Protein AF-A0A1W0AAN2-F1 (afdb_monomer)

Nearest PDB structures (foldseek):
  3b95-assembly2_B  TM=9.462E-01  e=5.899E-06  Homo sapiens
  6tlh-assembly2_B  TM=8.723E-01  e=4.153E-05  Mus musculus
  5yaz-assembly1_A  TM=8.405E-01  e=5.453E-05  Mus musculus
  6py8-assembly2_K  TM=8.423E-01  e=1.943E-04  Homo sapiens
  6tmd-assembly1_A  TM=6.376E-01  e=4.153E-05  Homo sapiens

pLDDT: mean 71.29, std 24.13, range [21.38, 96.94]

Secondary structure (DSSP, 8-state):
-HHHHHHHHHHHHHHHHHHHHHHHHHHHHHHTTT-HHHHHHHHHHHHHHHHHHHHHHHHHHTT--GGGS-HHHHHHHHHHTT-HHHHHHHHTT-S------TTT---HHHHHHHHT-HHHHHHHHHTT--TT-B-TT--BHHHHHHHTT-HHHHHHHTT-TT--TT---TTS--HHHHHHHHHHT--SSSHHHHHHHHHHHHHEEEEEEEEEEETT-HHHHHHHHHH-----EEEEEEEEEEESSSS-SEEEEEEEE--TTSPPPSS-SEEEEEETTPPPBSS----SSSPPSSEEEEEEEEESSTT---EEEEEEEE-SSHHHHHHHHHHHHHHHHHHHHHHH-------------------------------------------------------SSPPPPTTTTS------------------------------------------------PPPSSB-TTTSSSB--EEEETTTEEEE-HHHHHHHHHSSS-B-TTT-PBPSEEEE---S---S---------------------------------------THHHHHHHHHHHHHHHHHHHHHHHHHHHHHH-GGGHHHHHHHTT-HHHHHHHHHHS-HHHHHHHHH---TT---HHHHHHHHT-HHHHHHHHS-HHHHHHHTT---TT---HHHHHHHTT-HHHHHHHHHSTT--TT---TTS--HHHHHHHHHHHS-SS--THHHHHHHHHHHHHEEEEEEEEEEE--HHHHHHT-GGG-EEEEEEEEEEE-SSTTEEEEEEEPBPTT--STTS--B-SS-SEEEEEE-STTSEEE--S--TTTPPTTEEEEEEEE--SS---GGGPPPEEEEEEESSHHHHHHHHHIIIIIHHHHHHHTTT-

Radius of gyration: 39.57 Å; Cα contacts (8 Å, |Δi|>4): 1206; chains: 1; bounding box: 124×101×108 Å

Solvent-accessible surface area (backbone atoms only — not comparable to full-atom values): 52305 Å² total; per-residue (Å²): 89,68,73,46,53,58,52,29,51,60,41,46,57,58,27,53,60,34,49,57,50,25,48,56,22,49,42,48,20,62,74,28,56,94,38,64,68,58,15,54,55,24,50,53,48,28,54,56,28,50,56,57,29,54,58,35,49,60,54,30,57,75,52,54,66,55,83,62,43,62,55,42,55,22,30,29,54,20,19,48,68,54,30,50,72,58,26,55,60,27,47,74,75,36,82,62,58,79,36,62,38,94,86,51,40,41,31,19,52,36,31,4,28,53,62,55,20,53,68,33,32,53,53,36,50,77,59,70,40,69,68,73,46,50,27,81,61,37,41,30,28,59,33,39,7,28,47,64,31,20,38,78,43,40,60,53,47,73,71,41,91,82,54,69,75,60,52,54,23,75,84,66,44,28,30,55,55,47,18,53,55,42,36,74,77,59,56,95,67,49,35,26,44,56,36,43,53,52,46,49,66,73,34,54,73,47,74,51,60,34,28,39,60,41,79,84,37,71,66,26,56,51,39,34,76,73,70,73,42,65,45,58,49,75,43,65,27,44,35,41,33,25,56,65,42,97,86,51,61,41,34,40,35,42,30,31,61,79,40,97,85,73,52,76,63,84,62,72,67,33,37,33,43,32,54,52,51,67,70,73,42,79,68,39,85,86,52,91,39,74,65,65,66,57,27,32,30,37,62,29,33,40,25,74,51,94,88,50,93,50,46,80,44,77,48,44,36,23,26,85,42,72,69,53,32,53,53,53,51,54,51,52,53,49,40,31,50,51,37,54,50,58,73,72,56,88,73,84,86,81,84,84,83,80,81,95,75,81,91,82,90,81,92,84,86,88,90,87,86,87,87,86,86,87,90,84,90,83,90,81,91,88,88,89,87,88,83,90,83,82,92,77,79,95,74,87,91,72,77,99,62,81,81,80,56,83,62,74,81,58,72,76,85,78,85,76,77,83,83,89,85,85,84,88,88,77,90,85,80,88,80,89,79,89,82,82,88,84,91,88,86,78,89,88,91,85,84,89,85,91,83,90,84,83,85,84,90,83,88,84,78,93,61,43,4,81,85,72,60,81,38,56,49,34,20,29,35,31,81,80,64,49,67,39,26,17,60,82,53,43,58,55,48,70,68,44,95,72,35,57,34,93,86,79,60,48,68,42,83,50,67,48,73,63,84,72,97,80,84,87,88,92,83,86,84,91,79,84,88,79,88,84,83,89,83,86,84,90,82,86,84,88,85,82,90,90,83,88,80,89,84,85,86,87,84,88,82,92,76,72,77,66,63,59,57,55,54,50,50,52,54,50,51,49,50,49,53,51,52,52,46,55,52,48,53,51,57,50,37,74,75,36,66,55,49,40,54,35,53,25,38,69,70,65,35,52,66,57,40,54,51,48,72,71,73,50,55,73,65,59,50,50,55,23,53,68,43,54,54,100,77,37,44,25,29,65,39,44,18,26,51,72,51,36,49,70,46,51,45,64,59,50,75,37,80,92,41,39,76,61,65,60,71,49,48,33,88,58,41,43,35,48,57,32,36,7,35,76,56,38,19,29,73,42,38,55,54,49,60,70,40,90,81,42,66,74,35,54,58,22,76,77,34,28,28,29,58,34,51,33,51,52,48,62,72,66,51,85,69,92,64,65,65,38,45,54,50,37,46,55,51,50,46,65,72,29,50,79,50,71,49,60,30,25,41,59,36,82,39,74,65,13,64,75,68,72,39,74,63,54,32,41,75,42,75,26,48,33,42,31,26,61,49,72,48,65,53,35,36,36,42,38,30,25,51,80,50,94,85,38,100,45,96,86,66,62,51,81,45,97,57,68,77,44,41,32,39,35,50,72,57,96,84,27,63,46,76,54,89,65,81,52,98,44,83,57,64,71,58,28,34,32,37,40,24,36,76,55,92,56,64,54,67,67,71,98,80,64,72,72,41,80,44,47,34,21,27,78,44,72,68,45,29,53,50,53,48,44,38,67,68,44,53,51,49,49,55,33,55,54,58,72,77,112

Sequence (884 aa):
MEKCIKKTEKLYRKAVNREYYRDKCRYKEEYYERDAIKATKWRRRTIEANEKIRKAYIKLEKAFDPTVFVAEQGIWFAAKYGLDGALRRAIGRTRNVEYVDPKTNQTPFIMACIGGHLECAKILFNAHANVMAVNLAGFTALHCAAQFGQFEIVQWLLTLPTVDPYAKSLSTMTPLEVTRTACAMGDKFGHLVKSIHLLEQKLLVFSGWFYESIQDSIANKYILSTVGLNCHSWKLRSVLVLSTGHDSSTLEFVLYDQRENGQRPSVPDSFLIYEKGDPVSMPGTKRNINNREHTFSFNAIQKTHVTDAGVFQRVECAAPDAAALQKWVAFFEEYFVQASIHSAHPSEAHSFIEPPHRDNLSRRQSSSAASFGPPPSQNRRQSSATASLVSQSSQELFPSVPPPQYNDLFPMPAKHLAVDFEEEPRRFTATAPSFCEAQPIDMQFSTLEVNEITTAASAPSTNECVVCFDGPKAGVCVPCGHNAVCMACADRLMSTEEKHCPVCRADIREIIPIFSTFHIINLQSSTQSYSNFSTTPSTTKPPTLQIYPNPISTILEETSWTSIQEQSQASFRFFVAQMLRTLFEWAVTFVQPDAALWYAVKNNDVDAVNGFLSRNDIEAVRSALEVTDSEGLTPLLMACVRGHVQVVQALLEKDQVHNIVQKQTDHHGNGPVHHACMHGRSEVVQYLVSQLGISPYLLNTSGQSPLDVTRSIYEREYGDVPKQFLDCIDILEQRCTVFEGWVYESTDNIASKTLGVTSLQSWKRRYCVVLRTALRTHFELVLYDFTAESRDDVNWQRSSTPTSITLFQIGADSITFNSKQKFFNSKPFAFTLQCIRKDTSYTSLPTMLHQPIEFAAVTADGYAAWTNFLVTDAVYQVSLAQID

Organism: NCBI:txid74557

Structure (mmCIF, N/CA/C/O backbone):
data_AF-A0A1W0AAN2-F1
#
_entry.id   AF-A0A1W0AAN2-F1
#
loop_
_atom_site.group_PDB
_atom_site.id
_atom_site.type_symbol
_atom_site.label_atom_id
_atom_site.label_alt_id
_atom_site.label_comp_id
_atom_site.label_asym_id
_atom_site.label_entity_id
_atom_site.label_seq_id
_atom_site.pdbx_PDB_ins_code
_atom_site.Cartn_x
_atom_site.Cartn_y
_atom_site.Cartn_z
_atom_site.occupancy
_atom_site.B_iso_or_equiv
_atom_site.auth_seq_id
_atom_site.auth_comp_id
_atom_site.auth_asym_id
_atom_site.auth_atom_id
_atom_site.pdbx_PDB_model_num
ATOM 1 N N . MET A 1 1 ? 5.813 -5.318 -43.015 1.00 81.19 1 MET A N 1
ATOM 2 C CA . MET A 1 1 ? 5.012 -5.036 -41.803 1.00 81.19 1 MET A CA 1
ATOM 3 C C . MET A 1 1 ? 5.760 -5.325 -40.500 1.00 81.19 1 MET A C 1
ATOM 5 O O . MET A 1 1 ? 6.248 -4.384 -39.888 1.00 81.19 1 MET A O 1
ATOM 9 N N . GLU A 1 2 ? 5.924 -6.583 -40.082 1.00 86.12 2 GLU A N 1
ATOM 10 C CA . GLU A 1 2 ? 6.370 -6.952 -38.720 1.00 86.12 2 GLU A CA 1
ATOM 11 C C . GLU A 1 2 ? 7.681 -6.289 -38.233 1.00 86.12 2 GLU A C 1
ATOM 13 O O . GLU A 1 2 ? 7.749 -5.798 -37.106 1.00 86.12 2 GLU A O 1
ATOM 18 N N . LYS A 1 3 ? 8.710 -6.195 -39.093 1.00 87.44 3 LYS A N 1
ATOM 19 C CA . LYS A 1 3 ? 9.977 -5.501 -38.776 1.00 87.44 3 LYS A CA 1
ATOM 20 C C . LYS A 1 3 ? 9.777 -4.014 -38.429 1.00 87.44 3 LYS A C 1
ATOM 22 O O . LYS A 1 3 ? 10.496 -3.496 -37.578 1.00 87.44 3 LYS A O 1
ATOM 27 N N . CYS A 1 4 ? 8.802 -3.341 -39.051 1.00 86.56 4 CYS A N 1
ATOM 28 C CA . CYS A 1 4 ? 8.435 -1.962 -38.716 1.00 86.56 4 CYS A CA 1
ATOM 29 C C . CYS A 1 4 ? 7.775 -1.915 -37.332 1.00 86.56 4 CYS A C 1
ATOM 31 O O . CYS A 1 4 ? 8.275 -1.206 -36.464 1.00 86.56 4 CYS A O 1
ATOM 33 N N . ILE A 1 5 ? 6.760 -2.757 -37.079 1.00 87.62 5 ILE A N 1
ATOM 34 C CA . ILE A 1 5 ? 6.083 -2.849 -35.770 1.00 87.62 5 ILE A CA 1
ATOM 35 C C . ILE A 1 5 ? 7.106 -3.072 -34.647 1.00 87.62 5 ILE A C 1
ATOM 37 O O . ILE A 1 5 ? 7.168 -2.276 -33.715 1.00 87.62 5 ILE A O 1
ATOM 41 N N . LYS A 1 6 ? 7.973 -4.090 -34.756 1.00 90.25 6 LYS A N 1
ATOM 42 C CA . LYS A 1 6 ? 9.005 -4.401 -33.745 1.00 90.25 6 LYS A CA 1
ATOM 43 C C . LYS A 1 6 ? 9.963 -3.225 -33.483 1.00 90.25 6 LYS A C 1
ATOM 45 O O . LYS A 1 6 ? 10.363 -3.004 -32.338 1.00 90.25 6 LYS A O 1
ATOM 50 N N . LYS A 1 7 ? 10.324 -2.451 -34.514 1.00 92.50 7 LYS A N 1
ATO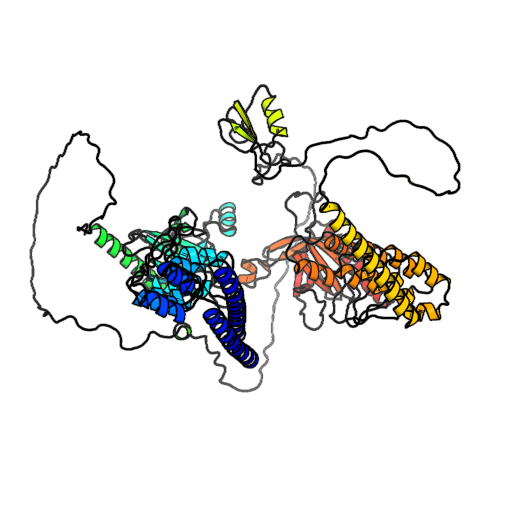M 51 C CA . LYS A 1 7 ? 11.191 -1.263 -34.396 1.00 92.50 7 LYS A CA 1
ATOM 52 C C . LYS A 1 7 ? 10.467 -0.090 -33.724 1.00 92.50 7 LYS A C 1
ATOM 54 O O . LYS A 1 7 ? 11.024 0.504 -32.800 1.00 92.50 7 LYS A O 1
ATOM 59 N N . THR A 1 8 ? 9.247 0.217 -34.161 1.00 92.50 8 THR A N 1
ATOM 60 C CA . THR A 1 8 ? 8.408 1.300 -33.627 1.00 92.50 8 THR A CA 1
ATOM 61 C C . THR A 1 8 ? 8.033 1.026 -32.174 1.00 92.50 8 THR A C 1
ATOM 63 O O . THR A 1 8 ? 8.301 1.853 -31.313 1.00 92.50 8 THR A O 1
ATOM 66 N N . GLU A 1 9 ? 7.565 -0.181 -31.855 1.00 93.19 9 GLU A N 1
ATOM 67 C CA . GLU A 1 9 ? 7.244 -0.633 -30.495 1.00 93.19 9 GLU A CA 1
ATOM 68 C C . GLU A 1 9 ? 8.438 -0.473 -29.527 1.00 93.19 9 GLU A C 1
ATOM 70 O O . GLU A 1 9 ? 8.290 0.055 -28.424 1.00 93.19 9 GLU A O 1
ATOM 75 N N . LYS A 1 10 ? 9.657 -0.842 -29.954 1.00 93.88 10 LYS A N 1
ATOM 76 C CA . LYS A 1 10 ? 10.890 -0.670 -29.159 1.00 93.88 10 LYS A CA 1
ATOM 77 C C . LYS A 1 10 ? 11.233 0.801 -28.891 1.00 93.88 10 LYS A C 1
ATOM 79 O O . LYS A 1 10 ? 11.844 1.105 -27.865 1.00 93.88 10 LYS A O 1
ATOM 84 N N . LEU A 1 11 ? 10.895 1.706 -29.808 1.00 93.69 11 LEU A N 1
ATOM 85 C CA . LEU A 1 11 ? 11.087 3.148 -29.635 1.00 93.69 11 LEU A CA 1
ATOM 86 C C . LEU A 1 11 ? 9.964 3.769 -28.793 1.00 93.69 11 LEU A C 1
ATOM 88 O O . LEU A 1 11 ? 10.262 4.587 -27.927 1.00 93.69 11 LEU A O 1
ATOM 92 N N . TYR A 1 12 ? 8.719 3.325 -28.970 1.00 94.56 12 TYR A N 1
ATOM 93 C CA . TYR A 1 12 ? 7.562 3.781 -28.203 1.00 94.56 12 TYR A CA 1
ATOM 94 C C . TYR A 1 12 ? 7.713 3.449 -26.716 1.00 94.56 12 TYR A C 1
ATOM 96 O O . TYR A 1 12 ? 7.648 4.347 -25.885 1.00 94.56 12 TYR A O 1
ATOM 104 N N . ARG A 1 13 ? 8.101 2.214 -26.364 1.00 93.81 13 ARG A N 1
ATOM 105 C CA . ARG A 1 13 ? 8.421 1.847 -24.966 1.00 93.81 13 ARG A CA 1
ATOM 106 C C . ARG A 1 13 ? 9.511 2.732 -24.344 1.00 93.81 13 ARG A C 1
ATOM 108 O O . ARG A 1 13 ? 9.476 3.016 -23.152 1.00 93.81 13 ARG A O 1
ATOM 115 N N . LYS A 1 14 ? 10.474 3.216 -25.141 1.00 93.19 14 LYS A N 1
ATOM 116 C CA . LYS A 1 14 ? 11.492 4.180 -24.675 1.00 93.19 14 LYS A CA 1
ATOM 117 C C . LYS A 1 14 ? 10.952 5.604 -24.505 1.00 93.19 14 LYS A C 1
ATOM 119 O O . LYS A 1 14 ? 11.560 6.357 -23.748 1.00 93.19 14 LYS A O 1
ATOM 124 N N . ALA A 1 15 ? 9.881 5.979 -25.204 1.00 93.88 15 ALA A N 1
ATOM 125 C CA . ALA A 1 15 ? 9.170 7.239 -25.001 1.00 93.88 15 ALA A CA 1
ATOM 126 C C . ALA A 1 15 ? 8.290 7.164 -23.741 1.00 93.88 15 ALA A C 1
ATOM 128 O O . ALA A 1 15 ? 8.477 7.981 -22.845 1.00 93.88 15 ALA A O 1
ATOM 129 N N . VAL A 1 16 ? 7.486 6.104 -23.594 1.00 91.56 16 VAL A N 1
ATOM 130 C CA . VAL A 1 16 ? 6.645 5.847 -22.407 1.00 91.56 16 VAL A CA 1
ATOM 131 C C . VAL A 1 16 ? 7.470 5.777 -21.117 1.00 91.56 16 VAL A C 1
ATOM 133 O O . VAL A 1 16 ? 7.149 6.429 -20.128 1.00 91.56 16 VAL A O 1
ATOM 136 N N . ASN A 1 17 ? 8.629 5.107 -21.128 1.00 90.81 17 ASN A N 1
ATOM 137 C CA . ASN A 1 17 ? 9.532 5.102 -19.967 1.00 90.81 17 ASN A CA 1
ATOM 138 C C . ASN A 1 17 ? 10.084 6.500 -19.602 1.00 90.81 17 ASN A C 1
ATOM 140 O O . ASN A 1 17 ? 10.549 6.704 -18.480 1.00 90.81 17 ASN A O 1
ATOM 144 N N . ARG A 1 18 ? 10.073 7.467 -20.532 1.00 92.31 18 ARG A N 1
ATOM 145 C CA . ARG A 1 18 ? 10.453 8.867 -20.268 1.00 92.31 18 ARG A CA 1
ATOM 146 C C . ARG A 1 18 ? 9.268 9.692 -19.778 1.00 92.31 18 ARG A C 1
ATOM 148 O O . ARG A 1 18 ? 9.480 10.546 -18.924 1.00 92.31 18 ARG A O 1
ATOM 155 N N . GLU A 1 19 ? 8.058 9.410 -20.252 1.00 89.81 19 GLU A N 1
ATOM 156 C CA . GLU A 1 19 ? 6.805 9.966 -19.718 1.00 89.81 19 GLU A CA 1
ATOM 157 C C . GLU A 1 19 ? 6.626 9.563 -18.251 1.00 89.81 19 GLU A C 1
ATOM 159 O O . GLU A 1 19 ? 6.525 10.434 -17.397 1.00 89.81 19 GLU A O 1
ATOM 164 N N . TYR A 1 20 ? 6.808 8.283 -17.919 1.00 89.12 20 TYR A N 1
ATOM 165 C CA . TYR A 1 20 ? 6.835 7.802 -16.532 1.00 89.12 20 TYR A CA 1
ATOM 166 C C . TYR A 1 20 ? 7.856 8.552 -15.648 1.00 89.12 20 TYR A C 1
ATOM 168 O O . TYR A 1 20 ? 7.608 8.832 -14.474 1.00 89.12 20 TYR A O 1
ATOM 176 N N . TYR A 1 21 ? 9.019 8.921 -16.202 1.00 89.69 21 TYR A N 1
ATOM 177 C CA . TYR A 1 21 ? 10.006 9.740 -15.489 1.00 89.69 21 TYR A CA 1
ATOM 178 C C . TYR A 1 21 ? 9.569 11.210 -15.346 1.00 89.69 21 TYR A C 1
ATOM 180 O O . TYR A 1 21 ? 9.788 11.795 -14.286 1.00 89.69 21 TYR A O 1
ATOM 188 N N . ARG A 1 22 ? 8.934 11.802 -16.370 1.00 92.69 22 ARG A N 1
ATOM 189 C CA . ARG A 1 22 ? 8.309 13.138 -16.302 1.00 92.69 22 ARG A CA 1
ATOM 190 C C . ARG A 1 22 ? 7.237 13.173 -15.216 1.00 92.69 22 ARG A C 1
ATOM 192 O O . ARG A 1 22 ? 7.245 14.100 -14.415 1.00 92.69 22 ARG A O 1
ATOM 199 N N . ASP A 1 23 ? 6.372 12.170 -15.149 1.00 87.56 23 ASP A N 1
ATOM 200 C CA . ASP A 1 23 ? 5.253 12.135 -14.201 1.00 87.56 23 ASP A CA 1
ATOM 201 C C . ASP A 1 23 ? 5.755 11.944 -12.765 1.00 87.56 23 ASP A C 1
ATOM 203 O O . ASP A 1 23 ? 5.347 12.672 -11.863 1.00 87.56 23 ASP A O 1
ATOM 207 N N . LYS A 1 24 ? 6.803 11.130 -12.571 1.00 88.56 24 LYS A N 1
ATOM 208 C CA . LYS A 1 24 ? 7.574 11.095 -11.317 1.00 88.56 24 LYS A CA 1
ATOM 209 C C . LYS A 1 24 ? 8.204 12.450 -10.947 1.00 88.56 24 LYS A C 1
ATOM 211 O O . LYS A 1 24 ? 8.374 12.726 -9.759 1.00 88.56 24 LYS A O 1
ATOM 216 N N . CYS A 1 25 ? 8.593 13.284 -11.916 1.00 89.00 25 CYS A N 1
ATOM 217 C CA . CYS A 1 25 ? 9.075 14.644 -11.649 1.00 89.00 25 CYS A CA 1
ATOM 218 C C . CYS A 1 25 ? 7.932 15.611 -11.306 1.00 89.00 25 CYS A C 1
ATOM 220 O O . CYS A 1 25 ? 8.081 16.323 -10.318 1.00 89.00 25 C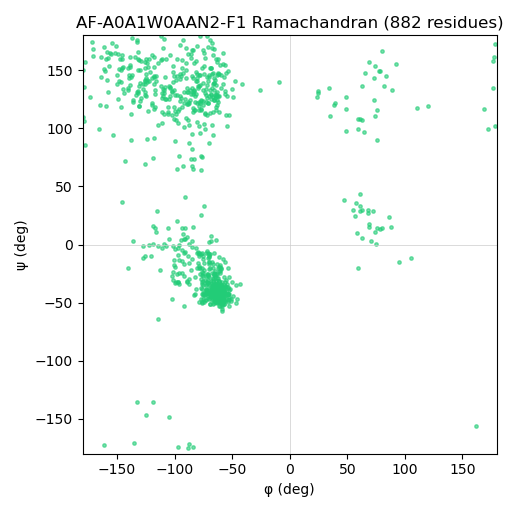YS A O 1
ATOM 222 N N . ARG A 1 26 ? 6.796 15.579 -12.024 1.00 87.38 26 ARG A N 1
ATOM 223 C CA . ARG A 1 26 ? 5.575 16.350 -11.699 1.00 87.38 26 ARG A CA 1
ATOM 224 C C . ARG A 1 26 ? 5.081 16.032 -10.288 1.00 87.38 26 ARG A C 1
ATOM 226 O O . ARG A 1 26 ? 4.953 16.935 -9.474 1.00 87.38 26 ARG A O 1
ATOM 233 N N . TYR A 1 27 ? 4.922 14.749 -9.960 1.00 84.69 27 TYR A N 1
ATOM 234 C CA . TYR A 1 27 ? 4.500 14.309 -8.628 1.00 84.69 27 TYR A CA 1
ATOM 235 C C . TYR A 1 27 ? 5.435 14.821 -7.521 1.00 84.69 27 TYR A C 1
ATOM 237 O O . TYR A 1 27 ? 4.980 15.246 -6.466 1.00 84.69 27 TYR A O 1
ATOM 245 N N . LYS A 1 28 ? 6.756 14.831 -7.754 1.00 84.50 28 LYS A N 1
ATOM 246 C CA . LYS A 1 28 ? 7.714 15.385 -6.784 1.00 84.50 28 LYS A CA 1
ATOM 247 C C . LYS A 1 28 ? 7.732 16.911 -6.735 1.00 84.50 28 LYS A C 1
ATOM 249 O O . LYS A 1 28 ? 8.084 17.458 -5.699 1.00 84.50 28 LYS A O 1
ATOM 254 N N . GLU A 1 29 ? 7.387 17.592 -7.820 1.00 87.56 29 GLU A N 1
ATOM 255 C CA . GLU A 1 29 ? 7.186 19.040 -7.819 1.00 87.56 29 GLU A CA 1
ATOM 256 C C . GLU A 1 29 ? 5.976 19.416 -6.951 1.00 87.56 29 GLU A C 1
ATOM 258 O O . GLU A 1 29 ? 6.130 20.245 -6.060 1.00 87.56 29 GLU A O 1
ATOM 263 N N . GLU A 1 30 ? 4.840 18.733 -7.136 1.00 81.25 30 GLU A N 1
ATOM 264 C CA . GLU A 1 30 ? 3.628 18.882 -6.313 1.00 81.25 30 GLU A CA 1
ATOM 265 C C . GLU A 1 30 ? 3.898 18.501 -4.839 1.00 81.25 30 GLU A C 1
ATOM 267 O O . GLU A 1 30 ? 3.619 19.273 -3.927 1.00 81.25 30 GLU A O 1
ATOM 272 N N . TYR A 1 31 ? 4.541 17.356 -4.575 1.00 81.12 31 TYR A N 1
ATOM 273 C CA . TYR A 1 31 ? 4.850 16.896 -3.211 1.00 81.12 31 TYR A CA 1
ATOM 274 C C . TYR A 1 31 ? 5.756 17.859 -2.419 1.00 81.12 31 TYR A C 1
ATOM 276 O O . TYR A 1 31 ? 5.623 17.988 -1.203 1.00 81.12 31 TYR A O 1
ATOM 284 N N . TYR A 1 32 ? 6.698 18.528 -3.092 1.00 82.00 32 TYR A N 1
ATOM 285 C CA . TYR A 1 32 ? 7.596 19.503 -2.469 1.00 82.00 32 TYR A CA 1
ATOM 286 C C . TYR A 1 32 ? 7.128 20.956 -2.649 1.00 82.00 32 TYR A C 1
ATOM 288 O O . TYR A 1 32 ? 7.945 21.853 -2.482 1.00 82.00 32 TYR A O 1
ATOM 296 N N . GLU A 1 33 ? 5.851 21.222 -2.942 1.00 79.75 33 GLU A N 1
ATOM 297 C CA . GLU A 1 33 ? 5.322 22.583 -3.153 1.00 79.75 33 GLU A CA 1
ATOM 298 C C . GLU A 1 33 ? 5.671 23.559 -2.011 1.00 79.75 33 GLU A C 1
ATOM 300 O O . GLU A 1 33 ? 6.046 24.704 -2.259 1.00 79.75 33 GLU A O 1
ATOM 305 N N . ARG A 1 34 ? 5.656 23.082 -0.756 1.00 82.31 34 ARG A N 1
ATOM 306 C CA . ARG A 1 34 ? 6.039 23.862 0.442 1.00 82.31 34 ARG A CA 1
ATOM 307 C C . ARG A 1 34 ? 7.542 24.179 0.548 1.00 82.31 34 ARG A C 1
ATOM 309 O O . ARG A 1 34 ? 7.935 24.976 1.392 1.00 82.31 34 ARG A O 1
ATOM 316 N N . ASP A 1 35 ? 8.387 23.567 -0.280 1.00 88.44 35 ASP A N 1
ATOM 317 C CA . ASP A 1 35 ? 9.830 23.807 -0.375 1.00 88.44 35 ASP A CA 1
ATOM 318 C C . ASP A 1 35 ? 10.162 24.321 -1.783 1.00 88.44 35 ASP A C 1
ATOM 320 O O . ASP A 1 35 ? 10.437 23.559 -2.714 1.00 88.44 35 ASP A O 1
ATOM 324 N N . ALA A 1 36 ? 10.154 25.647 -1.934 1.00 87.06 36 ALA A N 1
ATOM 325 C CA . ALA A 1 36 ? 10.339 26.316 -3.220 1.00 87.06 36 ALA A CA 1
ATOM 326 C C . ALA A 1 36 ? 11.639 25.914 -3.950 1.00 87.06 36 ALA A C 1
ATOM 328 O O . ALA A 1 36 ? 11.674 25.884 -5.186 1.00 87.06 36 ALA A O 1
ATOM 329 N N . ILE A 1 37 ? 12.703 25.560 -3.217 1.00 91.00 37 ILE A N 1
ATOM 330 C CA . ILE A 1 37 ? 13.989 25.141 -3.791 1.00 91.00 37 ILE A CA 1
ATOM 331 C C . ILE A 1 37 ? 13.860 23.729 -4.379 1.00 91.00 37 ILE A C 1
ATOM 333 O O . ILE A 1 37 ? 14.257 23.490 -5.528 1.00 91.00 37 ILE A O 1
ATOM 337 N N . LYS A 1 38 ? 13.273 22.787 -3.629 1.00 82.69 38 LYS A N 1
ATOM 338 C CA . LYS A 1 38 ? 13.017 21.421 -4.111 1.00 82.69 38 LYS A CA 1
ATOM 339 C C . LYS A 1 38 ? 11.986 21.411 -5.244 1.00 82.69 38 LYS A C 1
ATOM 341 O O . LYS A 1 38 ? 12.251 20.760 -6.257 1.00 82.69 38 LYS A O 1
ATOM 346 N N . ALA A 1 39 ? 10.888 22.161 -5.139 1.00 85.94 39 ALA A N 1
ATOM 347 C CA . ALA A 1 39 ? 9.892 22.305 -6.204 1.00 85.94 39 ALA A CA 1
ATOM 348 C C . ALA A 1 39 ? 10.530 22.825 -7.506 1.00 85.94 39 ALA A C 1
ATOM 350 O O . ALA A 1 39 ? 10.447 22.170 -8.546 1.00 85.94 39 ALA A O 1
ATOM 351 N N . THR A 1 40 ? 11.290 23.926 -7.447 1.00 92.50 40 THR A N 1
ATOM 352 C CA . THR A 1 40 ? 11.977 24.504 -8.623 1.00 92.50 40 THR A CA 1
ATOM 353 C C . THR A 1 40 ? 12.987 23.532 -9.253 1.00 92.50 40 THR A C 1
ATOM 355 O O . THR A 1 40 ? 13.122 23.464 -10.481 1.00 92.50 40 THR A O 1
ATOM 358 N N . LYS A 1 41 ? 13.681 22.725 -8.439 1.00 94.00 41 LYS A N 1
ATOM 359 C CA . LYS A 1 41 ? 14.580 21.660 -8.918 1.00 94.00 41 LYS A CA 1
ATOM 360 C C . LYS A 1 41 ? 13.826 20.562 -9.675 1.00 94.00 41 LYS A C 1
ATOM 362 O O . LYS A 1 41 ? 14.324 20.094 -10.702 1.00 94.00 41 LYS A O 1
ATOM 367 N N . TRP A 1 42 ? 12.654 20.142 -9.197 1.00 89.88 42 TRP A N 1
ATOM 368 C CA . TRP A 1 42 ? 11.832 19.145 -9.890 1.00 89.88 42 TRP A CA 1
ATOM 369 C C . TRP A 1 42 ? 11.169 19.717 -11.147 1.00 89.88 42 TRP A C 1
ATOM 371 O O . TRP A 1 42 ? 11.272 19.071 -12.188 1.00 89.88 42 TRP A O 1
ATOM 381 N N . ARG A 1 43 ? 10.693 20.970 -11.126 1.00 93.00 43 ARG A N 1
ATOM 382 C CA . ARG A 1 43 ? 10.230 21.716 -12.314 1.00 93.00 43 ARG A CA 1
ATOM 383 C C . ARG A 1 43 ? 11.245 21.708 -13.452 1.00 93.00 43 ARG A C 1
ATOM 385 O O . ARG A 1 43 ? 10.920 21.364 -14.589 1.00 93.00 43 ARG A O 1
ATOM 392 N N . ARG A 1 44 ? 12.515 22.010 -13.152 1.00 94.00 44 ARG A N 1
ATOM 393 C CA . ARG A 1 44 ? 13.607 21.955 -14.142 1.00 94.00 44 ARG A CA 1
ATOM 394 C C . ARG A 1 44 ? 13.764 20.554 -14.745 1.00 94.00 44 ARG A C 1
ATOM 396 O O . ARG A 1 44 ? 13.902 20.419 -15.958 1.00 94.00 44 ARG A O 1
ATOM 403 N N . ARG A 1 45 ? 13.681 19.506 -13.916 1.00 93.00 45 ARG A N 1
ATOM 404 C CA . ARG A 1 45 ? 13.744 18.105 -14.368 1.00 93.00 45 ARG A CA 1
ATOM 405 C C . ARG A 1 45 ? 12.534 17.702 -15.213 1.00 93.00 45 ARG A C 1
ATOM 407 O O . ARG A 1 45 ? 12.720 16.957 -16.171 1.00 93.00 45 ARG A O 1
ATOM 414 N N . THR A 1 46 ? 11.341 18.221 -14.921 1.00 92.81 46 THR A N 1
ATOM 415 C CA . THR A 1 46 ? 10.138 18.056 -15.753 1.00 92.81 46 THR A CA 1
ATOM 416 C C . THR A 1 46 ? 10.353 18.659 -17.148 1.00 92.81 46 THR A C 1
ATOM 418 O O . THR A 1 46 ? 10.099 17.991 -18.149 1.00 92.81 46 THR A O 1
ATOM 421 N N . ILE A 1 47 ? 10.919 19.869 -17.240 1.00 94.44 47 ILE A N 1
ATOM 422 C CA . ILE A 1 47 ? 11.254 20.524 -18.522 1.00 94.44 47 ILE A CA 1
ATOM 423 C C . ILE A 1 47 ? 12.295 19.707 -19.311 1.00 94.44 47 ILE A C 1
ATOM 425 O O . ILE A 1 47 ? 12.101 19.423 -20.495 1.00 94.44 47 ILE A O 1
ATOM 429 N N . GLU A 1 48 ? 13.372 19.254 -18.660 1.00 94.06 48 GLU A N 1
ATOM 430 C CA . GLU A 1 48 ? 14.361 18.372 -19.295 1.00 94.06 48 GLU A CA 1
ATOM 431 C C . GLU A 1 48 ? 13.756 17.044 -19.776 1.00 94.06 48 GLU A C 1
ATOM 433 O O . GLU A 1 48 ? 14.154 16.523 -20.823 1.00 94.06 48 GLU A O 1
ATOM 438 N N . ALA A 1 49 ? 12.832 16.464 -19.004 1.00 93.25 49 ALA A N 1
ATOM 439 C CA . ALA A 1 49 ? 12.133 15.238 -19.363 1.00 93.25 49 ALA A CA 1
ATOM 440 C C . ALA A 1 49 ? 11.246 15.458 -20.596 1.00 93.25 49 ALA A C 1
ATOM 442 O O . ALA A 1 49 ? 11.332 14.669 -21.534 1.00 93.25 49 ALA A O 1
ATOM 443 N N . ASN A 1 50 ? 10.499 16.563 -20.659 1.00 93.88 50 ASN A N 1
ATOM 444 C CA . ASN A 1 50 ? 9.679 16.935 -21.816 1.00 93.88 50 ASN A CA 1
ATOM 445 C C . ASN A 1 50 ? 10.509 17.044 -23.105 1.00 93.88 50 ASN A C 1
ATOM 447 O O . ASN A 1 50 ? 10.147 16.461 -24.126 1.00 93.88 50 ASN A O 1
ATOM 451 N N . GLU A 1 51 ? 11.676 17.689 -23.062 1.00 95.31 51 GLU A N 1
ATOM 452 C CA . GLU A 1 51 ? 12.569 17.768 -24.227 1.00 95.31 51 GLU A CA 1
ATOM 453 C C . GLU A 1 51 ? 13.165 16.393 -24.605 1.00 95.31 51 GLU A C 1
ATOM 455 O O . GLU A 1 51 ? 13.306 16.039 -25.783 1.00 95.31 51 GLU A O 1
ATOM 460 N N . LYS A 1 52 ? 13.468 15.554 -23.605 1.00 94.81 52 LYS A N 1
ATOM 461 C CA . LYS A 1 52 ? 13.893 14.155 -23.797 1.00 94.81 52 LYS A CA 1
ATOM 462 C C . LYS A 1 52 ? 12.774 13.275 -24.382 1.00 94.81 52 LYS A C 1
ATOM 464 O O . LYS A 1 52 ? 13.110 12.317 -25.086 1.00 94.81 52 LYS A O 1
ATOM 469 N N . ILE A 1 53 ? 11.502 13.579 -24.117 1.00 93.94 53 ILE A N 1
ATOM 470 C CA . ILE A 1 53 ? 10.310 12.924 -24.685 1.00 93.94 53 ILE A CA 1
ATOM 471 C C . ILE A 1 53 ? 10.093 13.397 -26.127 1.00 93.94 53 ILE A C 1
ATOM 473 O O . ILE A 1 53 ? 10.051 12.564 -27.031 1.00 93.94 53 ILE A O 1
ATOM 477 N N . ARG A 1 54 ? 10.098 14.713 -26.385 1.00 93.69 54 ARG A N 1
ATOM 478 C CA . ARG A 1 54 ? 9.998 15.309 -27.734 1.00 93.69 54 ARG A CA 1
ATOM 479 C C . ARG A 1 54 ? 11.011 14.691 -28.705 1.00 93.69 54 ARG A C 1
ATOM 481 O O . ARG A 1 54 ? 10.652 14.241 -29.793 1.00 93.69 54 ARG A O 1
ATOM 488 N N . LYS A 1 55 ? 12.277 14.564 -28.287 1.00 94.56 55 LYS A N 1
ATOM 489 C CA . LYS A 1 55 ? 13.338 13.900 -29.075 1.00 94.56 55 LYS A CA 1
ATOM 490 C C . LYS A 1 55 ? 13.121 12.397 -29.282 1.00 94.56 55 LYS A C 1
ATOM 492 O O . LYS A 1 55 ? 13.674 11.845 -30.234 1.00 94.56 55 LYS A O 1
ATOM 497 N N . ALA A 1 56 ? 12.372 11.722 -28.409 1.00 94.06 56 ALA A N 1
ATOM 498 C CA . ALA A 1 56 ? 12.003 10.319 -28.583 1.00 94.06 56 ALA A CA 1
ATOM 499 C C . ALA A 1 56 ? 10.879 10.171 -29.621 1.00 94.06 56 ALA A C 1
ATOM 501 O O . ALA A 1 56 ? 11.047 9.393 -30.558 1.00 94.06 56 ALA A O 1
ATOM 502 N N . TYR A 1 57 ? 9.815 10.978 -29.539 1.00 93.56 57 TYR A N 1
ATOM 503 C CA . TYR A 1 57 ? 8.723 10.965 -30.522 1.00 93.56 57 TYR A CA 1
ATOM 504 C C . TYR A 1 57 ? 9.175 11.383 -31.928 1.00 93.56 57 TYR A C 1
ATOM 506 O O . TYR A 1 57 ? 8.821 10.715 -32.891 1.00 93.56 57 TYR A O 1
ATOM 514 N N . ILE A 1 58 ? 10.079 12.361 -32.076 1.00 93.44 58 ILE A N 1
ATOM 515 C CA . ILE A 1 58 ? 10.678 12.685 -33.391 1.00 93.44 58 ILE A CA 1
ATOM 516 C C . ILE A 1 58 ? 11.425 11.479 -33.998 1.00 93.44 58 ILE A C 1
ATOM 518 O O . ILE A 1 58 ? 11.439 11.295 -35.216 1.00 93.44 58 ILE A O 1
ATOM 522 N N . LYS A 1 59 ? 12.061 10.638 -33.171 1.00 93.69 59 LYS A N 1
ATOM 523 C CA . LYS A 1 59 ? 12.716 9.400 -33.635 1.00 93.69 59 LYS A CA 1
ATOM 524 C C . LYS A 1 59 ? 11.712 8.280 -33.920 1.00 93.69 59 LYS A C 1
ATOM 526 O O . LYS A 1 59 ? 11.994 7.450 -34.779 1.00 93.69 59 LYS A O 1
ATOM 531 N N . LEU A 1 60 ? 10.583 8.259 -33.211 1.00 93.81 60 LEU A N 1
ATOM 532 C CA . LEU A 1 60 ? 9.480 7.319 -33.407 1.00 93.81 60 LEU A CA 1
ATOM 533 C C . LEU A 1 60 ? 8.752 7.593 -34.732 1.00 93.81 60 LEU A C 1
ATOM 535 O O . LEU A 1 60 ? 8.678 6.698 -35.567 1.00 93.81 60 LEU A O 1
ATOM 539 N N . GLU A 1 61 ? 8.347 8.844 -34.965 1.00 92.06 61 GLU A N 1
ATOM 540 C CA . GLU A 1 61 ? 7.728 9.345 -36.204 1.00 92.06 61 GLU A CA 1
ATOM 541 C C . GLU A 1 61 ? 8.586 9.011 -37.437 1.00 92.06 61 GLU A C 1
ATOM 543 O O . GLU A 1 61 ? 8.085 8.492 -38.427 1.00 92.06 61 GLU A O 1
ATOM 548 N N . LYS A 1 62 ? 9.912 9.217 -37.363 1.00 90.56 62 LYS A N 1
ATOM 549 C CA . LYS A 1 62 ? 10.856 8.857 -38.443 1.00 90.56 62 LYS A CA 1
ATOM 550 C C . LYS A 1 62 ? 11.067 7.350 -38.639 1.00 90.56 62 LYS A C 1
ATOM 552 O O . LYS A 1 62 ? 11.655 6.948 -39.640 1.00 90.56 62 LYS A O 1
ATOM 557 N N . ALA A 1 63 ? 10.698 6.518 -37.667 1.00 89.81 63 ALA A N 1
ATOM 558 C CA . ALA A 1 63 ? 10.858 5.065 -37.735 1.00 89.81 63 ALA A CA 1
ATOM 559 C C . ALA A 1 63 ? 9.568 4.331 -38.132 1.00 89.81 63 ALA A C 1
ATOM 561 O O . ALA A 1 63 ? 9.652 3.176 -38.559 1.00 89.81 63 ALA A O 1
ATOM 562 N N . PHE A 1 64 ? 8.417 4.988 -37.982 1.00 92.50 64 PHE A N 1
ATOM 563 C CA . PHE A 1 64 ? 7.104 4.481 -38.345 1.00 92.50 64 PHE A CA 1
ATOM 564 C C . PHE A 1 64 ? 6.782 4.812 -39.804 1.00 92.50 64 PHE A C 1
ATOM 566 O O . PHE A 1 64 ? 6.734 5.975 -40.196 1.00 92.50 64 PHE A O 1
ATOM 573 N N . ASP A 1 65 ? 6.535 3.777 -40.603 1.00 86.75 65 ASP A N 1
ATOM 574 C CA . ASP A 1 65 ? 6.114 3.923 -41.993 1.00 86.75 65 ASP A CA 1
ATOM 575 C C . ASP A 1 65 ? 4.653 3.460 -42.149 1.00 86.75 65 ASP A C 1
ATOM 577 O O . ASP A 1 65 ? 4.395 2.252 -42.147 1.00 86.75 65 ASP A O 1
ATOM 581 N N . PRO A 1 66 ? 3.686 4.388 -42.289 1.00 81.00 66 PRO A N 1
ATOM 582 C CA . PRO A 1 66 ? 2.277 4.040 -42.433 1.00 81.00 66 PRO A CA 1
ATOM 583 C C . PRO A 1 66 ? 1.938 3.407 -43.793 1.00 81.00 66 PRO A C 1
ATOM 585 O O . PRO A 1 66 ? 0.837 2.892 -43.941 1.00 81.00 66 PRO A O 1
ATOM 588 N N . THR A 1 67 ? 2.833 3.431 -44.793 1.00 82.44 67 THR A N 1
ATOM 589 C CA . THR A 1 67 ? 2.576 2.810 -46.113 1.00 82.44 67 THR A CA 1
ATOM 590 C C . THR A 1 67 ? 2.656 1.282 -46.089 1.00 82.44 67 THR A C 1
ATOM 592 O O . THR A 1 67 ? 2.170 0.619 -46.998 1.00 82.44 67 THR A O 1
ATOM 595 N N . VAL A 1 68 ? 3.247 0.715 -45.035 1.00 86.50 68 VAL A N 1
ATOM 596 C CA . VAL A 1 68 ? 3.487 -0.728 -44.876 1.00 86.50 68 VAL A CA 1
ATOM 597 C C . VAL A 1 68 ? 2.238 -1.478 -44.367 1.00 86.50 68 VAL A C 1
ATOM 599 O O . VAL A 1 68 ? 2.261 -2.703 -44.224 1.00 86.50 68 VAL A O 1
ATOM 602 N N . PHE A 1 69 ? 1.158 -0.752 -44.080 1.00 83.69 69 PHE A N 1
ATOM 603 C CA . PHE A 1 69 ? -0.105 -1.253 -43.541 1.00 83.69 69 PHE A CA 1
ATOM 604 C C . PHE A 1 69 ? -1.248 -0.979 -44.525 1.00 83.69 69 PHE A C 1
ATOM 606 O O . PHE A 1 69 ? -1.153 -0.075 -45.357 1.00 83.69 69 PHE A O 1
ATOM 613 N N . VAL A 1 70 ? -2.369 -1.694 -44.381 1.00 82.06 70 VAL A N 1
ATOM 614 C CA . VAL A 1 70 ? -3.644 -1.219 -44.945 1.00 82.06 70 VAL A CA 1
ATOM 615 C C . VAL A 1 70 ? -3.928 0.160 -44.336 1.00 82.06 70 VAL A C 1
ATOM 617 O O . VAL A 1 70 ? -3.676 0.363 -43.150 1.00 82.06 70 VAL A O 1
ATOM 620 N N . ALA A 1 71 ? -4.402 1.130 -45.118 1.00 75.25 71 ALA A N 1
ATOM 621 C CA . ALA A 1 71 ? -4.440 2.530 -44.675 1.00 75.25 71 ALA A CA 1
ATOM 622 C C . ALA A 1 71 ? -5.242 2.744 -43.369 1.00 75.25 71 ALA A C 1
ATOM 624 O O . ALA A 1 71 ? -4.788 3.472 -42.487 1.00 75.25 71 ALA A O 1
ATOM 625 N N . GLU A 1 72 ? -6.342 2.008 -43.195 1.00 82.25 72 GLU A N 1
ATOM 626 C CA . GLU A 1 72 ? -7.160 1.971 -41.974 1.00 82.25 72 GLU A CA 1
ATOM 627 C C . GLU A 1 72 ? -6.379 1.428 -40.753 1.00 82.25 72 GLU A C 1
ATOM 629 O O . GLU A 1 72 ? -6.397 2.019 -39.673 1.00 82.25 72 GLU A O 1
ATOM 634 N N . GLN A 1 73 ? -5.574 0.373 -40.935 1.00 88.12 73 GLN A N 1
ATOM 635 C CA . GLN A 1 73 ? -4.635 -0.117 -39.910 1.00 88.12 73 GLN A CA 1
ATOM 636 C C . GLN A 1 73 ? -3.534 0.909 -39.605 1.00 88.12 73 GLN A C 1
ATOM 638 O O . GLN A 1 73 ? -3.083 1.025 -38.465 1.00 88.12 73 GLN A O 1
ATOM 643 N N . GLY A 1 74 ? -3.097 1.672 -40.610 1.00 89.44 74 GLY A N 1
ATOM 644 C CA . GLY A 1 74 ? -2.129 2.757 -40.449 1.00 89.44 74 GLY A CA 1
ATOM 645 C C . GLY A 1 74 ? -2.621 3.845 -39.488 1.00 89.44 74 GLY A C 1
ATOM 646 O O . GLY A 1 74 ? -1.839 4.312 -38.659 1.00 89.44 74 GLY A O 1
ATOM 647 N N . ILE A 1 75 ? -3.915 4.188 -39.546 1.00 92.50 75 ILE A N 1
ATOM 648 C CA . ILE A 1 75 ? -4.588 5.099 -38.602 1.00 92.50 75 ILE A CA 1
ATOM 649 C C . ILE A 1 75 ? -4.542 4.514 -37.182 1.00 92.50 75 ILE A C 1
ATOM 651 O O . ILE A 1 75 ? -4.114 5.199 -36.252 1.00 92.50 75 ILE A O 1
ATOM 655 N N . TRP A 1 76 ? -4.894 3.234 -37.018 1.00 92.94 76 TRP A N 1
ATOM 656 C CA . TRP A 1 76 ? -4.872 2.546 -35.720 1.00 92.94 76 TRP A CA 1
ATOM 657 C C . TRP A 1 76 ? -3.481 2.530 -35.071 1.00 92.94 76 TRP A C 1
ATOM 659 O O . TRP A 1 76 ? -3.327 2.914 -33.909 1.00 92.94 76 TRP A O 1
ATOM 669 N N . PHE A 1 77 ? -2.439 2.159 -35.823 1.00 92.69 77 PHE A N 1
ATOM 670 C CA . PHE A 1 77 ? -1.068 2.168 -35.303 1.00 92.69 77 PHE A CA 1
ATOM 671 C C . PHE A 1 77 ? -0.559 3.586 -35.011 1.00 92.69 77 PHE A C 1
ATOM 673 O O . PHE A 1 77 ? 0.131 3.776 -34.009 1.00 92.69 77 PHE A O 1
ATOM 680 N N . ALA A 1 78 ? -0.902 4.587 -35.831 1.00 93.75 78 ALA A N 1
ATOM 681 C CA . ALA A 1 78 ? -0.532 5.977 -35.562 1.00 93.75 78 ALA A CA 1
ATOM 682 C C . ALA A 1 78 ? -1.172 6.492 -34.260 1.00 93.75 78 ALA A C 1
ATOM 684 O O . ALA A 1 78 ? -0.482 7.102 -33.444 1.00 93.75 78 ALA A O 1
ATOM 685 N N . ALA A 1 79 ? -2.450 6.176 -34.029 1.00 95.06 79 ALA A N 1
ATOM 686 C CA . ALA A 1 79 ? -3.169 6.526 -32.808 1.00 95.06 79 ALA A CA 1
ATOM 687 C C . ALA A 1 79 ? -2.598 5.820 -31.565 1.00 95.06 79 ALA A C 1
ATOM 689 O O . ALA A 1 79 ? -2.311 6.482 -30.569 1.00 95.06 79 ALA A O 1
ATOM 690 N N . LYS A 1 80 ? -2.331 4.505 -31.641 1.00 94.19 80 LYS A N 1
ATOM 691 C CA . LYS A 1 80 ? -1.648 3.738 -30.579 1.00 94.19 80 LYS A CA 1
ATOM 692 C C . LYS A 1 80 ? -0.308 4.366 -30.175 1.00 94.19 80 LYS A C 1
ATOM 694 O O . LYS A 1 80 ? 0.035 4.388 -28.994 1.00 94.19 80 LYS A O 1
ATOM 699 N N . TYR A 1 81 ? 0.475 4.819 -31.153 1.00 94.88 81 TYR A N 1
ATOM 700 C CA . TYR A 1 81 ? 1.831 5.328 -30.935 1.00 94.88 81 TYR A CA 1
ATOM 701 C C . TYR A 1 81 ? 1.914 6.846 -30.708 1.00 94.88 81 TYR A C 1
ATOM 703 O O . TYR A 1 81 ? 3.026 7.357 -30.590 1.00 94.88 81 TYR A O 1
ATOM 711 N N . GLY A 1 82 ? 0.784 7.560 -30.632 1.00 95.00 82 GLY A N 1
ATOM 712 C CA . GLY A 1 82 ? 0.756 9.005 -30.372 1.00 95.00 82 GLY A CA 1
ATOM 713 C C . GLY A 1 82 ? 1.318 9.862 -31.506 1.00 95.00 82 GLY A C 1
ATOM 714 O O . GLY A 1 82 ? 1.862 10.937 -31.265 1.00 95.00 82 GLY A O 1
ATOM 715 N N . LEU A 1 83 ? 1.246 9.369 -32.742 1.00 94.81 83 LEU A N 1
ATOM 716 C CA . LEU A 1 83 ? 1.878 9.977 -33.910 1.00 94.81 83 LEU A CA 1
ATOM 717 C C . LEU A 1 83 ? 0.887 10.864 -34.668 1.00 94.81 83 LEU A C 1
ATOM 719 O O . LEU A 1 83 ? 0.376 10.486 -35.723 1.00 94.81 83 LEU A O 1
ATOM 723 N N . ASP A 1 84 ? 0.619 12.054 -34.132 1.00 93.75 84 ASP A N 1
ATOM 724 C CA . ASP A 1 84 ? -0.360 13.014 -34.661 1.00 93.75 84 ASP A CA 1
ATOM 725 C C . ASP A 1 84 ? -0.078 13.403 -36.130 1.00 93.75 84 ASP A C 1
ATOM 727 O O . ASP A 1 84 ? -0.988 13.449 -36.964 1.00 93.75 84 ASP A O 1
ATOM 731 N N . GLY A 1 85 ? 1.198 13.596 -36.477 1.00 91.44 85 GLY A N 1
ATOM 732 C CA . GLY A 1 85 ? 1.638 13.871 -37.842 1.00 91.44 85 GLY A CA 1
ATOM 733 C C . GLY A 1 85 ? 1.351 12.712 -38.798 1.00 91.44 85 GLY A C 1
ATOM 734 O O . GLY A 1 85 ? 0.807 12.929 -39.886 1.00 91.44 85 GLY A O 1
ATOM 735 N N . ALA A 1 86 ? 1.692 11.478 -38.415 1.00 90.12 86 ALA A N 1
ATOM 736 C CA . ALA A 1 86 ? 1.405 10.287 -39.213 1.00 90.12 86 ALA A CA 1
ATOM 737 C C . ALA A 1 86 ? -0.102 10.018 -39.332 1.00 90.12 86 ALA A C 1
ATOM 739 O O . ALA A 1 86 ? -0.571 9.669 -40.415 1.00 90.12 86 ALA A O 1
ATOM 740 N N . LEU A 1 87 ? -0.853 10.256 -38.256 1.00 92.31 87 LEU A N 1
ATOM 741 C CA . LEU A 1 87 ? -2.302 10.113 -38.182 1.00 92.31 87 LEU A CA 1
ATOM 742 C C . LEU A 1 87 ? -3.011 11.050 -39.169 1.00 92.31 87 LEU A C 1
ATOM 744 O O . LEU A 1 87 ? -3.800 10.583 -39.988 1.00 92.31 87 LEU A O 1
ATOM 748 N N . ARG A 1 88 ? -2.660 12.346 -39.190 1.00 91.88 88 ARG A N 1
ATOM 749 C CA . ARG A 1 88 ? -3.193 13.311 -40.176 1.00 91.88 88 ARG A CA 1
ATOM 750 C C . ARG A 1 88 ? -2.912 12.876 -41.619 1.00 91.88 88 ARG A C 1
ATOM 752 O O . ARG A 1 88 ? -3.794 12.966 -42.470 1.00 91.88 88 ARG A O 1
ATOM 759 N N . ARG A 1 89 ? -1.705 12.363 -41.899 1.00 88.50 89 ARG A N 1
ATOM 760 C CA . ARG A 1 89 ? -1.336 11.847 -43.235 1.00 88.50 89 ARG A CA 1
ATOM 761 C C . ARG A 1 89 ? -2.089 10.566 -43.611 1.00 88.50 89 ARG A C 1
ATOM 763 O O . ARG A 1 89 ? -2.328 10.351 -44.795 1.00 88.50 89 ARG A O 1
ATOM 770 N N . ALA A 1 90 ? -2.444 9.723 -42.641 1.00 87.69 90 ALA A N 1
ATOM 771 C CA . ALA A 1 90 ? -3.210 8.500 -42.870 1.00 87.69 90 ALA A CA 1
ATOM 772 C C . ALA A 1 90 ? -4.700 8.801 -43.124 1.00 87.69 90 ALA A C 1
ATOM 774 O O . ALA A 1 90 ? -5.239 8.352 -44.131 1.00 87.69 90 ALA A O 1
ATOM 775 N N . ILE A 1 91 ? -5.324 9.659 -42.308 1.00 89.75 91 ILE A N 1
ATOM 776 C CA . ILE A 1 91 ? -6.716 10.118 -42.497 1.00 89.75 91 ILE A CA 1
ATOM 777 C C . ILE A 1 91 ? -6.883 10.855 -43.839 1.00 89.75 91 ILE A C 1
ATOM 779 O O . ILE A 1 91 ? -7.878 10.680 -44.536 1.00 89.75 91 ILE A O 1
ATOM 783 N N . GLY A 1 92 ? -5.871 11.615 -44.277 1.00 85.31 92 GLY A N 1
ATOM 784 C CA . GLY A 1 92 ? -5.865 12.232 -45.610 1.00 85.31 92 GLY A CA 1
ATOM 785 C C . GLY A 1 92 ? -5.870 11.237 -46.784 1.00 85.31 92 GLY A C 1
ATOM 786 O O . GLY A 1 92 ? -6.171 11.637 -47.906 1.00 85.31 92 GLY A O 1
ATOM 787 N N . ARG A 1 93 ? -5.547 9.955 -46.551 1.00 82.81 93 ARG A N 1
ATOM 788 C CA . ARG A 1 93 ? -5.590 8.876 -47.558 1.00 82.81 93 ARG A CA 1
ATOM 789 C C . ARG A 1 93 ? -6.878 8.056 -47.487 1.00 82.81 93 ARG A C 1
ATOM 791 O O . ARG A 1 93 ? -7.339 7.590 -48.523 1.00 82.81 93 ARG A O 1
ATOM 798 N N . THR A 1 94 ? -7.458 7.886 -46.299 1.00 76.56 94 THR A N 1
ATOM 799 C CA . THR A 1 94 ? -8.724 7.164 -46.095 1.00 76.56 94 THR A CA 1
ATOM 800 C C . THR A 1 94 ? -9.639 7.905 -45.134 1.00 76.56 94 THR A C 1
ATOM 802 O O . THR A 1 94 ? -9.292 8.112 -43.975 1.00 76.56 94 THR A O 1
ATOM 805 N N . ARG A 1 95 ? -10.855 8.221 -45.599 1.00 74.69 95 ARG A N 1
ATOM 806 C CA . ARG A 1 95 ? -11.911 8.824 -44.768 1.00 74.69 95 ARG A CA 1
ATOM 807 C C . ARG A 1 95 ? -12.501 7.863 -43.728 1.00 74.69 95 ARG A C 1
ATOM 809 O O . ARG A 1 95 ? -13.181 8.327 -42.825 1.00 74.69 95 ARG A O 1
ATOM 816 N N . ASN A 1 96 ? -12.260 6.555 -43.849 1.00 84.00 96 ASN A N 1
ATOM 817 C CA . ASN A 1 96 ? -12.644 5.599 -42.817 1.00 84.00 96 ASN A CA 1
ATOM 818 C C . ASN A 1 96 ? -11.631 5.637 -41.662 1.00 84.00 96 ASN A C 1
ATOM 820 O O . ASN A 1 96 ? -10.447 5.363 -41.864 1.00 84.00 96 ASN A O 1
ATOM 824 N N . VAL A 1 97 ? -12.113 5.978 -40.467 1.00 89.44 97 VAL A N 1
ATOM 825 C CA . VAL A 1 97 ? -11.338 6.030 -39.216 1.00 89.44 97 VAL A CA 1
ATOM 826 C C . VAL A 1 97 ? -11.734 4.931 -38.223 1.00 89.44 97 VAL A C 1
ATOM 828 O O . VAL A 1 97 ? -11.083 4.777 -37.194 1.00 89.44 97 VAL A O 1
ATOM 831 N N . GLU A 1 98 ? -12.737 4.115 -38.552 1.00 90.25 98 GLU A N 1
ATOM 832 C CA . GLU A 1 98 ? -13.339 3.106 -37.671 1.00 90.25 98 GLU A CA 1
ATOM 833 C C . GLU A 1 98 ? -12.670 1.728 -37.802 1.00 90.25 98 GLU A C 1
ATOM 835 O O . GLU A 1 98 ? -13.331 0.691 -37.816 1.00 90.25 98 GLU A O 1
ATOM 840 N N . TYR A 1 99 ? -11.335 1.689 -37.909 1.00 91.25 99 TYR A N 1
ATOM 841 C CA . TYR A 1 99 ? -10.622 0.409 -37.933 1.00 91.25 99 TYR A CA 1
ATOM 842 C C . TYR A 1 99 ? -10.738 -0.310 -36.587 1.00 91.25 99 TYR A C 1
ATOM 844 O O . TYR A 1 99 ? -10.158 0.111 -35.584 1.00 91.25 99 TYR A O 1
ATOM 852 N N . VAL A 1 100 ? -11.421 -1.445 -36.590 1.00 91.75 100 VAL A N 1
ATOM 853 C CA . VAL A 1 100 ? -11.554 -2.325 -35.433 1.00 91.75 100 VAL A CA 1
ATOM 854 C C . VAL A 1 100 ? -10.403 -3.333 -35.407 1.00 91.75 100 VAL A C 1
ATOM 856 O O . VAL A 1 100 ? -10.248 -4.125 -36.337 1.00 91.75 100 VAL A O 1
ATOM 859 N N . ASP A 1 101 ? -9.606 -3.355 -34.332 1.00 89.88 101 ASP A N 1
ATOM 860 C CA . ASP A 1 101 ? -8.646 -4.448 -34.137 1.00 89.88 101 ASP A CA 1
ATOM 861 C C . ASP A 1 101 ? -9.378 -5.776 -33.845 1.00 89.88 101 ASP A C 1
ATOM 863 O O . ASP A 1 101 ? -10.137 -5.850 -32.876 1.00 89.88 101 ASP A O 1
ATOM 867 N N . PRO A 1 102 ? -9.133 -6.856 -34.613 1.00 88.38 102 PRO A N 1
ATOM 868 C CA . PRO A 1 102 ? -9.882 -8.106 -34.484 1.00 88.38 102 PRO A CA 1
ATOM 869 C C . PRO A 1 102 ? -9.567 -8.915 -33.214 1.00 88.38 102 PRO A C 1
ATOM 871 O O . PRO A 1 102 ? -10.204 -9.940 -32.991 1.00 88.38 102 PRO A O 1
ATOM 874 N N . LYS A 1 103 ? -8.584 -8.514 -32.393 1.00 88.75 103 LYS A N 1
ATOM 875 C CA . LYS A 1 103 ? -8.235 -9.204 -31.139 1.00 88.75 103 LYS A CA 1
ATOM 876 C C . LYS A 1 103 ? -8.793 -8.514 -29.904 1.00 88.75 103 LYS A C 1
ATOM 878 O O . LYS A 1 103 ? -9.029 -9.190 -28.909 1.00 88.75 103 LYS A O 1
ATOM 883 N N . THR A 1 104 ? -8.952 -7.191 -29.935 1.00 87.81 104 THR A N 1
ATOM 884 C CA . THR A 1 104 ? -9.407 -6.407 -28.772 1.00 87.81 104 THR A CA 1
ATOM 885 C C . THR A 1 104 ? -10.696 -5.625 -29.012 1.00 87.81 104 THR A C 1
ATOM 887 O O . THR A 1 104 ? -11.263 -5.097 -28.054 1.00 87.81 104 THR A O 1
ATOM 890 N N . ASN A 1 105 ? -11.171 -5.548 -30.260 1.00 92.62 105 ASN A N 1
ATOM 891 C CA . ASN A 1 105 ? -12.268 -4.681 -30.703 1.00 92.62 105 ASN A CA 1
ATOM 892 C C . ASN A 1 105 ? -12.008 -3.184 -30.396 1.00 92.62 105 ASN A C 1
ATOM 894 O O . ASN A 1 105 ? -12.929 -2.395 -30.221 1.00 92.62 105 ASN A O 1
ATOM 898 N N . GLN A 1 106 ? -10.738 -2.775 -30.269 1.00 93.31 106 GLN A N 1
ATOM 899 C CA . GLN A 1 106 ? -10.364 -1.385 -29.984 1.00 93.31 106 GLN A CA 1
ATOM 900 C C . GLN A 1 106 ? -10.260 -0.583 -31.284 1.00 93.31 106 GLN A C 1
ATOM 902 O O . GLN A 1 106 ? -9.478 -0.938 -32.168 1.00 93.31 106 GLN A O 1
ATOM 907 N N . THR A 1 107 ? -11.000 0.524 -31.373 1.00 95.06 107 THR A N 1
ATOM 908 C CA . THR A 1 107 ? -10.884 1.514 -32.457 1.00 95.06 107 THR A CA 1
ATOM 909 C C . THR A 1 107 ? -9.625 2.382 -32.287 1.00 95.06 107 THR A C 1
ATOM 911 O O . THR A 1 107 ? -9.029 2.403 -31.200 1.00 95.06 107 THR A O 1
ATOM 914 N N . PRO A 1 108 ? -9.200 3.162 -33.304 1.00 95.44 108 PRO A N 1
ATOM 915 C CA . PRO A 1 108 ? -8.059 4.067 -33.165 1.00 95.44 108 PRO A CA 1
ATOM 916 C C . PRO A 1 108 ? -8.315 5.133 -32.095 1.00 95.44 108 PRO A C 1
ATOM 918 O O . PRO A 1 108 ? -7.388 5.543 -31.399 1.00 95.44 108 PRO A O 1
ATOM 921 N N . PHE A 1 109 ? -9.577 5.543 -31.923 1.00 96.38 109 PHE A N 1
ATOM 922 C CA . PHE A 1 109 ? -9.985 6.499 -30.898 1.00 96.38 109 PHE A CA 1
ATOM 923 C C . PHE A 1 109 ? -9.759 5.937 -29.488 1.00 96.38 109 PHE A C 1
ATOM 925 O O . PHE A 1 109 ? -9.068 6.564 -28.685 1.00 96.38 109 PHE A O 1
ATOM 932 N N . ILE A 1 110 ? -10.215 4.704 -29.222 1.00 96.00 110 ILE A N 1
ATOM 933 C CA . ILE A 1 110 ? -9.948 4.010 -27.951 1.00 96.00 110 ILE A CA 1
ATOM 934 C C . ILE A 1 110 ? -8.435 3.872 -27.713 1.00 96.00 110 ILE A C 1
ATOM 936 O O . ILE A 1 110 ? -7.973 4.102 -26.598 1.00 96.00 110 ILE A O 1
ATOM 940 N N . MET A 1 111 ? -7.637 3.573 -28.745 1.00 95.31 111 MET A N 1
ATOM 941 C CA . MET A 1 111 ? -6.177 3.474 -28.607 1.00 95.31 111 MET A CA 1
ATOM 942 C C . MET A 1 111 ? -5.489 4.802 -28.268 1.00 95.31 111 MET A C 1
ATOM 944 O O . MET A 1 111 ? -4.569 4.808 -27.447 1.00 95.31 111 MET A O 1
ATOM 948 N N . ALA A 1 112 ? -5.934 5.922 -28.846 1.00 96.81 112 ALA A N 1
ATOM 949 C CA . ALA A 1 112 ? -5.453 7.246 -28.454 1.00 96.81 112 ALA A CA 1
ATOM 950 C C . ALA A 1 112 ? -5.813 7.557 -26.987 1.00 96.81 112 ALA A C 1
ATOM 952 O O . ALA A 1 112 ? -4.972 8.071 -26.246 1.00 96.81 112 ALA A O 1
ATOM 953 N N . CYS A 1 113 ? -7.022 7.179 -26.557 1.00 96.94 113 CYS A N 1
ATOM 954 C CA . CYS A 1 113 ? -7.498 7.337 -25.183 1.00 96.94 113 CYS A CA 1
ATOM 955 C C . CYS A 1 113 ? -6.739 6.474 -24.164 1.00 96.94 113 CYS A C 1
ATOM 957 O O . CYS A 1 113 ? -6.379 6.990 -23.113 1.00 96.94 113 CYS A O 1
ATOM 959 N N . ILE A 1 114 ? -6.422 5.211 -24.474 1.00 94.81 114 ILE A N 1
ATOM 960 C CA . ILE A 1 114 ? -5.574 4.339 -23.633 1.00 94.81 114 ILE A CA 1
ATOM 961 C C . ILE A 1 114 ? -4.156 4.914 -23.502 1.00 94.81 114 ILE A C 1
ATOM 963 O O . ILE A 1 114 ? -3.568 4.897 -22.421 1.00 94.81 114 ILE A O 1
ATOM 967 N N . GLY A 1 115 ? -3.595 5.415 -24.607 1.00 91.06 115 GLY A N 1
ATOM 968 C CA . GLY A 1 115 ? -2.212 5.887 -24.674 1.00 91.06 115 GLY A CA 1
ATOM 969 C C . GLY A 1 115 ? -1.949 7.278 -24.088 1.00 91.06 115 GLY A C 1
ATOM 970 O O . GLY A 1 115 ? -0.785 7.654 -23.991 1.00 91.06 115 GLY A O 1
ATOM 971 N N . GLY A 1 116 ? -2.985 8.042 -23.714 1.00 94.25 116 GLY A N 1
ATOM 972 C CA . GLY A 1 116 ? -2.832 9.429 -23.242 1.00 94.25 116 GLY A CA 1
ATOM 973 C C . GLY A 1 116 ? -2.609 10.451 -24.364 1.00 94.25 116 GLY A C 1
ATOM 974 O O . GLY A 1 116 ? -2.252 11.604 -24.116 1.00 94.25 116 GLY A O 1
ATOM 975 N N . HIS A 1 117 ? -2.840 10.057 -25.619 1.00 95.62 117 HIS A N 1
ATOM 976 C CA . HIS A 1 117 ? -2.516 10.841 -26.812 1.00 95.62 117 HIS A CA 1
ATOM 977 C C . HIS A 1 117 ? -3.619 11.847 -27.163 1.00 95.62 117 HIS A C 1
ATOM 979 O O . HIS A 1 117 ? -4.280 11.720 -28.196 1.00 95.62 117 HIS A O 1
ATOM 985 N N . LEU A 1 118 ? -3.816 12.861 -26.311 1.00 96.38 118 LEU A N 1
ATOM 986 C CA . LEU A 1 118 ? -4.907 13.845 -26.417 1.00 96.38 118 LEU A CA 1
ATOM 987 C C . LEU A 1 118 ? -5.044 14.467 -27.819 1.00 96.38 118 LEU A C 1
ATOM 989 O O . LEU A 1 118 ? -6.149 14.561 -28.349 1.00 96.38 118 LEU A O 1
ATOM 993 N N . GLU A 1 119 ? -3.937 14.853 -28.455 1.00 96.25 119 GLU A N 1
ATOM 994 C CA . GLU A 1 119 ? -3.982 15.439 -29.802 1.00 96.25 119 GLU A CA 1
ATOM 995 C C . GLU A 1 119 ? -4.403 14.423 -30.874 1.00 96.25 119 GLU A C 1
ATOM 997 O O . GLU A 1 119 ? -5.134 14.779 -31.795 1.00 96.25 119 GLU A O 1
ATOM 1002 N N . CYS A 1 120 ? -4.042 13.141 -30.730 1.00 96.44 120 CYS A N 1
ATOM 1003 C CA . CYS A 1 120 ? -4.545 12.084 -31.613 1.00 96.44 120 CYS A CA 1
ATOM 1004 C C . CYS A 1 120 ? -6.051 11.855 -31.418 1.00 96.44 120 CYS A C 1
ATOM 1006 O O . CYS A 1 120 ? -6.773 11.716 -32.406 1.00 96.44 120 CYS A O 1
ATOM 1008 N N . ALA A 1 121 ? -6.538 11.881 -30.172 1.00 96.94 121 ALA A N 1
ATOM 1009 C CA . ALA A 1 121 ? -7.965 11.765 -29.870 1.00 96.94 121 ALA A CA 1
ATOM 1010 C C . ALA A 1 121 ? -8.769 12.931 -30.481 1.00 96.94 121 ALA A C 1
ATOM 1012 O O . ALA A 1 121 ? -9.754 12.693 -31.179 1.00 96.94 121 ALA A O 1
ATOM 1013 N N . LYS A 1 122 ? -8.299 14.180 -30.338 1.00 96.69 122 LYS A N 1
ATOM 1014 C CA . LYS A 1 122 ? -8.900 15.361 -30.990 1.00 96.69 122 LYS A CA 1
ATOM 1015 C C . LYS A 1 122 ? -8.911 15.259 -32.519 1.00 96.69 122 LYS A C 1
ATOM 1017 O O . LYS A 1 122 ? -9.899 15.624 -33.149 1.00 96.69 122 LYS A O 1
ATOM 1022 N N . ILE A 1 123 ? -7.827 14.773 -33.131 1.00 96.00 123 ILE A N 1
ATOM 1023 C CA . ILE A 1 123 ? -7.744 14.582 -34.591 1.00 96.00 123 ILE A CA 1
ATOM 1024 C C . ILE A 1 123 ? -8.783 13.566 -35.073 1.00 96.00 123 ILE A C 1
ATOM 1026 O O . ILE A 1 123 ? -9.449 13.819 -36.074 1.00 96.00 123 ILE A O 1
ATOM 1030 N N . LEU A 1 124 ? -8.936 12.447 -34.363 1.00 95.00 124 LEU A N 1
ATOM 1031 C CA . LEU A 1 124 ? -9.914 11.409 -34.692 1.00 95.00 124 LEU A CA 1
ATOM 1032 C C . LEU A 1 124 ? -11.356 11.888 -34.476 1.00 95.00 124 LEU A C 1
ATOM 1034 O O . LEU A 1 124 ? -12.197 11.672 -35.343 1.00 95.00 124 LEU A O 1
ATOM 1038 N N . PHE A 1 125 ? -11.630 12.617 -33.392 1.00 94.50 125 PHE A N 1
ATOM 1039 C CA . PHE A 1 125 ? -12.930 13.256 -33.157 1.00 94.50 125 PHE A CA 1
ATOM 1040 C C . PHE A 1 125 ? -13.318 14.220 -34.288 1.00 94.50 125 PHE A C 1
ATOM 1042 O O . PHE A 1 125 ? -14.413 14.132 -34.837 1.00 94.50 125 PHE A O 1
ATOM 1049 N N . ASN A 1 126 ? -12.385 15.078 -34.714 1.00 93.56 126 ASN A N 1
ATOM 1050 C CA . ASN A 1 126 ? -12.585 15.990 -35.846 1.00 93.56 126 ASN A CA 1
ATOM 1051 C C . ASN A 1 126 ? -12.702 15.267 -37.204 1.00 93.56 126 ASN A C 1
ATOM 1053 O O . ASN A 1 126 ? -13.140 15.872 -38.178 1.00 93.56 126 ASN A O 1
ATOM 1057 N N . ALA A 1 127 ? -12.314 13.991 -37.278 1.00 92.75 127 ALA A N 1
ATOM 1058 C CA . ALA A 1 127 ? -12.545 13.107 -38.419 1.00 92.75 127 ALA A CA 1
ATOM 1059 C C . ALA A 1 127 ? -13.835 12.267 -38.272 1.00 92.75 127 ALA A C 1
ATOM 1061 O O 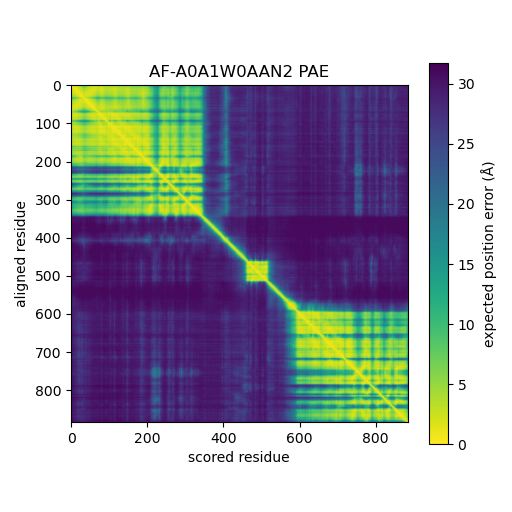. ALA A 1 127 ? -14.022 11.309 -39.016 1.00 92.75 127 ALA A O 1
ATOM 1062 N N . HIS A 1 128 ? -14.715 12.636 -37.332 1.00 92.06 128 HIS A N 1
ATOM 1063 C CA . HIS A 1 128 ? -15.981 11.970 -37.007 1.00 92.06 128 HIS A CA 1
ATOM 1064 C C . HIS A 1 128 ? -15.843 10.516 -36.519 1.00 92.06 128 HIS A C 1
ATOM 1066 O O . HIS A 1 128 ? -16.732 9.700 -36.759 1.00 92.06 128 HIS A O 1
ATOM 1072 N N . ALA A 1 129 ? -14.756 10.192 -35.810 1.00 93.50 129 ALA A N 1
ATOM 1073 C CA . ALA A 1 129 ? -14.608 8.884 -35.176 1.00 93.50 129 ALA A CA 1
ATOM 1074 C C . ALA A 1 129 ? -15.678 8.633 -34.096 1.00 93.50 129 ALA A C 1
ATOM 1076 O O . ALA A 1 129 ? -16.066 9.550 -33.363 1.00 93.50 129 ALA A O 1
ATOM 1077 N N . ASN A 1 130 ? -16.118 7.382 -33.951 1.00 91.75 130 ASN A N 1
ATOM 1078 C CA . ASN A 1 130 ? -17.138 7.003 -32.979 1.00 91.75 130 ASN A CA 1
ATOM 1079 C C . ASN A 1 130 ? -16.575 6.995 -31.547 1.00 91.75 130 ASN A C 1
ATOM 1081 O O . ASN A 1 130 ? -15.960 6.032 -31.085 1.00 91.75 130 ASN A O 1
ATOM 1085 N N . VAL A 1 131 ? -16.842 8.079 -30.818 1.00 92.19 131 VAL A N 1
ATOM 1086 C CA . VAL A 1 131 ? -16.444 8.275 -29.413 1.00 92.19 131 VAL A CA 1
ATOM 1087 C C . VAL A 1 131 ? -17.057 7.219 -28.481 1.00 92.19 131 VAL A C 1
ATOM 1089 O O . VAL A 1 131 ? -16.428 6.831 -27.495 1.00 92.19 131 VAL A O 1
ATOM 1092 N N . MET A 1 132 ? -18.265 6.743 -28.804 1.00 92.69 132 MET A N 1
ATOM 1093 C CA . MET A 1 132 ? -19.033 5.754 -28.036 1.00 92.69 132 MET A CA 1
ATOM 1094 C C . MET A 1 132 ? -18.796 4.308 -28.497 1.00 92.69 132 MET A C 1
ATOM 1096 O O . MET A 1 132 ? -19.477 3.397 -28.031 1.00 92.69 132 MET A O 1
ATOM 1100 N N . ALA A 1 133 ? -17.818 4.065 -29.376 1.00 92.56 133 ALA A N 1
ATOM 1101 C CA . ALA A 1 133 ? -17.384 2.710 -29.691 1.00 92.56 133 ALA A CA 1
ATOM 1102 C C . ALA A 1 133 ? -16.924 1.970 -28.421 1.00 92.56 133 ALA A C 1
ATOM 1104 O O . ALA A 1 133 ? -16.305 2.560 -27.529 1.00 92.56 133 ALA A O 1
ATOM 1105 N N . VAL A 1 134 ? -17.198 0.665 -28.366 1.00 94.12 134 VAL A N 1
ATOM 1106 C CA . VAL A 1 134 ? -16.860 -0.209 -27.237 1.00 94.12 134 VAL A CA 1
ATOM 1107 C C . VAL A 1 134 ? -15.935 -1.344 -27.659 1.00 94.12 134 VAL A C 1
ATOM 1109 O O . VAL A 1 134 ? -16.069 -1.900 -28.746 1.00 94.12 134 VAL A O 1
ATOM 1112 N N . ASN A 1 135 ? -15.003 -1.706 -26.778 1.00 92.56 135 ASN A N 1
ATOM 1113 C CA . ASN A 1 135 ? -14.113 -2.852 -26.976 1.00 92.56 135 ASN A CA 1
ATOM 1114 C C . ASN A 1 135 ? -14.767 -4.188 -26.541 1.00 92.56 135 ASN A C 1
ATOM 1116 O O . ASN A 1 135 ? -15.940 -4.217 -26.170 1.00 92.56 135 ASN A O 1
ATOM 1120 N N . LEU A 1 136 ? -14.024 -5.306 -26.556 1.00 91.38 136 LEU A N 1
ATOM 1121 C CA . LEU A 1 136 ? -14.558 -6.633 -26.181 1.00 91.38 136 LEU A CA 1
ATOM 1122 C C . LEU A 1 136 ? -15.086 -6.743 -24.734 1.00 91.38 136 LEU A C 1
ATOM 1124 O O . LEU A 1 136 ? -15.836 -7.668 -24.448 1.00 91.38 136 LEU A O 1
ATOM 1128 N N . ALA A 1 137 ? -14.723 -5.828 -23.830 1.00 88.62 137 ALA A N 1
ATOM 1129 C CA . ALA A 1 137 ? -15.245 -5.759 -22.460 1.00 88.62 137 ALA A CA 1
ATOM 1130 C C . ALA A 1 137 ? -16.448 -4.797 -22.318 1.00 88.62 137 ALA A C 1
ATOM 1132 O O . ALA A 1 137 ? -16.920 -4.539 -21.210 1.00 88.62 137 ALA A O 1
ATOM 1133 N N . GLY A 1 138 ? -16.930 -4.213 -23.421 1.00 92.75 138 GLY A N 1
ATOM 1134 C CA . GLY A 1 138 ? -17.941 -3.152 -23.403 1.00 92.75 138 GLY A CA 1
ATOM 1135 C C . GLY A 1 138 ? -17.402 -1.790 -22.955 1.00 92.75 138 GLY A C 1
ATOM 1136 O O . GLY A 1 138 ? -18.183 -0.888 -22.675 1.00 92.75 138 GLY A O 1
ATOM 1137 N N . PHE A 1 139 ? -16.081 -1.612 -22.844 1.00 95.00 139 PHE A N 1
ATOM 1138 C CA . PHE A 1 139 ? -15.511 -0.349 -22.371 1.00 95.00 139 PHE A CA 1
ATOM 1139 C C . PHE A 1 139 ? -15.517 0.691 -23.492 1.00 95.00 139 PHE A C 1
ATOM 1141 O O . PHE A 1 139 ? -14.898 0.481 -24.540 1.00 95.00 139 PHE A O 1
ATOM 1148 N N . THR A 1 140 ? -16.167 1.828 -23.233 1.00 95.75 140 THR A N 1
ATOM 1149 C CA . THR A 1 140 ? -16.066 3.041 -24.059 1.00 95.75 140 THR A CA 1
ATOM 1150 C C . THR A 1 140 ? -14.692 3.705 -23.910 1.00 95.75 140 THR A C 1
ATOM 1152 O O . THR A 1 140 ? -13.916 3.401 -22.997 1.00 95.75 140 THR A O 1
ATOM 1155 N N . ALA A 1 141 ? -14.398 4.690 -24.760 1.00 95.81 141 ALA A N 1
ATOM 1156 C CA . ALA A 1 141 ? -13.182 5.495 -24.652 1.00 95.81 141 ALA A CA 1
ATOM 1157 C C . ALA A 1 141 ? -12.994 6.165 -23.272 1.00 95.81 141 ALA A C 1
ATOM 1159 O O . ALA A 1 141 ? -11.859 6.268 -22.802 1.00 95.81 141 ALA A O 1
ATOM 1160 N N . LEU A 1 142 ? -14.087 6.562 -22.602 1.00 96.88 142 LEU A N 1
ATOM 1161 C CA . LEU A 1 142 ? -14.046 7.151 -21.258 1.00 96.88 142 LEU A CA 1
ATOM 1162 C C . LEU A 1 142 ? -13.647 6.120 -20.190 1.00 96.88 142 LEU A C 1
ATOM 1164 O O . LEU A 1 142 ? -12.786 6.424 -19.368 1.00 96.88 142 LEU A O 1
ATOM 1168 N N . HIS A 1 143 ? -14.186 4.893 -20.243 1.00 95.81 143 HIS A N 1
ATOM 1169 C CA . HIS A 1 143 ? -13.753 3.797 -19.362 1.00 95.81 143 HIS A CA 1
ATOM 1170 C C . HIS A 1 143 ? -12.250 3.548 -19.492 1.00 95.81 143 HIS A C 1
ATOM 1172 O O . HIS A 1 143 ? -11.540 3.483 -18.493 1.00 95.81 143 HIS A O 1
ATOM 1178 N N . CYS A 1 144 ? -11.753 3.438 -20.728 1.00 95.44 144 CYS A N 1
ATOM 1179 C CA . CYS A 1 144 ? -10.340 3.195 -20.983 1.00 95.44 144 CYS A CA 1
ATOM 1180 C C . CYS A 1 144 ? -9.451 4.357 -20.514 1.00 95.44 144 CYS A C 1
ATOM 1182 O O . CYS A 1 144 ? -8.477 4.120 -19.803 1.00 95.44 144 CYS A O 1
ATOM 1184 N N . ALA A 1 145 ? -9.779 5.605 -20.866 1.00 95.88 145 ALA A N 1
ATOM 1185 C CA . ALA A 1 145 ? -9.001 6.766 -20.430 1.00 95.88 145 ALA A CA 1
ATOM 1186 C C . ALA A 1 145 ? -8.918 6.850 -18.897 1.00 95.88 145 ALA A C 1
ATOM 1188 O O . ALA A 1 145 ? -7.844 7.095 -18.346 1.00 95.88 145 ALA A O 1
ATOM 1189 N N . ALA A 1 146 ? -10.031 6.592 -18.208 1.00 94.50 146 ALA A N 1
ATOM 1190 C CA . ALA A 1 146 ? -10.097 6.681 -16.760 1.00 94.50 146 ALA A CA 1
ATOM 1191 C C . ALA A 1 146 ? -9.392 5.495 -16.067 1.00 94.50 146 ALA A C 1
ATOM 1193 O O . ALA A 1 146 ? -8.578 5.722 -15.174 1.00 94.50 146 ALA A O 1
ATOM 1194 N N . GLN A 1 147 ? -9.559 4.256 -16.557 1.00 93.25 147 GLN A N 1
ATOM 1195 C CA . GLN A 1 147 ? -8.841 3.067 -16.062 1.00 93.25 147 GLN A CA 1
ATOM 1196 C C . GLN A 1 147 ? -7.313 3.214 -16.129 1.00 93.25 147 GLN A C 1
ATOM 1198 O O . GLN A 1 147 ? -6.610 2.776 -15.221 1.00 93.25 147 GLN A O 1
ATOM 1203 N N . PHE A 1 148 ? -6.790 3.816 -17.202 1.00 91.31 148 PHE A N 1
ATOM 1204 C CA . PHE A 1 148 ? -5.349 4.015 -17.397 1.00 91.31 148 PHE A CA 1
ATOM 1205 C C . PHE A 1 148 ? -4.821 5.340 -16.810 1.00 91.31 148 PHE A C 1
ATOM 1207 O O . PHE A 1 148 ? -3.648 5.660 -17.001 1.00 91.31 148 PHE A O 1
ATOM 1214 N N . GLY A 1 149 ? -5.644 6.110 -16.083 1.00 91.00 149 GLY A N 1
ATOM 1215 C CA . GLY A 1 149 ? -5.222 7.355 -15.427 1.00 91.00 149 GLY A CA 1
ATOM 1216 C C . GLY A 1 149 ? -4.866 8.487 -16.398 1.00 91.00 149 GLY A C 1
ATOM 1217 O O . GLY A 1 149 ? -4.024 9.333 -16.093 1.00 91.00 149 GLY A O 1
ATOM 1218 N N . GLN A 1 150 ? -5.486 8.512 -17.578 1.00 93.62 150 GLN A N 1
ATOM 1219 C CA . GLN A 1 150 ? -5.231 9.502 -18.625 1.00 93.62 150 GLN A CA 1
ATOM 1220 C C . GLN A 1 150 ? -6.050 10.774 -18.367 1.00 93.62 150 GLN A C 1
ATOM 1222 O O . GLN A 1 150 ? -6.963 11.120 -19.120 1.00 93.62 150 GLN A O 1
ATOM 1227 N N . PHE A 1 151 ? -5.723 11.450 -17.263 1.00 92.31 151 PHE A N 1
ATOM 1228 C CA . PHE A 1 151 ? -6.432 12.605 -16.704 1.00 92.31 151 PHE A CA 1
ATOM 1229 C C . PHE A 1 151 ? -6.787 13.671 -17.750 1.00 92.31 151 PHE A C 1
ATOM 1231 O O . PHE A 1 151 ? -7.949 14.056 -17.859 1.00 92.31 151 PHE A O 1
ATOM 1238 N N . GLU A 1 152 ? -5.821 14.110 -18.561 1.00 93.75 152 GLU A N 1
ATOM 1239 C CA . GLU A 1 152 ? -6.036 15.147 -19.575 1.00 93.75 152 GLU A CA 1
ATOM 1240 C C . GLU A 1 152 ? -7.035 14.709 -20.677 1.00 93.75 152 GLU A C 1
ATOM 1242 O O . GLU A 1 152 ? -7.711 15.551 -21.272 1.00 93.75 152 GLU A O 1
ATOM 1247 N N . ILE A 1 153 ? -7.184 13.399 -20.927 1.00 96.56 153 ILE A N 1
ATOM 1248 C CA . ILE A 1 153 ? -8.200 12.846 -21.840 1.00 96.56 153 ILE A CA 1
ATOM 1249 C C . ILE A 1 153 ? -9.553 12.707 -21.146 1.00 96.56 153 ILE A C 1
ATOM 1251 O O . ILE A 1 153 ? -10.558 13.067 -21.751 1.00 96.56 153 ILE A O 1
ATOM 1255 N N . VAL A 1 154 ? -9.601 12.239 -19.893 1.00 96.69 154 VAL A N 1
ATOM 1256 C CA . VAL A 1 154 ? -10.845 12.193 -19.101 1.00 96.69 154 VAL A CA 1
ATOM 1257 C C . VAL A 1 154 ? -11.452 13.593 -19.005 1.00 96.69 154 VAL A C 1
ATOM 1259 O O . VAL A 1 154 ? -12.621 13.778 -19.335 1.00 96.69 154 VAL A O 1
ATOM 1262 N N . GLN A 1 155 ? -10.640 14.596 -18.658 1.00 95.44 155 GLN A N 1
ATOM 1263 C CA . GLN A 1 155 ? -11.061 15.993 -18.588 1.00 95.44 155 GLN A CA 1
ATOM 1264 C C . GLN A 1 155 ? -11.664 16.477 -19.911 1.00 95.44 155 GLN A C 1
ATOM 1266 O O . GLN A 1 155 ? -12.730 17.086 -19.905 1.00 95.44 155 GLN A O 1
ATOM 1271 N N . TRP A 1 156 ? -11.015 16.190 -21.044 1.00 96.81 156 TRP A N 1
ATOM 1272 C CA . TRP A 1 156 ? -11.511 16.595 -22.359 1.00 96.81 156 TRP A CA 1
ATOM 1273 C C . TRP A 1 156 ? -12.783 15.839 -22.776 1.00 96.81 156 TRP A C 1
ATOM 1275 O O . TRP A 1 156 ? -13.742 16.478 -23.206 1.00 96.81 156 TRP A O 1
ATOM 1285 N N . LEU A 1 157 ? -12.842 14.514 -22.596 1.00 96.31 157 LEU A N 1
ATOM 1286 C CA . LEU A 1 157 ? -14.025 13.707 -22.921 1.00 96.31 157 LEU A CA 1
ATOM 1287 C C . LEU A 1 157 ? -15.269 14.189 -22.159 1.00 96.31 157 LEU A C 1
ATOM 1289 O O . LEU A 1 157 ? -16.334 14.293 -22.754 1.00 96.31 157 LEU A O 1
ATOM 1293 N N . LEU A 1 158 ? -15.132 14.570 -20.884 1.00 94.50 158 LEU A N 1
ATOM 1294 C CA . LEU A 1 158 ? -16.241 15.080 -20.065 1.00 94.50 158 LEU A CA 1
ATOM 1295 C C . LEU A 1 158 ? -16.740 16.487 -20.461 1.00 94.50 158 LEU A C 1
ATOM 1297 O O . LEU A 1 158 ? -17.769 16.934 -19.938 1.00 94.50 158 LEU A O 1
ATOM 1301 N N . THR A 1 159 ? -16.058 17.179 -21.384 1.00 94.38 159 THR A N 1
ATOM 1302 C CA . THR A 1 159 ? -16.571 18.408 -22.027 1.00 94.38 159 THR A CA 1
ATOM 1303 C C . THR A 1 159 ? -17.412 18.132 -23.275 1.00 94.38 159 THR A C 1
ATOM 1305 O O . THR A 1 159 ? -18.144 19.016 -23.714 1.00 94.38 159 THR A O 1
ATOM 1308 N N . LEU A 1 160 ? -17.338 16.925 -23.847 1.00 93.25 160 LEU A N 1
ATOM 1309 C CA . LEU A 1 160 ? -18.088 16.568 -25.048 1.00 93.25 160 LEU A CA 1
ATOM 1310 C C . LEU A 1 160 ? -19.526 16.165 -24.672 1.00 93.25 160 LEU A C 1
ATOM 1312 O O . LEU A 1 160 ? -19.699 15.258 -23.858 1.00 93.25 160 LEU A O 1
ATOM 1316 N N . PRO A 1 161 ? -20.569 16.751 -25.288 1.00 87.75 161 PRO A N 1
ATOM 1317 C CA . PRO A 1 161 ? -21.961 16.395 -24.992 1.00 87.75 161 PRO A CA 1
ATOM 1318 C C . PRO A 1 161 ? -22.344 14.994 -25.497 1.00 87.75 161 PRO A C 1
ATOM 1320 O O . PRO A 1 161 ? -23.362 14.452 -25.090 1.00 87.75 161 PRO A O 1
ATOM 1323 N N . THR A 1 162 ? -21.536 14.400 -26.381 1.00 89.62 162 THR A N 1
ATOM 1324 C CA . THR A 1 162 ? -21.733 13.046 -26.926 1.00 89.62 162 THR A CA 1
ATOM 1325 C C . THR A 1 162 ? -21.162 11.939 -26.039 1.00 89.62 162 THR A C 1
ATOM 1327 O O . THR A 1 162 ? -21.220 10.775 -26.425 1.00 89.62 162 THR A O 1
ATOM 1330 N N . VAL A 1 163 ? -20.519 12.279 -24.916 1.00 92.94 163 VAL A N 1
ATOM 1331 C CA . VAL A 1 163 ? -19.919 11.307 -23.996 1.00 92.94 163 VAL A CA 1
ATOM 1332 C C . VAL A 1 163 ? -20.862 11.069 -22.830 1.00 92.94 163 VAL A C 1
ATOM 1334 O O . VAL A 1 163 ? -21.037 11.946 -21.988 1.00 92.94 163 VAL A O 1
ATOM 1337 N N . ASP A 1 164 ? -21.414 9.861 -22.762 1.00 90.81 164 ASP A N 1
ATOM 1338 C CA . ASP A 1 164 ? -22.186 9.396 -21.613 1.00 90.81 164 ASP A CA 1
ATOM 1339 C C . ASP A 1 164 ? -21.240 8.999 -20.452 1.00 90.81 164 ASP A C 1
ATOM 1341 O O . ASP A 1 164 ? -20.444 8.060 -20.605 1.00 90.81 164 ASP A O 1
ATOM 1345 N N . PRO A 1 165 ? -21.281 9.690 -19.293 1.00 92.31 165 PRO A N 1
ATOM 1346 C CA . PRO A 1 165 ? -20.499 9.324 -18.115 1.00 92.31 165 PRO A CA 1
ATOM 1347 C C . PRO A 1 165 ? -21.113 8.158 -17.318 1.00 92.31 165 PRO A C 1
ATOM 1349 O O . PRO A 1 165 ? -20.444 7.634 -16.429 1.00 92.31 165 PRO A O 1
ATOM 1352 N N . TYR A 1 166 ? -22.346 7.744 -17.629 1.00 91.94 166 TYR A N 1
ATOM 1353 C CA . TYR A 1 166 ? -23.081 6.643 -16.997 1.00 91.94 166 TYR A CA 1
ATOM 1354 C C . TYR A 1 166 ? -23.036 5.336 -17.800 1.00 91.94 166 TYR A C 1
ATOM 1356 O O . TYR A 1 166 ? -23.558 4.320 -17.333 1.00 91.94 166 TYR A O 1
ATOM 1364 N N . ALA A 1 167 ? -22.418 5.349 -18.987 1.00 91.81 167 ALA A N 1
ATOM 1365 C CA . ALA A 1 167 ? -22.311 4.190 -19.865 1.00 91.81 167 ALA A CA 1
ATOM 1366 C C . ALA A 1 167 ? -21.794 2.968 -19.091 1.00 91.81 167 ALA A C 1
ATOM 1368 O O . ALA A 1 167 ? -20.812 3.072 -18.359 1.00 91.81 167 ALA A O 1
ATOM 1369 N N . LYS A 1 168 ? -22.429 1.805 -19.267 1.00 90.81 168 LYS A N 1
ATOM 1370 C CA . LYS A 1 168 ? -22.067 0.574 -18.550 1.00 90.81 168 LYS A CA 1
ATOM 1371 C C . LYS A 1 168 ? -21.307 -0.398 -19.445 1.00 90.81 168 LYS A C 1
ATOM 1373 O O . LYS A 1 168 ? -21.702 -0.668 -20.575 1.00 90.81 168 LYS A O 1
ATOM 1378 N N . SER A 1 169 ? -20.228 -0.947 -18.903 1.00 90.94 169 SER A N 1
ATOM 1379 C CA . SER A 1 169 ? -19.480 -2.075 -19.469 1.00 90.94 169 SER A CA 1
ATOM 1380 C C . SER A 1 169 ? -20.279 -3.388 -19.463 1.00 90.94 169 SER A C 1
ATOM 1382 O O . SER A 1 169 ? -21.340 -3.481 -18.844 1.00 90.94 169 SER A O 1
ATOM 1384 N N . LEU A 1 170 ? -19.741 -4.452 -20.080 1.00 90.06 170 LEU A N 1
ATOM 1385 C CA . LEU A 1 170 ? -20.338 -5.797 -19.993 1.00 90.06 170 LEU A CA 1
ATOM 1386 C C . LEU A 1 170 ? -20.347 -6.352 -18.558 1.00 90.06 170 LEU A C 1
ATOM 1388 O O . LEU A 1 170 ? -21.206 -7.161 -18.224 1.00 90.06 170 LEU A O 1
ATOM 1392 N N . SER A 1 171 ? -19.437 -5.892 -17.691 1.00 85.19 171 SER A N 1
ATOM 1393 C CA . SER A 1 171 ? -19.459 -6.174 -16.249 1.00 85.19 171 SER A CA 1
ATOM 1394 C C . SER A 1 171 ? -20.366 -5.215 -15.462 1.00 85.19 171 SER A C 1
ATOM 1396 O O . SER A 1 171 ? -20.270 -5.138 -14.242 1.00 85.19 171 SER A O 1
ATOM 1398 N N . THR A 1 172 ? -21.243 -4.468 -16.141 1.00 88.81 172 THR A N 1
ATOM 1399 C CA . THR A 1 172 ? -22.197 -3.476 -15.602 1.00 88.81 172 THR A CA 1
ATOM 1400 C C . THR A 1 172 ? -21.593 -2.262 -14.885 1.00 88.81 172 THR A C 1
ATOM 1402 O O . THR A 1 172 ? -22.339 -1.428 -14.378 1.00 88.81 172 THR A O 1
ATOM 1405 N N . MET A 1 173 ? -20.264 -2.118 -14.900 1.00 89.38 173 MET A N 1
ATOM 1406 C CA . MET A 1 173 ? -19.545 -1.013 -14.256 1.00 89.38 173 MET A CA 1
ATOM 1407 C C . MET A 1 173 ? -19.499 0.226 -15.150 1.00 89.38 173 MET A C 1
ATOM 1409 O O . MET A 1 173 ? -19.313 0.089 -16.361 1.00 89.38 173 MET A O 1
ATOM 1413 N N . THR A 1 174 ? -19.591 1.399 -14.534 1.00 92.38 174 THR A N 1
ATOM 1414 C CA . THR A 1 174 ? -19.406 2.742 -15.107 1.00 92.38 174 THR A CA 1
ATOM 1415 C C . THR A 1 174 ? -17.921 3.156 -15.149 1.00 92.38 174 THR A C 1
ATOM 1417 O O . THR A 1 174 ? -17.079 2.548 -14.474 1.00 92.38 174 THR A O 1
ATOM 1420 N N . PRO A 1 175 ? -17.546 4.239 -15.864 1.00 94.06 175 PRO A N 1
ATOM 1421 C CA . PRO A 1 175 ? -16.175 4.751 -15.871 1.00 94.06 175 PRO A CA 1
ATOM 1422 C C . PRO A 1 175 ? -15.652 5.132 -14.479 1.00 94.06 175 PRO A C 1
ATOM 1424 O O . PRO A 1 175 ? -14.484 4.885 -14.175 1.00 94.06 175 PRO A O 1
ATOM 1427 N N . LEU A 1 176 ? -16.501 5.698 -13.613 1.00 92.62 176 LEU A N 1
ATOM 1428 C CA . LEU A 1 176 ? -16.131 6.063 -12.241 1.00 92.62 176 LEU A CA 1
ATOM 1429 C C . LEU A 1 176 ? -15.809 4.822 -11.398 1.00 92.62 176 LEU A C 1
ATOM 1431 O O . LEU A 1 176 ? -14.775 4.775 -10.733 1.00 92.62 176 LEU A O 1
ATOM 1435 N N . GLU A 1 177 ? -16.639 3.787 -11.486 1.00 89.44 177 GLU A N 1
ATOM 1436 C CA . GLU A 1 177 ? -16.455 2.513 -10.784 1.00 89.44 177 GLU A CA 1
ATOM 1437 C C . GLU A 1 177 ? -15.191 1.767 -11.238 1.00 89.44 177 GLU A C 1
ATOM 1439 O O . GLU A 1 177 ? -14.408 1.299 -10.403 1.00 89.44 177 GLU A O 1
ATOM 1444 N N . VAL A 1 178 ? -14.929 1.720 -12.550 1.00 91.19 178 VAL A N 1
ATOM 1445 C CA . VAL A 1 178 ? -13.685 1.152 -13.101 1.00 91.19 178 VAL A CA 1
ATOM 1446 C C . VAL A 1 178 ? -12.458 1.933 -12.614 1.00 91.19 178 VAL A C 1
ATOM 1448 O O . VAL A 1 178 ? -11.445 1.326 -12.265 1.00 91.19 178 VAL A O 1
ATOM 1451 N N . THR A 1 179 ? -12.546 3.263 -12.513 1.00 91.88 179 THR A N 1
ATOM 1452 C CA . THR A 1 179 ? -11.439 4.104 -12.018 1.00 91.88 179 THR A CA 1
ATOM 1453 C C . THR A 1 179 ? -11.194 3.910 -10.523 1.00 91.88 179 THR A C 1
ATOM 1455 O O . THR A 1 179 ? -10.043 3.786 -10.109 1.00 91.88 179 THR A O 1
ATOM 1458 N N . ARG A 1 180 ? -12.256 3.824 -9.707 1.00 89.06 180 ARG A N 1
ATOM 1459 C CA . ARG A 1 180 ? -12.165 3.498 -8.270 1.00 89.06 180 ARG A CA 1
ATOM 1460 C C . ARG A 1 180 ? -11.501 2.134 -8.058 1.00 89.06 180 ARG A C 1
ATOM 1462 O O . ARG A 1 180 ? -10.579 2.026 -7.254 1.00 89.06 180 ARG A O 1
ATOM 1469 N N . THR A 1 181 ? -11.892 1.131 -8.844 1.00 88.12 181 THR A N 1
ATOM 1470 C CA . THR A 1 181 ? -11.304 -0.220 -8.808 1.00 88.12 181 THR A CA 1
ATOM 1471 C C . THR A 1 181 ? -9.824 -0.212 -9.205 1.00 88.12 181 THR A C 1
ATOM 1473 O O . THR A 1 181 ? -8.996 -0.797 -8.510 1.00 88.12 181 THR A O 1
ATOM 1476 N N . ALA A 1 182 ? -9.455 0.509 -10.270 1.00 87.31 182 ALA A N 1
ATOM 1477 C CA . ALA A 1 182 ? -8.056 0.676 -10.668 1.00 87.31 182 ALA A CA 1
ATOM 1478 C C . ALA A 1 182 ? -7.230 1.422 -9.600 1.00 87.31 182 ALA A C 1
ATOM 1480 O O . ALA A 1 182 ? -6.091 1.051 -9.326 1.00 87.31 182 ALA A O 1
ATOM 1481 N N . CYS A 1 183 ? -7.803 2.444 -8.955 1.00 86.31 183 CYS A N 1
ATOM 1482 C CA . CYS A 1 183 ? -7.143 3.202 -7.892 1.00 86.31 183 CYS A CA 1
ATOM 1483 C C . CYS A 1 183 ? -6.892 2.351 -6.637 1.00 86.31 183 CYS A C 1
ATOM 1485 O O . CYS A 1 183 ? -5.821 2.459 -6.039 1.00 86.31 183 CYS A O 1
ATOM 1487 N N . ALA A 1 184 ? -7.818 1.449 -6.291 1.00 81.56 184 ALA A N 1
ATOM 1488 C CA . ALA A 1 184 ? -7.644 0.483 -5.205 1.00 81.56 184 ALA A CA 1
ATOM 1489 C C . ALA A 1 184 ? -6.491 -0.512 -5.459 1.00 81.56 184 ALA A C 1
ATOM 1491 O O . ALA A 1 184 ? -5.840 -0.945 -4.513 1.00 81.56 184 ALA A O 1
ATOM 1492 N N . MET A 1 185 ? -6.176 -0.819 -6.726 1.00 78.38 185 MET A N 1
ATOM 1493 C CA . MET A 1 185 ? -4.986 -1.603 -7.109 1.00 78.38 185 MET A CA 1
ATOM 1494 C C . MET A 1 185 ? -3.672 -0.792 -7.056 1.00 78.38 185 MET A C 1
ATOM 1496 O O . MET A 1 185 ? -2.589 -1.366 -7.182 1.00 78.38 185 MET A O 1
ATOM 1500 N N . GLY A 1 186 ? -3.751 0.527 -6.846 1.00 77.25 186 GLY A N 1
ATOM 1501 C CA . GLY A 1 186 ? -2.625 1.411 -6.542 1.00 77.25 186 GLY A CA 1
ATOM 1502 C C . GLY A 1 186 ? -2.405 2.537 -7.558 1.00 77.25 186 GLY A C 1
ATOM 1503 O O . GLY A 1 186 ? -2.043 2.302 -8.711 1.00 77.25 186 GLY A O 1
ATOM 1504 N N . ASP A 1 187 ? -2.505 3.787 -7.099 1.00 80.19 187 ASP A N 1
ATOM 1505 C CA . ASP A 1 187 ? -2.159 4.981 -7.880 1.00 80.19 187 ASP A CA 1
ATOM 1506 C C . ASP A 1 187 ? -0.771 5.525 -7.497 1.00 80.19 187 ASP A C 1
ATOM 1508 O O . ASP A 1 187 ? -0.574 6.100 -6.428 1.00 80.19 187 ASP A O 1
ATOM 1512 N N . LYS A 1 188 ? 0.212 5.357 -8.389 1.00 73.75 188 LYS A N 1
ATOM 1513 C CA . LYS A 1 188 ? 1.615 5.734 -8.133 1.00 73.75 188 LYS A CA 1
ATOM 1514 C C . LYS A 1 188 ? 1.888 7.240 -8.177 1.00 73.75 188 LYS A C 1
ATOM 1516 O O . LYS A 1 188 ? 2.916 7.660 -7.647 1.00 73.75 188 LYS A O 1
ATOM 1521 N N . PHE A 1 189 ? 1.039 8.025 -8.846 1.00 78.94 189 PHE A N 1
ATOM 1522 C CA . PHE A 1 189 ? 1.295 9.447 -9.133 1.00 78.94 189 PHE A CA 1
ATOM 1523 C C . PHE A 1 189 ? 0.079 10.366 -8.894 1.00 78.94 189 PHE A C 1
ATOM 1525 O O . PHE A 1 189 ? 0.161 11.563 -9.162 1.00 78.94 189 PHE A O 1
ATOM 1532 N N . GLY A 1 190 ? -1.048 9.839 -8.407 1.00 79.50 190 GLY A N 1
ATOM 1533 C CA . GLY A 1 190 ? -2.283 10.595 -8.166 1.00 79.50 190 GLY A CA 1
ATOM 1534 C C . GLY A 1 190 ? -3.137 10.833 -9.420 1.00 79.50 190 GLY A C 1
ATOM 1535 O O . GLY A 1 190 ? -4.017 11.691 -9.406 1.00 79.50 190 GLY A O 1
ATOM 1536 N N . HIS A 1 191 ? -2.875 10.125 -10.521 1.00 83.69 191 HIS A N 1
ATOM 1537 C CA . HIS A 1 191 ? -3.567 10.318 -11.802 1.00 83.69 191 HIS A CA 1
ATOM 1538 C C . HIS A 1 191 ? -4.980 9.708 -11.820 1.00 83.69 191 HIS A C 1
ATOM 1540 O O . HIS A 1 191 ? -5.914 10.303 -12.367 1.00 83.69 191 HIS A O 1
ATOM 1546 N N . LEU A 1 192 ? -5.151 8.538 -11.200 1.00 88.94 192 LEU A N 1
ATOM 1547 C CA . LEU A 1 192 ? -6.452 7.889 -11.026 1.00 88.94 192 LEU A CA 1
ATOM 1548 C C . LEU A 1 192 ? -7.282 8.681 -10.017 1.00 88.94 192 LEU A C 1
ATOM 1550 O O . LEU A 1 192 ? -8.438 8.980 -10.293 1.00 88.94 192 LEU A O 1
ATOM 1554 N N . VAL A 1 193 ? -6.672 9.135 -8.916 1.00 87.56 193 VAL A N 1
ATOM 1555 C CA . VAL A 1 193 ? -7.327 10.002 -7.922 1.00 87.56 193 VAL A CA 1
ATOM 1556 C C . VAL A 1 193 ? -7.826 11.302 -8.560 1.00 87.56 193 VAL A C 1
ATOM 1558 O O . VAL A 1 193 ? -8.987 11.663 -8.368 1.00 87.56 193 VAL A O 1
ATOM 1561 N N . LYS A 1 194 ? -7.005 11.987 -9.369 1.00 87.75 194 LYS A N 1
ATOM 1562 C CA . LYS A 1 194 ? -7.428 13.191 -10.113 1.00 87.75 194 LYS A CA 1
ATOM 1563 C C . LYS A 1 194 ? -8.577 12.896 -11.095 1.00 87.75 194 LYS A C 1
ATOM 1565 O O . LYS A 1 194 ? -9.472 13.723 -11.249 1.00 87.75 194 LYS A O 1
ATOM 1570 N N . SER A 1 195 ? -8.595 11.711 -11.710 1.00 91.56 195 SER A N 1
ATOM 1571 C CA . SER A 1 195 ? -9.670 11.277 -12.621 1.00 91.56 195 SER A CA 1
ATOM 1572 C C . SER A 1 195 ? -10.976 10.939 -11.883 1.00 91.56 195 SER A C 1
ATOM 1574 O O . SER A 1 195 ? -12.046 11.321 -12.351 1.00 91.56 195 SER A O 1
ATOM 1576 N N . ILE A 1 196 ? -10.897 10.306 -10.704 1.00 90.81 196 ILE A N 1
ATOM 1577 C CA . ILE A 1 196 ? -12.038 10.072 -9.799 1.00 90.81 196 ILE A CA 1
ATOM 1578 C C . ILE A 1 196 ? -12.680 11.406 -9.420 1.00 90.81 196 ILE A C 1
ATOM 1580 O O . ILE A 1 196 ? -13.880 11.565 -9.602 1.00 90.81 196 ILE A O 1
ATOM 1584 N N . HIS A 1 197 ? -11.889 12.390 -8.981 1.00 88.00 197 HIS A N 1
ATOM 1585 C CA . HIS A 1 197 ? -12.410 13.700 -8.579 1.00 88.00 197 HIS A CA 1
ATOM 1586 C C . HIS A 1 197 ? -13.148 14.426 -9.716 1.00 88.00 197 HIS A C 1
ATOM 1588 O O . HIS A 1 197 ? -14.201 15.007 -9.469 1.00 88.00 197 HIS A O 1
ATOM 1594 N N . LEU A 1 198 ? -12.649 14.365 -10.959 1.00 91.25 198 LEU A N 1
ATOM 1595 C CA . LEU A 1 198 ? -13.349 14.939 -12.118 1.00 91.25 198 LEU A CA 1
ATOM 1596 C C . LEU A 1 198 ? -14.672 14.229 -12.428 1.00 91.25 198 LEU A C 1
ATOM 1598 O O . LEU A 1 198 ? -15.665 14.888 -12.730 1.00 91.25 198 LEU A O 1
ATOM 1602 N N . LEU A 1 199 ? -14.684 12.895 -12.376 1.00 92.56 199 LEU A N 1
ATOM 1603 C CA . LEU A 1 199 ? -15.892 12.106 -12.615 1.00 92.56 199 LEU A CA 1
ATOM 1604 C C . LEU A 1 199 ? -16.929 12.363 -11.515 1.00 92.56 199 LEU A C 1
ATOM 1606 O O . LEU A 1 199 ? -18.078 12.651 -11.822 1.00 92.56 199 LEU A O 1
ATOM 1610 N N . GLU A 1 200 ? -16.519 12.374 -10.249 1.00 91.25 200 GLU A N 1
ATOM 1611 C CA . GLU A 1 200 ? -17.387 12.727 -9.123 1.00 91.25 200 GLU A CA 1
ATOM 1612 C C . GLU A 1 200 ? -17.933 14.147 -9.248 1.00 91.25 200 GLU A C 1
ATOM 1614 O O . GLU A 1 200 ? -19.133 14.332 -9.107 1.00 91.25 200 GLU A O 1
ATOM 1619 N N . GLN A 1 201 ? -17.102 15.136 -9.595 1.00 90.06 201 GLN A N 1
ATOM 1620 C CA . GLN A 1 201 ? -17.553 16.511 -9.834 1.00 90.06 201 GLN A CA 1
ATOM 1621 C C . GLN A 1 201 ? -18.576 16.597 -10.979 1.00 90.06 201 GLN A C 1
ATOM 1623 O O . GLN A 1 201 ? -19.506 17.396 -10.905 1.0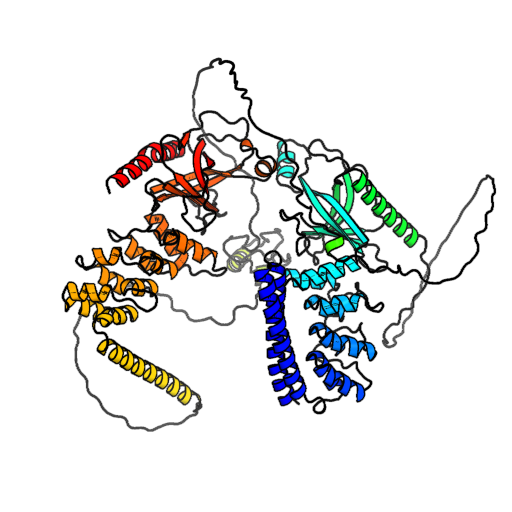0 90.06 201 GLN A O 1
ATOM 1628 N N . LYS A 1 202 ? -18.426 15.782 -12.032 1.00 91.56 202 LYS A N 1
ATOM 1629 C CA . LYS A 1 202 ? -19.375 15.722 -13.155 1.00 91.56 202 LYS A CA 1
ATOM 1630 C C . LYS A 1 202 ? -20.701 15.057 -12.771 1.00 91.56 202 LYS A C 1
ATOM 1632 O O . LYS A 1 202 ? -21.729 15.423 -13.333 1.00 91.56 202 LYS A O 1
ATOM 1637 N N . LEU A 1 203 ? -20.672 14.087 -11.855 1.00 92.31 203 LEU A N 1
ATOM 1638 C CA . LEU A 1 203 ? -21.848 13.342 -11.390 1.00 92.31 203 LEU A CA 1
ATOM 1639 C C . LEU A 1 203 ? -22.492 13.926 -10.120 1.00 92.31 203 LEU A C 1
ATOM 1641 O O . LEU A 1 203 ? -23.522 13.411 -9.680 1.00 92.31 203 LEU A O 1
ATOM 1645 N N . LEU A 1 204 ? -21.891 14.960 -9.523 1.00 93.25 204 LEU A N 1
ATOM 1646 C CA . LEU A 1 204 ? -22.292 15.525 -8.238 1.00 93.25 204 LEU A CA 1
ATOM 1647 C C . LEU A 1 204 ? -23.674 16.179 -8.305 1.00 93.25 204 LEU A C 1
ATOM 1649 O O . LEU A 1 204 ? -23.900 17.112 -9.071 1.00 93.25 204 LEU A O 1
ATOM 1653 N N . VAL A 1 205 ? -24.561 15.718 -7.429 1.00 93.00 205 VAL A N 1
ATOM 1654 C CA . VAL A 1 205 ? -25.904 16.264 -7.215 1.00 93.00 205 VAL A CA 1
ATOM 1655 C C . VAL A 1 205 ? -25.939 17.120 -5.950 1.00 93.00 205 VAL A C 1
ATOM 1657 O O . VAL A 1 205 ? -26.445 18.237 -5.961 1.00 93.00 205 VAL A O 1
ATOM 1660 N N . PHE A 1 206 ? -25.378 16.609 -4.853 1.00 93.06 206 PHE A N 1
ATOM 1661 C CA . PHE A 1 206 ? -25.364 17.286 -3.557 1.00 93.06 206 PHE A CA 1
ATOM 1662 C C . PHE A 1 206 ? -24.097 16.922 -2.780 1.00 93.06 206 PHE A C 1
ATOM 1664 O O . PHE A 1 206 ? -23.560 15.829 -2.933 1.00 93.06 206 PHE A O 1
ATOM 1671 N N . SER A 1 207 ? -23.618 17.815 -1.916 1.00 92.00 207 SER A N 1
ATOM 1672 C CA . SER A 1 207 ? -22.483 17.540 -1.029 1.00 92.00 207 SER A CA 1
ATOM 1673 C C . SER A 1 207 ? -22.736 18.102 0.360 1.00 92.00 207 SER A C 1
ATOM 1675 O O . SER A 1 207 ? -23.157 19.253 0.493 1.00 92.00 207 SER A O 1
ATOM 1677 N N . GLY A 1 208 ? -22.408 17.334 1.393 1.00 88.88 208 GLY A N 1
ATOM 1678 C CA . GLY A 1 208 ? -22.603 17.755 2.773 1.00 88.88 208 GLY A CA 1
ATOM 1679 C C . GLY A 1 208 ? -21.780 16.952 3.770 1.00 88.88 208 GLY A C 1
ATOM 1680 O O . GLY A 1 208 ? -20.939 16.129 3.414 1.00 88.88 208 GLY A O 1
ATOM 1681 N N . TRP A 1 209 ? -22.052 17.207 5.044 1.00 90.06 209 TRP A N 1
ATOM 1682 C CA . TRP A 1 209 ? -21.490 16.467 6.168 1.00 90.06 209 TRP A CA 1
ATOM 1683 C C . TRP A 1 209 ? -22.630 15.923 7.025 1.00 90.06 209 TRP A C 1
ATOM 1685 O O . TRP A 1 209 ? -23.631 16.615 7.238 1.00 90.06 209 TRP A O 1
ATOM 1695 N N . PHE A 1 210 ? -22.470 14.705 7.534 1.00 90.44 210 PHE A N 1
ATOM 1696 C CA . PHE A 1 210 ? -23.292 14.174 8.619 1.00 90.44 210 PHE A CA 1
ATOM 1697 C C . PHE A 1 210 ? -22.480 13.224 9.501 1.00 90.44 210 PHE A C 1
ATOM 1699 O O . PHE A 1 210 ? -21.456 12.677 9.093 1.00 90.44 210 PHE A O 1
ATOM 1706 N N . TYR A 1 211 ? -22.959 13.007 10.718 1.00 88.19 211 TYR A N 1
ATOM 1707 C CA . TYR A 1 211 ? -22.525 11.916 11.573 1.00 88.19 211 TYR A CA 1
ATOM 1708 C C . TYR A 1 211 ? -23.304 10.654 11.213 1.00 88.19 211 TYR A C 1
ATOM 1710 O O . TYR A 1 211 ? -24.521 10.628 11.363 1.00 88.19 211 TYR A O 1
ATOM 1718 N N . GLU A 1 212 ? -22.614 9.619 10.749 1.00 88.81 212 GLU A N 1
ATOM 1719 C CA . GLU A 1 212 ? -23.167 8.284 10.526 1.00 88.81 212 GLU A CA 1
ATOM 1720 C C . GLU A 1 212 ? -23.252 7.528 11.859 1.00 88.81 212 GLU A C 1
ATOM 1722 O O . GLU A 1 212 ? -22.315 7.567 12.666 1.00 88.81 212 GLU A O 1
ATOM 1727 N N . SER A 1 213 ? -24.368 6.836 12.091 1.00 83.94 213 SER A N 1
ATOM 1728 C CA . SER A 1 213 ? -24.496 5.850 13.163 1.00 83.94 213 SER A CA 1
ATOM 1729 C C . SER A 1 213 ? -23.695 4.585 12.846 1.00 83.94 213 SER A C 1
ATOM 1731 O O . SER A 1 213 ? -23.922 3.931 11.830 1.00 83.94 213 SER A O 1
ATOM 1733 N N . ILE A 1 214 ? -22.816 4.179 13.763 1.00 78.56 214 ILE A N 1
ATOM 1734 C CA . ILE A 1 214 ? -22.244 2.832 13.776 1.00 78.56 214 ILE A CA 1
ATOM 1735 C C . ILE A 1 214 ? -23.132 1.966 14.675 1.00 78.56 214 ILE A C 1
ATOM 1737 O O . ILE A 1 214 ? -23.013 2.020 15.903 1.00 78.56 214 ILE A O 1
ATOM 1741 N N . GLN A 1 215 ? -24.006 1.160 14.068 1.00 61.28 215 GLN A N 1
ATOM 1742 C CA . GLN A 1 215 ? -24.951 0.291 14.785 1.00 61.28 215 GLN A CA 1
ATOM 1743 C C . GLN A 1 215 ? -24.242 -0.877 15.498 1.00 61.28 215 GLN A C 1
ATOM 1745 O O . GLN A 1 215 ? -24.544 -1.172 16.654 1.00 61.28 215 GLN A O 1
ATOM 1750 N N . ASP A 1 216 ? -23.229 -1.467 14.860 1.00 60.47 216 ASP A N 1
ATOM 1751 C CA . ASP A 1 216 ? -22.539 -2.688 15.305 1.00 60.47 216 ASP A CA 1
ATOM 1752 C C . ASP A 1 216 ? -21.305 -2.464 16.206 1.00 60.47 216 ASP A C 1
ATOM 1754 O O . ASP A 1 216 ? -20.501 -3.380 16.408 1.00 60.47 216 ASP A O 1
ATOM 1758 N N . SER A 1 217 ? -21.121 -1.257 16.754 1.00 61.41 217 SER A N 1
ATOM 1759 C CA . SER A 1 217 ? -19.917 -0.942 17.533 1.00 61.41 217 SER A CA 1
ATOM 1760 C C . SER A 1 217 ? -19.782 -1.835 18.778 1.00 61.41 217 SER A C 1
ATOM 1762 O O . SER A 1 217 ? -20.769 -2.208 19.418 1.00 61.41 217 SER A O 1
ATOM 1764 N N . ILE A 1 218 ? -18.539 -2.154 19.159 1.00 57.50 218 ILE A N 1
ATOM 1765 C CA . ILE A 1 218 ? -18.242 -2.969 20.352 1.00 57.50 218 ILE A CA 1
ATOM 1766 C C . ILE A 1 218 ? -18.850 -2.324 21.610 1.00 57.50 218 ILE A C 1
ATOM 1768 O O . ILE A 1 218 ? -19.384 -3.027 22.464 1.00 57.50 218 ILE A O 1
ATOM 1772 N N . ALA A 1 219 ? -18.840 -0.988 21.688 1.00 54.78 219 ALA A N 1
ATOM 1773 C CA . ALA A 1 219 ? -19.475 -0.243 22.770 1.00 54.78 219 ALA A CA 1
ATOM 1774 C C . ALA A 1 219 ? -20.998 -0.446 22.792 1.00 54.78 219 ALA A C 1
ATOM 1776 O O . ALA A 1 219 ? -21.547 -0.700 23.861 1.00 54.78 219 ALA A O 1
ATOM 1777 N N . ASN A 1 220 ? -21.669 -0.411 21.634 1.00 58.56 220 ASN A N 1
ATOM 1778 C CA . ASN A 1 220 ? -23.106 -0.678 21.551 1.00 58.56 220 ASN A CA 1
ATOM 1779 C C . ASN A 1 220 ? -23.422 -2.102 22.024 1.00 58.56 220 ASN A C 1
ATOM 1781 O O . ASN A 1 220 ? -24.281 -2.275 22.883 1.00 58.56 220 ASN A O 1
ATOM 1785 N N . LYS A 1 221 ? -22.697 -3.111 21.518 1.00 59.44 221 LYS A N 1
ATOM 1786 C CA . LYS A 1 221 ? -22.908 -4.523 21.887 1.00 59.44 221 LYS A CA 1
ATOM 1787 C C . LYS A 1 221 ? -22.701 -4.755 23.382 1.00 59.44 221 LYS A C 1
ATOM 1789 O O . LYS A 1 221 ? -23.548 -5.377 24.014 1.00 59.44 221 LYS A O 1
ATOM 1794 N N . TYR A 1 222 ? -21.635 -4.192 23.949 1.00 57.47 222 TYR A N 1
ATOM 1795 C CA . TYR A 1 222 ? -21.311 -4.318 25.369 1.00 57.47 222 TYR A CA 1
ATOM 1796 C C . TYR A 1 222 ? -22.309 -3.587 26.282 1.00 57.47 222 TYR A C 1
ATOM 1798 O O . TYR A 1 222 ? -22.734 -4.130 27.301 1.00 57.47 222 TYR A O 1
ATOM 1806 N N . ILE A 1 223 ? -22.718 -2.362 25.935 1.00 58.06 223 ILE A N 1
ATOM 1807 C CA . ILE A 1 223 ? -23.654 -1.568 26.751 1.00 58.06 223 ILE A CA 1
ATOM 1808 C C . ILE A 1 223 ? -25.080 -2.130 26.650 1.00 58.06 223 ILE A C 1
ATOM 1810 O O . ILE A 1 223 ? -25.790 -2.163 27.656 1.00 58.06 223 ILE A O 1
ATOM 1814 N N . LEU A 1 224 ? -25.478 -2.659 25.488 1.00 55.62 224 LEU A N 1
ATOM 1815 C CA . LEU A 1 224 ? -26.742 -3.382 25.338 1.00 55.62 224 LEU A CA 1
ATOM 1816 C C . LEU A 1 224 ? -26.770 -4.664 26.171 1.00 55.62 224 LEU A C 1
ATOM 1818 O O . LEU A 1 224 ? -27.726 -4.862 26.917 1.00 55.62 224 LEU A O 1
ATOM 1822 N N . SER A 1 225 ? -25.728 -5.498 26.102 1.00 52.69 225 SER A N 1
ATOM 1823 C CA . SER A 1 225 ? -25.684 -6.761 26.852 1.00 52.69 225 SER A CA 1
ATOM 1824 C C . SER A 1 225 ? -25.534 -6.575 28.365 1.00 52.69 225 SER A C 1
ATOM 1826 O O . SER A 1 225 ? -25.976 -7.433 29.120 1.00 52.69 225 SER A O 1
ATOM 1828 N N . THR A 1 226 ? -24.914 -5.477 28.814 1.00 48.44 226 THR A N 1
ATOM 1829 C CA . THR A 1 226 ? -24.601 -5.249 30.240 1.00 48.44 226 THR A CA 1
ATOM 1830 C C . THR A 1 226 ? -25.617 -4.348 30.948 1.00 48.44 226 THR A C 1
ATOM 1832 O O . THR A 1 226 ? -25.848 -4.512 32.141 1.00 48.44 226 THR A O 1
ATOM 1835 N N . VAL A 1 227 ? -26.217 -3.380 30.242 1.00 52.69 227 VAL A N 1
ATOM 1836 C CA . VAL A 1 227 ? -27.059 -2.322 30.843 1.00 52.69 227 VAL A CA 1
ATOM 1837 C C . VAL A 1 227 ? -28.454 -2.243 30.203 1.00 52.69 227 VAL A C 1
ATOM 1839 O O . VAL A 1 227 ? -29.321 -1.535 30.705 1.00 52.69 227 VAL A O 1
ATOM 1842 N N . GLY A 1 228 ? -28.706 -2.949 29.093 1.00 51.66 228 GLY A N 1
ATOM 1843 C CA . GLY A 1 228 ? -29.999 -2.912 28.393 1.00 51.66 228 GLY A CA 1
ATOM 1844 C C . GLY A 1 228 ? -30.304 -1.576 27.702 1.00 51.66 228 GLY A C 1
ATOM 1845 O O . GLY A 1 228 ? -31.458 -1.292 27.381 1.00 51.66 228 GLY A O 1
ATOM 1846 N N . LEU A 1 229 ? -29.291 -0.730 27.478 1.00 51.66 229 LEU A N 1
ATOM 1847 C CA . LEU A 1 229 ? -29.455 0.610 26.913 1.00 51.66 229 LEU A CA 1
ATOM 1848 C C . LEU A 1 229 ? -28.918 0.683 25.482 1.00 51.66 229 LEU A C 1
ATOM 1850 O O . LEU A 1 229 ? -27.745 0.421 25.230 1.00 51.66 229 LEU A O 1
ATOM 1854 N N . ASN A 1 230 ? -29.764 1.128 24.550 1.00 55.09 230 ASN A N 1
ATOM 1855 C CA . ASN A 1 230 ? -29.331 1.507 23.207 1.00 55.09 230 ASN A CA 1
ATOM 1856 C C . ASN A 1 230 ? -28.461 2.773 23.283 1.00 55.09 230 ASN A C 1
ATOM 1858 O O . ASN A 1 230 ? -28.988 3.881 23.412 1.00 55.09 230 ASN A O 1
ATOM 1862 N N . CYS A 1 231 ? -27.145 2.615 23.163 1.00 60.56 231 CYS A N 1
ATOM 1863 C CA . CYS A 1 231 ? -26.221 3.693 22.818 1.00 60.56 231 CYS A CA 1
ATOM 1864 C C . CYS A 1 231 ? -25.777 3.551 21.355 1.00 60.56 231 CYS A C 1
ATOM 1866 O O . CYS A 1 231 ? -25.947 2.492 20.747 1.00 60.56 231 CYS A O 1
ATOM 1868 N N . HIS A 1 232 ? -25.228 4.625 20.790 1.00 65.81 232 HIS A N 1
ATOM 1869 C CA . HIS A 1 232 ? -24.634 4.638 19.455 1.00 65.81 232 HIS A CA 1
ATOM 1870 C C . HIS A 1 232 ? -23.254 5.295 19.478 1.00 65.81 232 HIS A C 1
ATOM 1872 O O . HIS A 1 232 ? -22.974 6.190 20.283 1.00 65.81 232 HIS A O 1
ATOM 1878 N N . SER A 1 233 ? -22.396 4.846 18.563 1.00 74.00 233 SER A N 1
ATOM 1879 C CA . SER A 1 233 ? -21.121 5.486 18.238 1.00 74.00 233 SER A CA 1
ATOM 1880 C C . SER A 1 233 ? -21.300 6.262 16.934 1.00 74.00 233 SER A C 1
ATOM 1882 O O . SER A 1 233 ? -21.846 5.722 15.976 1.00 74.00 233 SER A O 1
ATOM 1884 N N . TRP A 1 234 ? -20.869 7.523 16.898 1.00 80.19 234 TRP A N 1
ATOM 1885 C CA . TRP A 1 234 ? -21.092 8.428 15.766 1.00 80.19 234 TRP A CA 1
ATOM 1886 C C . TRP A 1 234 ? -19.786 8.718 15.032 1.00 80.19 234 TRP A C 1
ATOM 1888 O O . TRP A 1 234 ? -18.797 9.075 15.673 1.00 80.19 234 TRP A O 1
ATOM 1898 N N . LYS A 1 235 ? -19.794 8.641 13.699 1.00 85.31 235 LYS A N 1
ATOM 1899 C CA . LYS A 1 235 ? -18.622 8.903 12.852 1.00 85.31 235 LYS A CA 1
ATOM 1900 C C . LYS A 1 235 ? -18.900 10.064 11.902 1.00 85.31 235 LYS A C 1
ATOM 1902 O O . LYS A 1 235 ? -19.860 10.002 11.144 1.00 85.31 235 LYS A O 1
ATOM 1907 N N . LEU A 1 236 ? -18.102 11.132 11.949 1.00 86.94 236 LEU A N 1
ATOM 1908 C CA . LEU A 1 236 ? -18.274 12.262 11.028 1.00 86.94 236 LEU A CA 1
ATOM 1909 C C . LEU A 1 236 ? -17.812 11.857 9.625 1.00 86.94 236 LEU A C 1
ATOM 1911 O O . LEU A 1 236 ? -16.661 11.458 9.447 1.00 86.94 236 LEU A O 1
ATOM 1915 N N . ARG A 1 237 ? -18.705 11.974 8.642 1.00 87.38 237 ARG A N 1
ATOM 1916 C CA . ARG A 1 237 ? -18.444 11.661 7.237 1.00 87.38 237 ARG A CA 1
ATOM 1917 C C . ARG A 1 237 ? -18.602 12.910 6.376 1.00 87.38 237 ARG A C 1
ATOM 1919 O O . ARG A 1 237 ? -19.563 13.666 6.543 1.00 87.38 237 ARG A O 1
ATOM 1926 N N . SER A 1 238 ? -17.692 13.086 5.424 1.00 88.94 238 SER A N 1
ATOM 1927 C CA . SER A 1 238 ? -17.933 13.920 4.245 1.00 88.94 238 SER A CA 1
ATOM 1928 C C . SER A 1 238 ? -18.675 13.076 3.215 1.00 88.94 238 SER A C 1
ATOM 1930 O O . SER A 1 238 ? -18.308 11.921 2.991 1.00 88.94 238 SER A O 1
ATOM 1932 N N . VAL A 1 239 ? -19.736 13.622 2.627 1.00 90.94 239 VAL A N 1
ATOM 1933 C CA . VAL A 1 239 ? -20.667 12.863 1.788 1.00 90.94 239 VAL A CA 1
ATOM 1934 C C . VAL A 1 239 ? -20.888 13.592 0.473 1.00 90.94 239 VAL A C 1
ATOM 1936 O O . VAL A 1 239 ? -21.322 14.746 0.465 1.00 90.94 239 VAL A O 1
ATOM 1939 N N . LEU A 1 240 ? -20.615 12.903 -0.634 1.00 92.69 240 LEU A N 1
ATOM 1940 C CA . LEU A 1 240 ? -21.071 13.307 -1.963 1.00 92.69 240 LEU A CA 1
ATOM 1941 C C . LEU A 1 240 ? -22.269 12.449 -2.354 1.00 92.69 240 LEU A C 1
ATOM 1943 O O . LEU A 1 240 ? -22.203 11.231 -2.243 1.00 92.69 240 LEU A O 1
ATOM 1947 N N . VAL A 1 241 ? -23.332 13.068 -2.844 1.00 94.25 241 VAL A N 1
ATOM 1948 C CA . VAL A 1 241 ? -24.446 12.383 -3.495 1.00 94.25 241 VAL A CA 1
ATOM 1949 C C . VAL A 1 241 ? -24.256 12.530 -4.996 1.00 94.25 241 VAL A C 1
ATOM 1951 O O . VAL A 1 241 ? -24.224 13.648 -5.513 1.00 94.25 241 VAL A O 1
ATOM 1954 N N . LEU A 1 242 ? -24.108 11.407 -5.685 1.00 94.19 242 LEU A N 1
ATOM 1955 C CA . LEU A 1 242 ? -23.900 11.326 -7.122 1.00 94.19 242 LEU A CA 1
ATOM 1956 C C . LEU A 1 242 ? -25.156 10.784 -7.806 1.00 94.19 242 LEU A C 1
ATOM 1958 O O . LEU A 1 242 ? -25.833 9.891 -7.284 1.00 94.19 242 LEU A O 1
ATOM 1962 N N . SER A 1 243 ? -25.448 11.286 -9.005 1.00 91.75 243 SER A N 1
ATOM 1963 C CA . SER A 1 243 ? -26.446 10.641 -9.858 1.00 91.75 243 SER A CA 1
ATOM 1964 C C . SER A 1 243 ? -25.911 9.309 -10.389 1.00 91.75 243 SER A C 1
ATOM 1966 O O . SER A 1 243 ? -24.728 9.193 -10.708 1.00 91.75 243 SER A O 1
ATOM 1968 N N . THR A 1 244 ? -26.788 8.313 -10.527 1.00 87.81 244 THR A N 1
ATOM 1969 C CA . THR A 1 244 ? -26.444 6.977 -11.059 1.00 87.81 244 THR A CA 1
ATOM 1970 C C . THR A 1 244 ? -26.855 6.772 -12.526 1.00 87.81 244 THR A C 1
ATOM 1972 O O . THR A 1 244 ? -26.596 5.717 -13.102 1.00 87.81 244 THR A O 1
ATOM 1975 N N . GLY A 1 245 ? -27.488 7.775 -13.141 1.00 86.81 245 GLY A N 1
ATOM 1976 C CA . GLY A 1 245 ? -27.936 7.787 -14.537 1.00 86.81 245 GLY A CA 1
ATOM 1977 C C . GLY A 1 245 ? -28.657 9.096 -14.868 1.00 86.81 245 GLY A C 1
ATOM 1978 O O . GLY A 1 245 ? -28.937 9.876 -13.959 1.00 86.81 245 GLY A O 1
ATOM 1979 N N . HIS A 1 246 ? -28.991 9.331 -16.139 1.00 78.31 246 HIS A N 1
ATOM 1980 C CA . HIS A 1 246 ? -29.751 10.523 -16.546 1.00 78.31 246 HIS A CA 1
ATOM 1981 C C . HIS A 1 246 ? -31.118 10.603 -15.838 1.00 78.31 246 HIS A C 1
ATOM 1983 O O . HIS A 1 246 ? -31.353 11.548 -15.090 1.00 78.31 246 HIS A O 1
ATOM 1989 N N . ASP A 1 247 ? -31.934 9.550 -15.952 1.00 77.25 247 ASP A N 1
ATOM 1990 C CA . ASP A 1 247 ? -33.279 9.468 -15.352 1.00 77.25 247 ASP A CA 1
ATOM 1991 C C . ASP A 1 247 ? -33.375 8.371 -14.274 1.00 77.25 247 ASP A C 1
ATOM 1993 O O . ASP A 1 247 ? -34.417 7.754 -14.060 1.00 77.25 247 ASP A O 1
ATOM 1997 N N . SER A 1 248 ? -32.258 8.063 -13.603 1.00 84.94 248 SER A N 1
ATOM 1998 C CA . SER A 1 248 ? -32.220 6.965 -12.628 1.00 84.94 248 SER A CA 1
ATOM 1999 C C . SER A 1 248 ? -33.101 7.245 -11.408 1.00 84.94 248 SER A C 1
ATOM 2001 O O . SER A 1 248 ? -33.065 8.349 -10.852 1.00 84.94 248 SER A O 1
ATOM 2003 N N . SER A 1 249 ? -33.824 6.227 -10.932 1.00 87.69 249 SER A N 1
ATOM 2004 C CA . SER A 1 249 ? -34.556 6.267 -9.661 1.00 87.69 249 SER A CA 1
ATOM 2005 C C . SER A 1 249 ? -33.640 6.211 -8.434 1.00 87.69 249 SER A C 1
ATOM 2007 O O . SER A 1 249 ? -34.123 6.419 -7.330 1.00 87.69 249 SER A O 1
ATOM 2009 N N . THR A 1 250 ? -32.330 5.979 -8.586 1.00 91.12 250 THR A N 1
ATOM 2010 C CA . THR A 1 250 ? -31.394 5.847 -7.455 1.00 91.12 250 THR A CA 1
ATOM 2011 C C . THR A 1 250 ? -30.290 6.907 -7.433 1.00 91.12 250 THR A C 1
ATOM 2013 O O . THR A 1 250 ? -29.848 7.403 -8.473 1.00 91.12 250 THR A O 1
ATOM 2016 N N . LEU A 1 251 ? -29.786 7.214 -6.238 1.00 92.94 251 LEU A N 1
ATOM 2017 C CA . LEU A 1 251 ? -28.632 8.085 -5.988 1.00 92.94 251 LEU A CA 1
ATOM 2018 C C . LEU A 1 251 ? -27.547 7.322 -5.213 1.00 92.94 251 LEU A C 1
ATOM 2020 O O . LEU A 1 251 ? -27.864 6.555 -4.304 1.00 92.94 251 LEU A O 1
ATOM 2024 N N . GLU A 1 252 ? -26.274 7.544 -5.550 1.00 93.56 252 GLU A N 1
ATOM 2025 C CA . GLU A 1 252 ? -25.128 6.978 -4.823 1.00 93.56 252 GLU A CA 1
ATOM 2026 C C . GLU A 1 252 ? -24.599 8.009 -3.820 1.00 93.56 252 GLU A C 1
ATOM 2028 O O . GLU A 1 252 ? -24.068 9.049 -4.202 1.00 93.56 252 GLU A O 1
ATOM 2033 N N . PHE A 1 253 ? -24.706 7.716 -2.529 1.00 94.12 253 PHE A N 1
ATOM 2034 C CA . PHE A 1 253 ? -24.035 8.460 -1.470 1.00 94.12 253 PHE A CA 1
ATOM 2035 C C . PHE A 1 253 ? -22.652 7.845 -1.267 1.00 94.12 253 PHE A C 1
ATOM 2037 O O . PHE A 1 253 ? -22.528 6.663 -0.951 1.00 94.12 253 PHE A O 1
ATOM 2044 N N . VAL A 1 254 ? -21.615 8.657 -1.413 1.00 91.81 254 VAL A N 1
ATOM 2045 C CA . VAL A 1 254 ? -20.209 8.269 -1.327 1.00 91.81 254 VAL A CA 1
ATOM 2046 C C . VAL A 1 254 ? -19.625 8.890 -0.066 1.00 91.81 254 VAL A C 1
ATOM 2048 O O . VAL A 1 254 ? -19.553 10.118 0.042 1.00 91.81 254 VAL A O 1
ATOM 2051 N N . LEU A 1 255 ? -19.235 8.054 0.898 1.00 90.00 255 LEU A N 1
ATOM 2052 C CA . LEU A 1 255 ? -18.838 8.491 2.234 1.00 90.00 255 LEU A CA 1
ATOM 2053 C C . LEU A 1 255 ? -17.318 8.437 2.406 1.00 90.00 255 LEU A C 1
ATOM 2055 O O . LEU A 1 255 ? -16.670 7.452 2.047 1.00 90.00 255 LEU A O 1
ATOM 2059 N N . TYR A 1 256 ? -16.774 9.497 2.999 1.00 86.00 256 TYR A N 1
ATOM 2060 C CA . TYR A 1 256 ? -15.352 9.668 3.287 1.00 86.00 256 TYR A CA 1
ATOM 2061 C C . TYR A 1 256 ? -15.126 10.024 4.750 1.00 86.00 256 TYR A C 1
ATOM 2063 O O . TYR A 1 256 ? -15.805 10.892 5.305 1.00 86.00 256 TYR A O 1
ATOM 2071 N N . ASP A 1 257 ? -14.105 9.419 5.338 1.00 79.88 257 ASP A N 1
ATOM 2072 C CA . ASP A 1 257 ? -13.580 9.785 6.643 1.00 79.88 257 ASP A CA 1
ATOM 2073 C C . ASP A 1 257 ? -12.820 11.110 6.628 1.00 79.88 257 ASP A C 1
ATOM 2075 O O . ASP A 1 257 ? -12.052 11.432 5.714 1.00 79.88 257 ASP A O 1
ATOM 2079 N N . GLN A 1 258 ? -12.969 11.851 7.724 1.00 68.94 258 GLN A N 1
ATOM 2080 C CA . GLN A 1 258 ? -12.092 12.964 8.045 1.00 68.94 258 GLN A CA 1
ATOM 2081 C C . GLN A 1 258 ? -10.725 12.433 8.504 1.00 68.94 258 GLN A C 1
ATOM 2083 O O . GLN A 1 258 ? -10.603 11.856 9.583 1.00 68.94 258 GLN A O 1
ATOM 2088 N N . ARG A 1 259 ? -9.679 12.663 7.705 1.00 59.41 259 ARG A N 1
ATOM 2089 C CA . ARG A 1 259 ? -8.285 12.433 8.119 1.00 59.41 259 ARG A CA 1
ATOM 2090 C C . ARG A 1 259 ? -7.766 13.615 8.939 1.00 59.41 259 ARG A C 1
ATOM 2092 O O . ARG A 1 259 ? -8.130 14.760 8.677 1.00 59.41 259 ARG A O 1
ATOM 2099 N N . GLU A 1 260 ? -6.860 13.351 9.882 1.00 45.09 260 GLU A N 1
ATOM 2100 C CA . GLU A 1 260 ? -6.276 14.355 10.796 1.00 45.09 260 GLU A CA 1
ATOM 2101 C C . GLU A 1 260 ? -5.593 15.530 10.072 1.00 45.09 260 GLU A C 1
ATOM 2103 O O . GLU A 1 260 ? -5.552 16.648 10.576 1.00 45.09 260 GLU A O 1
ATOM 2108 N N . ASN A 1 261 ? -5.088 15.297 8.858 1.00 47.06 261 ASN A N 1
ATOM 2109 C CA . ASN A 1 261 ? -4.448 16.309 8.018 1.00 47.06 261 ASN A CA 1
ATOM 2110 C C . ASN A 1 261 ? -5.434 17.145 7.171 1.00 47.06 261 ASN A C 1
ATOM 2112 O O . ASN A 1 261 ? -4.992 17.951 6.351 1.00 47.06 261 ASN A O 1
ATOM 2116 N N . GLY A 1 262 ? -6.746 16.925 7.312 1.00 50.72 262 GLY A N 1
ATOM 2117 C CA . GLY A 1 262 ? -7.800 17.592 6.542 1.00 50.72 262 GLY A CA 1
ATOM 2118 C C . GLY A 1 262 ? -7.883 17.190 5.063 1.00 50.72 262 GLY A C 1
ATOM 2119 O O . GLY A 1 262 ? -8.701 17.746 4.335 1.00 50.72 262 GLY A O 1
ATOM 2120 N N . GLN A 1 263 ? -7.063 16.244 4.593 1.00 53.16 263 GLN A N 1
ATOM 2121 C CA . GLN A 1 263 ? -7.086 15.792 3.201 1.00 53.16 263 GLN A CA 1
ATOM 2122 C C . GLN A 1 263 ? -8.077 14.641 3.016 1.00 53.16 263 GLN A C 1
ATOM 2124 O O . GLN A 1 263 ? -8.047 13.648 3.745 1.00 53.16 263 GLN A O 1
ATOM 2129 N N . ARG A 1 264 ? -8.925 14.757 1.990 1.00 64.00 264 ARG A N 1
ATOM 2130 C CA . ARG A 1 264 ? -9.872 13.711 1.592 1.00 64.00 264 ARG A CA 1
ATOM 2131 C C . ARG A 1 264 ? -9.122 12.411 1.230 1.00 64.00 264 ARG A C 1
ATOM 2133 O O . ARG A 1 264 ? -8.120 12.482 0.513 1.00 64.00 264 ARG A O 1
ATOM 2140 N N . PRO A 1 265 ? -9.579 11.233 1.696 1.00 67.31 265 PRO A N 1
ATOM 2141 C CA . PRO A 1 265 ? -9.059 9.942 1.249 1.00 67.31 265 PRO A CA 1
ATOM 2142 C C . PRO A 1 265 ? -9.085 9.783 -0.281 1.00 67.31 265 PRO A C 1
ATOM 2144 O O . PRO A 1 265 ? -9.972 10.296 -0.959 1.00 67.31 265 PRO A O 1
ATOM 2147 N N . SER A 1 266 ? -8.130 9.027 -0.828 1.00 63.88 266 SER A N 1
ATOM 2148 C CA . SER A 1 266 ? -8.025 8.741 -2.269 1.00 63.88 266 SER A CA 1
ATOM 2149 C C . SER A 1 266 ? -9.131 7.825 -2.811 1.00 63.88 266 SER A C 1
ATOM 2151 O O . SER A 1 266 ? -9.370 7.810 -4.016 1.00 63.88 266 SER A O 1
ATOM 2153 N N . VAL A 1 267 ? -9.785 7.063 -1.932 1.00 69.19 267 VAL A N 1
ATOM 2154 C CA . VAL A 1 267 ? -10.857 6.099 -2.222 1.00 69.19 267 VAL A CA 1
ATOM 2155 C C . VAL A 1 267 ? -11.937 6.260 -1.134 1.00 69.19 267 VAL A C 1
ATOM 2157 O O . VAL A 1 267 ? -11.559 6.548 0.004 1.00 69.19 267 VAL A O 1
ATOM 2160 N N . PRO A 1 268 ? -13.241 6.123 -1.451 1.00 81.62 268 PRO A N 1
ATOM 2161 C CA . PRO A 1 268 ? -14.321 6.114 -0.457 1.00 81.62 268 PRO A CA 1
ATOM 2162 C C . PRO A 1 268 ? -14.168 5.018 0.601 1.00 81.62 268 PRO A C 1
ATOM 2164 O O . PRO A 1 268 ? -13.602 3.962 0.322 1.00 81.62 268 PRO A O 1
ATOM 2167 N N . ASP A 1 269 ? -14.758 5.237 1.774 1.00 82.44 269 ASP A N 1
ATOM 2168 C CA . ASP A 1 269 ? -14.820 4.250 2.857 1.00 82.44 269 ASP A CA 1
ATOM 2169 C C . ASP A 1 269 ? -16.056 3.340 2.766 1.00 82.44 269 ASP A C 1
ATOM 2171 O O . ASP A 1 269 ? -16.022 2.193 3.204 1.00 82.44 269 ASP A O 1
ATOM 2175 N N . SER A 1 270 ? -17.170 3.864 2.248 1.00 86.94 270 SER A N 1
ATOM 2176 C CA . SER A 1 270 ? -18.427 3.128 2.068 1.00 86.94 270 SER A CA 1
ATOM 2177 C C . SER A 1 270 ? -19.362 3.861 1.106 1.00 86.94 270 SER A C 1
ATOM 2179 O O . SER A 1 270 ? -19.233 5.071 0.897 1.00 86.94 270 SER A O 1
ATOM 2181 N N . PHE A 1 271 ? -20.344 3.136 0.572 1.00 90.12 271 PHE A N 1
ATOM 2182 C CA . PHE A 1 271 ? -21.371 3.658 -0.328 1.00 90.12 271 PHE A CA 1
ATOM 2183 C C . PHE A 1 271 ? -22.766 3.345 0.225 1.00 90.12 271 PHE A C 1
ATOM 2185 O O . PHE A 1 271 ? -22.964 2.291 0.834 1.00 90.12 271 PHE A O 1
ATOM 2192 N N . LEU A 1 272 ? -23.742 4.222 -0.007 1.00 92.38 272 LEU A N 1
ATOM 2193 C CA . LEU A 1 272 ? -25.163 3.944 0.226 1.00 92.38 272 LEU A CA 1
ATOM 2194 C C . LEU A 1 272 ? -25.935 4.230 -1.065 1.00 92.38 272 LEU A C 1
ATOM 2196 O O . LEU A 1 272 ? -25.808 5.318 -1.622 1.00 92.38 272 LEU A O 1
ATOM 2200 N N . ILE A 1 273 ? -26.749 3.288 -1.532 1.00 92.06 273 ILE A N 1
ATOM 2201 C CA . ILE A 1 273 ? -27.676 3.521 -2.645 1.00 92.06 273 ILE A CA 1
ATOM 2202 C C . ILE A 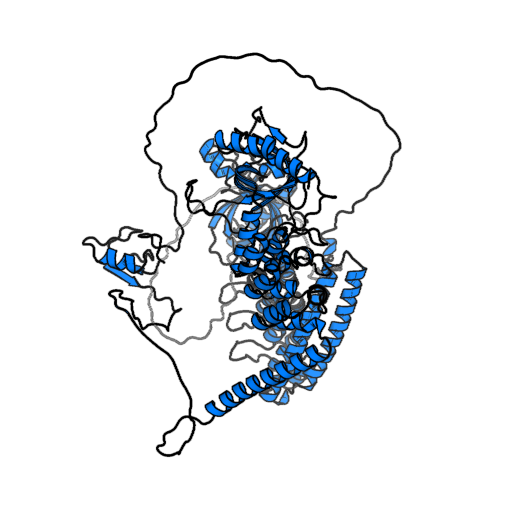1 273 ? -29.046 3.870 -2.066 1.00 92.06 273 ILE A C 1
ATOM 2204 O O . ILE A 1 273 ? -29.644 3.053 -1.365 1.00 92.06 273 ILE A O 1
ATOM 2208 N N . TYR A 1 274 ? -29.513 5.085 -2.342 1.00 92.88 274 TYR A N 1
ATOM 2209 C CA . TYR A 1 274 ? -30.808 5.620 -1.914 1.00 92.88 274 TYR A CA 1
ATOM 2210 C C . TYR A 1 274 ? -31.785 5.634 -3.094 1.00 92.88 274 TYR A C 1
ATOM 2212 O O . TYR A 1 274 ? -31.406 6.033 -4.198 1.00 92.88 274 TYR A O 1
ATOM 2220 N N . GLU A 1 275 ? -33.031 5.224 -2.867 1.00 90.94 275 GLU A N 1
ATOM 2221 C CA . GLU A 1 275 ? -34.102 5.277 -3.865 1.00 90.94 275 GLU A CA 1
ATOM 2222 C C . GLU A 1 275 ? -34.866 6.607 -3.754 1.00 90.94 275 GLU A C 1
ATOM 2224 O O . GLU A 1 275 ? -35.339 6.996 -2.687 1.00 90.94 275 GLU A O 1
ATOM 2229 N N . LYS A 1 276 ? -34.966 7.353 -4.857 1.00 89.25 276 LYS A N 1
ATOM 2230 C CA . LYS A 1 276 ? -35.666 8.641 -4.904 1.00 89.25 276 LYS A CA 1
ATOM 2231 C C . LYS A 1 276 ? -37.143 8.416 -4.574 1.00 89.25 276 LYS A C 1
ATOM 2233 O O . LYS A 1 276 ? -37.826 7.678 -5.278 1.00 89.25 276 LYS A O 1
ATOM 2238 N N . GLY A 1 277 ? -37.635 9.092 -3.539 1.00 82.56 277 GLY A N 1
ATOM 2239 C CA . GLY A 1 277 ? -38.997 8.906 -3.031 1.00 82.56 277 GLY A CA 1
ATOM 2240 C C . GLY A 1 277 ? -39.070 8.115 -1.724 1.00 82.56 277 GLY A C 1
ATOM 2241 O O . GLY A 1 277 ? -40.112 8.161 -1.072 1.00 82.56 277 GLY A O 1
ATOM 2242 N N . ASP A 1 278 ? -37.986 7.469 -1.275 1.00 85.25 278 ASP A N 1
ATOM 2243 C CA . ASP A 1 278 ? -37.973 6.859 0.058 1.00 85.25 278 ASP A CA 1
ATOM 2244 C C . ASP A 1 278 ? -38.035 7.957 1.143 1.00 85.25 278 ASP A C 1
ATOM 2246 O O . ASP A 1 278 ? -37.216 8.888 1.126 1.00 85.25 278 ASP A O 1
ATOM 2250 N N . PRO A 1 279 ? -38.982 7.897 2.098 1.00 79.75 279 PRO A N 1
ATOM 2251 C CA . PRO A 1 279 ? -39.228 8.994 3.027 1.00 79.75 279 PRO A CA 1
ATOM 2252 C C . PRO A 1 279 ? -38.163 9.100 4.126 1.00 79.75 279 PRO A C 1
ATOM 2254 O O . PRO A 1 279 ? -37.859 8.135 4.835 1.00 79.75 279 PRO A O 1
ATOM 2257 N N . VAL A 1 280 ? -37.673 10.320 4.360 1.00 86.81 280 VAL A N 1
ATOM 2258 C CA . VAL A 1 280 ? -36.866 10.641 5.545 1.00 86.81 280 VAL A CA 1
ATOM 2259 C C . VAL A 1 280 ? -37.767 10.744 6.769 1.00 86.81 280 VAL A C 1
ATOM 2261 O O . VAL A 1 280 ? -38.846 11.327 6.718 1.00 86.81 280 VAL A O 1
ATOM 2264 N N . SER A 1 281 ? -37.318 10.209 7.902 1.00 84.00 281 SER A N 1
ATOM 2265 C CA . SER A 1 281 ? -38.029 10.326 9.179 1.00 84.00 281 SER A CA 1
ATOM 2266 C C . SER A 1 281 ? -37.311 11.258 10.153 1.00 84.00 281 SER A C 1
ATOM 2268 O O . SER A 1 281 ? -36.103 11.124 10.378 1.00 84.00 281 SER A O 1
ATOM 2270 N N . MET A 1 282 ? -38.093 12.158 10.755 1.00 79.19 282 MET A N 1
ATOM 2271 C CA . MET A 1 282 ? -37.661 13.234 11.647 1.00 79.19 282 MET A CA 1
ATOM 2272 C C . MET A 1 282 ? -38.499 13.261 12.940 1.00 79.19 282 MET A C 1
ATOM 2274 O O . MET A 1 282 ? -39.726 13.217 12.847 1.00 79.19 282 MET A O 1
ATOM 2278 N N . PRO A 1 283 ? -37.889 13.427 14.131 1.00 66.12 283 PRO A N 1
ATOM 2279 C CA . PRO A 1 283 ? -36.476 13.178 14.422 1.00 66.12 283 PRO A CA 1
ATOM 2280 C C . PRO A 1 283 ? -36.149 11.677 14.327 1.00 66.12 283 PRO A C 1
ATOM 2282 O O . PRO A 1 283 ? -37.045 10.833 14.279 1.00 66.12 283 PRO A O 1
ATOM 2285 N N . GLY A 1 284 ? -34.860 11.336 14.355 1.00 60.41 284 GLY A N 1
ATOM 2286 C CA . GLY A 1 284 ? -34.425 9.954 14.564 1.00 60.41 284 GLY A CA 1
ATOM 2287 C C . GLY A 1 284 ? -34.934 9.360 15.887 1.00 60.41 284 GLY A C 1
ATOM 2288 O O . GLY A 1 284 ? -35.384 10.067 16.795 1.00 60.41 284 GLY A O 1
ATOM 2289 N N . THR A 1 285 ? -34.851 8.036 16.004 1.00 58.09 285 THR A N 1
ATOM 2290 C CA . THR A 1 285 ? -35.289 7.253 17.167 1.00 58.09 285 THR A CA 1
ATOM 2291 C C . THR A 1 285 ? -34.673 7.801 18.463 1.00 58.09 285 THR A C 1
ATOM 2293 O O . THR A 1 285 ? -33.465 7.693 18.672 1.00 58.09 285 THR A O 1
ATOM 2296 N N . LYS A 1 286 ? -35.484 8.401 19.352 1.00 56.97 286 LYS A N 1
ATOM 2297 C CA . LYS A 1 286 ? -34.996 8.931 20.640 1.00 56.97 286 LYS A CA 1
ATOM 2298 C C . LYS A 1 286 ? -34.411 7.794 21.485 1.00 56.97 286 LYS A C 1
ATOM 2300 O O . LYS A 1 286 ? -35.076 6.785 21.706 1.00 56.97 286 LYS A O 1
ATOM 2305 N N . ARG A 1 287 ? -33.178 7.972 21.972 1.00 62.38 287 ARG A N 1
ATOM 2306 C CA . ARG A 1 287 ? -32.431 6.984 22.771 1.00 62.38 287 ARG A CA 1
ATOM 2307 C C . ARG A 1 287 ? -31.960 7.542 24.109 1.00 62.38 287 ARG A C 1
ATOM 2309 O O . ARG A 1 287 ? -31.825 8.750 24.275 1.00 62.38 287 ARG A O 1
ATOM 2316 N N . ASN A 1 288 ? -31.663 6.622 25.025 1.00 55.09 288 ASN A N 1
ATOM 2317 C CA . ASN A 1 288 ? -31.329 6.913 26.419 1.00 55.09 288 ASN A CA 1
ATOM 2318 C C . ASN A 1 288 ? -29.895 7.449 26.611 1.00 55.09 288 ASN A C 1
ATOM 2320 O O . ASN A 1 288 ? -29.648 8.152 27.583 1.00 55.09 288 ASN A O 1
ATOM 2324 N N . ILE A 1 289 ? -28.949 7.118 25.717 1.00 56.78 289 ILE A N 1
ATOM 2325 C CA . ILE A 1 289 ? -27.529 7.513 25.810 1.00 56.78 289 ILE A CA 1
ATOM 2326 C C . ILE A 1 289 ? -26.996 7.907 24.423 1.00 56.78 289 ILE A C 1
ATOM 2328 O O . ILE A 1 289 ? -27.337 7.273 23.424 1.00 56.78 289 ILE A O 1
ATOM 2332 N N . ASN A 1 290 ? -26.121 8.921 24.366 1.00 63.59 290 ASN A N 1
ATOM 2333 C CA . ASN A 1 290 ? -25.432 9.395 23.153 1.00 63.59 290 ASN A CA 1
ATOM 2334 C C . ASN A 1 290 ? -26.358 9.774 21.982 1.00 63.59 290 ASN A C 1
ATOM 2336 O O . ASN A 1 290 ? -25.962 9.675 20.819 1.00 63.59 290 ASN A O 1
ATOM 2340 N N . ASN A 1 291 ? -27.582 10.233 22.250 1.00 70.38 291 ASN A N 1
ATOM 2341 C CA . ASN A 1 291 ? -28.402 10.804 21.188 1.00 70.38 291 ASN A CA 1
ATOM 2342 C C . ASN A 1 291 ? -27.800 12.146 20.733 1.00 70.38 291 ASN A C 1
ATOM 2344 O O . ASN A 1 291 ? -27.459 12.978 21.573 1.00 70.38 291 ASN A O 1
ATOM 2348 N N . ARG A 1 292 ? -27.671 12.360 19.420 1.00 72.19 292 ARG A N 1
ATOM 2349 C CA . ARG A 1 292 ? -27.296 13.665 18.862 1.00 72.19 292 ARG A CA 1
ATOM 2350 C C . ARG A 1 292 ? -28.547 14.492 18.579 1.00 72.19 292 ARG A C 1
ATOM 2352 O O . ARG A 1 292 ? -29.611 13.957 18.258 1.00 72.19 292 ARG A O 1
ATOM 2359 N N . GLU A 1 293 ? -28.401 15.806 18.675 1.00 78.62 293 GLU A N 1
ATOM 2360 C CA . GLU A 1 293 ? -29.372 16.734 18.100 1.00 78.62 293 GLU A CA 1
ATOM 2361 C C . GLU A 1 293 ? -29.346 16.628 16.566 1.00 78.62 293 GLU A C 1
ATOM 2363 O O . GLU A 1 293 ? -28.421 16.058 15.985 1.00 78.62 293 GLU A O 1
ATOM 2368 N N . HIS A 1 294 ? -30.385 17.139 15.904 1.00 87.50 294 HIS A N 1
ATOM 2369 C CA . HIS A 1 294 ? -30.489 17.140 14.438 1.00 87.50 294 HIS A CA 1
ATOM 2370 C C . HIS A 1 294 ? -30.401 15.744 13.781 1.00 87.50 294 HIS A C 1
ATOM 2372 O O . HIS A 1 294 ? -29.843 15.586 12.693 1.00 87.50 294 HIS A O 1
ATOM 2378 N N . THR A 1 295 ? -30.955 14.722 14.442 1.00 87.56 295 THR A N 1
ATOM 2379 C CA . THR A 1 295 ? -31.002 13.341 13.943 1.00 87.56 295 THR A CA 1
ATOM 2380 C C . THR A 1 295 ? -32.095 13.120 12.901 1.00 87.56 295 THR A C 1
ATOM 2382 O O . THR A 1 295 ? -33.242 13.531 13.088 1.00 87.56 295 THR A O 1
ATOM 2385 N N . PHE A 1 296 ? -31.739 12.402 11.838 1.00 89.19 296 PHE A N 1
ATOM 2386 C CA . PHE A 1 296 ? -32.603 12.003 10.728 1.00 89.19 296 PHE A CA 1
ATOM 2387 C C . PHE A 1 296 ? -32.307 10.557 10.311 1.00 89.19 296 PHE A C 1
ATOM 2389 O O . PHE A 1 296 ? -31.267 9.998 10.659 1.00 89.19 296 PHE A O 1
ATOM 2396 N N . SER A 1 297 ? -33.228 9.912 9.595 1.00 90.00 297 SER A N 1
ATOM 2397 C CA . SER A 1 297 ? -33.019 8.536 9.120 1.00 90.00 297 SER A CA 1
ATOM 2398 C C . SER A 1 297 ? -33.757 8.252 7.819 1.00 90.00 297 SER A C 1
ATOM 2400 O O . SER A 1 297 ? -34.851 8.773 7.607 1.00 90.00 297 SER A O 1
ATOM 2402 N N . PHE A 1 298 ? -33.156 7.422 6.970 1.00 91.19 298 PHE A N 1
ATOM 2403 C CA . PHE A 1 298 ? -33.670 7.015 5.660 1.00 91.19 298 PHE A CA 1
ATOM 2404 C C . PHE A 1 298 ? -33.261 5.564 5.368 1.00 91.19 298 PHE A C 1
ATOM 2406 O O . PHE A 1 298 ? -32.387 5.014 6.042 1.00 91.19 298 PHE A O 1
ATOM 2413 N N . ASN A 1 299 ? -33.906 4.920 4.399 1.00 90.94 299 ASN A N 1
ATOM 2414 C CA . ASN A 1 299 ? -33.532 3.572 3.976 1.00 90.94 299 ASN A CA 1
ATOM 2415 C C . ASN A 1 299 ? -32.491 3.653 2.851 1.00 90.94 299 ASN A C 1
ATOM 2417 O O . ASN A 1 299 ? -32.558 4.548 2.009 1.00 90.94 299 ASN A O 1
ATOM 2421 N N . ALA A 1 300 ? -31.523 2.739 2.839 1.00 92.00 300 ALA A N 1
ATOM 2422 C CA . ALA A 1 300 ? -30.552 2.628 1.754 1.00 92.00 300 ALA A CA 1
ATOM 2423 C C . ALA A 1 300 ? -29.920 1.231 1.695 1.00 92.00 300 ALA A C 1
ATOM 2425 O O . ALA A 1 300 ? -29.887 0.498 2.685 1.00 92.00 300 ALA A O 1
ATOM 2426 N N . ILE A 1 301 ? -29.347 0.885 0.543 1.00 90.19 301 ILE A N 1
ATOM 2427 C CA . ILE A 1 301 ? -28.497 -0.299 0.385 1.00 90.19 301 ILE A CA 1
ATOM 2428 C C . ILE A 1 301 ? -27.048 0.109 0.667 1.00 90.19 301 ILE A C 1
ATOM 2430 O O . ILE A 1 301 ? -26.442 0.819 -0.136 1.00 90.19 301 ILE A O 1
ATOM 2434 N N . GLN A 1 302 ? -26.477 -0.332 1.789 1.00 87.88 302 GLN A N 1
ATOM 2435 C CA . GLN A 1 302 ? -25.069 -0.091 2.115 1.00 87.88 302 GLN A CA 1
ATOM 2436 C C . GLN A 1 302 ? -24.157 -1.073 1.374 1.00 87.88 302 GLN A C 1
ATOM 2438 O O . GLN A 1 302 ? -24.410 -2.277 1.365 1.00 87.88 302 GLN A O 1
ATOM 2443 N N . LYS A 1 303 ? -23.068 -0.564 0.790 1.00 84.69 303 LYS A N 1
ATOM 2444 C CA . LYS A 1 303 ? -21.993 -1.355 0.178 1.00 84.69 303 LYS A CA 1
ATOM 2445 C C . LYS A 1 303 ? -20.634 -0.969 0.761 1.00 84.69 303 LYS A C 1
ATOM 2447 O O . LYS A 1 303 ? -20.338 0.216 0.926 1.00 84.69 303 LYS A O 1
ATOM 2452 N N . THR A 1 304 ? -19.797 -1.969 1.019 1.00 76.00 304 THR A N 1
ATOM 2453 C CA . THR A 1 304 ? -18.393 -1.803 1.429 1.00 76.00 304 THR A CA 1
ATOM 2454 C C . THR A 1 304 ? -17.478 -1.583 0.226 1.00 76.00 304 THR A C 1
ATOM 2456 O O . THR A 1 304 ? -16.661 -0.666 0.219 1.00 76.00 304 THR A O 1
ATOM 2459 N N . HIS A 1 305 ? -17.675 -2.355 -0.840 1.00 71.88 305 HIS A N 1
ATOM 2460 C CA . HIS A 1 305 ? -17.001 -2.215 -2.121 1.00 71.88 305 HIS A CA 1
ATOM 2461 C C . HIS A 1 305 ? -18.015 -2.067 -3.259 1.00 71.88 305 HIS A C 1
ATOM 2463 O O . HIS A 1 305 ? -19.160 -2.508 -3.181 1.00 71.88 305 HIS A O 1
ATOM 2469 N N . VAL A 1 306 ? -17.567 -1.455 -4.356 1.00 68.19 306 VAL A N 1
ATOM 2470 C CA . VAL A 1 306 ? -18.379 -1.150 -5.549 1.00 68.19 306 VAL A CA 1
ATOM 2471 C C . VAL A 1 306 ? -19.105 -2.389 -6.098 1.00 68.19 306 VAL A C 1
ATOM 2473 O O . VAL A 1 306 ? -20.270 -2.319 -6.491 1.00 68.19 306 VAL A O 1
ATOM 2476 N N . THR A 1 307 ? -18.427 -3.537 -6.080 1.00 66.88 307 THR A N 1
ATOM 2477 C CA . THR A 1 307 ? -18.908 -4.821 -6.606 1.00 66.88 307 THR A CA 1
ATOM 2478 C C . THR A 1 307 ? -19.863 -5.575 -5.682 1.00 66.88 307 THR A C 1
ATOM 2480 O O . THR A 1 307 ? -20.388 -6.611 -6.086 1.00 66.88 307 THR A O 1
ATOM 2483 N N . ASP A 1 308 ? -20.091 -5.105 -4.455 1.00 75.38 308 ASP A N 1
ATOM 2484 C CA . ASP A 1 308 ? -20.880 -5.853 -3.478 1.00 75.38 308 ASP A CA 1
ATOM 2485 C C . ASP A 1 308 ? -22.379 -5.805 -3.809 1.00 75.38 308 ASP A C 1
ATOM 2487 O O . ASP A 1 308 ? -22.904 -4.793 -4.289 1.00 75.38 308 ASP A O 1
ATOM 2491 N N . ALA A 1 309 ? -23.092 -6.893 -3.494 1.00 71.12 309 ALA A N 1
ATOM 2492 C CA . ALA A 1 309 ? -24.554 -6.951 -3.591 1.00 71.12 309 ALA A CA 1
ATOM 2493 C C . ALA A 1 309 ? -25.238 -5.932 -2.654 1.00 71.12 309 ALA A C 1
ATOM 2495 O O . ALA A 1 309 ? -26.297 -5.401 -2.980 1.00 71.12 309 ALA A O 1
ATOM 2496 N N . GLY A 1 310 ? -24.574 -5.607 -1.540 1.00 79.69 310 GLY A N 1
ATOM 2497 C CA . GLY A 1 310 ? -25.016 -4.640 -0.541 1.00 79.69 310 GLY A CA 1
ATOM 2498 C C . GLY A 1 310 ? -26.056 -5.184 0.440 1.00 79.69 310 GLY A C 1
ATOM 2499 O O . GLY A 1 310 ? -26.640 -6.247 0.239 1.00 79.69 310 GLY A O 1
ATOM 2500 N N . VAL A 1 311 ? -26.271 -4.444 1.527 1.00 84.25 311 VAL A N 1
ATOM 2501 C CA . VAL A 1 311 ? -27.232 -4.769 2.589 1.00 84.25 311 VAL A CA 1
ATOM 2502 C C . VAL A 1 311 ? -28.261 -3.649 2.682 1.00 84.25 311 VAL A C 1
ATOM 2504 O O . VAL A 1 311 ? -27.904 -2.500 2.938 1.00 84.25 311 VAL A O 1
ATOM 2507 N N . PHE A 1 312 ? -29.539 -3.971 2.475 1.00 87.44 312 PHE A N 1
ATOM 2508 C CA . PHE A 1 312 ? -30.628 -3.022 2.702 1.00 87.44 312 PHE A CA 1
ATOM 2509 C C . PHE A 1 312 ? -30.802 -2.782 4.203 1.00 87.44 312 PHE A C 1
ATOM 2511 O O . PHE A 1 312 ? -31.048 -3.722 4.960 1.00 87.44 312 PHE A O 1
ATOM 2518 N N . GLN A 1 313 ? -30.685 -1.528 4.632 1.00 86.44 313 GLN A N 1
ATOM 2519 C CA . GLN A 1 313 ? -30.815 -1.151 6.033 1.00 86.44 313 GLN A CA 1
ATOM 2520 C C . GLN A 1 313 ? -31.371 0.263 6.201 1.00 86.44 313 GLN A C 1
ATOM 2522 O O . GLN A 1 313 ? -31.334 1.101 5.298 1.00 86.44 313 GLN A O 1
ATOM 2527 N N . ARG A 1 314 ? -31.835 0.551 7.416 1.00 86.44 314 ARG A N 1
ATOM 2528 C CA . ARG A 1 314 ? -32.157 1.910 7.833 1.00 86.44 314 ARG A CA 1
ATOM 2529 C C . ARG A 1 314 ? -30.888 2.607 8.311 1.00 86.44 314 ARG A C 1
ATOM 2531 O O . ARG A 1 314 ? -30.317 2.224 9.332 1.00 86.44 314 ARG A O 1
ATOM 2538 N N . VAL A 1 315 ? -30.468 3.634 7.585 1.00 87.81 315 VAL A N 1
ATOM 2539 C CA . VAL A 1 315 ? -29.323 4.471 7.936 1.00 87.81 315 VAL A CA 1
ATOM 2540 C C . VAL A 1 315 ? -29.800 5.574 8.874 1.00 87.81 315 VAL A C 1
ATOM 2542 O O . VAL A 1 315 ? -30.785 6.265 8.604 1.00 87.81 315 VAL A O 1
ATOM 2545 N N . GLU A 1 316 ? -29.104 5.735 9.994 1.00 88.12 316 GLU A N 1
ATOM 2546 C CA . GLU A 1 316 ? -29.345 6.818 10.942 1.00 88.12 316 GLU A CA 1
ATOM 2547 C C . GLU A 1 316 ? -28.191 7.817 10.898 1.00 88.12 316 GLU A C 1
ATOM 2549 O O . GLU A 1 316 ? -27.016 7.447 10.990 1.00 88.12 316 GLU A O 1
ATOM 2554 N N . CYS A 1 317 ? -28.543 9.093 10.783 1.00 89.75 317 CYS A N 1
ATOM 2555 C CA . CYS A 1 317 ? -27.612 10.195 10.621 1.00 89.75 317 CYS A CA 1
ATOM 2556 C C . CYS A 1 317 ? -27.922 11.319 11.616 1.00 89.75 317 CYS A C 1
ATOM 2558 O O . CYS A 1 317 ? -29.047 11.456 12.095 1.00 89.75 317 CYS A O 1
ATOM 2560 N N . ALA A 1 318 ? -26.939 12.173 11.890 1.00 89.25 318 ALA A N 1
ATOM 2561 C CA . ALA A 1 318 ? -27.161 13.465 12.532 1.00 89.25 318 ALA A CA 1
ATOM 2562 C C . ALA A 1 318 ? -26.430 14.568 11.767 1.00 89.25 318 ALA A C 1
ATOM 2564 O O . ALA A 1 318 ? -25.249 14.424 11.445 1.00 89.25 318 ALA A O 1
ATOM 2565 N N . ALA A 1 319 ? -27.106 15.676 11.475 1.00 89.25 319 ALA A N 1
ATOM 2566 C CA . ALA A 1 319 ? -26.438 16.839 10.902 1.00 89.25 319 ALA A CA 1
ATOM 2567 C C . ALA A 1 319 ? -25.508 17.494 11.949 1.00 89.25 319 ALA A C 1
ATOM 2569 O O . ALA A 1 319 ? -25.775 17.390 13.148 1.00 89.25 319 ALA A O 1
ATOM 2570 N N . PRO A 1 320 ? -24.414 18.164 11.537 1.00 87.75 320 PRO A N 1
ATOM 2571 C CA . PRO A 1 320 ? -23.523 18.848 12.476 1.00 87.75 320 PRO A CA 1
ATOM 2572 C C . PRO A 1 320 ? -24.178 20.050 13.173 1.00 87.75 320 PRO A C 1
ATOM 2574 O O . PRO A 1 320 ? -23.817 20.353 14.306 1.00 87.75 320 PRO A O 1
ATOM 2577 N N . ASP A 1 321 ? -25.143 20.698 12.519 1.00 89.38 321 ASP A N 1
ATOM 2578 C CA . ASP A 1 321 ? -25.899 21.841 13.028 1.00 89.38 321 ASP A CA 1
ATOM 2579 C C . ASP A 1 321 ? -27.289 21.928 12.357 1.00 89.38 321 ASP A C 1
ATOM 2581 O O . ASP A 1 321 ? -27.605 21.182 11.419 1.00 89.38 321 ASP A O 1
ATOM 2585 N N . ALA A 1 322 ? -28.128 22.852 12.832 1.00 87.88 322 ALA A N 1
ATOM 2586 C CA . ALA A 1 322 ? -29.486 23.063 12.328 1.00 87.88 322 ALA A CA 1
ATOM 2587 C C . ALA A 1 322 ? -29.550 23.525 10.856 1.00 87.88 322 ALA A C 1
ATOM 2589 O O . ALA A 1 322 ? -30.497 23.180 10.148 1.00 87.88 322 ALA A O 1
ATOM 2590 N N . ALA A 1 323 ? -28.559 24.279 10.370 1.00 90.56 323 ALA A N 1
ATOM 2591 C CA . ALA A 1 323 ? -28.532 24.769 8.992 1.00 90.56 323 ALA A CA 1
ATOM 2592 C C . ALA A 1 323 ? -28.122 23.656 8.013 1.00 90.56 323 ALA A C 1
ATOM 2594 O O . ALA A 1 323 ? -28.675 23.541 6.919 1.00 90.56 323 ALA A O 1
ATOM 2595 N N . ALA A 1 324 ? -27.191 22.790 8.416 1.00 88.06 324 ALA A N 1
ATOM 2596 C CA . ALA A 1 324 ? -26.856 21.567 7.703 1.00 88.06 324 ALA A CA 1
ATOM 2597 C C . ALA A 1 324 ? -28.040 20.588 7.678 1.00 88.06 324 ALA A C 1
ATOM 2599 O O . ALA A 1 324 ? -28.291 19.978 6.639 1.00 88.06 324 ALA A O 1
ATOM 2600 N N . LEU A 1 325 ? -28.812 20.484 8.769 1.00 90.06 325 LEU A N 1
ATOM 2601 C CA . LEU A 1 325 ? -30.049 19.697 8.782 1.00 90.06 325 LEU A CA 1
ATOM 2602 C C . LEU A 1 325 ? -31.051 20.217 7.751 1.00 90.06 325 LEU A C 1
ATOM 2604 O O . LEU A 1 325 ? -31.575 19.433 6.967 1.00 90.06 325 LEU A O 1
ATOM 2608 N N . GLN A 1 326 ? -31.285 21.531 7.722 1.00 90.88 326 GLN A N 1
ATOM 2609 C CA . GLN A 1 326 ? -32.208 22.149 6.772 1.00 90.88 326 GLN A CA 1
ATOM 2610 C C . GLN A 1 326 ? -31.797 21.885 5.314 1.00 90.88 326 GLN A C 1
ATOM 2612 O O . GLN A 1 326 ? -32.657 21.601 4.485 1.00 90.88 326 GLN A O 1
ATOM 2617 N N . LYS A 1 327 ? -30.491 21.906 5.006 1.00 92.44 327 LYS A N 1
ATOM 2618 C CA . LYS A 1 327 ? -29.967 21.542 3.676 1.00 92.44 327 LYS A CA 1
ATOM 2619 C C . LYS A 1 327 ? -30.239 20.080 3.318 1.00 92.44 327 LYS A C 1
ATOM 2621 O O . LYS A 1 327 ? -30.659 19.814 2.198 1.00 92.44 327 LYS A O 1
ATOM 2626 N N . TRP A 1 328 ? -30.018 19.149 4.250 1.00 92.75 328 TRP A N 1
ATOM 2627 C CA . TRP A 1 328 ? -30.325 17.731 4.033 1.00 92.75 328 TRP A CA 1
ATOM 2628 C C . TRP A 1 328 ? -31.827 17.500 3.832 1.00 92.75 328 TRP A C 1
ATOM 2630 O O . TRP A 1 328 ? -32.203 16.816 2.886 1.00 92.75 328 TRP A O 1
ATOM 2640 N N . VAL A 1 329 ? -32.684 18.102 4.664 1.00 90.12 329 VAL A N 1
ATOM 2641 C CA . VAL A 1 329 ? -34.150 18.004 4.530 1.00 90.12 329 VAL A CA 1
ATOM 2642 C C . VAL A 1 329 ? -34.612 18.536 3.172 1.00 90.12 329 VAL A C 1
ATOM 2644 O O . VAL A 1 329 ? -35.285 17.807 2.452 1.00 90.12 329 VAL A O 1
ATOM 2647 N N . ALA A 1 330 ? -34.177 19.737 2.775 1.00 91.00 330 ALA A N 1
ATOM 2648 C CA . ALA A 1 330 ? -34.535 20.324 1.482 1.00 91.00 330 ALA A CA 1
ATOM 2649 C C . ALA A 1 330 ? -34.088 19.455 0.291 1.00 91.00 330 ALA A C 1
ATOM 2651 O O . ALA A 1 330 ? -34.850 19.275 -0.655 1.00 91.00 330 ALA A O 1
ATOM 2652 N N . PHE A 1 331 ? -32.886 18.866 0.358 1.00 92.94 331 PHE A N 1
ATOM 2653 C CA . PHE A 1 331 ? -32.413 17.901 -0.638 1.00 92.94 331 PHE A CA 1
ATOM 2654 C C . PHE A 1 331 ? -33.353 16.685 -0.737 1.00 92.94 331 PHE A C 1
ATOM 2656 O O . PHE A 1 331 ? -33.793 16.331 -1.829 1.00 92.94 331 PHE A O 1
ATOM 2663 N N . PHE A 1 332 ? -33.707 16.050 0.383 1.00 91.50 332 PHE A N 1
ATOM 2664 C CA . PHE A 1 332 ? -34.573 14.869 0.345 1.00 91.50 332 PHE A CA 1
ATOM 2665 C C . PHE A 1 332 ? -36.009 15.201 -0.095 1.00 91.50 332 PHE A C 1
ATOM 2667 O O . PHE A 1 332 ? -36.603 14.425 -0.841 1.00 91.50 332 PHE A O 1
ATOM 2674 N N . GLU A 1 333 ? -36.551 16.357 0.301 1.00 89.19 333 GLU A N 1
ATOM 2675 C CA . GLU A 1 333 ? -37.851 16.852 -0.174 1.00 89.19 333 GLU A CA 1
ATOM 2676 C C . GLU A 1 333 ? -37.854 17.074 -1.695 1.00 89.19 333 GLU A C 1
ATOM 2678 O O . GLU A 1 333 ? -38.793 16.652 -2.373 1.00 89.19 333 GLU A O 1
ATOM 2683 N N . GLU A 1 334 ? -36.788 17.658 -2.254 1.00 89.38 334 GLU A N 1
ATOM 2684 C CA . GLU A 1 334 ? -36.640 17.845 -3.700 1.00 89.38 334 GLU A CA 1
ATOM 2685 C C . GLU A 1 334 ? -36.685 16.501 -4.446 1.00 89.38 334 GLU A C 1
ATOM 2687 O O . GLU A 1 334 ? -37.491 16.328 -5.363 1.00 89.38 334 GLU A O 1
ATOM 2692 N N . TYR A 1 335 ? -35.879 15.518 -4.030 1.00 87.62 335 TYR A N 1
ATOM 2693 C CA . TYR A 1 335 ? -35.827 14.212 -4.700 1.00 87.62 335 TYR A CA 1
ATOM 2694 C C . TYR A 1 335 ? -37.082 13.355 -4.476 1.00 87.62 335 TYR A C 1
ATOM 2696 O O . TYR A 1 335 ? -37.444 12.569 -5.355 1.00 87.62 335 TYR A O 1
ATOM 2704 N N . PHE A 1 336 ? -37.803 13.559 -3.370 1.00 86.06 336 PHE A N 1
ATOM 2705 C CA . PHE A 1 336 ? -39.130 12.982 -3.147 1.00 86.06 336 PHE A CA 1
ATOM 2706 C C . PHE A 1 336 ? -40.177 13.557 -4.120 1.00 86.06 336 PHE A C 1
ATOM 2708 O O . PHE A 1 336 ? -40.954 12.814 -4.730 1.00 86.06 336 PHE A O 1
ATOM 2715 N N . VAL A 1 337 ? -40.169 14.878 -4.333 1.00 84.75 337 VAL A N 1
ATOM 2716 C CA . VAL A 1 337 ? -41.045 15.539 -5.315 1.00 84.75 337 VAL A CA 1
ATOM 2717 C C . VAL A 1 337 ? -40.676 15.137 -6.746 1.00 84.75 337 VAL A C 1
ATO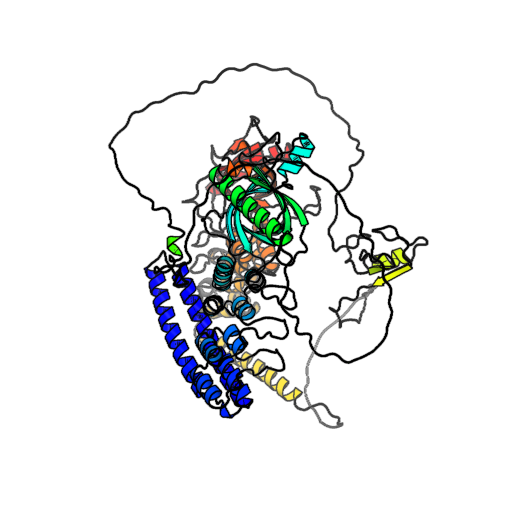M 2719 O O . VAL A 1 337 ? -41.570 14.816 -7.527 1.00 84.75 337 VAL A O 1
ATOM 2722 N N . GLN A 1 338 ? -39.386 15.063 -7.095 1.00 82.19 338 GLN A N 1
ATOM 2723 C CA . GLN A 1 338 ? -38.955 14.601 -8.420 1.00 82.19 338 GLN A CA 1
ATOM 2724 C C . GLN A 1 338 ? -39.451 13.174 -8.721 1.00 82.19 338 GLN A C 1
ATOM 2726 O O . GLN A 1 338 ? -39.972 12.939 -9.811 1.00 82.19 338 GLN A O 1
ATOM 2731 N N . ALA A 1 339 ? -39.362 12.237 -7.769 1.00 83.00 339 ALA A N 1
ATOM 2732 C CA . ALA A 1 339 ? -39.905 10.881 -7.926 1.00 83.00 339 ALA A CA 1
ATOM 2733 C C . ALA A 1 339 ? -41.438 10.870 -8.098 1.00 83.00 339 ALA A C 1
ATOM 2735 O O . ALA A 1 339 ? -41.984 10.133 -8.926 1.00 83.00 339 ALA A O 1
ATOM 2736 N N . SER A 1 340 ? -42.136 11.745 -7.369 1.00 78.50 340 SER A N 1
ATOM 2737 C CA . SER A 1 340 ? -43.590 11.927 -7.483 1.00 78.50 340 SER A CA 1
ATOM 2738 C C . SER A 1 340 ? -44.009 12.476 -8.858 1.00 78.50 340 SER A C 1
ATOM 2740 O O . SER A 1 340 ? -45.050 12.098 -9.386 1.00 78.50 340 SER A O 1
ATOM 2742 N N . ILE A 1 341 ? -43.189 13.330 -9.480 1.00 75.31 341 ILE A N 1
ATOM 2743 C CA . ILE A 1 341 ? -43.437 13.859 -10.833 1.00 75.31 341 ILE A CA 1
ATOM 2744 C C . ILE A 1 341 ? -43.185 12.785 -11.904 1.00 75.31 341 ILE A C 1
ATOM 2746 O O . ILE A 1 341 ? -44.009 12.622 -12.803 1.00 75.31 341 ILE A O 1
ATOM 2750 N N . HIS A 1 342 ? -42.100 12.010 -11.790 1.00 64.50 342 HIS A N 1
ATOM 2751 C CA . HIS A 1 342 ? -41.791 10.927 -12.739 1.00 64.50 342 HIS A CA 1
ATOM 2752 C C . HIS A 1 342 ? -42.848 9.811 -12.722 1.00 64.50 342 HIS A C 1
ATOM 2754 O O . HIS A 1 342 ? -43.177 9.256 -13.767 1.00 64.50 342 HIS A O 1
ATOM 2760 N N . SER A 1 343 ? -43.433 9.514 -11.558 1.00 60.62 343 SER A N 1
ATOM 2761 C CA . SER A 1 343 ? -44.547 8.559 -11.444 1.00 60.62 343 SER A CA 1
ATOM 2762 C C . SER A 1 343 ? -45.898 9.119 -11.921 1.00 60.62 343 SER A C 1
ATOM 2764 O O . SER A 1 343 ? -46.780 8.341 -12.283 1.00 60.62 343 SER A O 1
ATOM 2766 N N . ALA A 1 344 ? -46.062 10.447 -11.984 1.00 51.81 344 ALA A N 1
ATOM 2767 C CA . ALA A 1 344 ? -47.276 11.106 -12.474 1.00 51.81 344 ALA A CA 1
ATOM 2768 C C . ALA A 1 344 ? -47.316 11.307 -14.005 1.00 51.81 344 ALA A C 1
ATOM 2770 O O . ALA A 1 344 ? -48.406 11.438 -14.566 1.00 51.81 344 ALA A O 1
ATOM 2771 N N . HIS A 1 345 ? -46.163 11.306 -14.687 1.00 44.44 345 HIS A N 1
ATOM 2772 C CA . HIS A 1 345 ? -46.055 11.466 -16.145 1.00 44.44 345 HIS A CA 1
ATOM 2773 C C . HIS A 1 345 ? -45.411 10.251 -16.848 1.00 44.44 345 HIS A C 1
ATOM 2775 O O . HIS A 1 345 ? -44.282 10.339 -17.332 1.00 44.44 345 HIS A O 1
ATOM 2781 N N . PRO A 1 346 ? -46.129 9.122 -16.997 1.00 46.31 346 PRO A N 1
ATOM 2782 C CA . PRO A 1 346 ? -45.719 8.045 -17.893 1.00 46.31 346 PRO A CA 1
ATOM 2783 C C . PRO A 1 346 ? -46.028 8.424 -19.356 1.00 46.31 346 PRO A C 1
ATOM 2785 O O . PRO A 1 346 ? -47.004 7.946 -19.933 1.00 46.31 346 PRO A O 1
ATOM 2788 N N . SER A 1 347 ? -45.220 9.302 -19.962 1.00 37.09 347 SER A N 1
ATOM 2789 C CA . SER A 1 347 ? -45.402 9.750 -21.352 1.00 37.09 347 SER A CA 1
ATOM 2790 C C . SER A 1 347 ? -44.271 9.310 -22.288 1.00 37.09 347 SER A C 1
ATOM 2792 O O . SER A 1 347 ? -43.204 9.910 -22.321 1.00 37.09 347 SER A O 1
ATOM 2794 N N . GLU A 1 348 ? -44.585 8.275 -23.065 1.00 35.94 348 GLU A N 1
ATOM 2795 C CA . GLU A 1 348 ? -44.378 8.175 -24.519 1.00 35.94 348 GLU A CA 1
ATOM 2796 C C . GLU A 1 348 ? -43.005 8.529 -25.146 1.00 35.94 348 GLU A C 1
ATOM 2798 O O . GLU A 1 348 ? -42.615 9.682 -25.280 1.00 35.94 348 GLU A O 1
ATOM 2803 N N . ALA A 1 349 ? -42.420 7.483 -25.748 1.00 30.31 349 ALA A N 1
ATOM 2804 C CA . ALA A 1 349 ? -41.488 7.481 -26.882 1.00 30.31 349 ALA A CA 1
ATOM 2805 C C . ALA A 1 349 ? -40.023 7.930 -26.674 1.00 30.31 349 ALA A C 1
ATOM 2807 O O . ALA A 1 349 ? -39.688 9.104 -26.734 1.00 30.31 349 ALA A O 1
ATOM 2808 N N . HIS A 1 350 ? -39.118 6.947 -26.761 1.00 30.72 350 HIS A N 1
ATOM 2809 C CA . HIS A 1 350 ? -38.206 6.888 -27.911 1.00 30.72 350 HIS A CA 1
ATOM 2810 C C . HIS A 1 350 ? -38.020 5.437 -28.392 1.00 30.72 350 HIS A C 1
ATOM 2812 O O . HIS A 1 350 ? -38.103 4.482 -27.624 1.00 30.72 350 HIS A O 1
ATOM 2818 N N . SER A 1 351 ? -37.859 5.276 -29.705 1.00 26.28 351 SER A N 1
ATOM 2819 C CA . SER A 1 351 ? -37.931 4.001 -30.427 1.00 26.28 351 SER A CA 1
ATOM 2820 C C . SER A 1 351 ? -36.724 3.086 -30.203 1.00 26.28 351 SER A C 1
ATOM 2822 O O . SER A 1 351 ? -35.593 3.479 -30.493 1.00 26.28 351 SER A O 1
ATOM 2824 N N . PHE A 1 352 ? -36.979 1.828 -29.834 1.00 28.34 352 PHE A N 1
ATOM 2825 C CA . PHE A 1 352 ? -35.999 0.749 -29.967 1.00 28.34 352 PHE A CA 1
ATOM 2826 C C . PHE A 1 352 ? -35.648 0.516 -31.445 1.00 28.34 352 PHE A C 1
ATOM 2828 O O . PHE A 1 352 ? -36.534 0.343 -32.281 1.00 28.34 352 PHE A O 1
ATOM 2835 N N . ILE A 1 353 ? -34.350 0.450 -31.748 1.00 31.61 353 ILE A N 1
ATOM 2836 C CA . ILE A 1 353 ? -33.836 -0.223 -32.945 1.00 31.61 353 ILE A CA 1
ATOM 2837 C C . ILE A 1 353 ? -33.401 -1.618 -32.492 1.00 31.61 353 ILE A C 1
ATOM 2839 O O . ILE A 1 353 ? -32.369 -1.759 -31.836 1.00 31.61 353 ILE A O 1
ATOM 2843 N N . GLU A 1 354 ? -34.188 -2.643 -32.813 1.00 27.22 354 GLU A N 1
ATOM 2844 C CA . GLU A 1 354 ? -33.779 -4.035 -32.603 1.00 27.22 354 GLU A CA 1
ATOM 2845 C C . GLU A 1 354 ? -32.814 -4.508 -33.710 1.00 27.22 354 GLU A C 1
ATOM 2847 O O . GLU A 1 354 ? -32.950 -4.105 -34.871 1.00 27.22 354 GLU A O 1
ATOM 2852 N N . PRO A 1 355 ? -31.837 -5.378 -33.388 1.00 29.06 355 PRO A N 1
ATOM 2853 C CA . PRO A 1 355 ? -30.999 -6.035 -34.385 1.00 29.06 355 PRO A CA 1
ATOM 2854 C C . PRO A 1 355 ? -31.778 -7.148 -35.119 1.00 29.06 355 PRO A C 1
ATOM 2856 O O . PRO A 1 355 ? -32.700 -7.741 -34.559 1.00 29.06 355 PRO A O 1
ATOM 2859 N N . PRO A 1 356 ? -31.411 -7.491 -36.366 1.00 28.88 356 PRO A N 1
ATOM 2860 C CA . PRO A 1 356 ? -32.219 -8.382 -37.191 1.00 28.88 356 PRO A CA 1
ATOM 2861 C C . PRO A 1 356 ? -32.034 -9.855 -36.807 1.00 28.88 356 PRO A C 1
ATOM 2863 O O . PRO A 1 356 ? -30.974 -10.429 -37.057 1.00 28.88 356 PRO A O 1
ATOM 2866 N N . HIS A 1 357 ? -33.091 -10.513 -36.319 1.00 29.02 357 HIS A N 1
ATOM 2867 C CA . HIS A 1 357 ? -33.136 -11.975 -36.261 1.00 29.02 357 HIS A CA 1
ATOM 2868 C C . HIS A 1 357 ? -34.429 -12.578 -36.832 1.00 29.02 357 HIS A C 1
ATOM 2870 O O . HIS A 1 357 ? -35.532 -12.327 -36.366 1.00 29.02 357 HIS A O 1
ATOM 2876 N N . ARG A 1 358 ? -34.190 -13.390 -37.870 1.00 29.50 358 ARG A N 1
ATOM 2877 C CA . ARG A 1 358 ? -35.030 -14.353 -38.603 1.00 29.50 358 ARG A CA 1
ATOM 2878 C C . ARG A 1 358 ? -36.410 -14.711 -38.041 1.00 29.50 358 ARG A C 1
ATOM 2880 O O . ARG A 1 358 ? -36.557 -15.080 -36.881 1.00 29.50 358 ARG A O 1
ATOM 2887 N N . ASP A 1 359 ? -37.341 -14.821 -38.986 1.00 27.05 359 ASP A N 1
ATOM 2888 C CA . ASP A 1 359 ? -38.651 -15.455 -38.860 1.00 27.05 359 ASP A CA 1
ATOM 2889 C C . ASP A 1 359 ? -38.643 -16.776 -38.074 1.00 27.05 359 ASP A C 1
ATOM 2891 O O . ASP A 1 359 ? -37.846 -17.677 -38.350 1.00 27.05 359 ASP A O 1
ATOM 2895 N N . ASN A 1 360 ? -39.652 -16.953 -37.216 1.00 28.05 360 ASN A N 1
ATOM 2896 C CA . ASN A 1 360 ? -40.522 -18.127 -37.308 1.00 28.05 360 ASN A CA 1
ATOM 2897 C C . ASN A 1 360 ? -41.881 -17.906 -36.620 1.00 28.05 360 ASN A C 1
ATOM 2899 O O . ASN A 1 360 ? -41.996 -17.273 -35.574 1.00 28.05 360 ASN A O 1
ATOM 2903 N N . LEU A 1 361 ? -42.929 -18.445 -37.241 1.00 26.64 361 LEU A N 1
ATOM 2904 C CA . LEU A 1 361 ? -44.331 -18.297 -36.838 1.00 26.64 361 LEU A CA 1
ATOM 2905 C C . LEU A 1 361 ? -44.705 -19.249 -35.685 1.00 26.64 361 LEU A C 1
ATOM 2907 O O . LEU A 1 361 ? -44.378 -20.429 -35.775 1.00 26.64 361 LEU A O 1
ATOM 2911 N N . SER A 1 362 ? -45.514 -18.808 -34.701 1.00 27.92 362 SER A N 1
ATOM 2912 C CA . SER A 1 362 ? -46.805 -19.468 -34.337 1.00 27.92 362 SER A CA 1
ATOM 2913 C C . SER A 1 362 ? -47.526 -18.956 -33.057 1.00 27.92 362 SER A C 1
ATOM 2915 O O . SER A 1 362 ? -47.303 -19.406 -31.944 1.00 27.92 362 SER A O 1
ATOM 2917 N N . ARG A 1 363 ? -48.535 -18.096 -33.263 1.00 25.70 363 ARG A N 1
ATOM 2918 C CA . ARG A 1 363 ? -49.948 -18.238 -32.814 1.00 25.70 363 ARG A CA 1
ATOM 2919 C C . ARG A 1 363 ? -50.299 -18.919 -31.456 1.00 25.70 363 ARG A C 1
ATOM 2921 O O . ARG A 1 363 ? -50.404 -20.142 -31.415 1.00 25.70 363 ARG A O 1
ATOM 2928 N N . ARG A 1 364 ? -50.792 -18.125 -30.480 1.00 26.73 364 ARG A N 1
ATOM 2929 C CA . ARG A 1 364 ? -52.082 -18.235 -29.705 1.00 26.73 364 ARG A CA 1
ATOM 2930 C C . ARG A 1 364 ? -52.043 -17.239 -28.518 1.00 26.73 364 ARG A C 1
ATOM 2932 O O . ARG A 1 364 ? -51.072 -17.257 -27.785 1.00 26.73 364 ARG A O 1
ATOM 2939 N N . GLN A 1 365 ? -52.899 -16.212 -28.402 1.00 26.70 365 GLN A N 1
ATOM 2940 C CA . GLN A 1 365 ? -54.355 -16.126 -28.115 1.00 26.70 365 GLN A CA 1
ATOM 2941 C C . GLN A 1 365 ? -54.769 -16.164 -26.623 1.00 26.70 365 GLN A C 1
ATOM 2943 O O . GLN A 1 365 ? -54.227 -16.929 -25.838 1.00 26.70 365 GLN A O 1
ATOM 2948 N N . SER A 1 366 ? -55.831 -15.393 -26.326 1.00 27.70 366 SER A N 1
ATOM 2949 C CA . SER A 1 366 ? -56.571 -15.173 -25.058 1.00 27.70 366 SER A CA 1
ATOM 2950 C C . SER A 1 366 ? -55.863 -14.333 -23.972 1.00 27.70 366 SER A C 1
ATOM 2952 O O . SER A 1 366 ? -54.736 -14.653 -23.631 1.00 27.70 366 SER A O 1
ATOM 2954 N N . SER A 1 367 ? -56.352 -13.218 -23.394 1.00 27.73 367 SER A N 1
ATOM 2955 C CA . SER A 1 367 ? -57.636 -12.467 -23.305 1.00 27.73 367 SER A CA 1
ATOM 2956 C C . SER A 1 367 ? -58.292 -12.509 -21.916 1.00 27.73 367 SER A C 1
ATOM 2958 O O . SER A 1 367 ? -58.790 -13.562 -21.535 1.00 27.73 367 SER A O 1
ATOM 2960 N N . SER A 1 368 ? -58.447 -11.348 -21.266 1.00 28.58 368 SER A N 1
ATOM 2961 C CA . SER A 1 368 ? -59.737 -10.853 -20.729 1.00 28.58 368 SER A CA 1
ATOM 2962 C C . SER A 1 368 ? -59.552 -9.537 -19.961 1.00 28.58 368 SER A C 1
ATOM 2964 O O . SER A 1 368 ? -58.658 -9.437 -19.128 1.00 28.58 368 SER A O 1
ATOM 2966 N N . ALA A 1 369 ? -60.427 -8.561 -20.200 1.00 27.86 369 ALA A N 1
ATOM 2967 C CA . ALA A 1 369 ? -60.518 -7.313 -19.439 1.00 27.86 369 ALA A CA 1
ATOM 2968 C C . ALA A 1 369 ? -61.770 -7.310 -18.545 1.00 27.86 369 ALA A C 1
ATOM 2970 O O . ALA A 1 369 ? -62.736 -7.999 -18.868 1.00 27.86 369 ALA A O 1
ATOM 2971 N N . ALA A 1 370 ? -61.796 -6.471 -17.503 1.00 28.97 370 ALA A N 1
ATOM 2972 C CA . ALA A 1 370 ? -63.038 -5.927 -16.942 1.00 28.97 370 ALA A CA 1
ATOM 2973 C C . ALA A 1 370 ? -62.779 -4.644 -16.125 1.00 28.97 370 ALA A C 1
ATOM 2975 O O . ALA A 1 370 ? -62.071 -4.656 -15.123 1.00 28.97 370 ALA A O 1
ATOM 2976 N N . SER A 1 371 ? -63.389 -3.542 -16.555 1.00 28.72 371 SER A N 1
ATOM 2977 C CA . SER A 1 371 ? -63.538 -2.281 -15.816 1.00 28.72 371 SER A CA 1
ATOM 2978 C C . SER A 1 371 ? -64.827 -2.273 -14.990 1.00 28.72 371 SER A C 1
ATOM 2980 O O . SER A 1 371 ? -65.793 -2.862 -15.460 1.00 28.72 371 SER A O 1
ATOM 2982 N N . PHE A 1 372 ? -64.926 -1.476 -13.919 1.00 29.73 372 PHE A N 1
ATOM 2983 C CA . PHE A 1 372 ? -66.159 -0.735 -13.578 1.00 29.73 372 PHE A CA 1
ATOM 2984 C C . PHE A 1 372 ? -65.850 0.493 -12.698 1.00 29.73 372 PHE A C 1
ATOM 2986 O O . PHE A 1 372 ? -64.816 0.536 -12.037 1.00 29.73 372 PHE A O 1
ATOM 2993 N N . GLY A 1 373 ? -66.714 1.514 -12.761 1.00 25.86 373 GLY A N 1
ATOM 2994 C CA . GLY A 1 373 ? -66.450 2.877 -12.277 1.00 25.86 373 GLY A CA 1
ATOM 2995 C C . GLY A 1 373 ? -67.466 3.459 -11.257 1.00 25.86 373 GLY A C 1
ATOM 2996 O O . GLY A 1 373 ? -67.958 2.704 -10.426 1.00 25.86 373 GLY A O 1
ATOM 2997 N N . PRO A 1 374 ? -67.732 4.792 -11.273 1.00 51.59 374 PRO A N 1
ATOM 2998 C CA . PRO A 1 374 ? -67.980 5.656 -10.085 1.00 51.59 374 PRO A CA 1
ATOM 2999 C C . PRO A 1 374 ? -69.493 6.029 -9.924 1.00 51.59 374 PRO A C 1
ATOM 3001 O O . PRO A 1 374 ? -70.285 5.208 -10.389 1.00 51.59 374 PRO A O 1
ATOM 3004 N N . PRO A 1 375 ? -69.995 7.198 -9.392 1.00 49.69 375 PRO A N 1
ATOM 3005 C CA . PRO A 1 375 ? -69.456 8.422 -8.711 1.00 49.69 375 PRO A CA 1
ATOM 3006 C C . PRO A 1 375 ? -70.289 8.761 -7.410 1.00 49.69 375 PRO A C 1
ATOM 3008 O O . PRO A 1 375 ? -70.595 7.787 -6.725 1.00 49.69 375 PRO A O 1
ATOM 3011 N N . PRO A 1 376 ? -70.752 9.993 -7.002 1.00 45.56 376 PRO A N 1
ATOM 3012 C CA . PRO A 1 376 ? -70.395 11.412 -7.294 1.00 45.56 376 PRO A CA 1
ATOM 3013 C C . PRO A 1 376 ? -70.402 12.466 -6.117 1.00 45.56 376 PRO A C 1
ATOM 3015 O O . PRO A 1 376 ? -71.285 12.477 -5.270 1.00 45.56 376 PRO A O 1
ATOM 3018 N N . SER A 1 377 ? -69.566 13.520 -6.236 1.00 28.59 377 SER A N 1
ATOM 3019 C CA . SER A 1 377 ? -69.855 14.971 -5.973 1.00 28.59 377 SER A CA 1
ATOM 3020 C C . SER A 1 377 ? -70.261 15.558 -4.588 1.00 28.59 377 SER A C 1
ATOM 3022 O O . SER A 1 377 ? -71.252 15.138 -4.005 1.00 28.59 377 SER A O 1
ATOM 3024 N N . GLN A 1 378 ? -69.670 16.714 -4.195 1.00 30.25 378 GLN A N 1
ATOM 3025 C CA . GLN A 1 378 ? -70.251 18.075 -4.419 1.00 30.25 378 GLN A CA 1
ATOM 3026 C C . GLN A 1 378 ? -69.395 19.292 -3.922 1.00 30.25 378 GLN A C 1
ATOM 3028 O O . GLN A 1 378 ? -68.954 19.315 -2.783 1.00 30.25 378 GLN A O 1
ATOM 3033 N N . ASN A 1 379 ? -69.294 20.336 -4.777 1.00 27.06 379 ASN A N 1
ATOM 3034 C CA . ASN A 1 379 ? -69.294 21.816 -4.543 1.00 27.06 379 ASN A CA 1
ATOM 3035 C C . ASN A 1 379 ? -68.388 22.489 -3.466 1.00 27.06 379 ASN A C 1
ATOM 3037 O O . ASN A 1 379 ? -68.527 22.210 -2.284 1.00 27.06 379 ASN A O 1
ATOM 3041 N N . ARG A 1 380 ? -67.553 23.513 -3.783 1.00 25.12 380 ARG A N 1
ATOM 3042 C CA . ARG A 1 380 ? -67.896 24.965 -3.994 1.00 25.12 380 ARG A CA 1
ATOM 3043 C C . ARG A 1 380 ? -66.636 25.747 -4.499 1.00 25.12 380 ARG A C 1
ATOM 3045 O O . ARG A 1 380 ? -65.563 25.505 -3.968 1.00 25.12 380 ARG A O 1
ATOM 3052 N N . ARG A 1 381 ? -66.633 26.520 -5.611 1.00 26.52 381 ARG A N 1
ATOM 3053 C CA . ARG A 1 381 ? -66.763 28.018 -5.749 1.00 26.52 381 ARG A CA 1
ATOM 3054 C C . ARG A 1 381 ? -66.136 28.848 -4.600 1.00 26.52 381 ARG A C 1
ATOM 3056 O O . ARG A 1 381 ? -66.453 28.535 -3.463 1.00 26.52 381 ARG A O 1
ATOM 3063 N N . GLN A 1 382 ? -65.368 29.946 -4.748 1.00 25.78 382 GLN A N 1
ATOM 3064 C CA . GLN A 1 382 ? -64.858 30.870 -5.812 1.00 25.78 382 GLN A CA 1
ATOM 3065 C C . GLN A 1 382 ? -63.494 31.444 -5.283 1.00 25.78 382 GLN A C 1
ATOM 3067 O O . GLN A 1 382 ? -63.238 31.274 -4.097 1.00 25.78 382 GLN A O 1
ATOM 3072 N N . SER A 1 383 ? -62.563 32.084 -6.012 1.00 26.94 383 SER A N 1
ATOM 3073 C CA . SER A 1 383 ? -62.668 33.346 -6.780 1.00 26.94 383 SER A CA 1
ATOM 3074 C C . SER A 1 383 ? -61.416 33.630 -7.657 1.00 26.94 383 SER A C 1
ATOM 3076 O O . SER A 1 383 ? -60.431 32.902 -7.628 1.00 26.94 383 SER A O 1
ATOM 3078 N N . SER A 1 384 ? -61.483 34.684 -8.478 1.00 26.52 384 SER A N 1
ATOM 3079 C CA . SER A 1 384 ? -60.549 35.062 -9.557 1.00 26.52 384 SER A CA 1
ATOM 3080 C C . SER A 1 384 ? -59.439 36.058 -9.180 1.00 26.52 384 SER A C 1
ATOM 3082 O O . SER A 1 384 ? -59.730 37.002 -8.449 1.00 26.52 384 SER A O 1
ATOM 3084 N N . ALA A 1 385 ? -58.287 36.002 -9.868 1.00 26.84 385 ALA A N 1
ATOM 3085 C CA . ALA A 1 385 ? -57.638 37.183 -10.474 1.00 26.84 385 ALA A CA 1
ATOM 3086 C C . ALA A 1 385 ? -56.571 36.789 -11.522 1.00 26.84 385 ALA A C 1
ATOM 3088 O O . ALA A 1 385 ? -55.872 35.793 -11.371 1.00 26.84 385 ALA A O 1
ATOM 3089 N N . THR A 1 386 ? -56.455 37.584 -12.587 1.00 26.30 386 THR A N 1
ATOM 3090 C CA . THR A 1 386 ? -55.533 37.409 -13.725 1.00 26.30 386 THR A CA 1
ATOM 3091 C C . THR A 1 386 ? -54.260 38.246 -13.593 1.00 26.30 386 THR A C 1
ATOM 3093 O O . THR A 1 386 ? -54.358 39.421 -13.243 1.00 26.30 386 THR A O 1
ATOM 3096 N N . ALA A 1 387 ? -53.117 37.733 -14.055 1.00 25.92 387 ALA A N 1
ATOM 3097 C CA . ALA A 1 387 ? -52.030 38.563 -14.585 1.00 25.92 387 ALA A CA 1
ATOM 3098 C C . ALA A 1 387 ? -51.252 37.799 -15.670 1.00 25.92 387 ALA A C 1
ATOM 3100 O O . ALA A 1 387 ? -50.785 36.686 -15.444 1.00 25.92 387 ALA A O 1
ATOM 3101 N N . SER A 1 388 ? -51.144 38.397 -16.855 1.00 27.19 388 SER A N 1
ATOM 3102 C CA . SER A 1 388 ? -50.424 37.835 -18.003 1.00 27.19 388 SER A CA 1
ATOM 3103 C C . SER A 1 388 ? -48.917 38.013 -17.839 1.00 27.19 388 SER A C 1
ATOM 3105 O O . SER A 1 388 ? -48.490 39.077 -17.394 1.00 27.19 388 SER A O 1
ATOM 3107 N N . LEU A 1 389 ? -48.111 37.065 -18.324 1.00 26.00 389 LEU A N 1
ATOM 3108 C CA . LEU A 1 389 ? -46.720 37.342 -18.687 1.00 26.00 389 LEU A CA 1
ATOM 3109 C C . LEU A 1 389 ? -46.405 36.827 -20.092 1.00 26.00 389 LEU A C 1
ATOM 3111 O O . LEU A 1 389 ? -46.891 35.788 -20.534 1.00 26.00 389 LEU A O 1
ATOM 3115 N N . VAL A 1 390 ? -45.659 37.661 -20.809 1.00 26.17 390 VAL A N 1
ATOM 3116 C CA . VAL A 1 390 ? -45.465 37.632 -22.259 1.00 26.17 390 VAL A CA 1
ATOM 3117 C C . VAL A 1 390 ? -44.348 36.664 -22.642 1.00 26.17 390 VAL A C 1
ATOM 3119 O O . VAL A 1 390 ? -43.331 36.572 -21.959 1.00 26.17 390 VAL A O 1
ATOM 3122 N N . SER A 1 391 ? -44.506 35.994 -23.781 1.00 32.84 391 SER A N 1
ATOM 3123 C CA . SER A 1 391 ? -43.437 35.242 -24.435 1.00 32.84 391 SER A CA 1
ATOM 3124 C C . SER A 1 391 ? -42.295 36.165 -24.876 1.00 32.84 391 SER A C 1
ATOM 3126 O O . SER A 1 391 ? -42.505 37.025 -25.735 1.00 32.84 391 SER A O 1
ATOM 3128 N N . GLN A 1 392 ? -41.079 35.940 -24.380 1.00 26.84 392 GLN A N 1
ATOM 3129 C CA . GLN A 1 392 ? -39.857 36.417 -25.033 1.00 26.84 392 GLN A CA 1
ATOM 3130 C C . GLN A 1 392 ? -38.831 35.294 -25.192 1.00 26.84 392 GLN A C 1
ATOM 3132 O O . GLN A 1 392 ? -38.939 34.228 -24.589 1.00 26.84 392 GLN A O 1
ATOM 3137 N N . SER A 1 393 ? -37.933 35.511 -26.147 1.00 23.69 393 SER A N 1
ATOM 3138 C CA . SER A 1 393 ? -37.248 34.481 -26.921 1.00 23.69 393 SER A CA 1
ATOM 3139 C C . SER A 1 393 ? -36.021 33.875 -26.254 1.00 23.69 393 SER A C 1
ATOM 3141 O O . SER A 1 393 ? -35.310 34.519 -25.490 1.00 23.69 393 SER A O 1
ATOM 3143 N N . SER A 1 394 ? -35.715 32.656 -26.685 1.00 37.34 394 SER A N 1
ATOM 3144 C CA . SER A 1 394 ? -34.467 31.946 -26.441 1.00 37.34 394 SER A CA 1
ATOM 3145 C C . SER A 1 394 ? -33.249 32.756 -26.906 1.00 37.34 394 SER A C 1
ATOM 3147 O O . SER A 1 394 ? -33.028 32.893 -28.108 1.00 37.34 394 SER A O 1
ATOM 3149 N N . GLN A 1 395 ? -32.421 33.225 -25.971 1.00 27.84 395 GLN A N 1
ATOM 3150 C CA . GLN A 1 395 ? -31.012 33.538 -26.220 1.00 27.84 395 GLN A CA 1
ATOM 3151 C C . GLN A 1 395 ? -30.203 33.512 -24.910 1.00 27.84 395 GLN A C 1
ATOM 3153 O O . GLN A 1 395 ? -30.606 34.094 -23.913 1.00 27.84 395 GLN A O 1
ATOM 3158 N N . GLU A 1 396 ? -29.074 32.800 -24.961 1.00 33.00 396 GLU A N 1
ATOM 3159 C CA . GLU A 1 396 ? -27.881 32.910 -24.101 1.00 33.00 396 GLU A CA 1
ATOM 3160 C C . GLU A 1 396 ? -28.055 32.941 -22.565 1.00 33.00 396 GLU A C 1
ATOM 3162 O O . GLU A 1 396 ? -28.179 33.987 -21.936 1.00 33.00 396 GLU A O 1
ATOM 3167 N N . LEU A 1 397 ? -27.876 31.768 -21.939 1.00 26.38 397 LEU A N 1
ATOM 3168 C CA . LEU A 1 397 ? -27.531 31.630 -20.516 1.00 26.38 397 LEU A CA 1
ATOM 3169 C C . LEU A 1 397 ? -26.270 30.767 -20.337 1.00 26.38 397 LEU A C 1
ATOM 3171 O O . LEU A 1 397 ? -26.314 29.660 -19.806 1.00 26.38 397 LEU A O 1
ATOM 3175 N N . PHE A 1 398 ? -25.125 31.306 -20.760 1.00 27.36 398 PHE A N 1
ATOM 3176 C CA . PHE A 1 398 ? -23.823 30.931 -20.201 1.00 27.36 398 PHE A CA 1
ATOM 3177 C C . PHE A 1 398 ? -23.286 32.125 -19.399 1.00 27.36 398 PHE A C 1
ATOM 3179 O O . PHE A 1 398 ? -23.207 33.222 -19.954 1.00 27.36 398 PHE A O 1
ATOM 3186 N N . PRO A 1 399 ? -22.910 31.964 -18.117 1.00 29.12 399 PRO A N 1
ATOM 3187 C CA . PRO A 1 399 ? -22.294 33.049 -17.362 1.00 29.12 399 PRO A CA 1
ATOM 3188 C C . PRO A 1 399 ? -20.924 33.399 -17.957 1.00 29.12 399 PRO A C 1
ATOM 3190 O O . PRO A 1 399 ? -20.092 32.528 -18.202 1.00 29.12 399 PRO A O 1
ATOM 3193 N N . SER A 1 400 ? -20.664 34.692 -18.149 1.00 28.08 400 SER A N 1
ATOM 3194 C CA . SER A 1 400 ? -19.448 35.230 -18.781 1.00 28.08 400 SER A CA 1
ATOM 3195 C C . SER A 1 400 ? -18.206 35.226 -17.873 1.00 28.08 400 SER A C 1
ATOM 3197 O O . SER A 1 400 ? -17.310 36.054 -18.038 1.00 28.08 400 SER A O 1
ATOM 3199 N N . VAL A 1 401 ? -18.162 34.338 -16.878 1.00 30.39 401 VAL A N 1
ATOM 3200 C CA . VAL A 1 401 ? -17.093 34.234 -15.877 1.00 30.39 401 VAL A CA 1
ATOM 3201 C C . VAL A 1 401 ? -16.635 32.774 -15.837 1.00 30.39 401 VAL A C 1
ATOM 3203 O O . VAL A 1 401 ? -17.483 31.892 -15.685 1.00 30.39 401 VAL A O 1
ATOM 3206 N N . PRO A 1 402 ? -15.329 32.477 -15.993 1.00 28.47 402 PRO A N 1
ATOM 3207 C CA . PRO A 1 402 ? -14.841 31.107 -15.885 1.00 28.47 402 PRO A CA 1
ATOM 3208 C C . PRO A 1 402 ? -15.102 30.556 -14.472 1.00 28.47 402 PRO A C 1
ATOM 3210 O O . PRO A 1 402 ? -15.054 31.322 -13.506 1.00 28.47 402 PRO A O 1
ATOM 3213 N N . PRO A 1 403 ? -15.358 29.244 -14.322 1.00 29.86 403 PRO A N 1
ATOM 3214 C CA . PRO A 1 403 ? -15.549 28.650 -13.005 1.00 29.86 403 PRO A CA 1
ATOM 3215 C C . PRO A 1 403 ? -14.291 28.839 -12.134 1.00 29.86 403 PRO A C 1
ATOM 3217 O O . PRO A 1 403 ? -13.177 28.817 -12.672 1.00 29.86 403 PRO A O 1
ATOM 3220 N N . PRO A 1 404 ? -14.453 29.015 -10.807 1.00 27.97 404 PRO A N 1
ATOM 3221 C CA . PRO A 1 404 ? -13.337 29.193 -9.878 1.00 27.97 404 PRO A CA 1
ATOM 3222 C C . PRO A 1 404 ? -12.336 28.036 -9.965 1.00 27.97 404 PRO A C 1
ATOM 3224 O O . PRO A 1 404 ? -12.711 26.890 -10.236 1.00 27.97 404 PRO A O 1
ATOM 3227 N N . GLN A 1 405 ? -11.052 28.323 -9.737 1.00 31.53 405 GLN A N 1
ATOM 3228 C CA . GLN A 1 405 ? -10.030 27.282 -9.749 1.00 31.53 405 GLN A CA 1
ATOM 3229 C C . GLN A 1 405 ? -10.137 26.415 -8.490 1.00 31.53 405 GLN A C 1
ATOM 3231 O O . GLN A 1 405 ? -10.706 26.806 -7.474 1.00 31.53 405 GLN A O 1
ATOM 3236 N N . TYR A 1 406 ? -9.550 25.218 -8.547 1.00 32.12 406 TYR A N 1
ATOM 3237 C CA . TYR A 1 406 ? -9.608 24.208 -7.482 1.00 32.12 406 TYR A CA 1
ATOM 3238 C C . TYR A 1 406 ? -9.242 24.741 -6.078 1.00 32.12 406 TYR A C 1
ATOM 3240 O O . TYR A 1 406 ? -9.815 24.299 -5.085 1.00 32.12 406 TYR A O 1
ATOM 3248 N N . ASN A 1 407 ? -8.337 25.722 -5.998 1.00 32.12 407 ASN A N 1
ATOM 3249 C CA . ASN A 1 407 ? -7.906 26.337 -4.738 1.00 32.12 407 ASN A CA 1
ATOM 3250 C C . ASN A 1 407 ? -8.928 27.331 -4.150 1.00 32.12 407 ASN A C 1
ATOM 3252 O O . ASN A 1 407 ? -8.931 27.549 -2.941 1.00 32.12 407 ASN A O 1
ATOM 3256 N N . ASP A 1 408 ? -9.807 27.911 -4.971 1.00 36.44 408 ASP A N 1
ATOM 3257 C CA . ASP A 1 408 ? -10.768 28.940 -4.547 1.00 36.44 408 ASP A CA 1
ATOM 3258 C C . ASP A 1 408 ? -11.985 28.333 -3.823 1.00 36.44 408 ASP A C 1
ATOM 3260 O O . ASP A 1 408 ? -12.670 29.012 -3.060 1.00 36.44 408 ASP A O 1
ATOM 3264 N N . LEU A 1 409 ? -12.242 27.035 -4.030 1.00 33.66 409 LEU A N 1
ATOM 3265 C CA . LEU A 1 409 ? -13.289 26.274 -3.336 1.00 33.66 409 LEU A CA 1
ATOM 3266 C C . LEU A 1 409 ? -12.868 25.822 -1.924 1.00 33.66 409 LEU A C 1
ATOM 3268 O O . LEU A 1 409 ? -13.726 25.456 -1.123 1.00 33.66 409 LEU A O 1
ATOM 3272 N N . PHE A 1 410 ? -11.566 25.852 -1.610 1.00 35.25 410 PHE A N 1
ATOM 3273 C CA . PHE A 1 410 ? -11.002 25.389 -0.337 1.00 35.25 410 PHE A CA 1
ATOM 3274 C C . PHE A 1 410 ? -9.830 26.278 0.133 1.00 35.25 410 PHE A C 1
ATOM 3276 O O . PHE A 1 410 ? -8.674 25.841 0.112 1.00 35.25 410 PHE A O 1
ATOM 3283 N N . PRO A 1 411 ? -10.088 27.518 0.591 1.00 26.50 411 PRO A N 1
ATOM 3284 C CA . PRO A 1 411 ? -9.043 28.351 1.174 1.00 26.50 411 PRO A CA 1
ATOM 3285 C C . PRO A 1 411 ? -8.490 27.706 2.454 1.00 26.50 411 PRO A C 1
ATOM 3287 O O . PRO A 1 411 ? -9.239 27.379 3.377 1.00 26.50 411 PRO A O 1
ATOM 3290 N N . MET A 1 412 ? -7.165 27.547 2.542 1.00 26.11 412 MET A N 1
ATOM 3291 C CA . MET A 1 412 ? -6.531 27.163 3.807 1.00 26.11 412 MET A CA 1
ATOM 3292 C C . MET A 1 412 ? -6.718 28.273 4.852 1.00 26.11 412 MET A C 1
ATOM 3294 O O . MET A 1 412 ? -6.591 29.451 4.507 1.00 26.11 412 MET A O 1
ATOM 3298 N N . PRO A 1 413 ? -6.959 27.938 6.134 1.00 27.80 413 PRO A N 1
ATOM 3299 C CA . PRO A 1 413 ? -7.072 28.942 7.181 1.00 27.80 413 PRO A CA 1
ATOM 3300 C C . PRO A 1 413 ? -5.738 29.675 7.353 1.00 27.80 413 PRO A C 1
ATOM 3302 O O . PRO A 1 413 ? -4.729 29.091 7.759 1.00 27.80 413 PRO A O 1
ATOM 3305 N N . ALA A 1 414 ? -5.738 30.974 7.056 1.00 26.86 414 ALA A N 1
ATOM 3306 C CA . ALA A 1 414 ? -4.608 31.844 7.327 1.00 26.86 414 ALA A CA 1
ATOM 3307 C C . ALA A 1 414 ? -4.383 31.932 8.844 1.00 26.86 414 ALA A C 1
ATOM 3309 O O . ALA A 1 414 ? -5.238 32.421 9.583 1.00 26.86 414 ALA A O 1
ATOM 3310 N N . LYS A 1 415 ? -3.211 31.489 9.316 1.00 30.47 415 LYS A N 1
ATOM 3311 C CA . LYS A 1 415 ? -2.751 31.783 10.678 1.00 30.47 415 LYS A CA 1
ATOM 3312 C C . LYS A 1 415 ? -2.387 33.266 10.776 1.00 30.47 415 LYS A C 1
ATOM 3314 O O . LYS A 1 415 ? -1.226 33.626 10.602 1.00 30.47 415 LYS A O 1
ATOM 3319 N N . HIS A 1 416 ? -3.368 34.109 11.080 1.00 26.30 416 HIS A N 1
ATOM 3320 C CA . HIS A 1 416 ? -3.098 35.455 11.572 1.00 26.30 416 HIS A CA 1
ATOM 3321 C C . HIS A 1 416 ? -2.729 35.393 13.058 1.00 26.30 416 HIS A C 1
ATOM 3323 O O . HIS A 1 416 ? -3.578 35.220 13.927 1.00 26.30 416 HIS A O 1
ATOM 3329 N N . LEU A 1 417 ? -1.424 35.495 13.312 1.00 27.14 417 LEU A N 1
ATOM 3330 C CA . LEU A 1 417 ? -0.860 36.013 14.559 1.00 27.14 417 LEU A CA 1
ATOM 3331 C C . LEU A 1 417 ? -0.784 37.553 14.484 1.00 27.14 417 LEU A C 1
ATOM 3333 O O . LEU A 1 417 ? -0.876 38.108 13.387 1.00 27.14 417 LEU A O 1
ATOM 3337 N N . ALA A 1 418 ? -0.534 38.184 15.640 1.00 24.58 418 ALA A N 1
ATOM 3338 C CA . ALA A 1 418 ? -0.671 39.617 15.966 1.00 24.58 418 ALA A CA 1
ATOM 3339 C C . ALA A 1 418 ? -2.124 40.020 16.315 1.00 24.58 418 ALA A C 1
ATOM 3341 O O . ALA A 1 418 ? -3.068 39.567 15.674 1.00 24.58 418 ALA A O 1
ATOM 3342 N N . VAL A 1 419 ? -2.377 40.830 17.350 1.00 26.22 419 VAL A N 1
ATOM 3343 C CA . VAL A 1 419 ? -1.530 41.912 17.904 1.00 26.22 419 VAL A CA 1
ATOM 3344 C C . VAL A 1 419 ? -1.255 41.770 19.415 1.00 26.22 419 VAL A C 1
ATOM 3346 O O . VAL A 1 419 ? -1.982 41.093 20.138 1.00 26.22 419 VAL A O 1
ATOM 3349 N N . ASP A 1 420 ? -0.163 42.404 19.833 1.00 24.47 420 ASP A N 1
ATOM 3350 C CA . ASP A 1 420 ? 0.478 42.456 21.151 1.00 24.47 420 ASP A CA 1
ATOM 3351 C C . ASP A 1 420 ? -0.349 43.117 22.274 1.00 24.47 420 ASP A C 1
ATOM 3353 O O . ASP A 1 420 ? -1.206 43.957 22.005 1.00 24.47 420 ASP A O 1
ATOM 3357 N N . PHE A 1 421 ? -0.004 42.810 23.534 1.00 25.30 421 PHE A N 1
ATOM 3358 C CA . PHE A 1 421 ? -0.008 43.754 24.668 1.00 25.30 421 PHE A CA 1
ATOM 3359 C C . PHE A 1 421 ? 0.979 43.295 25.768 1.00 25.30 421 PHE A C 1
ATOM 3361 O O . PHE A 1 421 ? 1.482 42.172 25.731 1.00 25.30 421 PHE A O 1
ATOM 3368 N N . GLU A 1 422 ? 1.314 44.205 26.685 1.00 25.11 422 GLU A N 1
ATOM 3369 C CA . GLU A 1 422 ? 2.634 44.312 27.332 1.00 25.11 422 GLU A CA 1
ATOM 3370 C C . GLU A 1 422 ? 2.824 43.581 28.687 1.00 25.11 422 GLU A C 1
ATOM 3372 O O . GLU A 1 422 ? 1.882 43.285 29.415 1.00 25.11 422 GLU A O 1
ATOM 3377 N N . GLU A 1 423 ? 4.107 43.332 28.978 1.00 25.62 423 GLU A N 1
ATOM 3378 C CA . GLU A 1 423 ? 4.848 43.200 30.253 1.00 25.62 423 GLU A CA 1
ATOM 3379 C C . GLU A 1 423 ? 4.187 42.810 31.608 1.00 25.62 423 GLU A C 1
ATOM 3381 O O . GLU A 1 423 ? 3.393 43.534 32.202 1.00 25.62 423 GLU A O 1
ATOM 3386 N N . GLU A 1 424 ? 4.802 41.769 32.201 1.00 23.97 424 GLU A N 1
ATOM 3387 C CA . GLU A 1 424 ? 5.175 41.619 33.629 1.00 23.97 424 GLU A CA 1
ATOM 3388 C C . GLU A 1 424 ? 4.087 41.340 34.717 1.00 23.97 424 GLU A C 1
ATOM 3390 O O . GLU A 1 424 ? 2.888 41.561 34.540 1.00 23.97 424 GLU A O 1
ATOM 3395 N N . PRO A 1 425 ? 4.466 40.687 35.846 1.00 35.69 425 PRO A N 1
ATOM 3396 C CA . PRO A 1 425 ? 3.663 39.581 36.366 1.00 35.69 425 PRO A CA 1
ATOM 3397 C C . PRO A 1 425 ? 2.959 39.857 37.699 1.00 35.69 425 PRO A C 1
ATOM 3399 O O . PRO A 1 425 ? 3.425 40.617 38.552 1.00 35.69 425 PRO A O 1
ATOM 3402 N N . ARG A 1 426 ? 1.898 39.084 37.975 1.00 23.78 426 ARG A N 1
ATOM 3403 C CA . ARG A 1 426 ? 1.388 38.900 39.343 1.00 23.78 426 ARG A CA 1
ATOM 3404 C C . ARG A 1 426 ? 1.158 37.435 39.688 1.00 23.78 426 ARG A C 1
ATOM 3406 O O . ARG A 1 426 ? 0.330 36.750 39.098 1.00 23.78 426 ARG A O 1
ATOM 3413 N N . ARG A 1 427 ? 1.886 37.001 40.720 1.00 23.73 427 ARG A N 1
ATOM 3414 C CA . ARG A 1 427 ? 1.621 35.796 41.514 1.00 23.73 427 ARG A CA 1
ATOM 3415 C C . ARG A 1 427 ? 0.143 35.741 41.909 1.00 23.73 427 ARG A C 1
ATOM 3417 O O . ARG A 1 427 ? -0.351 36.738 42.424 1.00 23.73 427 ARG A O 1
ATOM 3424 N N . PHE A 1 428 ? -0.460 34.556 41.877 1.00 24.16 428 PHE A N 1
ATOM 3425 C CA . PHE A 1 428 ? -1.220 34.080 43.034 1.00 24.16 428 PHE A CA 1
ATOM 3426 C C . PHE A 1 428 ? -0.995 32.581 43.245 1.00 24.16 428 PHE A C 1
ATOM 3428 O O . PHE A 1 428 ? -0.942 31.790 42.308 1.00 24.16 428 PHE A O 1
ATOM 3435 N N . THR A 1 429 ? -0.761 32.243 44.505 1.00 23.14 429 THR A N 1
ATOM 3436 C CA . THR A 1 429 ? -0.510 30.906 45.044 1.00 23.14 429 THR A CA 1
ATOM 3437 C C . THR A 1 429 ? -1.811 30.258 45.525 1.00 23.14 429 THR A C 1
ATOM 3439 O O . THR A 1 429 ? -2.824 30.943 45.644 1.00 23.14 429 T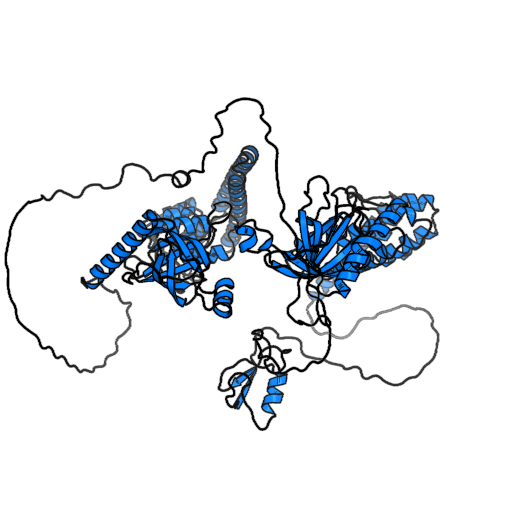HR A O 1
ATOM 3442 N N . ALA A 1 430 ? -1.699 28.995 45.964 1.00 23.02 430 ALA A N 1
ATOM 3443 C CA . ALA A 1 430 ? -2.612 28.336 46.912 1.00 23.02 430 ALA A CA 1
ATOM 3444 C C . ALA A 1 430 ? -3.961 27.851 46.312 1.00 23.02 430 ALA A C 1
ATOM 3446 O O . ALA A 1 430 ? -4.463 28.420 45.353 1.00 23.02 430 ALA A O 1
ATOM 3447 N N . THR A 1 431 ? -4.602 26.779 46.794 1.00 23.83 431 THR A N 1
ATOM 3448 C CA . THR A 1 431 ? -4.211 25.735 47.768 1.00 23.83 431 THR A CA 1
ATOM 3449 C C . THR A 1 431 ? -5.128 24.523 47.580 1.00 23.83 431 THR A C 1
ATOM 3451 O O . THR A 1 431 ? -6.305 24.691 47.272 1.00 23.83 431 THR A O 1
ATOM 3454 N N . ALA A 1 432 ? -4.645 23.315 47.879 1.00 27.47 432 ALA A N 1
ATOM 3455 C CA . ALA A 1 432 ? -5.533 22.218 48.273 1.00 27.47 432 ALA A CA 1
ATOM 3456 C C . ALA A 1 432 ? -5.912 22.358 49.761 1.00 27.47 432 ALA A C 1
ATOM 3458 O O . ALA A 1 432 ? -5.098 22.827 50.561 1.00 27.47 432 ALA A O 1
ATOM 3459 N N . PRO A 1 433 ? -7.130 21.948 50.135 1.00 27.38 433 PRO A N 1
ATOM 3460 C CA . PRO A 1 433 ? -7.287 20.940 51.192 1.00 27.38 433 PRO A CA 1
ATOM 3461 C C . PRO A 1 433 ? -8.281 19.847 50.734 1.00 27.38 433 PRO A C 1
ATOM 3463 O O . PRO A 1 433 ? -9.289 20.143 50.106 1.00 27.38 433 PRO A O 1
ATOM 3466 N N . SER A 1 434 ? -8.000 18.546 50.855 1.00 25.77 434 SER A N 1
ATOM 3467 C CA . SER A 1 434 ? -7.798 17.769 52.092 1.00 25.77 434 SER A CA 1
ATOM 3468 C C . SER A 1 434 ? -9.018 17.793 53.018 1.00 25.77 434 SER A C 1
ATOM 3470 O O . SER A 1 434 ? -9.254 18.801 53.677 1.00 25.77 434 SER A O 1
ATOM 3472 N N . PHE A 1 435 ? -9.744 16.669 53.115 1.00 23.66 435 PHE A N 1
ATOM 3473 C CA . PHE A 1 435 ? -10.557 16.357 54.294 1.00 23.66 435 PHE A CA 1
ATOM 3474 C C . PHE A 1 435 ? -10.650 14.841 54.579 1.00 23.66 435 PHE A C 1
ATOM 3476 O O . PHE A 1 435 ? -10.723 14.019 53.670 1.00 23.66 435 PHE A O 1
ATOM 3483 N N . CYS A 1 436 ? -10.599 14.553 55.879 1.00 24.53 436 CYS A N 1
ATOM 3484 C CA . CYS A 1 436 ? -10.519 13.325 56.683 1.00 24.53 436 CYS A CA 1
ATOM 3485 C C . CYS A 1 436 ? -11.032 11.952 56.180 1.00 24.53 436 CYS A C 1
ATOM 3487 O O . CYS A 1 436 ? -12.173 11.786 55.764 1.00 24.53 436 CYS A O 1
ATOM 3489 N N . GLU A 1 437 ? -10.169 10.944 56.373 1.00 23.59 437 GLU A N 1
ATOM 3490 C CA . GLU A 1 437 ? -10.292 9.846 57.366 1.00 23.59 437 GLU A CA 1
ATOM 3491 C C . GLU A 1 437 ? -11.681 9.427 57.903 1.00 23.59 437 GLU A C 1
ATOM 3493 O O . GLU A 1 437 ? -12.371 10.241 58.509 1.00 23.59 437 GLU A O 1
ATOM 3498 N N . ALA A 1 438 ? -11.973 8.111 57.870 1.00 24.53 438 ALA A N 1
ATOM 3499 C CA . ALA A 1 438 ? -12.232 7.284 59.071 1.00 24.53 438 ALA A CA 1
ATOM 3500 C C . ALA A 1 438 ? -12.520 5.790 58.745 1.00 24.53 438 ALA A C 1
ATOM 3502 O O . ALA A 1 438 ? -13.615 5.443 58.323 1.00 24.53 438 ALA A O 1
ATOM 3503 N N . GLN A 1 439 ? -11.524 4.941 59.043 1.00 26.92 439 GLN A N 1
ATOM 3504 C CA . GLN A 1 439 ? -11.588 3.748 59.922 1.00 26.92 439 GLN A CA 1
ATOM 3505 C C . GLN A 1 439 ? -12.392 2.465 59.541 1.00 26.92 439 GLN A C 1
ATOM 3507 O O . GLN A 1 439 ? -13.252 2.495 58.666 1.00 26.92 439 GLN A O 1
ATOM 3512 N N . PRO A 1 440 ? -12.028 1.291 60.125 1.00 27.08 440 PRO A N 1
ATOM 3513 C CA . PRO A 1 440 ? -12.188 -0.013 59.465 1.00 27.08 440 PRO A CA 1
ATOM 3514 C C . PRO A 1 440 ? -13.265 -0.932 60.074 1.00 27.08 440 PRO A C 1
ATOM 3516 O O . PRO A 1 440 ? -13.724 -0.727 61.196 1.00 27.08 440 PRO A O 1
ATOM 3519 N N . ILE A 1 441 ? -13.575 -2.022 59.361 1.00 25.92 441 ILE A N 1
ATOM 3520 C CA . ILE A 1 441 ? -14.196 -3.236 59.916 1.00 25.92 441 ILE A CA 1
ATOM 3521 C C . ILE A 1 441 ? -13.313 -4.434 59.543 1.00 25.92 441 ILE A C 1
ATOM 3523 O O . ILE A 1 441 ? -12.740 -4.476 58.454 1.00 25.92 441 ILE A O 1
ATOM 3527 N N . ASP A 1 442 ? -13.169 -5.356 60.489 1.00 21.83 442 ASP A N 1
ATOM 3528 C CA . ASP A 1 442 ? -12.147 -6.402 60.541 1.00 21.83 442 ASP A CA 1
ATOM 3529 C C . ASP A 1 442 ? -12.753 -7.808 60.332 1.00 21.83 442 ASP A C 1
ATOM 3531 O O . ASP A 1 442 ? -13.935 -8.005 60.612 1.00 21.83 442 ASP A O 1
ATOM 3535 N N . MET A 1 443 ? -11.912 -8.781 59.946 1.00 23.31 443 MET A N 1
ATOM 3536 C CA . MET A 1 443 ? -12.168 -10.242 59.937 1.00 23.31 443 MET A CA 1
ATOM 3537 C C . MET A 1 443 ? -13.265 -10.790 58.973 1.00 23.31 443 MET A C 1
ATOM 3539 O O . MET A 1 443 ? -14.256 -10.136 58.689 1.00 23.31 443 MET A O 1
ATOM 3543 N N . GLN A 1 444 ? -13.183 -12.009 58.405 1.00 24.25 444 GLN A N 1
ATOM 3544 C CA . GLN A 1 444 ? -12.270 -13.156 58.597 1.00 24.25 444 GLN A CA 1
ATOM 3545 C C . GLN A 1 444 ? -12.227 -14.068 57.333 1.00 24.25 444 GLN A C 1
ATOM 3547 O O . GLN A 1 444 ? -13.097 -13.980 56.472 1.00 24.25 444 GLN A O 1
ATOM 3552 N N . PHE A 1 445 ? -11.229 -14.961 57.230 1.00 21.91 445 PHE A N 1
ATOM 3553 C CA . PHE A 1 445 ? -10.999 -15.889 56.098 1.00 21.91 445 PHE A CA 1
ATOM 3554 C C . PHE A 1 445 ? -11.651 -17.283 56.265 1.00 21.91 445 PHE A C 1
ATOM 3556 O O . PHE A 1 445 ? -11.651 -17.833 57.364 1.00 21.91 445 PHE A O 1
ATOM 3563 N N . SER A 1 446 ? -12.081 -17.902 55.155 1.00 24.34 446 SER A N 1
ATOM 3564 C CA . SER A 1 446 ? -12.008 -19.358 54.830 1.00 24.34 446 SER A CA 1
ATOM 3565 C C . SER A 1 446 ? -12.621 -19.579 53.425 1.00 24.34 446 SER A C 1
ATOM 3567 O O . SER A 1 446 ? -13.751 -19.169 53.199 1.00 24.34 446 SER A O 1
ATOM 3569 N N . THR A 1 447 ? -11.895 -19.912 52.346 1.00 21.55 447 THR A N 1
ATOM 3570 C CA . THR A 1 447 ? -11.153 -21.140 51.944 1.00 21.55 447 THR A CA 1
ATOM 3571 C C . THR A 1 447 ? -12.017 -22.317 51.459 1.00 21.55 447 THR A C 1
ATOM 3573 O O . THR A 1 447 ? -12.662 -22.960 52.279 1.00 21.55 447 THR A O 1
ATOM 3576 N N . LEU A 1 448 ? -11.833 -22.662 50.167 1.00 22.23 448 LEU A N 1
ATOM 3577 C CA . LEU A 1 448 ? -12.229 -23.902 49.455 1.00 22.23 448 LEU A CA 1
ATOM 3578 C C . LEU A 1 448 ? -13.752 -24.039 49.172 1.00 22.23 448 LEU A C 1
ATOM 3580 O O . LEU A 1 448 ? -14.570 -23.581 49.956 1.00 22.23 448 LEU A O 1
ATOM 3584 N N . GLU A 1 449 ? -14.222 -24.595 48.046 1.00 22.80 449 GLU A N 1
ATOM 3585 C CA . GLU A 1 449 ? -13.556 -25.390 46.994 1.00 22.80 449 GLU A CA 1
ATOM 3586 C C . GLU A 1 449 ? -14.245 -25.223 45.609 1.00 22.80 449 GLU A C 1
ATOM 3588 O O . GLU A 1 449 ? -15.305 -24.605 45.505 1.00 22.80 449 GLU A O 1
ATOM 3593 N N . VAL A 1 450 ? -13.629 -25.733 44.534 1.00 25.36 450 VAL A N 1
ATOM 3594 C CA . VAL A 1 450 ? -14.054 -25.568 43.122 1.00 25.36 450 VAL A CA 1
ATOM 3595 C C . VAL A 1 450 ? -14.931 -26.735 42.639 1.00 25.36 450 VAL A C 1
ATOM 3597 O O . VAL A 1 450 ? -14.682 -27.866 43.038 1.00 25.36 450 VAL A O 1
ATOM 3600 N N . ASN A 1 451 ? -15.915 -26.453 41.767 1.00 24.48 451 ASN A N 1
ATOM 3601 C CA . ASN A 1 451 ? -16.375 -27.262 40.609 1.00 24.48 451 ASN A CA 1
ATOM 3602 C C . ASN A 1 451 ? -17.559 -26.517 39.945 1.00 24.48 451 ASN A C 1
ATOM 3604 O O . ASN A 1 451 ? -18.614 -26.354 40.549 1.00 24.48 451 ASN A O 1
ATOM 3608 N N . GLU A 1 452 ? -17.384 -25.821 38.820 1.00 23.81 452 GLU A N 1
ATOM 3609 C CA . GLU A 1 452 ? -17.350 -26.357 37.443 1.00 23.81 452 GLU A CA 1
ATOM 3610 C C . GLU A 1 452 ? -18.626 -27.094 36.991 1.00 23.81 452 GLU A C 1
ATOM 3612 O O . GLU A 1 452 ? -18.767 -28.292 37.209 1.00 23.81 452 GLU A O 1
ATOM 3617 N N . ILE A 1 453 ? -19.488 -26.392 36.234 1.00 24.34 453 ILE A N 1
ATOM 3618 C CA . ILE A 1 453 ? -20.036 -26.912 34.967 1.00 24.34 453 ILE A CA 1
ATOM 3619 C C . ILE A 1 453 ? -19.935 -25.814 33.894 1.00 24.34 453 ILE A C 1
ATOM 3621 O O . ILE A 1 453 ? -20.347 -24.669 34.073 1.00 24.34 453 ILE A O 1
ATOM 3625 N N . THR A 1 454 ? -19.360 -26.224 32.772 1.00 26.66 454 THR A N 1
ATOM 3626 C CA . THR A 1 454 ? -19.026 -25.529 31.526 1.00 26.66 454 THR A CA 1
ATOM 3627 C C . THR A 1 454 ? -20.119 -24.675 30.864 1.00 26.66 454 THR A C 1
ATOM 3629 O O . THR A 1 454 ? -21.205 -25.149 30.538 1.00 26.66 454 THR A O 1
ATOM 3632 N N . THR A 1 455 ? -19.765 -23.413 30.603 1.00 28.59 455 THR A N 1
ATOM 3633 C CA . THR A 1 455 ? -19.504 -22.817 29.268 1.00 28.59 455 THR A CA 1
ATOM 3634 C C . THR A 1 455 ? -20.129 -23.421 27.992 1.00 28.59 455 THR A C 1
ATOM 3636 O O . THR A 1 455 ? -19.955 -24.589 27.658 1.00 28.59 455 THR A O 1
ATOM 3639 N N . ALA A 1 456 ? -20.715 -22.532 27.176 1.00 24.30 456 ALA A N 1
ATOM 3640 C CA . ALA A 1 456 ? -21.012 -22.735 25.752 1.00 24.30 456 ALA A CA 1
ATOM 3641 C C . ALA A 1 456 ? -19.964 -22.031 24.854 1.00 24.30 456 ALA A C 1
ATOM 3643 O O . ALA A 1 456 ? -19.343 -21.051 25.267 1.00 24.30 456 ALA A O 1
ATOM 3644 N N . ALA A 1 457 ? -19.760 -22.541 23.634 1.00 30.20 457 ALA A N 1
ATOM 3645 C CA . ALA A 1 457 ? -18.628 -22.208 22.757 1.00 30.20 457 ALA A CA 1
ATOM 3646 C C . ALA A 1 457 ? -18.850 -21.014 21.793 1.00 30.20 457 ALA A C 1
ATOM 3648 O O . ALA A 1 457 ? -19.974 -20.566 21.574 1.00 30.20 457 ALA A O 1
ATOM 3649 N N . SER A 1 458 ? -17.764 -20.547 21.156 1.00 28.77 458 SER A N 1
ATOM 3650 C CA . SER A 1 458 ? -17.778 -19.600 20.019 1.00 28.77 458 SER A CA 1
ATOM 3651 C C . SER A 1 458 ? -16.829 -20.057 18.888 1.00 28.77 458 SER A C 1
ATOM 3653 O O . SER A 1 458 ? -16.024 -20.958 19.101 1.00 28.77 458 SER A O 1
ATOM 3655 N N . ALA A 1 459 ? -17.015 -19.524 17.672 1.00 27.17 459 ALA A N 1
ATOM 3656 C CA . ALA A 1 459 ? -16.843 -20.243 16.394 1.00 27.17 459 ALA A CA 1
ATOM 3657 C C . ALA A 1 459 ? -15.417 -20.304 15.762 1.00 27.17 459 ALA A C 1
ATOM 3659 O O . ALA A 1 459 ? -14.590 -19.443 16.060 1.00 27.17 459 ALA A O 1
ATOM 3660 N N . PRO A 1 460 ? -15.154 -21.271 14.842 1.00 33.25 460 PRO A N 1
ATOM 3661 C CA . PRO A 1 460 ? -13.845 -21.506 14.207 1.00 33.25 460 PRO A CA 1
ATOM 3662 C C . PRO A 1 460 ? -13.633 -20.836 12.826 1.00 33.25 460 PRO A C 1
ATOM 3664 O O . PRO A 1 460 ? -14.558 -20.314 12.198 1.00 33.25 460 PRO A O 1
ATOM 3667 N N . SER A 1 461 ? -12.389 -20.914 12.346 1.00 39.75 461 SER A N 1
ATOM 3668 C CA . SER A 1 461 ? -11.862 -20.480 11.040 1.00 39.75 461 SER A CA 1
ATOM 3669 C C . SER A 1 461 ? -12.471 -21.220 9.832 1.00 39.75 461 SER A C 1
ATOM 3671 O O . SER A 1 461 ? -13.012 -22.324 9.912 1.00 39.75 461 SER A O 1
ATOM 3673 N N . THR A 1 462 ? -12.419 -20.592 8.651 1.00 55.84 462 THR A N 1
ATOM 3674 C CA . THR A 1 462 ? -13.276 -20.978 7.515 1.00 55.84 462 THR A CA 1
ATOM 3675 C C . THR A 1 462 ? -12.707 -22.027 6.554 1.00 55.84 462 THR A C 1
ATOM 3677 O O . THR A 1 462 ? -13.478 -22.495 5.711 1.00 55.84 462 THR A O 1
ATOM 3680 N N . ASN A 1 463 ? -11.444 -22.462 6.668 1.00 60.47 463 ASN A N 1
ATOM 3681 C CA . ASN A 1 463 ? -10.795 -23.323 5.655 1.00 60.47 463 ASN A CA 1
ATOM 3682 C C . ASN A 1 463 ? -10.319 -24.715 6.141 1.00 60.47 463 ASN A C 1
ATOM 3684 O O . ASN A 1 463 ? -9.816 -25.511 5.347 1.00 60.47 463 ASN A O 1
ATOM 3688 N N . GLU A 1 464 ? -10.534 -25.034 7.417 1.00 76.38 464 GLU A N 1
ATOM 3689 C CA . GLU A 1 464 ? -10.119 -26.290 8.063 1.00 76.38 464 GLU A CA 1
ATOM 3690 C C . GLU A 1 464 ? -11.229 -27.353 8.081 1.00 76.38 464 GLU A C 1
ATOM 3692 O O . GLU A 1 464 ? -12.420 -27.054 8.178 1.00 76.38 464 GLU A O 1
ATOM 3697 N N . CYS A 1 465 ? -10.851 -28.624 7.991 1.00 73.69 465 CYS A N 1
ATOM 3698 C CA . CYS A 1 465 ? -11.747 -29.772 8.060 1.00 73.69 465 CYS A CA 1
ATOM 3699 C C . CYS A 1 465 ? -12.464 -29.810 9.415 1.00 73.69 465 CYS A C 1
ATOM 3701 O O . CYS A 1 465 ? -11.838 -30.114 10.423 1.00 73.69 465 CYS A O 1
ATOM 3703 N N . VAL A 1 466 ? -13.787 -29.626 9.451 1.00 76.62 466 VAL A N 1
ATOM 3704 C CA . VAL A 1 466 ? -14.562 -29.552 10.714 1.00 76.62 466 VAL A CA 1
ATOM 3705 C C . VAL A 1 466 ? -14.647 -30.872 11.501 1.00 76.62 466 VAL A C 1
ATOM 3707 O O . VAL A 1 466 ? -15.327 -30.938 12.518 1.00 76.62 466 VAL A O 1
ATOM 3710 N N . VAL A 1 467 ? -13.981 -31.934 11.035 1.00 71.25 467 VAL A N 1
ATOM 3711 C CA . VAL A 1 467 ? -13.878 -33.232 11.727 1.00 71.25 467 VAL A CA 1
ATOM 3712 C C . VAL A 1 467 ? -12.552 -33.387 12.476 1.00 71.25 467 VAL A C 1
ATOM 3714 O O . VAL A 1 467 ? -12.522 -34.051 13.505 1.00 71.25 467 VAL A O 1
ATOM 3717 N N . CYS A 1 468 ? -11.455 -32.813 11.969 1.00 71.12 468 CYS A N 1
ATOM 3718 C CA . CYS A 1 468 ? -10.123 -32.967 12.575 1.00 71.12 468 CYS A CA 1
ATOM 3719 C C . CYS A 1 468 ? -9.396 -31.651 12.846 1.00 71.12 468 CYS A C 1
ATOM 3721 O O . CYS A 1 468 ? -8.371 -31.684 13.503 1.00 71.12 468 CYS A O 1
ATOM 3723 N N . PHE A 1 469 ? -9.889 -30.531 12.315 1.00 64.31 469 PHE A N 1
ATOM 3724 C CA . PHE A 1 469 ? -9.312 -29.182 12.344 1.00 64.31 469 PHE A CA 1
ATOM 3725 C C . PHE A 1 469 ? -7.907 -29.038 11.705 1.00 64.31 469 PHE A C 1
ATOM 3727 O O . PHE A 1 469 ? -7.593 -27.981 11.183 1.00 64.31 469 PHE A O 1
ATOM 3734 N N . ASP A 1 470 ? -7.137 -30.119 11.547 1.00 63.97 470 ASP A N 1
ATOM 3735 C CA . ASP A 1 470 ? -5.783 -30.082 10.961 1.00 63.97 470 ASP A CA 1
ATOM 3736 C C . ASP A 1 470 ? -5.721 -30.075 9.416 1.00 63.97 470 ASP A C 1
ATOM 3738 O O . ASP A 1 470 ? -4.739 -29.644 8.815 1.00 63.97 470 ASP A O 1
ATOM 3742 N N . GLY A 1 471 ? -6.719 -30.652 8.735 1.00 66.44 471 GLY A N 1
ATOM 3743 C CA . GLY A 1 471 ? -6.661 -30.922 7.290 1.00 66.44 471 GLY A CA 1
ATOM 3744 C C . GLY A 1 471 ? -7.437 -29.901 6.452 1.00 66.44 471 GLY A C 1
ATOM 3745 O O . GLY A 1 471 ? -8.483 -29.444 6.902 1.00 66.44 471 GLY A O 1
ATOM 3746 N N . PRO A 1 472 ? -7.037 -29.582 5.208 1.00 78.25 472 PRO A N 1
ATOM 3747 C CA . PRO A 1 472 ? -7.788 -28.650 4.364 1.00 78.25 472 PRO A CA 1
ATOM 3748 C C . PRO A 1 472 ? -9.152 -29.219 3.937 1.00 78.25 472 PRO A C 1
ATOM 3750 O O . PRO A 1 472 ? -9.287 -30.423 3.693 1.00 78.25 472 PRO A O 1
ATOM 3753 N N . LYS A 1 473 ? -10.159 -28.348 3.787 1.00 83.44 473 LYS A N 1
ATOM 3754 C CA . LYS A 1 473 ? -11.482 -28.694 3.229 1.00 83.44 473 LYS A CA 1
ATOM 3755 C C . LYS A 1 473 ? -11.366 -29.075 1.743 1.00 83.44 473 LYS A C 1
ATOM 3757 O O . LYS A 1 473 ? -11.363 -28.209 0.867 1.00 83.44 473 LYS A O 1
ATOM 3762 N N . ALA A 1 474 ? -11.245 -30.375 1.480 1.00 79.75 474 ALA A N 1
ATOM 3763 C CA . ALA A 1 474 ? -10.928 -30.951 0.171 1.00 79.75 474 ALA A CA 1
ATOM 3764 C C . ALA A 1 474 ? -11.990 -31.937 -0.356 1.00 79.75 474 ALA A C 1
ATOM 3766 O O . ALA A 1 474 ? -11.820 -32.473 -1.448 1.00 79.75 474 ALA A O 1
ATOM 3767 N N . GLY A 1 475 ? -13.066 -32.187 0.396 1.00 79.94 475 GLY A N 1
ATOM 3768 C CA . GLY A 1 475 ? -14.149 -33.105 0.043 1.00 79.94 475 GLY A CA 1
ATOM 3769 C C . GLY A 1 475 ? -15.537 -32.484 0.237 1.00 79.94 475 GLY A C 1
ATOM 3770 O O . GLY A 1 475 ? -15.850 -31.941 1.302 1.00 79.94 475 GLY A O 1
ATOM 3771 N N . VAL A 1 476 ? -16.382 -32.600 -0.792 1.00 87.81 476 VAL A N 1
ATOM 3772 C CA . VAL A 1 476 ? -17.777 -32.127 -0.809 1.00 87.81 476 VAL A CA 1
ATOM 3773 C C . VAL A 1 476 ? -18.728 -33.261 -0.445 1.00 87.81 476 VAL A C 1
ATOM 3775 O O . VAL A 1 476 ? -18.768 -34.279 -1.130 1.00 87.81 476 VAL A O 1
ATOM 3778 N N . CYS A 1 477 ? -19.540 -33.065 0.592 1.00 82.38 477 CYS A N 1
ATOM 3779 C CA . CYS A 1 477 ? -20.576 -34.017 1.001 1.00 82.38 477 CYS A CA 1
ATOM 3780 C C . CYS A 1 477 ? -21.792 -33.965 0.053 1.00 82.38 477 CYS A C 1
ATOM 3782 O O . CYS A 1 477 ? -22.459 -32.933 -0.036 1.00 82.38 477 CYS A O 1
ATOM 3784 N N . VAL A 1 478 ? -22.137 -35.070 -0.614 1.00 79.31 478 VAL A N 1
ATOM 3785 C CA . VAL A 1 478 ? -23.281 -35.161 -1.546 1.00 79.31 478 VAL A CA 1
ATOM 3786 C C . VAL A 1 478 ? -24.483 -35.824 -0.852 1.00 79.31 478 VAL A C 1
ATOM 3788 O O . VAL A 1 478 ? -24.299 -36.876 -0.239 1.00 79.31 478 VAL A O 1
ATOM 3791 N N . PRO A 1 479 ? -25.711 -35.267 -0.949 1.00 65.38 479 PRO A N 1
ATOM 3792 C CA . PRO A 1 479 ? -26.143 -34.197 -1.860 1.00 65.38 479 PRO A CA 1
ATOM 3793 C C . PRO A 1 479 ? -26.032 -32.768 -1.304 1.00 65.38 479 PRO A C 1
ATOM 3795 O O . PRO A 1 479 ? -26.261 -31.821 -2.048 1.00 65.38 479 PRO A O 1
ATOM 3798 N N . CYS A 1 480 ? -25.703 -32.584 -0.022 1.00 77.38 480 CYS A N 1
ATOM 3799 C CA . CYS A 1 480 ? -25.833 -31.282 0.650 1.00 77.38 480 CYS A CA 1
ATOM 3800 C C . CYS A 1 480 ? -24.843 -30.183 0.203 1.00 77.38 480 CYS A C 1
ATOM 3802 O O . CYS A 1 480 ? -24.994 -29.038 0.618 1.00 77.38 480 CYS A O 1
ATOM 3804 N N . GLY A 1 481 ? -23.820 -30.507 -0.593 1.00 70.69 481 GLY A N 1
ATOM 3805 C CA . GLY A 1 481 ? -22.893 -29.541 -1.196 1.00 70.69 481 GLY A CA 1
ATOM 3806 C C . GLY A 1 481 ? -21.849 -28.940 -0.247 1.00 70.69 481 GLY A C 1
ATOM 3807 O O . GLY A 1 481 ? -21.027 -28.134 -0.680 1.00 70.69 481 GLY A O 1
ATOM 3808 N N . HIS A 1 482 ? -21.830 -29.324 1.032 1.00 77.31 482 HIS A N 1
ATOM 3809 C CA . HIS A 1 482 ? -20.892 -28.761 2.002 1.00 77.31 482 HIS A CA 1
ATOM 3810 C C . HIS A 1 482 ? -19.460 -29.260 1.758 1.00 77.31 482 HIS A C 1
ATOM 3812 O O . HIS A 1 482 ? -19.152 -30.430 2.003 1.00 77.31 482 HIS A O 1
ATOM 3818 N N . ASN A 1 483 ? -18.574 -28.353 1.330 1.00 82.25 483 ASN A N 1
ATOM 3819 C CA . ASN A 1 483 ? -17.128 -28.543 1.432 1.00 82.25 483 ASN A CA 1
ATOM 3820 C C . ASN A 1 483 ? -16.713 -28.356 2.896 1.00 82.25 483 ASN A C 1
ATOM 3822 O O . ASN A 1 483 ? -16.703 -27.235 3.410 1.00 82.25 483 ASN A O 1
ATOM 3826 N N . ALA A 1 484 ? -16.440 -29.461 3.581 1.00 77.88 484 ALA A N 1
ATOM 3827 C CA . ALA A 1 484 ? -16.346 -29.479 5.040 1.00 77.88 484 ALA A CA 1
ATOM 3828 C C . ALA A 1 484 ? -15.219 -30.362 5.583 1.00 77.88 484 ALA A C 1
ATOM 3830 O O . ALA A 1 484 ? -14.815 -30.185 6.730 1.00 77.88 484 ALA A O 1
ATOM 3831 N N . VAL A 1 485 ? -14.717 -31.311 4.791 1.00 79.81 485 VAL A N 1
ATOM 3832 C CA . VAL A 1 485 ? -13.839 -32.380 5.279 1.00 79.81 485 VAL A CA 1
ATOM 3833 C C . VAL A 1 485 ? -12.587 -32.519 4.422 1.00 79.81 485 VAL A C 1
ATOM 3835 O O . VAL A 1 485 ? -12.611 -32.240 3.225 1.00 79.81 485 VAL A O 1
ATOM 3838 N N . CYS A 1 486 ? -11.484 -32.958 5.023 1.00 87.50 486 CYS A N 1
ATOM 3839 C CA . CYS A 1 486 ? -10.318 -33.440 4.287 1.00 87.50 486 CYS A CA 1
ATOM 3840 C C . CYS A 1 486 ? -10.547 -34.897 3.854 1.00 87.50 486 CYS A C 1
ATOM 3842 O O . CYS A 1 486 ? -11.340 -35.612 4.472 1.00 87.50 486 CYS A O 1
ATOM 3844 N N . MET A 1 487 ? -9.836 -35.373 2.827 1.00 85.19 487 MET A N 1
ATOM 3845 C CA . MET A 1 487 ? -10.063 -36.729 2.300 1.00 85.19 487 MET A CA 1
ATOM 3846 C C . MET A 1 487 ? -9.779 -37.838 3.329 1.00 85.19 487 MET A C 1
ATOM 3848 O O . MET A 1 487 ? -10.553 -38.782 3.430 1.00 85.19 487 MET A O 1
ATOM 3852 N N . ALA A 1 488 ? -8.786 -37.663 4.210 1.00 80.56 488 ALA A N 1
ATOM 3853 C CA . ALA A 1 488 ? -8.519 -38.607 5.303 1.00 80.56 488 ALA A CA 1
ATOM 3854 C C . ALA A 1 488 ? -9.655 -38.694 6.351 1.00 80.56 488 ALA A C 1
ATOM 3856 O O . ALA A 1 488 ? -9.774 -39.681 7.079 1.00 80.56 488 ALA A O 1
ATOM 3857 N N . CYS A 1 489 ? -10.496 -37.663 6.469 1.00 80.44 489 CYS A N 1
ATOM 3858 C CA . CYS A 1 489 ? -11.714 -37.703 7.285 1.00 80.44 489 CYS A CA 1
ATOM 3859 C C . CYS A 1 489 ? -12.938 -38.145 6.476 1.00 80.44 489 CYS A C 1
ATOM 3861 O O . CYS A 1 489 ? -13.836 -38.758 7.047 1.00 80.44 489 CYS A O 1
ATOM 3863 N N . ALA A 1 490 ? -12.949 -37.909 5.161 1.00 86.62 490 ALA A N 1
ATOM 3864 C CA . ALA A 1 490 ? -13.963 -38.432 4.254 1.00 86.62 490 ALA A CA 1
ATOM 3865 C C . ALA A 1 490 ? -13.973 -39.970 4.239 1.00 86.62 490 ALA A C 1
ATOM 3867 O O . ALA A 1 490 ? -15.031 -40.563 4.424 1.00 86.62 490 ALA A O 1
ATOM 3868 N N . ASP A 1 491 ? -12.808 -40.615 4.125 1.00 79.25 491 ASP A N 1
ATOM 3869 C CA . ASP A 1 491 ? -12.705 -42.083 4.123 1.00 79.25 491 ASP A CA 1
ATOM 3870 C C . ASP A 1 491 ? -13.237 -42.695 5.431 1.00 79.25 491 ASP A C 1
ATOM 3872 O O . ASP A 1 491 ? -13.954 -43.697 5.417 1.00 79.25 491 ASP A O 1
ATOM 3876 N N . ARG A 1 492 ? -12.966 -42.040 6.570 1.00 80.06 492 ARG A N 1
ATOM 3877 C CA . ARG A 1 492 ? -13.479 -42.450 7.888 1.00 80.06 492 ARG A CA 1
ATOM 3878 C C . ARG A 1 492 ? -14.997 -42.266 8.002 1.00 80.06 492 ARG A C 1
ATOM 3880 O O . ARG A 1 492 ? -15.668 -43.202 8.427 1.00 80.06 492 ARG A O 1
ATOM 3887 N N . LEU A 1 493 ? -15.546 -41.138 7.542 1.00 81.06 493 LEU A N 1
ATOM 3888 C CA . LEU A 1 493 ? -16.998 -40.889 7.472 1.00 81.06 493 LEU A CA 1
ATOM 3889 C C . LEU A 1 493 ? -17.739 -41.818 6.498 1.00 81.06 493 LEU A C 1
ATOM 3891 O O . LEU A 1 493 ? -18.920 -42.090 6.683 1.00 81.06 493 LEU A O 1
ATOM 3895 N N . MET A 1 494 ? -17.071 -42.301 5.451 1.00 79.88 494 MET A N 1
ATOM 3896 C CA . MET A 1 494 ? -17.661 -43.239 4.492 1.00 79.88 494 MET A CA 1
ATOM 3897 C C . MET A 1 494 ? -17.573 -44.702 4.946 1.00 79.88 494 MET A C 1
ATOM 3899 O O . MET A 1 494 ? -18.252 -45.548 4.356 1.00 79.88 494 MET A O 1
ATOM 3903 N N . SER A 1 495 ? -16.776 -44.996 5.980 1.00 76.19 495 SER A N 1
ATOM 3904 C CA . SER A 1 495 ? -16.603 -46.334 6.567 1.00 76.19 495 SER A CA 1
ATOM 3905 C C . SER A 1 495 ? -17.526 -46.639 7.756 1.00 76.19 495 SER A C 1
ATOM 3907 O O . SER A 1 495 ? -17.660 -47.803 8.123 1.00 76.19 495 SER A O 1
ATOM 3909 N N . THR A 1 496 ? -18.183 -45.632 8.341 1.00 77.12 496 THR A N 1
ATOM 3910 C CA . THR A 1 496 ? -19.191 -45.824 9.395 1.00 77.12 496 THR A CA 1
ATOM 3911 C C . THR A 1 496 ? -20.525 -46.310 8.821 1.00 77.12 496 THR A C 1
ATOM 3913 O O . THR A 1 496 ? -20.861 -46.025 7.670 1.00 77.12 496 THR A O 1
ATOM 3916 N N . GLU A 1 497 ? -21.299 -47.052 9.622 1.00 70.44 497 GLU A N 1
ATOM 3917 C CA . GLU A 1 497 ? -22.627 -47.549 9.219 1.00 70.44 497 GLU A CA 1
ATOM 3918 C C . GLU A 1 497 ? -23.627 -46.398 9.012 1.00 70.44 497 GLU A C 1
ATOM 3920 O O . GLU A 1 497 ? -24.398 -46.408 8.054 1.00 70.44 497 GLU A O 1
ATOM 3925 N N . GLU A 1 498 ? -23.540 -45.358 9.846 1.00 70.56 498 GLU A N 1
ATOM 3926 C CA . GLU A 1 498 ? -24.258 -44.093 9.685 1.00 70.56 498 GLU A CA 1
ATOM 3927 C C . GLU A 1 498 ? -23.351 -43.037 9.034 1.00 70.56 498 GLU A C 1
ATOM 3929 O O . GLU A 1 498 ? -22.230 -42.798 9.494 1.00 70.56 498 GLU A O 1
ATOM 3934 N N . LYS A 1 499 ? -23.828 -42.383 7.967 1.00 81.81 499 LYS A N 1
ATOM 3935 C CA . LYS A 1 499 ? -23.032 -41.458 7.139 1.00 81.81 499 LYS A CA 1
ATOM 3936 C C . LYS A 1 499 ? -23.718 -40.099 7.074 1.00 81.81 499 LYS A C 1
ATOM 3938 O O . LYS A 1 499 ? -24.526 -39.860 6.188 1.00 81.81 499 LYS A O 1
ATOM 3943 N N . HIS A 1 500 ? -23.393 -39.200 7.998 1.00 83.25 500 HIS A N 1
ATOM 3944 C CA . HIS A 1 500 ? -24.044 -37.889 8.112 1.00 83.25 500 HIS A CA 1
ATOM 3945 C C . HIS A 1 500 ? -23.061 -36.729 7.901 1.00 83.25 500 HIS A C 1
ATOM 3947 O O . HIS A 1 500 ? -21.907 -36.779 8.326 1.00 83.25 500 HIS A O 1
ATOM 3953 N N . CYS A 1 501 ? -23.524 -35.641 7.278 1.00 78.94 501 CYS A N 1
ATOM 3954 C CA . CYS A 1 501 ? -22.723 -34.436 7.067 1.00 78.94 501 CYS A CA 1
ATOM 3955 C C . CYS A 1 501 ? -22.364 -33.758 8.403 1.00 78.94 501 CYS A C 1
ATOM 3957 O O . CYS A 1 501 ? -23.276 -33.374 9.136 1.00 78.94 501 CYS A O 1
ATOM 3959 N N . PRO A 1 502 ? -21.078 -33.490 8.705 1.00 73.50 502 PRO A N 1
ATOM 3960 C CA . PRO A 1 502 ? -20.692 -32.865 9.974 1.00 73.50 502 PRO A CA 1
ATOM 3961 C C . PRO A 1 502 ? -21.187 -31.415 10.128 1.00 73.50 502 PRO A C 1
ATOM 3963 O O . PRO A 1 502 ? -21.219 -30.904 11.241 1.00 73.50 502 PRO A O 1
ATOM 3966 N N . VAL A 1 503 ? -21.598 -30.755 9.035 1.00 76.31 503 VAL A N 1
ATOM 3967 C CA . VAL A 1 503 ? -22.127 -29.377 9.056 1.00 76.31 503 VAL A CA 1
ATOM 3968 C C . VAL A 1 503 ? -23.649 -29.344 9.207 1.00 76.31 503 VAL A C 1
ATOM 3970 O O . VAL A 1 503 ? -24.163 -28.663 10.087 1.00 76.31 503 VAL A O 1
ATOM 3973 N N . CYS A 1 504 ? -24.381 -30.071 8.355 1.00 75.12 504 CYS A N 1
ATOM 3974 C CA . CYS A 1 504 ? -25.849 -29.982 8.277 1.00 75.12 504 CYS A CA 1
ATOM 3975 C C . CYS A 1 504 ? -26.598 -31.255 8.700 1.00 75.12 504 CYS A C 1
ATOM 3977 O O . CYS A 1 504 ? -27.824 -31.271 8.672 1.00 75.12 504 CYS A O 1
ATOM 3979 N N . ARG A 1 505 ? -25.877 -32.321 9.073 1.00 81.88 505 ARG A N 1
ATOM 3980 C CA . ARG A 1 505 ? -26.397 -33.642 9.482 1.00 81.88 505 ARG A CA 1
ATOM 3981 C C . ARG A 1 505 ? -27.273 -34.381 8.460 1.00 81.88 505 ARG A C 1
ATOM 3983 O O . ARG A 1 505 ? -27.832 -35.411 8.801 1.00 81.88 505 ARG A O 1
ATOM 3990 N N . ALA A 1 506 ? -27.354 -33.914 7.214 1.00 74.12 506 ALA A N 1
ATOM 3991 C CA . ALA A 1 506 ? -27.992 -34.660 6.130 1.00 74.12 506 ALA A CA 1
ATOM 3992 C C . ALA A 1 506 ? -27.202 -35.934 5.775 1.00 74.12 506 ALA A C 1
ATOM 3994 O O . ALA A 1 506 ? -25.968 -35.924 5.843 1.00 74.12 506 ALA A O 1
ATOM 3995 N N . ASP A 1 507 ? -27.907 -36.983 5.345 1.00 83.69 507 ASP A N 1
ATOM 3996 C CA . ASP A 1 507 ? -27.309 -38.235 4.869 1.00 83.69 507 ASP A CA 1
ATOM 3997 C C . ASP A 1 507 ? -26.330 -37.987 3.713 1.00 83.69 507 ASP A C 1
ATOM 3999 O O . ASP A 1 507 ? -26.652 -37.328 2.719 1.00 83.69 507 ASP A O 1
ATOM 4003 N N . ILE A 1 508 ? -25.126 -38.540 3.835 1.00 86.06 508 ILE A N 1
ATOM 4004 C CA . ILE A 1 508 ? -24.098 -38.525 2.803 1.00 86.06 508 ILE A CA 1
ATOM 4005 C C . ILE A 1 508 ? -24.211 -39.808 1.982 1.00 86.06 508 ILE A C 1
ATOM 4007 O O . ILE A 1 508 ? -23.960 -40.907 2.479 1.00 86.06 508 ILE A O 1
ATOM 4011 N N . ARG A 1 509 ? -24.484 -39.664 0.682 1.00 86.75 509 ARG A N 1
ATOM 4012 C CA . ARG A 1 509 ? -24.351 -40.773 -0.274 1.00 86.75 509 ARG A CA 1
ATOM 4013 C C . ARG A 1 509 ? -22.888 -41.044 -0.620 1.00 86.75 509 ARG A C 1
ATOM 4015 O O . ARG A 1 509 ? -22.478 -42.195 -0.727 1.00 86.75 509 ARG A O 1
ATOM 4022 N N . GLU A 1 510 ? -22.126 -39.977 -0.836 1.00 81.50 510 GLU A N 1
ATOM 4023 C CA . GLU A 1 510 ? -20.719 -39.997 -1.240 1.00 81.50 510 GLU A CA 1
ATOM 4024 C C . GLU A 1 510 ? -20.042 -38.657 -0.913 1.00 81.50 510 GLU A C 1
ATOM 4026 O O . GLU A 1 510 ? -20.710 -37.629 -0.760 1.00 81.50 510 GLU A O 1
ATOM 4031 N N . ILE A 1 511 ? -18.710 -38.657 -0.823 1.00 85.38 511 ILE A N 1
ATOM 4032 C CA . ILE A 1 511 ? -17.904 -37.445 -0.642 1.00 85.38 511 ILE A CA 1
ATOM 4033 C C . ILE A 1 511 ? -16.990 -37.308 -1.857 1.00 85.38 511 ILE A C 1
ATOM 4035 O O . ILE A 1 511 ? -16.149 -38.171 -2.101 1.00 85.38 511 ILE A O 1
ATOM 4039 N N . ILE A 1 512 ? -17.165 -36.236 -2.630 1.00 79.50 512 ILE A N 1
ATOM 4040 C CA . ILE A 1 512 ? -16.425 -36.021 -3.879 1.00 79.50 512 ILE A CA 1
ATOM 4041 C C . ILE A 1 512 ? -15.185 -35.154 -3.599 1.00 79.50 512 ILE A C 1
ATOM 4043 O O . ILE A 1 512 ? -15.343 -34.059 -3.048 1.00 79.50 512 ILE A O 1
ATOM 4047 N N . PRO A 1 513 ? -13.966 -35.589 -3.979 1.00 78.69 513 PRO A N 1
ATOM 4048 C CA . PRO A 1 513 ? -12.758 -34.779 -3.847 1.00 78.69 513 PRO A CA 1
ATOM 4049 C C . PRO A 1 513 ? -12.785 -33.544 -4.759 1.00 78.69 513 PRO A C 1
ATOM 4051 O O . PRO A 1 513 ? -13.135 -33.622 -5.938 1.00 78.69 513 PRO A O 1
ATOM 4054 N N . ILE A 1 514 ? -12.348 -32.405 -4.226 1.00 70.06 514 ILE A N 1
ATOM 4055 C CA . ILE A 1 514 ? -12.177 -31.155 -4.970 1.00 70.06 514 ILE A CA 1
ATOM 4056 C C . ILE A 1 514 ? -10.777 -31.133 -5.583 1.00 70.06 514 ILE A C 1
ATOM 4058 O O . ILE A 1 514 ? -9.788 -30.840 -4.910 1.00 70.06 514 ILE A O 1
ATOM 4062 N N . PHE A 1 515 ? -10.684 -31.392 -6.885 1.00 47.47 515 PHE A N 1
ATOM 4063 C CA . PHE A 1 515 ? -9.432 -31.232 -7.621 1.00 47.47 515 PHE A CA 1
ATOM 4064 C C . PHE A 1 515 ? -9.171 -29.753 -7.939 1.00 47.47 515 PHE A C 1
ATOM 4066 O O . PHE A 1 515 ? -9.649 -29.225 -8.942 1.00 47.47 515 PHE A O 1
ATOM 4073 N N . SER A 1 516 ? -8.376 -29.086 -7.099 1.00 41.09 516 SER A N 1
ATOM 4074 C CA . SER A 1 516 ? -7.765 -27.800 -7.452 1.00 41.09 516 SER A CA 1
ATOM 4075 C C . SER A 1 516 ? -6.581 -28.034 -8.395 1.00 41.09 516 SER A C 1
ATOM 4077 O O . SER A 1 516 ? -5.663 -28.795 -8.079 1.00 41.09 516 SER A O 1
ATOM 4079 N N . THR A 1 517 ? -6.585 -27.392 -9.564 1.00 31.42 517 THR A N 1
ATOM 4080 C CA . THR A 1 517 ? -5.574 -27.570 -10.621 1.00 31.42 517 THR A CA 1
ATOM 4081 C C . THR A 1 517 ? -4.269 -26.837 -10.308 1.00 31.42 517 THR A C 1
ATOM 4083 O O . THR A 1 517 ? -3.885 -25.908 -11.016 1.00 31.42 517 THR A O 1
ATOM 4086 N N . PHE A 1 518 ? -3.587 -27.250 -9.239 1.00 30.34 518 PHE A N 1
ATOM 4087 C CA . PHE A 1 518 ? -2.298 -26.688 -8.836 1.00 30.34 518 PHE A CA 1
ATOM 4088 C C . PHE A 1 518 ? -1.338 -27.713 -8.205 1.00 30.34 518 PHE A C 1
ATOM 4090 O O . PHE A 1 518 ? -0.583 -27.331 -7.326 1.00 30.34 518 PHE A O 1
ATOM 4097 N N . HIS A 1 519 ? -1.304 -28.976 -8.664 1.00 25.36 519 HIS A N 1
ATOM 4098 C CA . HIS A 1 519 ? -0.114 -29.859 -8.576 1.00 25.36 519 HIS A CA 1
ATOM 4099 C C . HIS A 1 519 ? -0.231 -31.113 -9.479 1.00 25.36 519 HIS A C 1
ATOM 4101 O O . HIS A 1 519 ? -0.831 -32.120 -9.118 1.00 25.36 519 HIS A O 1
ATOM 4107 N N . ILE A 1 520 ? 0.405 -31.051 -10.651 1.00 24.98 520 ILE A N 1
ATOM 4108 C CA . ILE A 1 520 ? 0.910 -32.179 -11.457 1.00 24.98 520 ILE A CA 1
ATOM 4109 C C . ILE A 1 520 ? 2.281 -31.643 -11.917 1.00 24.98 520 ILE A C 1
ATOM 4111 O O . ILE A 1 520 ? 2.308 -30.606 -12.571 1.00 24.98 520 ILE A O 1
ATOM 4115 N N . ILE A 1 521 ? 3.455 -32.144 -11.517 1.00 26.19 521 ILE A N 1
ATOM 4116 C CA . ILE A 1 521 ? 3.919 -33.525 -11.304 1.00 26.19 521 ILE A CA 1
ATOM 4117 C C . ILE A 1 521 ? 4.809 -33.588 -10.042 1.00 26.19 521 ILE A C 1
ATOM 4119 O O . ILE A 1 521 ? 5.726 -32.778 -9.940 1.00 26.19 521 ILE A O 1
ATOM 4123 N N . ASN A 1 522 ? 4.597 -34.562 -9.140 1.00 25.36 522 ASN A N 1
ATOM 4124 C CA . ASN A 1 522 ? 5.668 -35.344 -8.476 1.00 25.36 522 ASN A CA 1
ATOM 4125 C C . ASN A 1 522 ? 5.104 -36.435 -7.536 1.00 25.36 522 ASN A C 1
ATOM 4127 O O . ASN A 1 522 ? 4.962 -36.266 -6.329 1.00 25.36 522 ASN A O 1
ATOM 4131 N N . LEU A 1 523 ? 4.820 -37.585 -8.143 1.00 23.98 523 LEU A N 1
ATOM 4132 C CA . LEU A 1 523 ? 4.575 -38.915 -7.571 1.00 23.98 523 LEU A CA 1
ATOM 4133 C C . LEU A 1 523 ? 5.219 -39.866 -8.600 1.00 23.98 523 LEU A C 1
ATOM 4135 O O . LEU A 1 523 ? 4.967 -39.673 -9.786 1.00 23.98 523 LEU A O 1
ATOM 4139 N N . GLN A 1 524 ? 6.068 -40.854 -8.310 1.00 26.25 524 GLN A N 1
ATOM 4140 C CA . GLN A 1 524 ? 6.645 -41.456 -7.089 1.00 26.25 524 GLN A CA 1
ATOM 4141 C C . GLN A 1 524 ? 8.181 -41.599 -7.332 1.00 26.25 524 GLN A C 1
ATOM 4143 O O . GLN A 1 524 ? 8.640 -41.259 -8.416 1.00 26.25 524 GLN A O 1
ATOM 4148 N N . SER A 1 525 ? 9.081 -41.995 -6.425 1.00 25.83 525 SER A N 1
ATOM 4149 C CA . SER A 1 525 ? 9.118 -43.181 -5.546 1.00 25.83 525 SER A CA 1
ATOM 4150 C C . SER A 1 525 ? 10.169 -42.967 -4.440 1.00 25.83 525 SER A C 1
ATOM 4152 O O . SER A 1 525 ? 11.312 -42.646 -4.742 1.00 25.83 525 SER A O 1
ATOM 4154 N N . SER A 1 526 ? 9.837 -42.977 -3.147 1.00 24.09 526 SER A N 1
ATOM 4155 C CA . SER A 1 526 ? 9.531 -44.152 -2.309 1.00 24.09 526 SER A CA 1
ATOM 4156 C C . SER A 1 526 ? 10.701 -45.129 -2.088 1.00 24.09 526 SER A C 1
ATOM 4158 O O . SER A 1 526 ? 10.860 -46.083 -2.842 1.00 24.09 526 SER A O 1
ATOM 4160 N N . THR A 1 527 ? 11.394 -44.983 -0.956 1.00 24.58 527 THR A N 1
ATOM 4161 C CA . THR A 1 527 ? 11.864 -46.117 -0.133 1.00 24.58 527 THR A CA 1
ATOM 4162 C C . THR A 1 527 ? 11.834 -45.708 1.336 1.00 24.58 527 THR A C 1
ATOM 4164 O O . THR A 1 527 ? 12.525 -44.770 1.729 1.00 24.58 527 THR A O 1
ATOM 4167 N N . GLN A 1 528 ? 11.033 -46.405 2.144 1.00 26.19 528 GLN A N 1
ATOM 4168 C CA . GLN A 1 528 ? 11.077 -46.295 3.604 1.00 26.19 528 GLN A CA 1
ATOM 4169 C C . GLN A 1 528 ? 12.364 -46.926 4.143 1.00 26.19 528 GLN A C 1
ATOM 4171 O O . GLN A 1 528 ? 12.830 -47.944 3.632 1.00 26.19 528 GLN A O 1
ATOM 4176 N N . SER A 1 529 ? 12.899 -46.357 5.218 1.00 21.38 529 SER A N 1
ATOM 4177 C CA . SER A 1 529 ? 13.926 -46.986 6.039 1.00 21.38 529 SER A CA 1
ATOM 4178 C C . SER A 1 529 ? 13.304 -48.039 6.963 1.00 21.38 529 SER A C 1
ATOM 4180 O O . SER A 1 529 ? 12.476 -47.721 7.812 1.00 21.38 529 SER A O 1
ATOM 4182 N N . TYR A 1 530 ? 13.767 -49.284 6.851 1.00 24.30 530 TYR A N 1
ATOM 4183 C CA . TYR A 1 530 ? 13.680 -50.266 7.932 1.00 24.30 530 TYR A CA 1
ATOM 4184 C C . TYR A 1 530 ? 15.070 -50.442 8.539 1.00 24.30 530 TYR A C 1
ATOM 4186 O O . TYR A 1 530 ? 16.010 -50.856 7.863 1.00 24.30 530 TYR A O 1
ATOM 4194 N N . SER A 1 531 ? 15.203 -50.128 9.822 1.00 24.27 531 SER A N 1
ATOM 4195 C CA . SER A 1 531 ? 16.375 -50.466 10.625 1.00 24.27 531 SER A CA 1
ATOM 4196 C C . SER A 1 531 ? 16.243 -51.883 11.186 1.00 24.27 531 SER A C 1
ATOM 4198 O O . SER A 1 531 ? 15.196 -52.188 11.757 1.00 24.27 531 SER A O 1
ATOM 4200 N N . ASN A 1 532 ? 17.298 -52.708 11.109 1.00 24.20 532 ASN A N 1
ATOM 4201 C CA . ASN A 1 532 ? 17.927 -53.339 12.287 1.00 24.20 532 ASN A CA 1
ATOM 4202 C C . ASN A 1 532 ? 19.069 -54.324 11.935 1.00 24.20 532 ASN A C 1
ATOM 4204 O O . ASN A 1 532 ? 19.107 -54.897 10.853 1.00 24.20 532 ASN A O 1
ATOM 4208 N N . PHE A 1 533 ? 19.939 -54.543 12.933 1.00 24.77 533 PHE A N 1
ATOM 4209 C CA . PHE A 1 533 ? 20.976 -55.586 13.083 1.00 24.77 533 PHE A CA 1
ATOM 4210 C C . PHE A 1 533 ? 22.307 -55.504 12.297 1.00 24.77 533 PHE A C 1
ATOM 4212 O O . PHE A 1 533 ? 22.507 -56.102 11.249 1.00 24.77 533 PHE A O 1
ATOM 4219 N N . SER A 1 534 ? 23.275 -54.845 12.952 1.00 22.31 534 SER A N 1
ATOM 4220 C CA . SER A 1 534 ? 24.595 -55.385 13.358 1.00 22.31 534 SER A CA 1
ATOM 4221 C C . SER A 1 534 ? 25.383 -56.336 12.431 1.00 22.31 534 SER A C 1
ATOM 4223 O O . SER A 1 534 ? 25.041 -57.509 12.298 1.00 22.31 534 SER A O 1
ATOM 4225 N N . THR A 1 535 ? 26.611 -55.954 12.061 1.00 24.66 535 THR A N 1
ATOM 4226 C CA . THR A 1 535 ? 27.857 -56.328 12.787 1.00 24.66 535 THR A CA 1
ATOM 4227 C C . THR A 1 535 ? 29.098 -55.681 12.141 1.00 24.66 535 THR A C 1
ATOM 4229 O O . THR A 1 535 ? 29.069 -55.255 10.991 1.00 24.66 535 THR A O 1
ATOM 4232 N N . THR A 1 536 ? 30.175 -55.539 12.917 1.00 21.91 536 THR A N 1
ATOM 4233 C CA . THR A 1 536 ? 31.511 -55.034 12.520 1.00 21.91 536 THR A CA 1
ATOM 4234 C C . THR A 1 536 ? 32.458 -56.227 12.219 1.00 21.91 536 THR A C 1
ATOM 4236 O O . THR A 1 536 ? 31.972 -57.358 12.305 1.00 21.91 536 THR A O 1
ATOM 4239 N N . PRO A 1 537 ? 33.786 -56.090 11.943 1.00 34.41 537 PRO A N 1
ATOM 4240 C CA . PRO A 1 537 ? 34.643 -54.906 11.716 1.00 34.41 537 PRO A CA 1
ATOM 4241 C C . PRO A 1 537 ? 35.621 -55.031 10.502 1.00 34.41 537 PRO A C 1
ATOM 4243 O O . PRO A 1 537 ? 35.646 -56.040 9.806 1.00 34.41 537 PRO A O 1
ATOM 4246 N N . SER A 1 538 ? 36.551 -54.060 10.382 1.00 23.19 538 SER A N 1
ATOM 4247 C CA . SER A 1 538 ? 37.910 -54.190 9.779 1.00 23.19 538 SER A CA 1
ATOM 4248 C C . SER A 1 538 ? 38.016 -54.179 8.230 1.00 23.19 538 SER A C 1
ATOM 4250 O O . SER A 1 538 ? 37.092 -54.607 7.554 1.00 23.19 538 SER A O 1
ATOM 4252 N N . THR A 1 539 ? 39.082 -53.699 7.562 1.00 23.97 539 THR A N 1
ATOM 4253 C CA . THR A 1 539 ? 40.258 -52.867 7.937 1.00 23.97 539 THR A CA 1
ATOM 4254 C C . THR A 1 539 ? 40.901 -52.257 6.664 1.00 23.97 539 THR A C 1
ATOM 4256 O O . THR A 1 539 ? 40.576 -52.671 5.559 1.00 23.97 539 THR A O 1
ATOM 4259 N N . THR A 1 540 ? 41.843 -51.315 6.843 1.00 25.25 540 THR A N 1
ATOM 4260 C CA . THR A 1 540 ? 42.985 -50.985 5.939 1.00 25.25 540 THR A CA 1
ATOM 4261 C C . THR A 1 540 ? 42.762 -50.502 4.480 1.00 25.25 540 THR A C 1
ATOM 4263 O O . THR A 1 540 ? 42.546 -51.263 3.546 1.00 25.25 540 THR A O 1
ATOM 4266 N N . LYS A 1 541 ? 43.029 -49.197 4.270 1.00 23.59 541 LYS A N 1
ATOM 4267 C CA . LYS A 1 541 ? 43.683 -48.602 3.066 1.00 23.59 541 LYS A CA 1
ATOM 4268 C C . LYS A 1 541 ? 45.182 -49.010 3.003 1.00 23.59 541 LYS A C 1
ATOM 4270 O O . LYS A 1 541 ? 45.655 -49.505 4.029 1.00 23.59 541 LYS A O 1
ATOM 4275 N N . PRO A 1 542 ? 45.996 -48.665 1.964 1.00 40.44 542 PRO A N 1
ATOM 4276 C CA . PRO A 1 542 ? 45.752 -48.089 0.615 1.00 40.44 542 PRO A CA 1
ATOM 4277 C C . PRO A 1 542 ? 46.254 -49.122 -0.464 1.00 40.44 542 PRO A C 1
ATOM 4279 O O . PRO A 1 542 ? 45.986 -50.293 -0.209 1.00 40.44 542 PRO A O 1
ATOM 4282 N N . PRO A 1 543 ? 46.992 -48.857 -1.588 1.00 34.66 543 PRO A N 1
ATOM 4283 C CA . PRO A 1 543 ? 47.286 -47.635 -2.372 1.00 34.66 543 PRO A CA 1
ATOM 4284 C C . PRO A 1 543 ? 47.243 -47.744 -3.936 1.00 34.66 543 PRO A C 1
ATOM 4286 O O . PRO A 1 543 ? 47.108 -48.808 -4.524 1.00 34.66 543 PRO A O 1
ATOM 4289 N N . THR A 1 544 ? 47.476 -46.590 -4.586 1.00 23.38 544 THR A N 1
ATOM 4290 C CA . THR A 1 544 ? 48.147 -46.351 -5.901 1.00 23.38 544 THR A CA 1
ATOM 4291 C C . THR A 1 544 ? 47.604 -46.888 -7.245 1.00 23.38 544 THR A C 1
ATOM 4293 O O . THR A 1 544 ? 47.853 -48.019 -7.635 1.00 23.38 544 THR A O 1
ATOM 4296 N N . LEU A 1 545 ? 47.058 -45.943 -8.031 1.00 27.66 545 LEU A N 1
ATOM 4297 C CA . LEU A 1 545 ? 47.553 -45.480 -9.352 1.00 27.66 545 LEU A CA 1
ATOM 4298 C C . LEU A 1 545 ? 48.147 -46.492 -10.361 1.00 27.66 545 LEU A C 1
ATOM 4300 O O . LEU A 1 545 ? 49.279 -46.931 -10.185 1.00 27.66 545 LEU A O 1
ATOM 4304 N N . GLN A 1 546 ? 47.521 -46.587 -11.546 1.00 22.55 546 GLN A N 1
ATOM 4305 C CA . GLN A 1 546 ? 48.199 -46.361 -12.841 1.00 22.55 546 GLN A CA 1
ATOM 4306 C C . GLN A 1 546 ? 47.205 -46.013 -13.976 1.00 22.55 546 GLN A C 1
ATOM 4308 O O . GLN A 1 546 ? 45.994 -46.097 -13.791 1.00 22.55 546 GLN A O 1
ATOM 4313 N N . ILE A 1 547 ? 47.725 -45.509 -15.104 1.00 25.92 547 ILE A N 1
ATOM 4314 C CA . ILE A 1 547 ? 47.003 -44.782 -16.175 1.00 25.92 547 ILE A CA 1
ATOM 4315 C C . ILE A 1 547 ? 47.137 -45.536 -17.521 1.00 25.92 547 ILE A C 1
ATOM 4317 O O . ILE A 1 547 ? 48.078 -46.309 -17.675 1.00 25.92 547 ILE A O 1
ATOM 4321 N N . TYR A 1 548 ? 46.268 -45.197 -18.494 1.00 23.08 548 TYR A N 1
ATOM 4322 C CA . TYR A 1 548 ? 46.288 -45.504 -19.949 1.00 23.08 548 TYR A CA 1
ATOM 4323 C C . TYR A 1 548 ? 45.546 -46.783 -20.410 1.00 23.08 548 TYR A C 1
ATOM 4325 O O . TYR A 1 548 ? 45.490 -47.754 -19.663 1.00 23.08 548 TYR A O 1
ATOM 4333 N N . PRO A 1 549 ? 45.093 -46.857 -21.686 1.00 30.31 549 PRO A N 1
ATOM 4334 C CA . PRO A 1 549 ? 44.447 -45.809 -22.499 1.00 30.31 549 PRO A CA 1
ATOM 4335 C C . PRO A 1 549 ? 43.162 -46.298 -23.232 1.00 30.31 549 PRO A C 1
ATOM 4337 O O . PRO A 1 549 ? 42.829 -47.479 -23.223 1.00 30.31 549 PRO A O 1
ATOM 4340 N N . ASN A 1 550 ? 42.468 -45.388 -23.932 1.00 33.25 550 ASN A N 1
ATOM 4341 C CA . ASN A 1 550 ? 41.373 -45.711 -24.873 1.00 33.25 550 ASN A CA 1
ATOM 4342 C C . ASN A 1 550 ? 41.805 -46.688 -25.988 1.00 33.25 550 ASN A C 1
ATOM 4344 O O . ASN A 1 550 ? 42.951 -46.641 -26.442 1.00 33.25 550 ASN A O 1
ATOM 4348 N N . PRO A 1 551 ? 40.842 -47.438 -26.556 1.00 32.12 551 PRO A N 1
ATOM 4349 C CA . PRO A 1 551 ? 40.485 -47.153 -27.951 1.00 32.12 551 PRO A CA 1
ATOM 4350 C C . PRO A 1 551 ? 38.969 -47.032 -28.216 1.00 32.12 551 PRO A C 1
ATOM 4352 O O . PRO A 1 551 ? 38.128 -47.495 -27.453 1.00 32.12 551 PRO A O 1
ATOM 4355 N N . ILE A 1 552 ? 38.642 -46.369 -29.329 1.00 26.98 552 ILE A N 1
ATOM 4356 C CA . ILE A 1 552 ? 37.285 -46.069 -29.823 1.00 26.98 552 ILE A CA 1
ATOM 4357 C C . ILE A 1 552 ? 36.727 -47.236 -30.669 1.00 26.98 552 ILE A C 1
ATOM 4359 O O . ILE A 1 552 ? 37.495 -48.044 -31.184 1.00 26.98 552 ILE A O 1
ATOM 4363 N N . SER A 1 553 ? 35.402 -47.217 -30.891 1.00 24.56 553 SER A N 1
ATOM 4364 C CA . SER A 1 553 ? 34.533 -48.136 -31.663 1.00 24.56 553 SER A CA 1
ATOM 4365 C C . SER A 1 553 ? 33.991 -49.311 -30.830 1.00 24.56 553 SER A C 1
ATOM 4367 O O . SER A 1 553 ? 34.728 -49.925 -30.072 1.00 24.56 553 SER A O 1
ATOM 4369 N N . THR A 1 554 ? 32.698 -49.655 -30.862 1.00 26.05 554 THR A N 1
ATOM 4370 C CA . THR A 1 554 ? 31.622 -49.357 -31.842 1.00 26.05 554 THR A CA 1
ATOM 4371 C C . THR A 1 554 ? 30.280 -49.313 -31.076 1.00 26.05 554 THR A C 1
ATOM 4373 O O . THR A 1 554 ? 30.109 -50.100 -30.154 1.00 26.05 554 THR A O 1
ATOM 4376 N N . ILE A 1 555 ? 29.344 -48.384 -31.315 1.00 27.16 555 ILE A N 1
ATOM 4377 C CA . ILE A 1 555 ? 28.152 -48.532 -32.187 1.00 27.16 555 ILE A CA 1
ATOM 4378 C C . ILE A 1 555 ? 27.363 -47.202 -32.160 1.00 27.16 555 ILE A C 1
ATOM 4380 O O . ILE A 1 555 ? 27.414 -46.464 -31.178 1.00 27.16 555 ILE A O 1
ATOM 4384 N N . LEU A 1 556 ? 26.668 -46.898 -33.257 1.00 26.75 556 LEU A N 1
ATOM 4385 C CA . LEU A 1 556 ? 25.811 -45.722 -33.451 1.00 26.75 556 LEU A CA 1
ATOM 4386 C C . LEU A 1 556 ? 24.428 -45.926 -32.808 1.00 26.75 556 LEU A C 1
ATOM 4388 O O . LEU A 1 556 ? 23.878 -47.010 -32.951 1.00 26.75 556 LEU A O 1
ATOM 4392 N N . GLU A 1 557 ? 23.834 -44.880 -32.222 1.00 27.80 557 GLU A N 1
ATOM 4393 C CA . GLU A 1 557 ? 22.595 -44.276 -32.756 1.00 27.80 557 GLU A CA 1
ATOM 4394 C C . GLU A 1 557 ? 22.220 -42.952 -32.056 1.00 27.80 557 GLU A C 1
ATOM 4396 O O . GLU A 1 557 ? 22.768 -42.563 -31.027 1.00 27.80 557 GLU A O 1
ATOM 4401 N N . GLU A 1 558 ? 21.362 -42.195 -32.730 1.00 34.25 558 GLU A N 1
ATOM 4402 C CA . GLU A 1 558 ? 21.203 -40.742 -32.690 1.00 34.25 558 GLU A CA 1
ATOM 4403 C C . GLU A 1 558 ? 20.707 -40.128 -31.361 1.00 34.25 558 GLU A C 1
ATOM 4405 O O . GLU A 1 558 ? 19.581 -40.356 -30.932 1.00 34.25 558 GLU A O 1
ATOM 4410 N N . THR A 1 559 ? 21.471 -39.178 -30.805 1.00 29.34 559 THR A N 1
ATOM 4411 C CA . THR A 1 559 ? 20.908 -37.992 -30.122 1.00 29.34 559 THR A CA 1
ATOM 4412 C C . THR A 1 559 ? 21.704 -36.728 -30.481 1.00 29.34 559 THR A C 1
ATOM 4414 O O . THR A 1 559 ? 22.851 -36.784 -30.924 1.00 29.34 559 THR A O 1
ATOM 4417 N N . SER A 1 560 ? 21.053 -35.565 -30.396 1.00 31.08 560 SER A N 1
ATOM 4418 C CA . SER A 1 560 ? 21.429 -34.338 -31.114 1.00 31.08 560 SER A CA 1
ATOM 4419 C C . SER A 1 560 ? 22.743 -33.667 -30.677 1.00 31.08 560 SER A C 1
ATOM 4421 O O . SER A 1 560 ? 22.905 -33.273 -29.520 1.00 31.08 560 SER A O 1
ATOM 4423 N N . TRP A 1 561 ? 23.601 -33.370 -31.662 1.00 33.09 561 TRP A N 1
ATOM 4424 C CA . TRP A 1 561 ? 24.894 -32.672 -31.534 1.00 33.09 561 TRP A CA 1
ATOM 4425 C C . TRP A 1 561 ? 24.864 -31.281 -30.867 1.00 33.09 561 TRP A C 1
ATOM 4427 O O . TRP A 1 561 ? 25.911 -30.769 -30.474 1.00 33.09 561 TRP A O 1
ATOM 4437 N N . THR A 1 562 ? 23.696 -30.656 -30.713 1.00 36.56 562 THR A N 1
ATOM 4438 C CA . THR A 1 562 ? 23.549 -29.324 -30.102 1.00 36.56 562 THR A CA 1
ATOM 4439 C C . THR A 1 562 ? 23.797 -29.315 -28.590 1.00 36.56 562 THR A C 1
ATOM 4441 O O . THR A 1 562 ? 24.349 -28.343 -28.078 1.00 36.56 562 THR A O 1
ATOM 4444 N N . SER A 1 563 ? 23.463 -30.393 -27.870 1.00 39.88 563 SER A N 1
ATOM 4445 C CA . SER A 1 563 ? 23.529 -30.405 -26.397 1.00 39.88 563 SER A CA 1
ATOM 4446 C C . SER A 1 563 ? 24.961 -30.466 -25.846 1.00 39.88 563 SER A C 1
ATOM 4448 O O . SER A 1 563 ? 25.244 -29.925 -24.779 1.00 39.88 563 SER A O 1
ATOM 4450 N N . ILE A 1 564 ? 25.886 -31.101 -26.574 1.00 39.09 564 ILE A N 1
ATOM 4451 C CA . ILE A 1 564 ? 27.278 -31.296 -26.129 1.00 39.09 564 ILE A CA 1
ATOM 4452 C C . ILE A 1 564 ? 28.081 -29.988 -26.250 1.00 39.09 564 ILE A C 1
ATOM 4454 O O . ILE A 1 564 ? 28.968 -29.711 -25.438 1.00 39.09 564 ILE A O 1
ATOM 4458 N N . GLN A 1 565 ? 27.752 -29.142 -27.232 1.00 40.31 565 GLN A N 1
ATOM 4459 C CA . GLN A 1 565 ? 28.491 -27.909 -27.501 1.00 40.31 565 GLN A CA 1
ATOM 4460 C C . GLN A 1 565 ? 28.179 -26.793 -26.484 1.00 40.31 565 GLN A C 1
ATOM 4462 O O . GLN A 1 565 ? 29.084 -26.045 -26.107 1.00 40.31 565 GLN A O 1
ATOM 4467 N N . GLU A 1 566 ? 26.943 -26.710 -25.977 1.00 42.38 566 GLU A N 1
ATOM 4468 C CA . GLU A 1 566 ? 26.583 -25.764 -24.908 1.00 42.38 566 GLU A CA 1
ATOM 4469 C C . GLU A 1 566 ? 27.173 -26.175 -23.551 1.00 42.38 566 GLU A C 1
ATOM 4471 O O . GLU A 1 566 ? 27.736 -25.337 -22.841 1.00 42.38 566 GLU A O 1
ATOM 4476 N N . GLN A 1 567 ? 27.134 -27.471 -23.220 1.00 38.78 567 GLN A N 1
ATOM 4477 C CA . GLN A 1 567 ? 27.681 -27.992 -21.965 1.00 38.78 567 GLN A CA 1
ATOM 4478 C C . GLN A 1 567 ? 29.213 -27.821 -21.909 1.00 38.78 567 GLN A C 1
ATOM 4480 O O . GLN A 1 567 ? 29.748 -27.338 -20.911 1.00 38.78 567 GLN A O 1
ATOM 4485 N N . SER A 1 568 ? 29.906 -28.077 -23.027 1.00 43.03 568 SER A N 1
ATOM 4486 C CA . SER A 1 568 ? 31.341 -27.802 -23.198 1.00 43.03 568 SER A CA 1
ATOM 4487 C C . SER A 1 568 ? 31.702 -26.325 -22.967 1.00 43.03 568 SER A C 1
ATOM 4489 O O . SER A 1 568 ? 32.644 -26.027 -22.227 1.00 43.03 568 SER A O 1
ATOM 4491 N N . GLN A 1 569 ? 30.946 -25.380 -23.544 1.00 44.0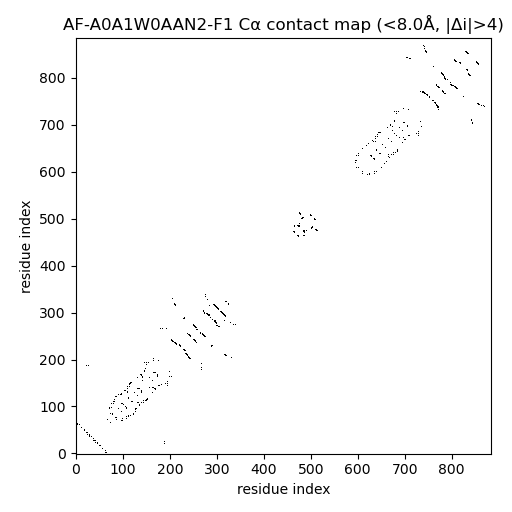0 569 GLN A N 1
ATOM 4492 C CA . GLN A 1 569 ? 31.226 -23.950 -23.368 1.00 44.00 569 GLN A CA 1
ATOM 4493 C C . GLN A 1 569 ? 30.933 -23.447 -21.951 1.00 44.00 569 GLN A C 1
ATOM 4495 O O . GLN A 1 569 ? 31.651 -22.568 -21.471 1.00 44.00 569 GLN A O 1
ATOM 4500 N N . ALA A 1 570 ? 29.920 -23.988 -21.268 1.00 45.78 570 ALA A N 1
ATOM 4501 C CA . ALA A 1 570 ? 29.644 -23.658 -19.873 1.00 45.78 570 ALA A CA 1
ATOM 4502 C C . ALA A 1 570 ? 30.796 -24.108 -18.957 1.00 45.78 570 ALA A C 1
ATOM 4504 O O . ALA A 1 570 ? 31.332 -23.292 -18.204 1.00 45.78 570 ALA A O 1
ATOM 4505 N N . SER A 1 571 ? 31.248 -25.361 -19.090 1.00 46.09 571 SER A N 1
ATOM 4506 C CA . SER A 1 571 ? 32.388 -25.896 -18.335 1.00 46.09 571 SER A CA 1
ATOM 4507 C C . SER A 1 571 ? 33.694 -25.157 -18.636 1.00 46.09 571 SER A C 1
ATOM 4509 O O . SER A 1 571 ? 34.440 -24.840 -17.712 1.00 46.09 571 SER A O 1
ATOM 4511 N N . PHE A 1 572 ? 33.960 -24.807 -19.900 1.00 45.78 572 PHE A N 1
ATOM 4512 C CA . PHE A 1 572 ? 35.159 -24.046 -20.265 1.00 45.78 572 PHE A CA 1
ATOM 4513 C C . PHE A 1 572 ? 35.120 -22.605 -19.736 1.00 45.78 572 PHE A C 1
ATOM 4515 O O . PHE A 1 572 ? 36.121 -22.120 -19.215 1.00 45.78 572 PHE A O 1
ATOM 4522 N N . ARG A 1 573 ? 33.967 -21.920 -19.788 1.00 51.91 573 ARG A N 1
ATOM 4523 C CA . ARG A 1 573 ? 33.810 -20.584 -19.183 1.00 51.91 573 ARG A CA 1
ATOM 4524 C C . ARG A 1 573 ? 33.961 -20.619 -17.666 1.00 51.91 573 ARG A C 1
ATOM 4526 O O . ARG A 1 573 ? 34.587 -19.717 -17.120 1.00 51.91 573 ARG A O 1
ATOM 4533 N N . PHE A 1 574 ? 33.433 -21.647 -17.002 1.00 52.41 574 PHE A N 1
ATOM 4534 C CA . PHE A 1 574 ? 33.617 -21.857 -15.567 1.00 52.41 574 PHE A CA 1
ATOM 4535 C C . PHE A 1 574 ? 35.099 -22.068 -15.225 1.00 52.41 574 PHE A C 1
ATOM 4537 O O . PHE A 1 574 ? 35.639 -21.349 -14.388 1.00 52.41 574 PHE A O 1
ATOM 4544 N N . PHE A 1 575 ? 35.784 -22.966 -15.939 1.00 50.47 575 PHE A N 1
ATOM 4545 C CA . PHE A 1 575 ? 37.208 -23.246 -15.742 1.00 50.47 575 PHE A CA 1
ATOM 4546 C C . PHE A 1 575 ? 38.094 -22.020 -16.011 1.00 50.47 575 PHE A C 1
ATOM 4548 O O . PHE A 1 575 ? 38.964 -21.700 -15.207 1.00 50.47 575 PHE A O 1
ATOM 4555 N N . VAL A 1 576 ? 37.843 -21.273 -17.092 1.00 52.81 576 VAL A N 1
ATOM 4556 C CA . VAL A 1 576 ? 38.575 -20.033 -17.403 1.00 52.81 576 VAL A CA 1
ATOM 4557 C C . VAL A 1 576 ? 38.291 -18.941 -16.368 1.00 52.81 576 VAL A C 1
ATOM 4559 O O . VAL A 1 576 ? 39.220 -18.250 -15.963 1.00 52.81 576 VAL A O 1
ATOM 4562 N N . ALA A 1 577 ? 37.052 -18.796 -15.886 1.00 51.09 577 ALA A N 1
ATOM 4563 C CA . ALA A 1 577 ? 36.733 -17.855 -14.812 1.00 51.09 577 ALA A CA 1
ATOM 4564 C C . ALA A 1 577 ? 37.419 -18.234 -13.488 1.00 51.09 577 ALA A C 1
ATOM 4566 O O . ALA A 1 577 ? 37.929 -17.357 -12.795 1.00 51.09 577 ALA A O 1
ATOM 4567 N N . GLN A 1 578 ? 37.483 -19.527 -13.160 1.00 56.78 578 GLN A N 1
ATOM 4568 C CA . GLN A 1 578 ? 38.170 -20.037 -11.973 1.00 56.78 578 GLN A CA 1
ATOM 4569 C C . GLN A 1 578 ? 39.691 -19.840 -12.080 1.00 56.78 578 GLN A C 1
ATOM 4571 O O . GLN A 1 578 ? 40.300 -19.319 -11.152 1.00 56.78 578 GLN A O 1
ATOM 4576 N N . MET A 1 579 ? 40.286 -20.140 -13.240 1.00 58.50 579 MET A N 1
ATOM 4577 C CA . MET A 1 579 ? 41.708 -19.917 -13.522 1.00 58.50 579 MET A CA 1
ATOM 4578 C C . MET A 1 579 ? 42.078 -18.426 -13.459 1.00 58.50 579 MET A C 1
ATOM 4580 O O . MET A 1 579 ? 43.052 -18.061 -12.802 1.00 58.50 579 MET A O 1
ATOM 4584 N N . LEU A 1 580 ? 41.289 -17.550 -14.094 1.00 54.34 580 LEU A N 1
ATOM 4585 C CA . LEU A 1 580 ? 41.489 -16.097 -14.045 1.00 54.34 580 LEU A CA 1
ATOM 4586 C C . LEU A 1 580 ? 41.298 -15.540 -12.631 1.00 54.34 580 LEU A C 1
ATOM 4588 O O . LEU A 1 580 ? 42.031 -14.634 -12.244 1.00 54.34 580 LEU A O 1
ATOM 4592 N N . ARG A 1 581 ? 40.371 -16.100 -11.842 1.00 55.00 581 ARG A N 1
ATOM 4593 C CA . ARG A 1 581 ? 40.212 -15.761 -10.425 1.00 55.00 581 ARG A CA 1
ATOM 4594 C C . ARG A 1 581 ? 41.452 -16.143 -9.621 1.00 55.00 581 ARG A C 1
ATOM 4596 O O . ARG A 1 581 ? 41.981 -15.274 -8.943 1.00 55.00 581 ARG A O 1
ATOM 4603 N N . THR A 1 582 ? 41.973 -17.364 -9.762 1.00 56.66 582 THR A N 1
ATOM 4604 C CA . THR A 1 582 ? 43.211 -17.770 -9.071 1.00 56.66 582 THR A CA 1
ATOM 4605 C C . THR A 1 582 ? 44.427 -16.944 -9.501 1.00 56.66 582 THR A C 1
ATOM 4607 O O . THR A 1 582 ? 45.258 -16.605 -8.667 1.00 56.66 582 THR A O 1
ATOM 4610 N N . LEU A 1 583 ? 44.512 -16.545 -10.777 1.00 54.78 583 LEU A N 1
ATOM 4611 C CA . LEU A 1 583 ? 45.561 -15.650 -11.285 1.00 54.78 583 LEU A CA 1
ATOM 4612 C C . LEU A 1 583 ? 45.438 -14.226 -10.725 1.00 54.78 583 LEU A C 1
ATOM 4614 O O . LEU A 1 583 ? 46.449 -13.607 -10.406 1.00 54.78 583 LEU A O 1
ATOM 4618 N N . PHE A 1 584 ? 44.214 -13.713 -10.586 1.00 57.25 584 PHE A N 1
ATOM 4619 C CA . PHE A 1 584 ? 43.946 -12.400 -10.000 1.00 57.25 584 PHE A CA 1
ATOM 4620 C C . PHE A 1 584 ? 44.195 -12.387 -8.484 1.00 57.25 584 PHE A C 1
ATOM 4622 O O . PHE A 1 584 ? 44.847 -11.479 -7.981 1.00 57.25 584 PHE A O 1
ATOM 4629 N N . GLU A 1 585 ? 43.742 -13.412 -7.761 1.00 52.50 585 GLU A N 1
ATOM 4630 C CA . GLU A 1 585 ? 43.980 -13.576 -6.320 1.00 52.50 585 GLU A CA 1
ATOM 4631 C C . GLU A 1 585 ? 45.483 -13.738 -6.018 1.00 52.50 585 GLU A C 1
ATOM 4633 O O . GLU A 1 585 ? 45.996 -13.091 -5.103 1.00 52.50 585 GLU A O 1
ATOM 4638 N N . TRP A 1 586 ? 46.226 -14.487 -6.843 1.00 58.44 586 TRP A N 1
ATOM 4639 C CA . TRP A 1 586 ? 47.693 -14.561 -6.776 1.00 58.44 586 TRP A CA 1
ATOM 4640 C C . TRP A 1 586 ? 48.371 -13.212 -7.077 1.00 58.44 586 TRP A C 1
ATOM 4642 O O . TRP A 1 586 ? 49.254 -12.781 -6.339 1.00 58.44 586 TRP A O 1
ATOM 4652 N N . ALA A 1 587 ? 47.936 -12.500 -8.122 1.00 51.03 587 ALA A N 1
ATOM 4653 C CA . ALA A 1 587 ? 48.511 -11.203 -8.480 1.00 51.03 587 ALA A CA 1
ATOM 4654 C C . ALA A 1 587 ? 48.265 -10.121 -7.411 1.00 51.03 587 ALA A C 1
ATOM 4656 O O . ALA A 1 587 ? 49.138 -9.292 -7.171 1.00 51.03 587 ALA A O 1
ATOM 4657 N N . VAL A 1 588 ? 47.102 -10.125 -6.751 1.00 50.94 588 VAL A N 1
ATOM 4658 C CA . VAL A 1 588 ? 46.777 -9.153 -5.695 1.00 50.94 588 VAL A CA 1
ATOM 4659 C C . VAL A 1 588 ? 47.510 -9.471 -4.387 1.00 50.94 588 VAL A C 1
ATOM 4661 O O . VAL A 1 588 ? 48.065 -8.561 -3.773 1.00 50.94 588 VAL A O 1
ATOM 4664 N N . THR A 1 589 ? 47.597 -10.744 -3.991 1.00 55.69 589 THR A N 1
ATOM 4665 C CA . THR A 1 589 ? 48.360 -11.154 -2.792 1.00 55.69 589 THR A CA 1
ATOM 4666 C C . THR A 1 589 ? 49.869 -10.926 -2.930 1.00 55.69 589 THR A C 1
ATOM 4668 O O . THR A 1 589 ? 50.533 -10.657 -1.933 1.00 55.69 589 THR A O 1
ATOM 4671 N N . PHE A 1 590 ? 50.410 -10.930 -4.153 1.00 54.19 590 PHE A N 1
ATOM 4672 C CA . PHE A 1 590 ? 51.799 -10.536 -4.423 1.00 54.19 590 PHE A CA 1
ATOM 4673 C C . PHE A 1 590 ? 52.053 -9.020 -4.266 1.00 54.19 590 PHE A C 1
ATOM 4675 O O . PHE A 1 590 ? 53.180 -8.609 -4.001 1.00 54.19 590 PHE A O 1
ATOM 4682 N N . VAL A 1 591 ? 51.022 -8.180 -4.427 1.00 51.44 591 VAL A N 1
ATOM 4683 C CA . VAL A 1 591 ? 51.126 -6.707 -4.346 1.00 51.44 591 VAL A CA 1
ATOM 4684 C C . VAL A 1 591 ? 50.821 -6.175 -2.938 1.00 51.44 591 VAL A C 1
ATOM 4686 O O . VAL A 1 591 ? 51.310 -5.106 -2.576 1.00 51.44 591 VAL A O 1
ATOM 4689 N N . GLN A 1 592 ? 50.049 -6.909 -2.132 1.00 60.84 592 GLN A N 1
ATOM 4690 C CA . GLN A 1 592 ? 49.740 -6.577 -0.736 1.00 60.84 592 GLN A CA 1
ATOM 4691 C C . GLN A 1 592 ? 49.812 -7.840 0.145 1.00 60.84 592 GLN A C 1
ATOM 4693 O O . GLN A 1 592 ? 48.792 -8.514 0.313 1.00 60.84 592 GLN A O 1
ATOM 4698 N N . PRO A 1 593 ? 50.985 -8.180 0.720 1.00 61.47 593 PRO A N 1
ATOM 4699 C CA . PRO A 1 593 ? 51.133 -9.383 1.545 1.00 61.47 593 PRO A CA 1
ATOM 4700 C C . PRO A 1 593 ? 50.237 -9.358 2.794 1.00 61.47 593 PRO A C 1
ATOM 4702 O O . PRO A 1 593 ? 49.649 -10.382 3.139 1.00 61.47 593 PRO A O 1
ATOM 4705 N N . ASP A 1 594 ? 50.037 -8.188 3.408 1.00 65.56 594 ASP A N 1
ATOM 4706 C CA . ASP A 1 594 ? 49.183 -8.023 4.596 1.00 65.56 594 ASP A CA 1
ATOM 4707 C C . ASP A 1 594 ? 47.696 -8.305 4.299 1.00 65.56 594 ASP A C 1
ATOM 4709 O O . ASP A 1 594 ? 46.943 -8.732 5.172 1.00 65.56 594 ASP A O 1
ATOM 4713 N N . ALA A 1 595 ? 47.267 -8.148 3.040 1.00 76.56 595 ALA A N 1
ATOM 4714 C CA . ALA A 1 595 ? 45.904 -8.453 2.612 1.00 76.56 595 ALA A CA 1
ATOM 4715 C C . ALA A 1 595 ? 45.651 -9.960 2.396 1.00 76.56 595 ALA A C 1
ATOM 4717 O O . ALA A 1 595 ? 44.504 -10.359 2.182 1.00 76.56 595 ALA A O 1
ATOM 4718 N N . ALA A 1 596 ? 46.677 -10.820 2.455 1.00 82.88 596 ALA A N 1
ATOM 4719 C CA . ALA A 1 596 ? 46.530 -12.257 2.204 1.00 82.88 596 ALA A CA 1
ATOM 4720 C C . ALA A 1 596 ? 45.521 -12.928 3.154 1.00 82.88 596 ALA A C 1
ATOM 4722 O O . ALA A 1 596 ? 44.685 -13.716 2.702 1.00 82.88 596 ALA A O 1
ATOM 4723 N N . LEU A 1 597 ? 45.533 -12.554 4.440 1.00 87.06 597 LEU A N 1
ATOM 4724 C CA . LEU A 1 597 ? 44.549 -13.015 5.422 1.00 87.06 597 LEU A CA 1
ATOM 4725 C C . LEU A 1 597 ? 43.125 -12.587 5.033 1.00 87.06 597 LEU A C 1
ATOM 4727 O O . LEU A 1 597 ? 42.206 -13.402 5.057 1.00 87.06 597 LEU A O 1
ATOM 4731 N N . TRP A 1 598 ? 42.946 -11.334 4.609 1.00 87.75 598 TRP A N 1
ATOM 4732 C CA . TRP A 1 598 ? 41.648 -10.789 4.205 1.00 87.75 598 TRP A CA 1
ATOM 4733 C C . TRP A 1 598 ? 41.039 -11.557 3.015 1.00 87.75 598 TRP A C 1
ATOM 4735 O O . TRP A 1 598 ? 39.848 -11.882 3.022 1.00 87.75 598 TRP A O 1
ATOM 4745 N N . TYR A 1 599 ? 41.854 -11.927 2.019 1.00 85.44 599 TYR A N 1
ATOM 4746 C CA . TYR A 1 599 ? 41.401 -12.740 0.881 1.00 85.44 599 TYR A CA 1
ATOM 4747 C C . TYR A 1 599 ? 41.080 -14.191 1.261 1.00 85.44 599 TYR A C 1
ATOM 4749 O O . TYR A 1 599 ? 40.051 -14.706 0.813 1.00 85.44 599 TYR A O 1
ATOM 4757 N N . ALA A 1 600 ? 41.896 -14.830 2.107 1.00 90.19 600 ALA A N 1
ATOM 4758 C CA . ALA A 1 600 ? 41.616 -16.172 2.627 1.00 90.19 600 ALA A CA 1
ATOM 4759 C C . ALA A 1 600 ? 40.273 -16.205 3.376 1.00 90.19 600 ALA A C 1
ATOM 4761 O O . ALA A 1 600 ? 39.404 -17.029 3.078 1.00 90.19 600 ALA A O 1
ATOM 4762 N N . VAL A 1 601 ? 40.052 -15.225 4.260 1.00 90.31 601 VAL A N 1
ATOM 4763 C CA . VAL A 1 601 ? 38.793 -15.048 4.990 1.00 90.31 601 VAL A CA 1
ATOM 4764 C C . VAL A 1 601 ? 37.615 -14.852 4.033 1.00 90.31 601 VAL A C 1
ATOM 4766 O O . VAL A 1 601 ? 36.636 -15.590 4.113 1.00 90.31 601 VAL A O 1
ATOM 4769 N N . LYS A 1 602 ? 37.700 -13.926 3.071 1.00 89.06 602 LYS A N 1
ATOM 4770 C CA . LYS A 1 602 ? 36.635 -13.680 2.078 1.00 89.06 602 LYS A CA 1
ATOM 4771 C C . LYS A 1 602 ? 36.231 -14.939 1.297 1.00 89.06 602 LYS A C 1
ATOM 4773 O O . LYS A 1 602 ? 35.046 -15.111 0.991 1.00 89.06 602 LYS A O 1
ATOM 4778 N N . ASN A 1 603 ? 37.195 -15.805 0.989 1.00 87.94 603 ASN A N 1
ATOM 4779 C CA . ASN A 1 603 ? 37.003 -17.034 0.219 1.00 87.94 603 ASN A CA 1
ATOM 4780 C C . ASN A 1 603 ? 36.599 -18.265 1.059 1.00 87.94 603 ASN A C 1
ATOM 4782 O O . ASN A 1 603 ? 36.349 -19.312 0.467 1.00 87.94 603 ASN A O 1
ATOM 4786 N N . ASN A 1 604 ? 36.455 -18.135 2.386 1.00 91.31 604 ASN A N 1
ATOM 4787 C CA . ASN A 1 604 ? 36.210 -19.237 3.332 1.00 91.31 604 ASN A CA 1
ATOM 4788 C C . ASN A 1 604 ? 37.344 -20.281 3.405 1.00 91.31 604 ASN A C 1
ATOM 4790 O O . ASN A 1 604 ? 37.096 -21.459 3.661 1.00 91.31 604 ASN A O 1
ATOM 4794 N N . ASP A 1 605 ? 38.588 -19.870 3.154 1.00 90.94 605 ASP A N 1
ATOM 4795 C CA . ASP A 1 605 ? 39.746 -20.766 3.194 1.00 90.94 605 ASP A CA 1
ATOM 4796 C C . ASP A 1 605 ? 40.271 -20.900 4.634 1.00 90.94 605 ASP A C 1
ATOM 4798 O O . ASP A 1 605 ? 41.197 -20.208 5.063 1.00 90.94 605 ASP A O 1
ATOM 4802 N N . VAL A 1 606 ? 39.619 -21.776 5.406 1.00 91.56 606 VAL A N 1
ATOM 4803 C CA . VAL A 1 606 ? 39.936 -22.044 6.820 1.00 91.56 606 VAL A CA 1
ATOM 4804 C C . VAL A 1 606 ? 41.374 -22.551 6.995 1.00 91.56 606 VAL A C 1
ATOM 4806 O O . VAL A 1 606 ? 42.036 -22.188 7.967 1.00 91.56 606 VAL A O 1
ATOM 4809 N N . ASP A 1 607 ? 41.886 -23.343 6.049 1.00 90.19 607 ASP A N 1
ATOM 4810 C CA . ASP A 1 607 ? 43.248 -23.883 6.100 1.00 90.19 607 ASP A CA 1
ATOM 4811 C C . ASP A 1 607 ? 44.297 -22.796 5.836 1.00 90.19 607 ASP A C 1
ATOM 4813 O O . ASP A 1 607 ? 45.316 -22.742 6.530 1.00 90.19 607 ASP A O 1
ATOM 4817 N N . ALA A 1 608 ? 44.047 -21.879 4.895 1.00 87.88 608 ALA A N 1
ATOM 4818 C CA . ALA A 1 608 ? 44.905 -20.716 4.685 1.00 87.88 608 ALA A CA 1
ATOM 4819 C C . ALA A 1 608 ? 44.847 -19.733 5.864 1.00 87.88 608 ALA A C 1
ATOM 4821 O O . ALA A 1 608 ? 45.892 -19.209 6.251 1.00 87.88 608 ALA A O 1
ATOM 4822 N N . VAL A 1 609 ? 43.677 -19.521 6.483 1.00 88.56 609 VAL A N 1
ATOM 4823 C CA . VAL A 1 609 ? 43.541 -18.707 7.707 1.00 88.56 609 VAL A CA 1
ATOM 4824 C C . VAL A 1 609 ? 44.343 -19.323 8.856 1.00 88.56 609 VAL A C 1
ATOM 4826 O O . VAL A 1 609 ? 45.219 -18.662 9.410 1.00 88.56 609 VAL A O 1
ATOM 4829 N N . ASN A 1 610 ? 44.139 -20.605 9.168 1.00 89.00 610 ASN A N 1
ATOM 4830 C CA . ASN A 1 610 ? 44.899 -21.304 10.211 1.00 89.00 610 ASN A CA 1
ATOM 4831 C C . ASN A 1 610 ? 46.401 -21.369 9.896 1.00 89.00 610 ASN A C 1
ATOM 4833 O O . ASN A 1 610 ? 47.237 -21.202 10.787 1.00 89.00 610 ASN A O 1
ATOM 4837 N N . GLY A 1 611 ? 46.764 -21.559 8.627 1.00 87.38 611 GLY A N 1
ATOM 4838 C CA . GLY A 1 611 ? 48.143 -21.502 8.150 1.00 87.38 611 GLY A CA 1
ATOM 4839 C C . GLY A 1 611 ? 48.777 -20.120 8.324 1.00 87.38 611 GLY A C 1
ATOM 4840 O O . GLY A 1 611 ? 49.940 -20.033 8.704 1.00 87.38 611 GLY A O 1
ATOM 4841 N N . PHE A 1 612 ? 48.028 -19.039 8.105 1.00 86.56 612 PHE A N 1
ATOM 4842 C CA . PHE A 1 612 ? 48.496 -17.670 8.325 1.00 86.56 612 PHE A CA 1
ATOM 4843 C C . PHE A 1 612 ? 48.661 -17.367 9.822 1.00 86.56 612 PHE A C 1
ATOM 4845 O O . PHE A 1 612 ? 49.712 -16.877 10.231 1.00 86.56 612 PHE A O 1
ATOM 4852 N N . LEU A 1 613 ? 47.669 -17.721 10.646 1.00 84.50 613 LEU A N 1
ATOM 4853 C CA . LEU A 1 613 ? 47.676 -17.505 12.101 1.00 84.50 613 LEU A CA 1
ATOM 4854 C C . LEU A 1 613 ? 48.733 -18.337 12.850 1.00 84.50 613 LEU A C 1
ATOM 4856 O O . LEU A 1 613 ? 49.067 -18.011 13.984 1.00 84.50 613 LEU A O 1
ATOM 4860 N N . SER A 1 614 ? 49.239 -19.423 12.254 1.00 84.94 614 SER A N 1
ATOM 4861 C CA . SER A 1 614 ? 50.252 -20.301 12.867 1.00 84.94 614 SER A CA 1
ATOM 4862 C C . SER A 1 614 ? 51.685 -20.064 12.381 1.00 84.94 614 SER A C 1
ATOM 4864 O O . SER A 1 614 ? 52.620 -20.518 13.039 1.00 84.94 614 SER A O 1
ATOM 4866 N N . ARG A 1 615 ? 51.877 -19.388 11.239 1.00 84.19 615 ARG A N 1
ATOM 4867 C CA . ARG A 1 615 ? 53.205 -19.147 10.635 1.00 84.19 615 ARG A CA 1
ATOM 4868 C C . ARG A 1 615 ? 53.759 -17.746 10.879 1.00 84.19 615 ARG A C 1
ATOM 4870 O O . ARG A 1 615 ? 54.969 -17.571 10.775 1.00 84.19 615 ARG A O 1
ATOM 4877 N N . ASN A 1 616 ? 52.895 -16.771 11.146 1.00 82.25 616 ASN A N 1
ATOM 4878 C CA . ASN A 1 616 ? 53.277 -15.377 11.363 1.00 82.25 616 ASN A CA 1
ATOM 4879 C C . ASN A 1 616 ? 53.368 -15.051 12.860 1.00 82.25 616 ASN A C 1
ATOM 4881 O O . ASN A 1 616 ? 52.795 -15.755 13.693 1.00 82.25 616 ASN A O 1
ATOM 4885 N N . ASP A 1 617 ? 54.090 -13.984 13.200 1.00 82.69 617 ASP A N 1
ATOM 4886 C CA . ASP A 1 617 ? 54.147 -13.476 14.569 1.00 82.69 617 ASP A CA 1
ATOM 4887 C C . ASP A 1 617 ? 52.917 -12.619 14.924 1.00 82.69 617 ASP A C 1
ATOM 4889 O O . ASP A 1 617 ? 52.073 -12.298 14.084 1.00 82.69 617 ASP A O 1
ATOM 4893 N N . ILE A 1 618 ? 52.796 -12.268 16.208 1.00 77.62 618 ILE A N 1
ATOM 4894 C CA . ILE A 1 618 ? 51.628 -11.557 16.753 1.00 77.62 618 ILE A CA 1
ATOM 4895 C C . ILE A 1 618 ? 51.449 -10.183 16.089 1.00 77.62 618 ILE A C 1
ATOM 4897 O O . ILE A 1 618 ? 50.320 -9.745 15.873 1.00 77.62 618 ILE A O 1
ATOM 4901 N N . GLU A 1 619 ? 52.547 -9.511 15.741 1.00 80.00 619 GLU A N 1
ATOM 4902 C CA . GLU A 1 619 ? 52.517 -8.172 15.152 1.00 80.00 619 GLU A CA 1
ATOM 4903 C C . GLU A 1 619 ? 52.074 -8.212 13.682 1.00 80.00 619 GLU A C 1
ATOM 4905 O O . GLU A 1 619 ? 51.197 -7.444 13.286 1.00 80.00 619 GLU A O 1
ATOM 4910 N N . ALA A 1 620 ? 52.579 -9.163 12.888 1.00 81.31 620 ALA A N 1
ATOM 4911 C CA . ALA A 1 620 ? 52.100 -9.388 11.525 1.00 81.31 620 ALA A CA 1
ATOM 4912 C C . ALA A 1 620 ? 50.632 -9.852 11.498 1.00 81.31 620 ALA A C 1
ATOM 4914 O O . ALA A 1 620 ? 49.859 -9.400 10.652 1.00 81.31 620 ALA A O 1
ATOM 4915 N N . VAL A 1 621 ? 50.213 -10.700 12.449 1.00 82.00 621 VAL A N 1
ATOM 4916 C CA . VAL A 1 621 ? 48.799 -11.085 12.606 1.00 82.00 621 VAL A CA 1
ATOM 4917 C C . VAL A 1 621 ? 47.933 -9.875 12.967 1.00 82.00 621 VAL A C 1
ATOM 4919 O O . VAL A 1 621 ? 46.882 -9.701 12.354 1.00 82.00 621 VAL A O 1
ATOM 4922 N N . ARG A 1 622 ? 48.367 -9.001 13.889 1.00 81.81 622 ARG A N 1
ATOM 4923 C CA . ARG A 1 622 ? 47.650 -7.754 14.210 1.00 81.81 622 ARG A CA 1
ATOM 4924 C C . ARG A 1 622 ? 47.500 -6.862 12.979 1.00 81.81 622 ARG A C 1
ATOM 4926 O O . ARG A 1 622 ? 46.376 -6.491 12.653 1.00 81.81 622 ARG A O 1
ATOM 4933 N N . SER A 1 623 ? 48.601 -6.570 12.285 1.00 83.25 623 SER A N 1
ATOM 4934 C CA . SER A 1 623 ? 48.604 -5.734 11.078 1.00 83.25 623 SER A CA 1
ATOM 4935 C C . SER A 1 623 ? 47.607 -6.254 10.032 1.00 83.25 623 SER A C 1
ATOM 4937 O O . SER A 1 623 ? 46.729 -5.521 9.580 1.00 83.25 623 SER A O 1
ATOM 4939 N N . ALA A 1 624 ? 47.647 -7.558 9.733 1.00 84.75 624 ALA A N 1
ATOM 4940 C CA . ALA A 1 624 ? 46.748 -8.195 8.769 1.00 84.75 624 ALA A CA 1
ATOM 4941 C C . ALA A 1 624 ? 45.260 -8.178 9.186 1.00 84.75 624 ALA A C 1
ATOM 4943 O O . ALA A 1 624 ? 44.377 -8.214 8.327 1.00 84.75 624 ALA A O 1
ATOM 4944 N N . LEU A 1 625 ? 44.960 -8.118 10.489 1.00 84.38 625 LEU A N 1
ATOM 4945 C CA . LEU A 1 625 ? 43.594 -8.005 11.017 1.00 84.38 625 LEU A CA 1
ATOM 4946 C C . LEU A 1 625 ? 43.036 -6.578 10.974 1.00 84.38 625 LEU A C 1
ATOM 4948 O O . LEU A 1 625 ? 41.817 -6.414 11.030 1.00 84.38 625 LEU A O 1
ATOM 4952 N N . GLU A 1 626 ? 43.895 -5.565 10.877 1.00 84.75 626 GLU A N 1
ATOM 4953 C CA . GLU A 1 626 ? 43.517 -4.152 10.743 1.00 84.75 626 GLU A CA 1
ATOM 4954 C C . GLU A 1 626 ? 43.333 -3.726 9.269 1.00 84.75 626 GLU A C 1
ATOM 4956 O O . GLU A 1 626 ? 42.787 -2.656 8.998 1.00 84.75 626 GLU A O 1
ATOM 4961 N N . VAL A 1 627 ? 43.711 -4.577 8.303 1.00 84.12 627 VAL A N 1
ATOM 4962 C CA . VAL A 1 627 ? 43.495 -4.340 6.864 1.00 84.12 627 VAL A CA 1
ATOM 4963 C C . VAL A 1 627 ? 42.002 -4.278 6.533 1.00 84.12 627 VAL A C 1
ATOM 4965 O O . VAL A 1 627 ? 41.253 -5.225 6.776 1.00 84.12 627 VAL A O 1
ATOM 4968 N N . THR A 1 628 ? 41.583 -3.179 5.909 1.00 84.62 628 THR A N 1
ATOM 4969 C CA . THR A 1 628 ? 40.200 -2.924 5.487 1.00 84.62 628 THR A CA 1
ATOM 4970 C C . THR A 1 628 ? 40.055 -2.866 3.965 1.00 84.62 628 THR A C 1
ATOM 4972 O O . THR A 1 628 ? 41.015 -2.593 3.243 1.00 84.62 628 THR A O 1
ATOM 4975 N N . ASP A 1 629 ? 38.845 -3.130 3.462 1.00 79.44 629 ASP A N 1
ATOM 4976 C CA . ASP A 1 629 ? 38.483 -2.866 2.063 1.00 79.44 629 ASP A CA 1
ATOM 4977 C C . ASP A 1 629 ? 37.963 -1.431 1.844 1.00 79.44 629 ASP A C 1
ATOM 4979 O O . ASP A 1 629 ? 38.026 -0.583 2.735 1.00 79.44 629 ASP A O 1
ATOM 4983 N N . SER A 1 630 ? 37.440 -1.139 0.645 1.00 77.62 630 SER A N 1
ATOM 4984 C CA . SER A 1 630 ? 36.909 0.190 0.300 1.00 77.62 630 SER A CA 1
ATOM 4985 C C . SER A 1 630 ? 35.751 0.656 1.184 1.00 77.62 630 SER A C 1
ATOM 4987 O O . SER A 1 630 ? 35.508 1.859 1.260 1.00 77.62 630 SER A O 1
ATOM 4989 N N . GLU A 1 631 ? 35.057 -0.268 1.851 1.00 66.88 631 GLU A N 1
ATOM 4990 C CA . GLU A 1 631 ? 33.925 0.023 2.731 1.00 66.88 631 GLU A CA 1
ATOM 4991 C C . GLU A 1 631 ? 34.343 0.095 4.213 1.00 66.88 631 GLU A C 1
ATOM 4993 O O . GLU A 1 631 ? 33.523 0.423 5.069 1.00 66.88 631 GLU A O 1
ATOM 4998 N N . GLY A 1 632 ? 35.618 -0.169 4.529 1.00 80.56 632 GLY A N 1
ATOM 4999 C CA . GLY A 1 632 ? 36.130 -0.216 5.901 1.00 80.56 632 GLY A CA 1
ATOM 5000 C C . GLY A 1 632 ? 36.003 -1.589 6.575 1.00 80.56 632 GLY A C 1
ATOM 5001 O O . GLY A 1 632 ? 36.119 -1.673 7.795 1.00 80.56 632 GLY A O 1
ATOM 5002 N N . LEU A 1 633 ? 35.751 -2.674 5.829 1.00 86.06 633 LEU A N 1
ATOM 5003 C CA . LEU A 1 633 ? 35.538 -4.001 6.419 1.00 86.06 633 LEU A CA 1
ATOM 5004 C C . LEU A 1 633 ? 36.862 -4.713 6.715 1.00 86.06 633 LEU A C 1
ATOM 5006 O O . LEU A 1 633 ? 37.586 -5.095 5.792 1.00 86.06 633 LEU A O 1
ATOM 5010 N N . THR A 1 634 ? 37.142 -4.962 7.997 1.00 89.06 634 THR A N 1
ATOM 5011 C CA . THR A 1 634 ? 38.241 -5.841 8.444 1.00 89.06 634 THR A CA 1
ATOM 5012 C C . THR A 1 634 ? 37.990 -7.302 8.025 1.00 89.06 634 THR A C 1
ATOM 5014 O O . THR A 1 634 ? 36.859 -7.642 7.641 1.00 89.06 634 THR A O 1
ATOM 5017 N N . PRO A 1 635 ? 38.976 -8.223 8.127 1.00 89.81 635 PRO A N 1
ATOM 5018 C CA . PRO A 1 635 ? 38.754 -9.628 7.787 1.00 89.81 635 PRO A CA 1
ATOM 5019 C C . PRO A 1 635 ? 37.614 -10.240 8.610 1.00 89.81 635 PRO A C 1
ATOM 5021 O O . PRO A 1 635 ? 36.745 -10.914 8.061 1.00 89.81 635 PRO A O 1
ATOM 5024 N N . LEU A 1 636 ? 37.546 -9.943 9.912 1.00 90.19 636 LEU A N 1
ATOM 5025 C CA . LEU A 1 636 ? 36.475 -10.430 10.780 1.00 90.19 636 LEU A CA 1
ATOM 5026 C C . LEU A 1 636 ? 35.096 -9.919 10.340 1.00 90.19 636 LEU A C 1
ATOM 5028 O O . LEU A 1 636 ? 34.156 -10.711 10.256 1.00 90.19 636 LEU A O 1
ATOM 5032 N N . LEU A 1 637 ? 34.961 -8.621 10.038 1.00 91.06 637 LEU A N 1
ATOM 5033 C CA . LEU A 1 637 ? 33.687 -8.068 9.569 1.00 91.06 637 LEU A CA 1
ATOM 5034 C C . LEU A 1 637 ? 33.270 -8.723 8.241 1.00 91.06 637 LEU A C 1
ATOM 5036 O O . LEU A 1 637 ? 32.110 -9.100 8.084 1.00 91.06 637 LEU A O 1
ATOM 5040 N N . MET A 1 638 ? 34.217 -8.974 7.329 1.00 92.12 638 MET A N 1
ATOM 5041 C CA . MET A 1 638 ? 33.968 -9.722 6.090 1.00 92.12 638 MET A CA 1
ATOM 5042 C C . MET A 1 638 ? 33.513 -11.171 6.355 1.00 92.12 638 MET A C 1
ATOM 5044 O O . MET A 1 638 ? 32.569 -11.634 5.710 1.00 92.12 638 MET A O 1
ATOM 5048 N N . ALA A 1 639 ? 34.106 -11.879 7.323 1.00 93.00 639 ALA A N 1
ATOM 5049 C CA . ALA A 1 639 ? 33.647 -13.212 7.733 1.00 93.00 639 ALA A CA 1
ATOM 5050 C C . ALA A 1 639 ? 32.196 -13.180 8.255 1.00 93.00 639 ALA A C 1
ATOM 5052 O O . ALA A 1 639 ? 31.378 -14.024 7.874 1.00 93.00 639 ALA A O 1
ATOM 5053 N N . CYS A 1 640 ? 31.858 -12.160 9.053 1.00 93.44 640 CYS A N 1
ATOM 5054 C CA . CYS A 1 640 ? 30.517 -11.950 9.604 1.00 93.44 640 CYS A CA 1
ATOM 5055 C C . CYS A 1 640 ? 29.479 -11.619 8.521 1.00 93.44 640 CYS A C 1
ATOM 5057 O O . CYS A 1 640 ? 28.393 -12.185 8.535 1.00 93.44 640 CYS A O 1
ATOM 5059 N N . VAL A 1 641 ? 29.818 -10.783 7.532 1.00 93.25 641 VAL A N 1
ATOM 5060 C CA . VAL A 1 641 ? 28.970 -10.506 6.352 1.00 93.25 641 VAL A CA 1
ATOM 5061 C C . VAL A 1 641 ? 28.690 -11.788 5.551 1.00 93.25 641 VAL A C 1
ATOM 5063 O O . VAL A 1 641 ? 27.571 -12.044 5.086 1.00 93.25 641 VAL A O 1
ATOM 5066 N N . ARG A 1 642 ? 29.720 -12.621 5.371 1.00 91.88 642 ARG A N 1
ATOM 5067 C CA . ARG A 1 642 ? 29.646 -13.831 4.544 1.00 91.88 642 ARG A CA 1
ATOM 5068 C C . ARG A 1 642 ? 28.949 -15.009 5.225 1.00 91.88 642 ARG A C 1
ATOM 5070 O O . ARG A 1 642 ? 28.363 -15.813 4.507 1.00 91.88 642 ARG A O 1
ATOM 5077 N N . GLY A 1 643 ? 28.948 -15.067 6.557 1.00 92.81 643 GLY A N 1
ATOM 5078 C CA . GLY A 1 643 ? 28.414 -16.201 7.321 1.00 92.81 643 GLY A CA 1
ATOM 5079 C C . GLY A 1 643 ? 29.428 -17.329 7.536 1.00 92.81 643 GLY A C 1
ATOM 5080 O O . GLY A 1 643 ? 29.036 -18.475 7.719 1.00 92.81 643 GLY A O 1
ATOM 5081 N N . HIS A 1 644 ? 30.729 -17.029 7.484 1.00 95.38 644 HIS A N 1
ATOM 5082 C CA . HIS A 1 644 ? 31.802 -18.030 7.514 1.00 95.38 644 HIS A CA 1
ATOM 5083 C C . HIS A 1 644 ? 32.144 -18.454 8.952 1.00 95.38 644 HIS A C 1
ATOM 5085 O O . HIS A 1 644 ? 33.167 -18.043 9.502 1.00 95.38 644 HIS A O 1
ATOM 5091 N N . VAL A 1 645 ? 31.274 -19.253 9.579 1.00 94.38 645 VAL A N 1
ATOM 5092 C CA . VAL A 1 645 ? 31.346 -19.622 11.010 1.00 94.38 645 VAL A CA 1
ATOM 5093 C C . VAL A 1 645 ? 32.712 -20.191 11.412 1.00 94.38 645 VAL A C 1
ATOM 5095 O O . VAL A 1 645 ? 33.288 -19.732 12.393 1.00 94.38 645 VAL A O 1
ATOM 5098 N N . GLN A 1 646 ? 33.274 -21.125 10.638 1.00 93.44 646 GLN A N 1
ATOM 5099 C CA . GLN A 1 646 ? 34.562 -21.763 10.951 1.00 93.44 646 GLN A CA 1
ATOM 5100 C C . GLN A 1 646 ? 35.739 -20.779 10.878 1.00 93.44 646 GLN A C 1
ATOM 5102 O O . GLN A 1 646 ? 36.702 -20.899 11.632 1.00 93.44 646 GLN A O 1
ATOM 5107 N N . VAL A 1 647 ? 35.659 -19.775 9.999 1.00 91.94 647 VAL A N 1
ATOM 5108 C CA . VAL A 1 647 ? 36.660 -18.703 9.925 1.00 91.94 647 VAL A CA 1
ATOM 5109 C C . VAL A 1 647 ? 36.516 -17.753 11.114 1.00 91.94 647 VAL A C 1
ATOM 5111 O O . VAL A 1 647 ? 37.518 -17.380 11.715 1.00 91.94 647 VAL A O 1
ATOM 5114 N N . VAL A 1 648 ? 35.285 -17.397 11.500 1.00 91.31 648 VAL A N 1
ATOM 5115 C CA . VAL A 1 648 ? 35.027 -16.594 12.709 1.00 91.31 648 VAL A CA 1
ATOM 5116 C C . VAL A 1 648 ? 35.538 -17.319 13.963 1.00 91.31 648 VAL A C 1
ATOM 5118 O O . VAL A 1 648 ? 36.168 -16.685 14.804 1.00 91.31 648 VAL A O 1
ATOM 5121 N N . GLN A 1 649 ? 35.344 -18.638 14.057 1.00 90.56 649 GLN A N 1
ATOM 5122 C CA . GLN A 1 649 ? 35.905 -19.489 15.114 1.00 90.56 649 GLN A CA 1
ATOM 5123 C C . GLN A 1 649 ? 37.437 -19.429 15.134 1.00 90.56 649 GLN A C 1
ATOM 5125 O O . GLN A 1 649 ? 38.006 -18.984 16.128 1.00 90.56 649 GLN A O 1
ATOM 5130 N N . ALA A 1 650 ? 38.103 -19.751 14.020 1.00 88.44 650 ALA A N 1
ATOM 5131 C CA . ALA A 1 650 ? 39.566 -19.745 13.918 1.00 88.44 650 ALA A CA 1
ATOM 5132 C C . ALA A 1 650 ? 40.212 -18.385 14.263 1.00 88.44 650 ALA A C 1
ATOM 5134 O O . ALA A 1 650 ? 41.291 -18.342 14.856 1.00 88.44 650 ALA A O 1
ATOM 5135 N N . LEU A 1 651 ? 39.552 -17.271 13.920 1.00 86.44 651 LEU A N 1
ATOM 5136 C CA . LEU A 1 651 ? 40.002 -15.913 14.254 1.00 86.44 651 LEU A CA 1
ATOM 5137 C C . LEU A 1 651 ? 39.832 -15.562 15.747 1.00 86.44 651 LEU A C 1
ATOM 5139 O O . LEU A 1 651 ? 40.568 -14.716 16.252 1.00 86.44 651 LEU A O 1
ATOM 5143 N N . LEU A 1 652 ? 38.876 -16.185 16.445 1.00 83.31 652 LEU A N 1
ATOM 5144 C CA . LEU A 1 652 ? 38.543 -15.921 17.854 1.00 83.31 652 LEU A CA 1
ATOM 5145 C C . LEU A 1 652 ? 39.190 -16.904 18.843 1.00 83.31 652 LEU A C 1
ATOM 5147 O O . LEU A 1 652 ? 39.436 -16.531 19.983 1.00 83.31 652 LEU A O 1
ATOM 5151 N N . GLU A 1 653 ? 39.529 -18.123 18.420 1.00 78.56 653 GLU A N 1
ATOM 5152 C CA . GLU A 1 653 ? 40.176 -19.157 19.254 1.00 78.56 653 GLU A CA 1
ATOM 5153 C C . GLU A 1 653 ? 41.603 -18.804 19.724 1.00 78.56 653 GLU A C 1
ATOM 5155 O O . GLU A 1 653 ? 42.212 -19.547 20.496 1.00 78.56 653 GLU A O 1
ATOM 5160 N N . LYS A 1 654 ? 42.187 -17.699 19.245 1.00 72.38 654 LYS A N 1
ATOM 5161 C CA . LYS A 1 654 ? 43.515 -17.236 19.663 1.00 72.38 654 LYS A CA 1
ATOM 5162 C C . LYS A 1 654 ? 43.385 -16.134 20.713 1.00 72.38 654 LYS A C 1
ATOM 5164 O O . LYS A 1 654 ? 43.134 -14.982 20.367 1.00 72.38 654 LYS A O 1
ATOM 5169 N N . ASP A 1 655 ? 43.692 -16.460 21.972 1.00 64.44 655 ASP A N 1
ATOM 5170 C CA . ASP A 1 655 ? 43.703 -15.523 23.117 1.00 64.44 655 ASP A CA 1
ATOM 5171 C C . ASP A 1 655 ? 44.427 -14.193 22.822 1.00 64.44 655 ASP A C 1
ATOM 5173 O O . ASP A 1 655 ? 44.035 -13.125 23.286 1.00 64.44 655 ASP A O 1
ATOM 5177 N N . GLN A 1 656 ? 45.487 -14.259 22.010 1.00 60.25 656 GLN A N 1
ATOM 5178 C CA . GLN A 1 656 ? 46.339 -13.130 21.616 1.00 60.25 656 GLN A CA 1
ATOM 5179 C C . GLN A 1 656 ? 45.640 -12.138 20.663 1.00 60.25 656 GLN A C 1
ATOM 5181 O O . GLN A 1 656 ? 46.046 -10.982 20.572 1.00 60.25 656 GLN A O 1
ATOM 5186 N N . VAL A 1 657 ? 44.587 -12.577 19.968 1.00 63.38 657 VAL A N 1
ATOM 5187 C CA . VAL A 1 657 ? 43.808 -11.811 18.977 1.00 63.38 657 VAL A CA 1
ATOM 5188 C C . VAL A 1 657 ? 42.472 -11.320 19.554 1.00 63.38 657 VAL A C 1
ATOM 5190 O O . VAL A 1 657 ? 41.966 -10.269 19.151 1.00 63.38 657 VAL A O 1
ATOM 5193 N N . HIS A 1 658 ? 41.933 -12.041 20.542 1.00 66.00 658 HIS A N 1
ATOM 5194 C CA . HIS A 1 658 ? 40.610 -11.841 21.148 1.00 66.00 658 HIS A CA 1
ATOM 5195 C C . HIS A 1 658 ? 40.283 -10.375 21.492 1.00 66.00 658 HIS A C 1
ATOM 5197 O O . HIS A 1 658 ? 39.231 -9.856 21.118 1.00 66.00 658 HIS A O 1
ATOM 5203 N N . ASN A 1 659 ? 41.222 -9.662 22.124 1.00 65.94 659 ASN A N 1
ATOM 5204 C CA . ASN A 1 659 ? 41.040 -8.267 22.556 1.00 65.94 659 ASN A CA 1
ATOM 5205 C C . ASN A 1 659 ? 41.025 -7.232 21.413 1.00 65.94 659 ASN A C 1
ATOM 5207 O O . ASN A 1 659 ? 40.471 -6.145 21.586 1.00 65.94 659 ASN A O 1
ATOM 5211 N N . ILE A 1 660 ? 41.651 -7.535 20.270 1.00 67.31 660 ILE A N 1
ATOM 5212 C CA . ILE A 1 660 ? 41.681 -6.655 19.087 1.00 67.31 660 ILE A CA 1
ATOM 5213 C C . ILE A 1 660 ? 40.344 -6.783 18.353 1.00 67.31 660 ILE A C 1
ATOM 5215 O O . ILE A 1 660 ? 39.662 -5.794 18.086 1.00 67.31 660 ILE A O 1
ATOM 5219 N N . VAL A 1 661 ? 39.945 -8.032 18.108 1.00 64.62 661 VAL A N 1
ATOM 5220 C CA . VAL A 1 661 ? 38.722 -8.435 17.407 1.00 64.62 661 VAL A CA 1
ATOM 5221 C C . VAL A 1 661 ? 37.453 -7.819 18.013 1.00 64.62 661 VAL A C 1
ATOM 5223 O O . VAL A 1 661 ? 36.609 -7.315 17.274 1.00 64.62 661 VAL A O 1
ATOM 5226 N N . GLN A 1 662 ? 37.333 -7.783 19.344 1.00 66.19 662 GLN A N 1
ATOM 5227 C CA . GLN A 1 662 ? 36.150 -7.258 20.049 1.00 66.19 662 GLN A CA 1
ATOM 5228 C C . GLN A 1 662 ? 35.830 -5.779 19.771 1.00 66.19 662 GLN A C 1
ATOM 5230 O O . GLN A 1 662 ? 34.692 -5.358 19.974 1.00 66.19 662 GLN A O 1
ATOM 5235 N N . LYS A 1 663 ? 36.819 -4.982 19.345 1.00 72.94 663 LYS A N 1
ATOM 5236 C CA . LYS A 1 663 ? 36.694 -3.523 19.169 1.00 72.94 663 LYS A CA 1
ATOM 5237 C C . LYS A 1 663 ? 36.683 -3.080 17.705 1.00 72.94 663 LYS A C 1
ATOM 5239 O O . LYS A 1 663 ? 36.599 -1.883 17.438 1.00 72.94 663 LYS A O 1
ATOM 5244 N N . GLN A 1 664 ? 36.767 -4.018 16.761 1.00 80.19 664 GLN A N 1
ATOM 5245 C CA . GLN A 1 664 ? 36.738 -3.697 15.337 1.00 80.19 664 GLN A CA 1
ATOM 5246 C C . GLN A 1 664 ? 35.356 -3.182 14.928 1.00 80.19 664 GLN A C 1
ATOM 5248 O O . GLN A 1 664 ? 34.340 -3.822 15.198 1.00 80.19 664 GLN A O 1
ATOM 5253 N N . THR A 1 665 ? 35.327 -2.027 14.266 1.00 86.25 665 THR A N 1
ATOM 5254 C CA . THR A 1 665 ? 34.107 -1.420 13.727 1.00 86.25 665 THR A CA 1
ATOM 5255 C C . THR A 1 665 ? 34.367 -0.834 12.343 1.00 86.25 665 THR A C 1
ATOM 5257 O O . THR A 1 665 ? 35.501 -0.467 12.035 1.00 86.25 665 THR A O 1
ATOM 5260 N N . ASP A 1 666 ? 33.329 -0.767 11.507 1.00 85.00 666 ASP A N 1
ATOM 5261 C CA . ASP A 1 666 ? 33.379 -0.044 10.232 1.00 85.00 666 ASP A CA 1
ATOM 5262 C C . ASP A 1 666 ? 33.385 1.488 10.445 1.00 85.00 666 ASP A C 1
ATOM 5264 O O . ASP A 1 666 ? 33.272 1.996 11.564 1.00 85.00 666 ASP A O 1
ATOM 5268 N N . HIS A 1 667 ? 33.439 2.257 9.353 1.00 82.88 667 HIS A N 1
ATOM 5269 C CA . HIS A 1 667 ? 33.368 3.725 9.399 1.00 82.88 667 HIS A CA 1
ATOM 5270 C C . HIS A 1 667 ? 32.058 4.294 9.994 1.00 82.88 667 HIS A C 1
ATOM 5272 O O . HIS A 1 667 ? 31.982 5.492 10.265 1.00 82.88 667 HIS A O 1
ATOM 5278 N N . HIS A 1 668 ? 31.035 3.462 10.212 1.00 84.50 668 HIS A N 1
ATOM 5279 C CA . HIS A 1 668 ? 29.765 3.819 10.843 1.00 84.50 668 HIS A CA 1
ATOM 5280 C C . HIS A 1 668 ? 29.659 3.297 12.289 1.00 84.50 668 HIS A C 1
ATOM 5282 O O . HIS A 1 668 ? 28.612 3.464 12.921 1.00 84.50 668 HIS A O 1
ATOM 5288 N N . GLY A 1 669 ? 30.710 2.694 12.851 1.00 87.44 669 GLY A N 1
ATOM 5289 C CA . GLY A 1 669 ? 30.698 2.119 14.198 1.00 87.44 669 GLY A CA 1
ATOM 5290 C C . GLY A 1 669 ? 29.956 0.780 14.311 1.00 87.44 669 GLY A C 1
ATOM 5291 O O . GLY A 1 669 ? 29.623 0.372 15.421 1.00 87.44 669 GLY A O 1
ATOM 5292 N N . ASN A 1 670 ? 29.651 0.107 13.199 1.00 90.38 670 ASN A N 1
ATOM 5293 C CA . ASN A 1 670 ? 29.047 -1.225 13.199 1.00 90.38 670 ASN A CA 1
ATOM 5294 C C . ASN A 1 670 ? 30.108 -2.270 13.563 1.00 90.38 670 ASN A C 1
ATOM 5296 O O . ASN A 1 670 ? 31.136 -2.374 12.895 1.00 90.38 670 ASN A O 1
ATOM 5300 N N . GLY A 1 671 ? 29.858 -3.051 14.613 1.00 90.25 671 GLY A N 1
ATOM 5301 C CA . GLY A 1 671 ? 30.736 -4.141 15.042 1.00 90.25 671 GLY A CA 1
ATOM 5302 C C . GLY A 1 671 ? 30.425 -5.486 14.365 1.00 90.25 671 GLY A C 1
ATOM 5303 O O . GLY A 1 671 ? 29.517 -5.582 13.533 1.00 90.25 671 GLY A O 1
ATOM 5304 N N . PRO A 1 672 ? 31.117 -6.571 14.763 1.00 91.56 672 PRO A N 1
ATOM 5305 C CA . PRO A 1 672 ? 30.933 -7.904 14.180 1.00 91.56 672 PRO A CA 1
ATOM 5306 C C . PRO A 1 672 ? 29.489 -8.411 14.293 1.00 91.56 672 PRO A C 1
ATOM 5308 O O . PRO A 1 672 ? 28.941 -8.959 13.337 1.00 91.56 672 PRO A O 1
ATOM 5311 N N . VAL A 1 673 ? 28.846 -8.154 15.439 1.00 93.31 673 VAL A N 1
ATOM 5312 C CA . VAL A 1 673 ? 27.449 -8.538 15.696 1.00 93.31 673 VAL A CA 1
ATOM 5313 C C . VAL A 1 673 ? 26.489 -7.761 14.789 1.00 93.31 673 VAL A C 1
ATOM 5315 O O . VAL A 1 673 ? 25.598 -8.371 14.208 1.00 93.31 673 VAL A O 1
ATOM 5318 N N . HIS A 1 674 ? 26.697 -6.450 14.579 1.00 92.69 674 HIS A N 1
ATOM 5319 C CA . HIS A 1 674 ? 25.895 -5.667 13.626 1.00 92.69 674 HIS A CA 1
ATOM 5320 C C . HIS A 1 674 ? 25.976 -6.254 12.215 1.00 92.69 674 HIS A C 1
ATOM 5322 O O . HIS A 1 674 ? 24.938 -6.470 11.598 1.00 92.69 674 HIS A O 1
ATOM 5328 N N . HIS A 1 675 ? 27.175 -6.568 11.716 1.00 92.50 675 HIS A N 1
ATOM 5329 C CA . HIS A 1 675 ? 27.340 -7.131 10.371 1.00 92.50 675 HIS A CA 1
ATOM 5330 C C . HIS A 1 675 ? 26.734 -8.533 10.225 1.00 92.50 675 HIS A C 1
ATOM 5332 O O . HIS A 1 675 ? 26.076 -8.804 9.220 1.00 92.50 675 HIS A O 1
ATOM 5338 N N . ALA A 1 676 ? 26.901 -9.412 11.218 1.00 94.12 676 ALA A N 1
ATOM 5339 C CA . ALA A 1 676 ? 26.256 -10.725 11.215 1.00 94.12 676 ALA A CA 1
ATOM 5340 C C . ALA A 1 676 ? 24.719 -10.595 11.179 1.00 94.12 676 ALA A C 1
ATOM 5342 O O . ALA A 1 676 ? 24.057 -11.257 10.379 1.00 94.12 676 ALA A O 1
ATOM 5343 N N . CYS A 1 677 ? 24.157 -9.675 11.967 1.00 93.06 677 CYS A N 1
ATOM 5344 C CA . CYS A 1 677 ? 22.728 -9.364 11.983 1.00 93.06 677 CYS A CA 1
ATOM 5345 C C . CYS A 1 677 ? 22.210 -8.756 10.672 1.00 93.06 677 CYS A C 1
ATOM 5347 O O . CYS A 1 677 ? 21.188 -9.199 10.152 1.00 93.06 677 CYS A O 1
ATOM 5349 N N . MET A 1 678 ? 22.924 -7.781 10.097 1.00 91.81 678 MET A N 1
ATOM 5350 C CA . MET A 1 678 ? 22.548 -7.108 8.843 1.00 91.81 678 MET A CA 1
ATOM 5351 C C . MET A 1 678 ? 22.438 -8.057 7.643 1.00 91.81 678 MET A C 1
ATOM 5353 O O . MET A 1 678 ? 21.790 -7.722 6.654 1.00 91.81 678 MET A O 1
ATOM 5357 N N . HIS A 1 679 ? 23.062 -9.233 7.728 1.00 91.00 679 HIS A N 1
ATOM 5358 C CA . HIS A 1 679 ? 23.066 -10.252 6.682 1.00 91.00 679 HIS A CA 1
ATOM 5359 C C . HIS A 1 679 ? 22.407 -11.576 7.106 1.00 91.00 679 HIS A C 1
ATOM 5361 O O . HIS A 1 679 ? 22.588 -12.579 6.413 1.00 91.00 679 HIS A O 1
ATOM 5367 N N . GLY A 1 680 ? 21.659 -11.595 8.219 1.00 91.75 680 GLY A N 1
ATOM 5368 C CA . GLY A 1 680 ? 20.911 -12.770 8.681 1.00 91.75 680 GLY A CA 1
ATOM 5369 C C . GLY A 1 680 ? 21.804 -13.978 8.982 1.00 91.75 680 GLY A C 1
ATOM 5370 O O . GLY A 1 680 ? 21.519 -15.089 8.550 1.00 91.75 680 GLY A O 1
ATOM 5371 N N . ARG A 1 681 ? 22.948 -13.785 9.646 1.00 94.56 681 ARG A N 1
ATOM 5372 C CA . ARG A 1 681 ? 23.909 -14.863 9.948 1.00 94.56 681 ARG A CA 1
ATOM 5373 C C . ARG A 1 681 ? 23.726 -15.393 11.367 1.00 94.56 681 ARG A C 1
ATOM 5375 O O . ARG A 1 681 ? 24.618 -15.240 12.197 1.00 94.56 681 ARG A O 1
ATOM 5382 N N . SER A 1 682 ? 22.581 -16.013 11.646 1.00 93.56 682 SER A N 1
ATOM 5383 C CA . SER A 1 682 ? 22.199 -16.472 12.992 1.00 93.56 682 SER A CA 1
ATOM 5384 C C . SER A 1 682 ? 23.247 -17.364 13.670 1.00 93.56 682 SER A C 1
ATOM 5386 O O . SER A 1 682 ? 23.586 -17.114 14.822 1.00 93.56 682 SER A O 1
ATOM 5388 N N . GLU A 1 683 ? 23.860 -18.311 12.953 1.00 94.06 683 GLU A N 1
ATOM 5389 C CA . GLU A 1 683 ? 24.957 -19.145 13.483 1.00 94.06 683 GLU A CA 1
ATOM 5390 C C . GLU A 1 683 ? 26.189 -18.323 13.914 1.00 94.06 683 GLU A C 1
ATOM 5392 O O . GLU A 1 683 ? 26.800 -18.596 14.949 1.00 94.06 683 GLU A O 1
ATOM 5397 N N . VAL A 1 684 ? 26.534 -17.272 13.157 1.00 94.50 684 VAL A N 1
ATOM 5398 C CA . VAL A 1 684 ? 27.625 -16.352 13.514 1.00 94.50 684 VAL A CA 1
ATOM 5399 C C . VAL A 1 684 ? 27.225 -15.483 14.706 1.00 94.50 684 VAL A C 1
ATOM 5401 O O . VAL A 1 684 ? 28.036 -15.308 15.611 1.00 94.50 684 VAL A O 1
ATOM 5404 N N . VAL A 1 685 ? 25.986 -14.978 14.753 1.00 94.75 685 VAL A N 1
ATOM 5405 C CA . VAL A 1 685 ? 25.475 -14.218 15.909 1.00 94.75 685 VAL A CA 1
ATOM 5406 C C . VAL A 1 685 ? 25.545 -15.074 17.175 1.00 94.75 685 VAL A C 1
ATOM 5408 O O . VAL A 1 685 ? 26.142 -14.629 18.152 1.00 94.75 685 VAL A O 1
ATOM 5411 N N . GLN A 1 686 ? 25.040 -16.314 17.137 1.00 93.62 686 GLN A N 1
ATOM 5412 C CA . GLN A 1 686 ? 25.088 -17.264 18.254 1.00 93.62 686 GLN A CA 1
ATOM 5413 C C . GLN A 1 686 ? 26.514 -17.463 18.773 1.00 93.62 686 GLN A C 1
ATOM 5415 O O . GLN A 1 686 ? 26.753 -17.397 19.981 1.00 93.62 686 GLN A O 1
ATOM 5420 N N . TYR A 1 687 ? 27.473 -17.681 17.867 1.00 92.12 687 TYR A N 1
ATOM 5421 C CA . TYR A 1 687 ? 28.866 -17.853 18.257 1.00 92.12 687 TYR A CA 1
ATOM 5422 C C . TYR A 1 687 ? 29.445 -16.572 18.869 1.00 92.12 687 TYR A C 1
ATOM 5424 O O . TYR A 1 687 ? 29.983 -16.627 19.974 1.00 92.12 687 TYR A O 1
ATOM 5432 N N . LEU A 1 688 ? 29.287 -15.416 18.214 1.00 90.00 688 LEU A N 1
ATOM 5433 C CA . LEU A 1 688 ? 29.819 -14.135 18.690 1.00 90.00 688 LEU A CA 1
ATOM 5434 C C . LEU A 1 688 ? 29.292 -13.768 20.084 1.00 90.00 688 LEU A C 1
ATOM 5436 O O . LEU A 1 688 ? 30.081 -13.405 20.950 1.00 90.00 688 LEU A O 1
ATOM 5440 N N . VAL A 1 689 ? 27.986 -13.898 20.342 1.00 89.50 689 VAL A N 1
ATOM 5441 C CA . VAL A 1 689 ? 27.405 -13.502 21.640 1.00 89.50 689 VAL A CA 1
ATOM 5442 C C . VAL A 1 689 ? 27.689 -14.485 22.782 1.00 89.50 689 VAL A C 1
ATOM 5444 O O . VAL A 1 689 ? 27.475 -14.150 23.953 1.00 89.50 689 VAL A O 1
ATOM 5447 N N . SER A 1 690 ? 28.185 -15.684 22.457 1.00 88.12 690 SER A N 1
ATOM 5448 C CA . SER A 1 690 ? 28.701 -16.647 23.438 1.00 88.12 690 SER A CA 1
ATOM 5449 C C . SER A 1 690 ? 30.121 -16.315 23.920 1.00 88.12 690 SER A C 1
ATOM 5451 O O . SER A 1 690 ? 30.524 -16.782 24.984 1.00 88.12 690 SER A O 1
ATOM 5453 N N . GLN A 1 691 ? 30.868 -15.480 23.186 1.00 84.94 691 GLN A N 1
ATOM 5454 C CA . GLN A 1 691 ? 32.239 -15.116 23.542 1.00 84.94 691 GLN A CA 1
ATOM 5455 C C . GLN A 1 691 ? 32.296 -14.065 24.655 1.00 84.94 691 GLN A C 1
ATOM 5457 O O . GLN A 1 691 ? 31.594 -13.051 24.634 1.00 84.94 691 GLN A O 1
ATOM 5462 N N . LEU A 1 692 ? 33.207 -14.267 25.609 1.00 76.94 692 LEU A N 1
ATOM 5463 C CA . LEU A 1 692 ? 33.509 -13.283 26.648 1.00 76.94 692 LEU A CA 1
ATOM 5464 C C . LEU A 1 692 ? 34.106 -12.016 26.020 1.00 76.94 692 LEU A C 1
ATOM 5466 O O . LEU A 1 692 ? 35.080 -12.097 25.277 1.00 76.94 692 LEU A O 1
ATOM 5470 N N . GLY A 1 693 ? 33.539 -10.852 26.346 1.00 75.62 693 GLY A N 1
ATOM 5471 C CA . GLY A 1 693 ? 34.001 -9.536 25.884 1.00 75.62 693 GLY A CA 1
ATOM 5472 C C . GLY A 1 693 ? 33.290 -8.984 24.640 1.00 75.62 693 GLY A C 1
ATOM 5473 O O . GLY A 1 693 ? 33.348 -7.779 24.401 1.00 75.62 693 GLY A O 1
ATOM 5474 N N . ILE A 1 694 ? 32.545 -9.801 23.885 1.00 83.62 694 ILE A N 1
ATOM 5475 C CA . ILE A 1 694 ? 31.701 -9.299 22.789 1.00 83.62 694 ILE A CA 1
ATOM 5476 C C . ILE A 1 694 ? 30.368 -8.797 23.362 1.00 83.62 694 ILE A C 1
ATOM 5478 O O . ILE A 1 694 ? 29.573 -9.565 23.901 1.00 83.62 694 ILE A O 1
ATOM 5482 N N . SER A 1 695 ? 30.111 -7.492 23.242 1.00 84.69 695 SER A N 1
ATOM 5483 C CA . SER A 1 695 ? 28.858 -6.885 23.704 1.00 84.69 695 SER A CA 1
ATOM 5484 C C . SER A 1 695 ? 27.720 -7.089 22.688 1.00 84.69 695 SER A C 1
ATOM 5486 O O . SER A 1 695 ? 27.835 -6.604 21.559 1.00 84.69 695 SER A O 1
ATOM 5488 N N . PRO A 1 696 ? 26.590 -7.721 23.067 1.00 87.38 696 PRO A N 1
ATOM 5489 C CA . PRO A 1 696 ? 25.430 -7.889 22.185 1.00 87.38 696 PRO A CA 1
ATOM 5490 C C . PRO A 1 696 ? 24.614 -6.595 22.009 1.00 87.38 696 PRO A C 1
ATOM 5492 O O . PRO A 1 696 ? 23.733 -6.537 21.157 1.00 87.38 696 PRO A O 1
ATOM 5495 N N . TYR A 1 697 ? 24.903 -5.552 22.797 1.00 87.88 697 TYR A N 1
ATOM 5496 C CA . TYR A 1 697 ? 24.163 -4.287 22.836 1.00 87.88 697 TYR A CA 1
ATOM 5497 C C . TYR A 1 697 ? 25.013 -3.062 22.450 1.00 87.88 697 TYR A C 1
ATOM 5499 O O . TYR A 1 697 ? 24.616 -1.937 22.732 1.00 87.88 697 TYR A O 1
ATOM 5507 N N . LEU A 1 698 ? 26.181 -3.239 21.819 1.00 87.12 698 LEU A N 1
ATOM 5508 C CA . LEU A 1 698 ? 27.036 -2.124 21.380 1.00 87.12 698 LEU A CA 1
ATOM 5509 C C . LEU A 1 698 ? 26.277 -1.154 20.449 1.00 87.12 698 LEU A C 1
ATOM 5511 O O . LEU A 1 698 ? 25.649 -1.595 19.493 1.00 87.12 698 LEU A O 1
ATOM 5515 N N . LEU A 1 699 ? 26.351 0.160 20.687 1.00 88.44 699 LEU A N 1
ATOM 5516 C CA . LEU A 1 699 ? 25.739 1.153 19.793 1.00 88.44 699 LEU A CA 1
ATOM 5517 C C . LEU A 1 699 ? 26.711 1.576 18.687 1.00 88.44 699 LEU A C 1
ATOM 5519 O O . LEU A 1 699 ? 27.866 1.888 18.969 1.00 88.44 699 LEU A O 1
ATOM 5523 N N . ASN A 1 700 ? 26.221 1.639 17.449 1.00 89.12 700 ASN A N 1
ATOM 5524 C CA . ASN A 1 700 ? 26.946 2.242 16.328 1.00 89.12 700 ASN A CA 1
ATOM 5525 C C . ASN A 1 700 ? 26.883 3.789 16.369 1.00 89.12 700 ASN A C 1
ATOM 5527 O O . ASN A 1 700 ? 26.231 4.376 17.236 1.00 89.12 700 ASN A O 1
ATOM 5531 N N . THR A 1 701 ? 27.509 4.478 15.404 1.00 88.50 701 THR A N 1
ATOM 5532 C CA . THR A 1 701 ? 27.501 5.962 15.328 1.00 88.50 701 THR A CA 1
ATOM 5533 C C . THR A 1 701 ? 26.104 6.577 15.187 1.00 88.50 701 THR A C 1
ATOM 5535 O O . THR A 1 701 ? 25.919 7.753 15.492 1.00 88.50 701 THR A O 1
ATOM 5538 N N . SER A 1 702 ? 25.111 5.791 14.757 1.00 85.12 702 SER A N 1
ATOM 5539 C CA . SER A 1 702 ? 23.704 6.198 14.653 1.00 85.12 702 SER A CA 1
ATOM 5540 C C . SER A 1 702 ? 22.893 5.903 15.925 1.00 85.12 702 SER A C 1
ATOM 5542 O O . SER A 1 702 ? 21.680 6.102 15.937 1.00 85.12 702 SER A O 1
ATOM 5544 N N . GLY A 1 703 ? 23.528 5.423 17.001 1.00 85.56 703 GLY A N 1
ATOM 5545 C CA . GLY A 1 703 ? 22.854 5.089 18.258 1.00 85.56 703 GLY A CA 1
ATOM 5546 C C . GLY A 1 703 ? 22.001 3.819 18.184 1.00 85.56 703 GLY A C 1
ATOM 5547 O O . GLY A 1 703 ? 20.994 3.723 18.886 1.00 85.56 703 GLY A O 1
ATOM 5548 N N . GLN A 1 704 ? 22.360 2.863 17.321 1.00 87.88 704 GLN A N 1
ATOM 5549 C CA . GLN A 1 704 ? 21.613 1.616 17.118 1.00 87.88 704 GLN A CA 1
ATOM 5550 C C . GLN A 1 704 ? 22.388 0.403 17.643 1.00 87.88 704 GLN A C 1
ATOM 5552 O O . GLN A 1 704 ? 23.561 0.209 17.306 1.00 87.88 704 GLN A O 1
ATOM 5557 N N . SER A 1 705 ? 21.721 -0.436 18.436 1.00 89.62 705 SER A N 1
ATOM 5558 C CA . SER A 1 705 ? 22.223 -1.764 18.810 1.00 89.62 705 SER A CA 1
ATOM 5559 C C . SER A 1 705 ? 22.095 -2.758 17.639 1.00 89.62 705 SER A C 1
ATOM 5561 O O . SER A 1 705 ? 21.328 -2.501 16.705 1.00 89.62 705 SER A O 1
ATOM 5563 N N . PRO A 1 706 ? 22.775 -3.922 17.666 1.00 91.56 706 PRO A N 1
ATOM 5564 C CA . PRO A 1 706 ? 22.563 -4.970 16.667 1.00 91.56 706 PRO A CA 1
ATOM 5565 C C . PRO A 1 706 ? 21.094 -5.409 16.589 1.00 91.56 706 PRO A C 1
ATOM 5567 O O . PRO A 1 706 ? 20.577 -5.655 15.500 1.00 91.56 706 PRO A O 1
ATOM 5570 N N . LEU A 1 707 ? 20.392 -5.429 17.728 1.00 90.44 707 LEU A N 1
ATOM 5571 C CA . LEU A 1 707 ? 18.971 -5.766 17.813 1.00 90.44 707 LEU A CA 1
ATOM 5572 C C . LEU A 1 707 ? 18.084 -4.708 17.134 1.00 90.44 707 LEU A C 1
ATOM 5574 O O . LEU A 1 707 ? 17.220 -5.068 16.334 1.00 90.44 707 LEU A O 1
ATOM 5578 N N . ASP A 1 708 ? 18.342 -3.413 17.369 1.00 87.88 708 ASP A N 1
ATOM 5579 C CA . ASP A 1 708 ? 17.640 -2.312 16.685 1.00 87.88 708 ASP A CA 1
ATOM 5580 C C . ASP A 1 708 ? 17.815 -2.401 15.155 1.00 87.88 708 ASP A C 1
ATOM 5582 O O . ASP A 1 708 ? 16.855 -2.231 14.402 1.00 87.88 708 ASP A O 1
ATOM 5586 N N . VAL A 1 709 ? 19.036 -2.695 14.685 1.00 89.06 709 VAL A N 1
ATOM 5587 C CA . VAL A 1 709 ? 19.338 -2.836 13.250 1.00 89.06 709 VAL A CA 1
ATOM 5588 C C . VAL A 1 709 ? 18.636 -4.056 12.646 1.00 89.06 709 VAL A C 1
ATOM 5590 O O . VAL A 1 709 ? 18.069 -3.942 11.559 1.00 89.06 709 VAL A O 1
ATOM 5593 N N . THR A 1 710 ? 18.619 -5.195 13.348 1.00 89.12 710 THR A N 1
ATOM 5594 C CA . THR A 1 710 ? 17.957 -6.427 12.872 1.00 89.12 710 THR A CA 1
ATOM 5595 C C . THR A 1 710 ? 16.451 -6.216 12.717 1.00 89.12 710 THR A C 1
ATOM 5597 O O . THR A 1 710 ? 15.908 -6.461 11.640 1.00 89.12 710 THR A O 1
ATOM 5600 N N . ARG A 1 711 ? 15.789 -5.675 13.752 1.00 86.62 711 ARG A N 1
ATOM 5601 C CA . ARG A 1 711 ? 14.354 -5.339 13.718 1.00 86.62 711 ARG A CA 1
ATOM 5602 C C . ARG A 1 711 ? 14.041 -4.337 12.599 1.00 86.62 711 ARG A C 1
ATOM 5604 O O . ARG A 1 711 ? 13.141 -4.571 11.802 1.00 86.62 711 ARG A O 1
ATOM 5611 N N . SER A 1 712 ? 14.858 -3.290 12.446 1.00 85.12 712 SER A N 1
ATOM 5612 C CA . SER A 1 712 ? 14.708 -2.295 11.372 1.00 85.12 712 SER A CA 1
ATOM 5613 C C . SER A 1 712 ? 14.840 -2.880 9.959 1.00 85.12 712 SER A C 1
ATOM 5615 O O . SER A 1 712 ? 14.256 -2.351 9.014 1.00 85.12 712 SER A O 1
ATOM 5617 N N . ILE A 1 713 ? 15.642 -3.929 9.758 1.00 84.56 713 ILE A N 1
ATOM 5618 C CA . ILE A 1 713 ? 15.730 -4.630 8.465 1.00 84.56 713 ILE A CA 1
ATOM 5619 C C . ILE A 1 713 ? 14.478 -5.484 8.253 1.00 84.56 713 ILE A C 1
ATOM 5621 O O . ILE A 1 713 ? 13.820 -5.327 7.225 1.00 84.56 713 ILE A O 1
ATOM 5625 N N . TYR A 1 714 ? 14.103 -6.283 9.255 1.00 82.31 714 TYR A N 1
ATOM 5626 C CA . TYR A 1 714 ? 12.900 -7.119 9.238 1.00 82.31 714 TYR A CA 1
ATOM 5627 C C . TYR A 1 714 ? 11.622 -6.312 8.924 1.00 82.31 714 TYR A C 1
ATOM 5629 O O . TYR A 1 714 ? 10.819 -6.716 8.090 1.00 82.31 714 TYR A O 1
ATOM 5637 N N . GLU A 1 715 ? 11.463 -5.124 9.515 1.00 77.81 715 GLU A N 1
ATOM 5638 C CA . GLU A 1 715 ? 10.323 -4.221 9.276 1.00 77.81 715 GLU A CA 1
ATOM 5639 C C . GLU A 1 715 ? 10.319 -3.554 7.886 1.00 77.81 715 GLU A C 1
ATOM 5641 O O . GLU A 1 715 ? 9.263 -3.157 7.388 1.00 77.81 715 GLU A O 1
ATOM 5646 N N . ARG A 1 716 ? 11.489 -3.372 7.256 1.00 74.12 716 ARG A N 1
ATOM 5647 C CA . ARG A 1 716 ? 11.605 -2.693 5.950 1.00 74.12 716 ARG A CA 1
ATOM 5648 C C . ARG A 1 716 ? 11.430 -3.638 4.767 1.00 74.12 716 ARG A C 1
ATOM 5650 O O . ARG A 1 716 ? 10.973 -3.192 3.711 1.00 74.12 716 ARG A O 1
ATOM 5657 N N . GLU A 1 717 ? 11.797 -4.906 4.913 1.00 67.19 717 GLU A N 1
ATOM 5658 C CA . GLU A 1 717 ? 11.678 -5.909 3.853 1.00 67.19 717 GLU A CA 1
ATOM 5659 C C . GLU A 1 717 ? 10.278 -6.543 3.842 1.00 67.19 717 GLU A C 1
ATOM 5661 O O . GLU A 1 717 ? 10.083 -7.690 4.221 1.00 67.19 717 GLU A O 1
ATOM 5666 N N . TYR A 1 718 ? 9.280 -5.785 3.373 1.00 49.53 718 TYR A N 1
ATOM 5667 C CA . TYR A 1 718 ? 7.909 -6.276 3.167 1.00 49.53 718 TYR A CA 1
ATOM 5668 C C . TYR A 1 718 ? 7.882 -7.528 2.262 1.00 49.53 718 TYR A C 1
ATOM 5670 O O . TYR A 1 718 ? 7.955 -7.406 1.035 1.00 49.53 718 TYR A O 1
ATOM 5678 N N . GLY A 1 719 ? 7.726 -8.720 2.845 1.00 60.75 719 GLY A N 1
ATOM 5679 C CA . GLY A 1 719 ? 7.635 -9.978 2.102 1.00 60.75 719 GLY A CA 1
ATOM 5680 C C . GLY A 1 719 ? 7.905 -11.229 2.941 1.00 60.75 719 GLY A C 1
ATOM 5681 O O . GLY A 1 719 ? 7.736 -11.232 4.156 1.00 60.75 719 GLY A O 1
ATOM 5682 N N . ASP A 1 720 ? 8.320 -12.293 2.254 1.00 57.38 720 ASP A N 1
ATOM 5683 C CA . ASP A 1 720 ? 8.768 -13.571 2.823 1.00 57.38 720 ASP A CA 1
ATOM 5684 C C . ASP A 1 720 ? 10.193 -13.407 3.390 1.00 57.38 720 ASP A C 1
ATOM 5686 O O . ASP A 1 720 ? 11.189 -13.746 2.743 1.00 57.38 720 ASP A O 1
ATOM 5690 N N . VAL A 1 721 ? 10.301 -12.746 4.550 1.00 61.00 721 VAL A N 1
ATOM 5691 C CA . VAL A 1 721 ? 11.593 -12.436 5.181 1.00 61.00 721 VAL A CA 1
ATOM 5692 C C . VAL A 1 721 ? 12.283 -13.742 5.591 1.00 61.00 721 VAL A C 1
ATOM 5694 O O . VAL A 1 721 ? 11.675 -14.548 6.299 1.00 61.00 721 VAL A O 1
ATOM 5697 N N . PRO A 1 722 ? 13.558 -13.974 5.214 1.00 72.62 722 PRO A N 1
ATOM 5698 C CA . PRO A 1 722 ? 14.262 -15.192 5.589 1.00 72.62 722 PRO A CA 1
ATOM 5699 C C . PRO A 1 722 ? 14.247 -15.415 7.104 1.00 72.62 722 PRO A C 1
ATOM 5701 O O . PRO A 1 722 ? 14.689 -14.549 7.863 1.00 72.62 722 PRO A O 1
ATOM 5704 N N . LYS A 1 723 ? 13.819 -16.614 7.533 1.00 78.81 723 LYS A N 1
ATOM 5705 C CA . LYS A 1 723 ? 13.753 -17.046 8.946 1.00 78.81 723 LYS A CA 1
ATOM 5706 C C . LYS A 1 723 ? 14.999 -16.663 9.762 1.00 78.81 723 LYS A C 1
ATOM 5708 O O . LYS A 1 723 ? 14.890 -16.293 10.923 1.00 78.81 723 LYS A O 1
ATOM 5713 N N . GLN A 1 724 ? 16.162 -16.676 9.115 1.00 82.25 724 GLN A N 1
ATOM 5714 C CA . GLN A 1 724 ? 17.465 -16.335 9.681 1.00 82.25 724 GLN A CA 1
ATOM 5715 C C . GLN A 1 724 ? 17.512 -14.961 10.387 1.00 82.25 724 GLN A C 1
ATOM 5717 O O . GLN A 1 724 ? 18.288 -14.797 11.324 1.00 82.25 724 GLN A O 1
ATOM 5722 N N . PHE A 1 725 ? 16.686 -13.983 9.987 1.00 86.12 725 PHE A N 1
ATOM 5723 C CA . PHE A 1 725 ? 16.581 -12.696 10.691 1.00 86.12 725 PHE A CA 1
ATOM 5724 C C . PHE A 1 725 ? 15.788 -12.788 12.004 1.00 86.12 725 PHE A C 1
ATOM 5726 O O . PHE A 1 725 ? 16.153 -12.114 12.964 1.00 86.12 725 PHE A O 1
ATOM 5733 N N . LEU A 1 726 ? 14.749 -13.630 12.069 1.00 85.38 726 LEU A N 1
ATOM 5734 C CA . LEU A 1 726 ? 14.039 -13.929 13.320 1.00 85.38 726 LEU A CA 1
ATOM 5735 C C . LEU A 1 726 ? 14.950 -14.703 14.273 1.00 85.38 726 LEU A C 1
ATOM 5737 O O . LEU A 1 726 ? 15.085 -14.304 15.424 1.00 85.38 726 LEU A O 1
ATOM 5741 N N . ASP A 1 727 ? 15.675 -15.704 13.759 1.00 88.56 727 ASP A N 1
ATOM 5742 C CA . ASP A 1 727 ? 16.676 -16.437 14.540 1.00 88.56 727 ASP A CA 1
ATOM 5743 C C . ASP A 1 727 ? 17.707 -15.460 15.164 1.00 88.56 727 ASP A C 1
ATOM 5745 O O . ASP A 1 727 ? 18.027 -15.562 16.345 1.00 88.56 727 ASP A O 1
ATOM 5749 N N . CYS A 1 728 ? 18.193 -14.454 14.416 1.00 90.44 728 CYS A N 1
ATOM 5750 C CA . CYS A 1 728 ? 19.069 -13.400 14.959 1.00 90.44 728 CYS A CA 1
ATOM 5751 C C . CYS A 1 728 ? 18.416 -12.553 16.070 1.00 90.44 728 CYS A C 1
ATOM 5753 O O . CYS A 1 728 ? 19.109 -12.172 17.015 1.00 90.44 728 CYS A O 1
ATOM 5755 N N . ILE A 1 729 ? 17.122 -12.230 15.954 1.00 89.44 729 ILE A N 1
ATOM 5756 C CA . ILE A 1 729 ? 16.376 -11.466 16.968 1.00 89.44 729 ILE A CA 1
ATOM 5757 C C . ILE A 1 729 ? 16.248 -12.293 18.249 1.00 89.44 729 ILE A C 1
ATOM 5759 O O . ILE A 1 729 ? 16.644 -11.811 19.309 1.00 89.44 729 ILE A O 1
ATOM 5763 N N . ASP A 1 730 ? 15.782 -13.540 18.151 1.00 88.00 730 ASP A N 1
ATOM 5764 C CA . ASP A 1 730 ? 15.580 -14.419 19.307 1.00 88.00 730 ASP A CA 1
ATOM 5765 C C . ASP A 1 730 ? 16.892 -14.667 20.073 1.00 88.00 730 ASP A C 1
ATOM 5767 O O . ASP A 1 730 ? 16.917 -14.570 21.301 1.00 88.00 730 ASP A O 1
ATOM 5771 N N . ILE A 1 731 ? 18.010 -14.888 19.366 1.00 90.88 731 ILE A N 1
ATOM 5772 C CA . ILE A 1 731 ? 19.345 -15.052 19.973 1.00 90.88 731 ILE A CA 1
ATOM 5773 C C . ILE A 1 731 ? 19.762 -13.803 20.765 1.00 90.88 731 ILE A C 1
ATOM 5775 O O . ILE A 1 731 ? 20.239 -13.906 21.899 1.00 90.88 731 ILE A O 1
ATOM 5779 N N . LEU A 1 732 ? 19.605 -12.612 20.178 1.00 91.25 732 LEU A N 1
ATOM 5780 C CA . LEU A 1 732 ? 19.986 -11.356 20.830 1.00 91.25 732 LEU A CA 1
ATOM 5781 C C . LEU A 1 732 ? 19.097 -11.042 22.032 1.00 91.25 732 LEU A C 1
ATOM 5783 O O . LEU A 1 732 ? 19.595 -10.597 23.065 1.00 91.25 732 LEU A O 1
ATOM 5787 N N . GLU A 1 733 ? 17.797 -11.294 21.924 1.00 89.25 733 GLU A N 1
ATOM 5788 C CA . GLU A 1 733 ? 16.858 -11.079 23.018 1.00 89.25 733 GLU A CA 1
ATOM 5789 C C . GLU A 1 733 ? 17.111 -12.054 24.166 1.00 89.25 733 GLU A C 1
ATOM 5791 O O . GLU A 1 733 ? 17.280 -11.606 25.300 1.00 89.25 733 GLU A O 1
ATOM 5796 N N . GLN A 1 734 ? 17.262 -13.353 23.890 1.00 89.12 734 GLN A N 1
ATOM 5797 C CA . GLN A 1 734 ? 17.631 -14.348 24.901 1.00 89.12 734 GLN A CA 1
ATOM 5798 C C . GLN A 1 734 ? 18.936 -13.963 25.615 1.00 89.12 734 GLN A C 1
ATOM 5800 O O . GLN A 1 734 ? 19.045 -14.084 26.834 1.00 89.12 734 GLN A O 1
ATOM 5805 N N . ARG A 1 735 ? 19.924 -13.441 24.876 1.00 88.88 735 ARG A N 1
ATOM 5806 C CA . ARG A 1 735 ? 21.212 -13.014 25.438 1.00 88.88 735 ARG A CA 1
ATOM 5807 C C . ARG A 1 735 ? 21.127 -11.750 26.301 1.00 88.88 735 ARG A C 1
ATOM 5809 O O . ARG A 1 735 ? 21.958 -11.588 27.204 1.00 88.88 735 ARG A O 1
ATOM 5816 N N . CYS A 1 736 ? 20.188 -10.857 25.996 1.00 88.56 736 CYS A N 1
ATOM 5817 C CA . CYS A 1 736 ? 19.992 -9.571 26.666 1.00 88.56 736 CYS A CA 1
ATOM 5818 C C . CYS A 1 736 ? 18.916 -9.594 27.762 1.00 88.56 736 CYS A C 1
ATOM 5820 O O . CYS A 1 736 ? 18.854 -8.642 28.541 1.00 88.56 736 CYS A O 1
ATOM 5822 N N . THR A 1 737 ? 18.085 -10.635 27.838 1.00 91.19 737 THR A N 1
ATOM 5823 C CA . THR A 1 737 ? 17.013 -10.765 28.836 1.00 91.19 737 THR A CA 1
ATOM 5824 C C . THR A 1 737 ? 17.584 -10.802 30.251 1.00 91.19 737 THR A C 1
ATOM 5826 O O . THR A 1 737 ? 18.478 -11.588 30.559 1.00 91.19 737 THR A O 1
ATOM 5829 N N . VAL A 1 738 ? 17.060 -9.934 31.118 1.00 90.94 738 VAL A N 1
ATOM 5830 C CA . VAL A 1 738 ? 17.368 -9.903 32.560 1.00 90.94 738 VAL A CA 1
ATOM 5831 C C . VAL A 1 738 ? 16.171 -10.283 33.428 1.00 90.94 738 VAL A C 1
ATOM 5833 O O . VAL A 1 738 ? 16.356 -10.679 34.574 1.00 90.94 738 VAL A O 1
ATOM 5836 N N . PHE A 1 739 ? 14.958 -10.153 32.890 1.00 91.81 739 PHE A N 1
ATOM 5837 C CA . PHE A 1 739 ? 13.701 -10.520 33.531 1.00 91.81 739 PHE A CA 1
ATOM 5838 C C . PHE A 1 739 ? 12.624 -10.679 32.459 1.00 91.81 739 PHE A C 1
ATOM 5840 O O . PHE A 1 739 ? 12.652 -9.985 31.443 1.00 91.81 739 PHE A O 1
ATOM 5847 N N . GLU A 1 740 ? 11.654 -11.551 32.688 1.00 91.25 740 GLU A N 1
ATOM 5848 C CA . GLU A 1 740 ? 10.499 -11.723 31.814 1.00 91.25 740 GLU A CA 1
ATOM 5849 C C . GLU A 1 740 ? 9.264 -12.083 32.638 1.00 91.25 740 GLU A C 1
ATOM 5851 O O . GLU A 1 740 ? 9.361 -12.679 33.712 1.00 91.25 740 GLU A O 1
ATOM 5856 N N . GLY A 1 741 ? 8.085 -11.691 32.162 1.00 89.19 741 GLY A N 1
ATOM 5857 C CA . GLY A 1 741 ? 6.857 -11.966 32.889 1.00 89.19 741 GLY A CA 1
ATOM 5858 C C . GLY A 1 741 ? 5.600 -11.400 32.251 1.00 89.19 741 GLY A C 1
ATOM 5859 O O . GLY A 1 741 ? 5.618 -10.477 31.432 1.00 89.19 741 GLY A O 1
ATOM 5860 N N . TRP A 1 742 ? 4.466 -11.952 32.674 1.00 88.56 742 TRP A N 1
ATOM 5861 C CA . TRP A 1 742 ? 3.154 -11.452 32.290 1.00 88.56 742 TRP A CA 1
ATOM 5862 C C . TRP A 1 742 ? 2.839 -10.128 32.989 1.00 88.56 742 TRP A C 1
ATOM 5864 O O . TRP A 1 742 ? 2.989 -9.991 34.207 1.00 88.56 742 TRP A O 1
ATOM 5874 N N . VAL A 1 743 ? 2.334 -9.167 32.219 1.00 91.31 743 VAL A N 1
ATOM 5875 C CA . VAL A 1 743 ? 1.919 -7.852 32.712 1.00 91.31 743 VAL A CA 1
ATOM 5876 C C . VAL A 1 743 ? 0.705 -7.358 31.926 1.00 91.31 743 VAL A C 1
ATOM 5878 O O . VAL A 1 743 ? 0.513 -7.708 30.766 1.00 91.31 743 VAL A O 1
ATOM 5881 N N . TYR A 1 744 ? -0.140 -6.541 32.536 1.00 90.00 744 TYR A N 1
ATOM 5882 C CA . TYR A 1 744 ? -1.102 -5.713 31.825 1.00 90.00 744 TYR A CA 1
ATOM 5883 C C . TYR A 1 744 ? -0.464 -4.351 31.540 1.00 90.00 744 TYR A C 1
ATOM 5885 O O . TYR A 1 744 ? -0.081 -3.662 32.478 1.00 90.00 744 TYR A O 1
ATOM 5893 N N . GLU A 1 745 ? -0.377 -3.945 30.274 1.00 90.31 745 GLU A N 1
ATOM 5894 C CA . GLU A 1 745 ? -0.038 -2.569 29.881 1.00 90.31 745 GLU A CA 1
ATOM 5895 C C . GLU A 1 745 ? -1.325 -1.729 29.847 1.00 90.31 745 GLU A C 1
ATOM 5897 O O . GLU A 1 745 ? -2.328 -2.149 29.251 1.00 90.31 745 GLU A O 1
ATOM 5902 N N . SER A 1 746 ? -1.312 -0.537 30.449 1.00 86.94 746 SER A N 1
ATOM 5903 C CA . SER A 1 746 ? -2.353 0.465 30.219 1.00 86.94 746 SER A CA 1
ATOM 5904 C C . SER A 1 746 ? -2.167 1.094 28.836 1.00 86.94 746 SER A C 1
ATOM 5906 O O . SER A 1 746 ? -1.192 1.798 28.565 1.00 86.94 746 SER A O 1
ATOM 5908 N N . THR A 1 747 ? -3.114 0.830 27.937 1.00 82.19 747 THR A N 1
ATOM 5909 C CA . THR A 1 747 ? -3.053 1.265 26.537 1.00 82.19 747 THR A CA 1
ATOM 5910 C C . THR A 1 747 ? -4.190 2.204 26.183 1.00 82.19 747 THR A C 1
ATOM 5912 O O . THR A 1 747 ? -5.330 2.051 26.634 1.00 82.19 747 THR A O 1
ATOM 5915 N N . ASP A 1 748 ? -3.881 3.174 25.329 1.00 77.81 748 ASP A N 1
ATOM 5916 C CA . ASP A 1 748 ? -4.869 4.129 24.865 1.00 77.81 748 ASP A CA 1
ATOM 5917 C C . ASP A 1 748 ? -5.902 3.494 23.936 1.00 77.81 748 ASP A C 1
ATOM 5919 O O . ASP A 1 748 ? -5.570 2.885 22.916 1.00 77.81 748 ASP A O 1
ATOM 5923 N N . ASN A 1 749 ? -7.170 3.713 24.266 1.00 75.12 749 ASN A N 1
ATOM 5924 C CA . ASN A 1 749 ? -8.310 3.359 23.432 1.00 75.12 749 ASN A CA 1
ATOM 5925 C C . ASN A 1 749 ? -9.000 4.624 22.907 1.00 75.12 749 ASN A C 1
ATOM 5927 O O . ASN A 1 749 ? -8.604 5.750 23.203 1.00 75.12 749 ASN A O 1
ATOM 5931 N N . ILE A 1 750 ? -10.053 4.438 22.112 1.00 65.94 750 ILE A N 1
ATOM 5932 C CA . ILE A 1 750 ? -10.783 5.545 21.483 1.00 65.94 750 ILE A CA 1
ATOM 5933 C C . ILE A 1 750 ? -11.304 6.539 22.538 1.00 65.94 750 ILE A C 1
ATOM 5935 O O . ILE A 1 750 ? -11.212 7.747 22.323 1.00 65.94 750 ILE A O 1
ATOM 5939 N N . ALA A 1 751 ? -11.788 6.065 23.692 1.00 58.47 751 ALA A N 1
ATOM 5940 C CA . ALA A 1 751 ? -12.300 6.930 24.753 1.00 58.47 751 ALA A CA 1
ATOM 5941 C C . ALA A 1 751 ? -11.180 7.716 25.458 1.00 58.47 751 ALA A C 1
ATOM 5943 O O . ALA A 1 751 ? -11.317 8.929 25.617 1.00 58.47 751 ALA A O 1
ATOM 5944 N N . SER A 1 752 ? -10.058 7.075 25.820 1.00 69.69 752 SER A N 1
ATOM 5945 C CA . SER A 1 752 ? -8.934 7.780 26.460 1.00 69.69 752 SER A CA 1
ATOM 5946 C C . SER A 1 752 ? -8.280 8.801 25.526 1.00 69.69 752 SER A C 1
ATOM 5948 O O . SER A 1 752 ? -8.022 9.921 25.960 1.00 69.69 752 SER A O 1
ATOM 5950 N N . LYS A 1 753 ? -8.100 8.477 24.233 1.00 68.88 753 LYS A N 1
ATOM 5951 C CA . LYS A 1 753 ? -7.555 9.418 23.236 1.00 68.88 753 LYS A CA 1
ATOM 5952 C C . LYS A 1 753 ? -8.477 10.606 22.977 1.00 68.88 753 LYS A C 1
ATOM 5954 O O . LYS A 1 753 ? -8.005 11.734 22.925 1.00 68.88 753 LYS A O 1
ATOM 5959 N N . THR A 1 754 ? -9.781 10.365 22.822 1.00 59.97 754 THR A N 1
ATOM 5960 C CA . THR A 1 754 ? -10.744 11.429 22.478 1.00 59.97 754 THR A CA 1
ATOM 5961 C C . THR A 1 754 ? -10.988 12.389 23.644 1.00 59.97 754 THR A C 1
ATOM 5963 O O . THR A 1 754 ? -11.235 13.569 23.418 1.00 59.97 754 THR A O 1
ATOM 5966 N N . LEU A 1 755 ? -10.928 11.899 24.887 1.00 60.53 755 LEU A N 1
ATOM 5967 C CA . LEU A 1 755 ? -11.209 12.700 26.084 1.00 60.53 755 LEU A CA 1
ATOM 5968 C C . LEU A 1 755 ? -9.945 13.195 26.807 1.00 60.53 755 LEU A C 1
ATOM 5970 O O . LEU A 1 755 ? -10.054 14.050 27.680 1.00 60.53 755 LEU A O 1
ATOM 5974 N N . GLY A 1 756 ? -8.760 12.663 26.488 1.00 65.75 756 GLY A N 1
ATOM 5975 C CA . GLY A 1 756 ? -7.507 12.981 27.186 1.00 65.75 756 GLY A CA 1
ATOM 5976 C C . GLY A 1 756 ? -7.435 12.449 28.626 1.00 65.75 756 GLY A C 1
ATOM 5977 O O . GLY A 1 756 ? -6.596 12.890 29.407 1.00 65.75 756 GLY A O 1
ATOM 5978 N N . VAL A 1 757 ? -8.322 11.521 29.003 1.00 68.94 757 VAL A N 1
ATOM 5979 C CA . VAL A 1 757 ? -8.472 11.030 30.382 1.00 68.94 757 VAL A CA 1
ATOM 5980 C C . VAL A 1 757 ? -7.813 9.659 30.539 1.00 68.94 757 VAL A C 1
ATOM 5982 O O . VAL A 1 757 ? -8.308 8.650 30.034 1.00 68.94 757 VAL A O 1
ATOM 5985 N N . THR A 1 758 ? -6.716 9.599 31.298 1.00 66.19 758 THR A N 1
ATOM 5986 C CA . THR A 1 758 ? -5.925 8.369 31.495 1.00 66.19 758 THR A CA 1
ATOM 5987 C C . THR A 1 758 ? -6.650 7.282 32.295 1.00 66.19 758 THR A C 1
ATOM 5989 O O . THR A 1 758 ? -6.374 6.105 32.097 1.00 66.19 758 THR A O 1
ATOM 5992 N N . SER A 1 759 ? -7.630 7.619 33.143 1.00 66.62 759 SER A N 1
ATOM 5993 C CA . SER A 1 759 ? -8.468 6.619 33.836 1.00 66.62 759 SER A CA 1
ATOM 5994 C C . SER A 1 759 ? -9.446 5.873 32.917 1.00 66.62 759 SER A C 1
ATOM 5996 O O . SER A 1 759 ? -10.070 4.908 33.354 1.00 66.62 759 SER A O 1
ATOM 5998 N N . LEU A 1 760 ? -9.568 6.288 31.649 1.00 68.25 760 LEU A N 1
ATOM 5999 C CA . LEU A 1 760 ? -10.342 5.587 30.621 1.00 68.25 760 LEU A CA 1
ATOM 6000 C C . LEU A 1 760 ? -9.482 4.671 29.737 1.00 68.25 760 LEU A C 1
ATOM 6002 O O . LEU A 1 760 ? -10.028 4.029 28.842 1.00 68.25 760 LEU A O 1
ATOM 6006 N N . GLN A 1 761 ? -8.161 4.601 29.951 1.00 77.25 761 GLN A N 1
ATOM 6007 C CA . GLN A 1 761 ? -7.286 3.670 29.228 1.00 77.25 761 GLN A CA 1
ATOM 6008 C C . GLN A 1 761 ? -7.698 2.213 29.475 1.00 77.25 761 GLN A C 1
ATOM 6010 O O . GLN A 1 761 ? -8.317 1.884 30.487 1.00 77.25 761 GLN A O 1
ATOM 6015 N N . SER A 1 762 ? -7.379 1.331 28.528 1.00 82.44 762 SER A N 1
ATOM 6016 C CA . SER A 1 762 ? -7.713 -0.096 28.579 1.00 82.44 762 SER A CA 1
ATOM 6017 C C . SER A 1 762 ? -6.480 -0.953 28.818 1.00 82.44 762 SER A C 1
ATOM 6019 O O . SER A 1 762 ? -5.462 -0.799 28.145 1.00 82.44 762 SER A O 1
ATOM 6021 N N . TRP A 1 763 ? -6.620 -1.927 29.707 1.00 84.38 763 TRP A N 1
ATOM 6022 C CA . TRP A 1 763 ? -5.585 -2.904 30.014 1.00 84.38 763 TRP A CA 1
ATOM 6023 C C . TRP A 1 763 ? -5.476 -3.974 28.929 1.00 84.38 763 TRP A C 1
ATOM 6025 O O . TRP A 1 763 ? -6.449 -4.682 28.663 1.00 84.38 763 TRP A O 1
ATOM 6035 N N . LYS A 1 764 ? -4.285 -4.142 28.351 1.00 86.81 764 LYS A N 1
ATOM 6036 C CA . LYS A 1 764 ? -3.952 -5.276 27.476 1.00 86.81 764 LYS A CA 1
ATOM 6037 C C . LYS A 1 764 ? -2.967 -6.197 28.179 1.00 86.81 764 LYS A C 1
ATOM 6039 O O . LYS A 1 764 ? -1.937 -5.728 28.648 1.00 86.81 764 LYS A O 1
ATOM 6044 N N . ARG A 1 765 ? -3.267 -7.498 28.245 1.00 87.12 765 ARG A N 1
ATOM 6045 C CA . ARG A 1 765 ? -2.321 -8.501 28.754 1.00 87.12 765 ARG A CA 1
ATOM 6046 C C . ARG A 1 765 ? -1.202 -8.676 27.728 1.00 87.12 765 ARG A C 1
ATOM 6048 O O . ARG A 1 765 ? -1.488 -9.005 26.583 1.00 87.12 765 ARG A O 1
ATOM 6055 N N . ARG A 1 766 ? 0.039 -8.447 28.144 1.00 88.12 766 ARG A N 1
ATOM 6056 C CA . ARG A 1 766 ? 1.263 -8.591 27.354 1.00 88.12 766 ARG A CA 1
ATOM 6057 C C . ARG A 1 766 ? 2.188 -9.599 28.019 1.00 88.12 766 ARG A C 1
ATOM 6059 O O . ARG A 1 766 ? 2.240 -9.674 29.250 1.00 88.12 766 ARG A O 1
ATOM 6066 N N . TYR A 1 767 ? 2.958 -10.317 27.212 1.00 89.19 767 TYR A N 1
ATOM 6067 C CA . TYR A 1 767 ? 4.189 -10.920 27.707 1.00 89.19 767 TYR A CA 1
ATOM 6068 C C . TYR A 1 767 ? 5.304 -9.886 27.561 1.00 89.19 767 TYR A C 1
ATOM 6070 O O . TYR A 1 767 ? 5.522 -9.369 26.463 1.00 89.19 767 TYR A O 1
ATOM 6078 N N . CYS A 1 768 ? 5.954 -9.529 28.666 1.00 91.06 768 CYS A N 1
ATOM 6079 C CA . CYS A 1 768 ? 7.017 -8.537 28.672 1.00 91.06 768 CYS A CA 1
ATOM 6080 C C . CYS A 1 768 ? 8.363 -9.222 28.869 1.00 91.06 768 CYS A C 1
ATOM 6082 O O . CYS A 1 768 ? 8.566 -9.902 29.872 1.00 91.06 768 CYS A O 1
ATOM 6084 N N . VAL A 1 769 ? 9.290 -8.971 27.950 1.00 91.31 769 VAL A N 1
ATOM 6085 C CA . VAL A 1 769 ? 10.702 -9.333 28.093 1.00 91.31 769 VAL A CA 1
ATOM 6086 C C . VAL A 1 769 ? 11.474 -8.057 28.404 1.00 91.31 769 VAL A C 1
ATOM 6088 O O . VAL A 1 769 ? 11.348 -7.071 27.680 1.00 91.31 769 VAL A O 1
ATOM 6091 N N . VAL A 1 770 ? 12.233 -8.044 29.497 1.00 92.44 770 VAL A N 1
ATOM 6092 C CA . VAL A 1 770 ? 13.053 -6.904 29.915 1.00 92.44 770 VAL A CA 1
ATOM 6093 C C . VAL A 1 770 ? 14.495 -7.158 29.502 1.00 92.44 770 VAL A C 1
ATOM 6095 O O . VAL A 1 770 ? 15.151 -8.069 30.011 1.00 92.44 770 VAL A O 1
ATOM 6098 N N . LEU A 1 771 ? 15.000 -6.334 28.588 1.00 90.81 771 LEU A N 1
ATOM 6099 C CA . LEU A 1 771 ? 16.347 -6.441 28.039 1.00 90.81 771 LEU A CA 1
ATOM 6100 C C . LEU A 1 771 ? 17.303 -5.426 28.677 1.00 90.81 771 LEU A C 1
ATOM 6102 O O . LEU A 1 771 ? 16.970 -4.249 28.852 1.00 90.81 771 LEU A O 1
ATOM 6106 N N . ARG A 1 772 ? 18.538 -5.857 28.948 1.00 88.31 772 ARG A N 1
ATOM 6107 C CA . ARG A 1 772 ? 19.677 -4.961 29.183 1.00 88.31 772 ARG A CA 1
ATOM 6108 C C . ARG A 1 772 ? 20.023 -4.218 27.891 1.00 88.31 772 ARG A C 1
ATOM 6110 O O . ARG A 1 772 ? 20.157 -4.830 26.834 1.00 88.31 772 ARG A O 1
ATOM 6117 N N . THR A 1 773 ? 20.246 -2.910 28.005 1.00 87.00 773 THR A N 1
ATOM 6118 C CA . THR A 1 773 ? 20.674 -2.049 26.894 1.00 87.00 773 THR A CA 1
ATOM 6119 C C . THR A 1 773 ? 22.130 -1.594 27.061 1.00 87.00 773 THR A C 1
ATOM 6121 O O . THR A 1 773 ? 22.767 -1.859 28.081 1.00 87.00 773 THR A O 1
ATOM 6124 N N . ALA A 1 774 ? 22.658 -0.857 26.078 1.00 83.75 774 ALA A N 1
ATOM 6125 C CA . ALA A 1 774 ? 23.944 -0.157 26.185 1.00 83.75 774 ALA A CA 1
ATOM 6126 C C . ALA A 1 774 ? 23.987 0.904 27.297 1.00 83.75 774 ALA A C 1
ATOM 6128 O O . ALA A 1 774 ? 25.058 1.310 27.749 1.00 83.75 774 ALA A O 1
ATOM 6129 N N . LEU A 1 775 ? 22.818 1.403 27.689 1.00 81.31 775 LEU A N 1
ATOM 6130 C CA . LEU A 1 775 ? 22.662 2.492 28.631 1.00 81.31 775 LEU A CA 1
ATOM 6131 C C . LEU A 1 775 ? 22.610 1.895 30.036 1.00 81.31 775 LEU A C 1
ATOM 6133 O O . LEU A 1 775 ? 21.607 1.306 30.425 1.00 81.31 775 LEU A O 1
ATOM 6137 N N . ARG A 1 776 ? 23.681 2.076 30.816 1.00 77.50 776 ARG A N 1
ATOM 6138 C CA . ARG A 1 776 ? 23.863 1.455 32.146 1.00 77.50 776 ARG A CA 1
ATOM 6139 C C . ARG A 1 776 ? 22.706 1.684 33.138 1.00 77.50 776 ARG A C 1
ATOM 6141 O O . ARG A 1 776 ? 22.582 0.924 34.087 1.00 77.50 776 ARG A O 1
ATOM 6148 N N . THR A 1 777 ? 21.872 2.707 32.929 1.00 80.56 777 THR A N 1
ATOM 6149 C CA . THR A 1 777 ? 20.714 3.072 33.769 1.00 80.56 777 THR A CA 1
ATOM 6150 C C . THR A 1 777 ? 19.345 2.771 33.146 1.00 80.56 777 THR A C 1
ATOM 6152 O O . THR A 1 777 ? 18.332 3.064 33.781 1.00 80.56 777 THR A O 1
ATOM 6155 N N . HIS A 1 778 ? 19.290 2.239 31.917 1.00 84.88 778 HIS A N 1
ATOM 6156 C CA . HIS A 1 778 ? 18.040 1.993 31.194 1.00 84.88 778 HIS A CA 1
ATOM 6157 C C . HIS A 1 778 ? 17.909 0.545 30.721 1.00 84.88 778 HIS A C 1
ATOM 6159 O O . HIS A 1 778 ? 18.848 -0.071 30.208 1.00 84.88 778 HIS A O 1
ATOM 6165 N N . PHE A 1 779 ? 16.685 0.047 30.806 1.00 89.44 779 PHE A N 1
ATOM 6166 C CA . PHE A 1 779 ? 16.286 -1.273 30.337 1.00 89.44 779 PHE A CA 1
ATOM 6167 C C . PHE A 1 779 ? 15.151 -1.128 29.324 1.00 89.44 779 PHE A C 1
ATOM 6169 O O . PHE A 1 779 ? 14.382 -0.165 29.369 1.00 89.44 779 PHE A O 1
ATOM 6176 N N . GLU A 1 780 ? 15.045 -2.082 28.407 1.00 90.44 780 GLU A N 1
ATOM 6177 C CA . GLU A 1 780 ? 14.035 -2.087 27.351 1.00 90.44 780 GLU A CA 1
ATOM 6178 C C . GLU A 1 780 ? 12.955 -3.132 27.658 1.00 90.44 780 GLU A C 1
ATOM 6180 O O . GLU A 1 780 ? 13.227 -4.329 27.640 1.00 90.44 780 GLU A O 1
ATOM 6185 N N . LEU A 1 781 ? 11.733 -2.680 27.948 1.00 91.62 781 LEU A N 1
ATOM 6186 C CA . LEU A 1 781 ? 10.528 -3.507 27.979 1.00 91.62 781 LEU A CA 1
ATOM 6187 C C . LEU A 1 781 ? 10.087 -3.764 26.542 1.00 91.62 781 LEU A C 1
ATOM 6189 O O . LEU A 1 781 ? 9.694 -2.841 25.824 1.00 91.62 781 LEU A O 1
ATOM 6193 N N . VAL A 1 782 ? 10.104 -5.029 26.149 1.00 90.81 782 VAL A N 1
ATOM 6194 C CA . VAL A 1 782 ? 9.650 -5.498 24.845 1.00 90.81 782 VAL A CA 1
ATOM 6195 C C . VAL A 1 782 ? 8.346 -6.266 25.051 1.00 90.81 782 VAL A C 1
ATOM 6197 O O . VAL A 1 782 ? 8.324 -7.316 25.695 1.00 90.81 782 VAL A O 1
ATOM 6200 N N . LEU A 1 783 ? 7.244 -5.706 24.549 1.00 89.19 783 LEU A N 1
ATOM 6201 C CA . LEU A 1 783 ? 5.881 -6.141 24.850 1.00 89.19 783 LEU A CA 1
ATOM 6202 C C . LEU A 1 783 ? 5.273 -6.889 23.660 1.00 89.19 783 LEU A C 1
ATOM 6204 O O . LEU A 1 783 ? 4.983 -6.308 22.609 1.00 89.19 783 LEU A O 1
ATOM 6208 N N . TYR A 1 784 ? 5.025 -8.179 23.861 1.00 86.88 784 TYR A N 1
ATOM 6209 C CA . TYR A 1 784 ? 4.441 -9.085 22.876 1.00 86.88 784 TYR A CA 1
ATOM 6210 C C . TYR A 1 784 ? 2.927 -9.207 23.070 1.00 86.88 784 TYR A C 1
ATOM 6212 O O . TYR A 1 784 ? 2.431 -9.189 24.201 1.00 86.88 784 TYR A O 1
ATOM 6220 N N . ASP A 1 785 ? 2.194 -9.286 21.957 1.00 78.12 785 ASP A N 1
ATOM 6221 C CA . ASP A 1 785 ? 0.773 -9.648 21.945 1.00 78.12 785 ASP A CA 1
ATOM 6222 C C . ASP A 1 785 ? 0.619 -11.173 21.838 1.00 78.12 785 ASP A C 1
ATOM 6224 O O . ASP A 1 785 ? 1.545 -11.908 21.494 1.00 78.12 785 ASP A O 1
ATOM 6228 N N . PHE A 1 786 ? -0.582 -11.640 22.158 1.00 69.94 786 PHE A N 1
ATOM 6229 C CA . PHE A 1 786 ? -0.943 -13.049 22.160 1.00 69.94 786 PHE A CA 1
ATOM 6230 C C . PHE A 1 786 ? -1.359 -13.536 20.755 1.00 69.94 786 PHE A C 1
ATOM 6232 O O . PHE A 1 786 ? -2.219 -12.920 20.122 1.00 69.94 786 PHE A O 1
ATOM 6239 N N . THR A 1 787 ? -0.788 -14.649 20.275 1.00 54.88 787 THR A N 1
ATOM 6240 C CA . THR A 1 787 ? -1.237 -15.335 19.044 1.00 54.88 787 THR A CA 1
ATOM 6241 C C . THR A 1 787 ? -2.420 -16.252 19.368 1.00 54.88 787 THR A C 1
ATOM 6243 O O . THR A 1 787 ? -2.392 -16.969 20.358 1.00 54.88 787 THR A O 1
ATOM 6246 N N . ALA A 1 788 ? -3.503 -16.194 18.587 1.00 46.72 788 ALA A N 1
ATOM 6247 C CA . ALA A 1 788 ? -4.865 -16.509 19.051 1.00 46.72 788 ALA A CA 1
ATOM 6248 C C . ALA A 1 788 ? -5.199 -17.983 19.415 1.00 46.72 788 ALA A C 1
ATOM 6250 O O . ALA A 1 788 ? -6.366 -18.277 19.673 1.00 46.72 788 ALA A O 1
ATOM 6251 N N . GLU A 1 789 ? -4.228 -18.896 19.448 1.00 43.38 789 GLU A N 1
ATOM 6252 C CA . GLU A 1 789 ? -4.450 -20.350 19.379 1.00 43.38 789 GLU A CA 1
ATOM 6253 C C . GLU A 1 789 ? -4.602 -21.064 20.744 1.00 43.38 789 GLU A C 1
ATOM 6255 O O . GLU A 1 789 ? -5.146 -22.164 20.792 1.00 43.38 789 GLU A O 1
ATOM 6260 N N . SER A 1 790 ? -4.200 -20.457 21.869 1.00 44.06 790 SER A N 1
ATOM 6261 C CA . SER A 1 790 ? -4.194 -21.127 23.193 1.00 44.06 790 SER A CA 1
ATOM 6262 C C . SER A 1 790 ? -4.336 -20.181 24.405 1.00 44.06 790 SER A C 1
ATOM 6264 O O . SER A 1 790 ? -3.358 -19.664 24.936 1.00 44.06 790 SER A O 1
ATOM 6266 N N . ARG A 1 791 ? -5.554 -19.957 24.926 1.00 46.19 791 ARG A N 1
ATOM 6267 C CA . ARG A 1 791 ? -5.781 -19.059 26.094 1.00 46.19 791 ARG A CA 1
ATOM 6268 C C . ARG A 1 791 ? -5.136 -19.516 27.420 1.00 46.19 791 ARG A C 1
ATOM 6270 O O . ARG A 1 791 ? -5.331 -18.852 28.438 1.00 46.19 791 ARG A O 1
ATOM 6277 N N . ASP A 1 792 ? -4.381 -20.606 27.398 1.00 53.97 792 ASP A N 1
ATOM 6278 C CA . ASP A 1 792 ? -3.700 -21.197 28.539 1.00 53.97 792 ASP A CA 1
ATOM 6279 C C . ASP A 1 792 ? -2.278 -20.643 28.672 1.00 53.97 792 ASP A C 1
ATOM 6281 O O . ASP A 1 792 ? -1.485 -20.691 27.730 1.00 53.97 792 ASP A O 1
ATOM 6285 N N . ASP A 1 793 ? -1.911 -20.224 29.884 1.00 51.88 793 ASP A N 1
ATOM 6286 C CA . ASP A 1 793 ? -0.576 -19.700 30.220 1.00 51.88 793 ASP A CA 1
ATOM 6287 C C . ASP A 1 793 ? 0.577 -20.693 29.932 1.00 51.88 793 ASP A C 1
ATOM 6289 O O . ASP A 1 793 ? 1.742 -20.301 29.930 1.00 51.88 793 ASP A O 1
ATOM 6293 N N . VAL A 1 794 ? 0.252 -21.967 29.677 1.00 54.59 794 VAL A N 1
ATOM 6294 C CA . VAL A 1 794 ? 1.181 -23.078 29.410 1.00 54.59 794 VAL A CA 1
ATOM 6295 C C . VAL A 1 794 ? 1.529 -23.228 27.921 1.00 54.59 794 VAL A C 1
ATOM 6297 O O . VAL A 1 794 ? 2.640 -23.639 27.602 1.00 54.59 794 VAL A O 1
ATOM 6300 N N . ASN A 1 795 ? 0.608 -22.894 27.008 1.00 54.72 795 ASN A N 1
ATOM 6301 C CA . ASN A 1 795 ? 0.700 -23.250 25.581 1.00 54.72 795 ASN A CA 1
ATOM 6302 C C . ASN A 1 795 ? 0.826 -22.033 24.643 1.00 54.72 795 ASN A C 1
ATOM 6304 O O . ASN A 1 795 ? 0.647 -22.172 23.431 1.00 54.72 795 ASN A O 1
ATOM 6308 N N . TRP A 1 796 ? 1.067 -20.835 25.181 1.00 59.94 796 TRP A N 1
ATOM 6309 C CA . TRP A 1 796 ? 1.121 -19.601 24.393 1.00 59.94 796 TRP A CA 1
ATOM 6310 C C . TRP A 1 796 ? 2.304 -19.587 23.408 1.00 59.94 796 TRP A C 1
ATOM 6312 O O . TRP A 1 796 ? 3.404 -20.033 23.734 1.00 59.94 796 TRP A O 1
ATOM 6322 N N . GLN A 1 797 ? 2.098 -19.015 22.217 1.00 60.34 797 GLN A N 1
ATOM 6323 C CA . GLN A 1 797 ? 3.180 -18.713 21.277 1.00 60.34 797 GLN A CA 1
ATOM 6324 C C . GLN A 1 797 ? 3.377 -17.201 21.127 1.00 60.34 797 GLN A C 1
ATOM 6326 O O . GLN A 1 797 ? 2.426 -16.418 21.010 1.00 60.34 797 GLN A O 1
ATOM 6331 N N . ARG A 1 798 ? 4.645 -16.793 21.130 1.00 65.44 798 ARG A N 1
ATOM 6332 C CA . ARG A 1 798 ? 5.100 -15.405 21.018 1.00 65.44 798 ARG A CA 1
ATOM 6333 C C . ARG A 1 798 ? 4.891 -14.868 19.602 1.00 65.44 798 ARG A C 1
ATOM 6335 O O . ARG A 1 798 ? 5.203 -15.553 18.633 1.00 65.44 798 ARG A O 1
ATOM 6342 N N . SER A 1 799 ? 4.406 -13.632 19.466 1.00 69.50 799 SER A N 1
ATOM 6343 C CA . SER A 1 799 ? 4.347 -12.974 18.155 1.00 69.50 799 SER A CA 1
ATOM 6344 C C . SER A 1 799 ? 5.755 -12.709 17.605 1.00 69.50 799 SER A C 1
ATOM 6346 O O . SER A 1 799 ? 6.632 -12.265 18.341 1.00 69.50 799 SER A O 1
ATOM 6348 N N . SER A 1 800 ? 5.963 -12.920 16.301 1.00 66.44 800 SER A N 1
ATOM 6349 C CA . SER A 1 800 ? 7.266 -12.739 15.628 1.00 66.44 800 SER A CA 1
ATOM 6350 C C . SER A 1 800 ? 7.809 -11.306 15.680 1.00 66.44 800 SER A C 1
ATOM 6352 O O . SER A 1 800 ? 8.997 -11.080 15.476 1.00 66.44 800 SER A O 1
ATOM 6354 N N . THR A 1 801 ? 6.941 -10.325 15.933 1.00 70.75 801 THR A N 1
ATOM 6355 C CA . THR A 1 801 ? 7.308 -8.927 16.181 1.00 70.75 801 THR A CA 1
ATOM 6356 C C . THR A 1 801 ? 6.721 -8.454 17.510 1.00 70.75 801 THR A C 1
ATOM 6358 O O . THR A 1 801 ? 5.575 -8.809 17.824 1.00 70.75 801 THR A O 1
ATOM 6361 N N . PRO A 1 802 ? 7.436 -7.610 18.273 1.00 82.62 802 PRO A N 1
ATOM 6362 C CA . PRO A 1 802 ? 6.859 -6.917 19.417 1.00 82.62 802 PRO A CA 1
ATOM 6363 C C . PRO A 1 802 ? 5.827 -5.883 18.956 1.00 82.62 802 PRO A C 1
ATOM 6365 O O . PRO A 1 802 ? 5.921 -5.342 17.857 1.00 82.62 802 PRO A O 1
ATOM 6368 N N . THR A 1 803 ? 4.834 -5.585 19.794 1.00 82.00 803 THR A N 1
ATOM 6369 C CA . THR A 1 803 ? 3.818 -4.558 19.480 1.00 82.00 803 THR A CA 1
ATOM 6370 C C . THR A 1 803 ? 4.140 -3.202 20.094 1.00 82.00 803 THR A C 1
ATOM 6372 O O . THR A 1 803 ? 3.634 -2.181 19.639 1.00 82.00 803 THR A O 1
ATOM 6375 N N . SER A 1 804 ? 4.918 -3.193 21.175 1.00 84.38 804 SER A N 1
ATOM 6376 C CA . SER A 1 804 ? 5.393 -1.980 21.828 1.00 84.38 804 SER A CA 1
ATOM 6377 C C . SER A 1 804 ? 6.777 -2.234 22.408 1.00 84.38 804 SER A C 1
ATOM 6379 O O . SER A 1 804 ? 7.046 -3.306 22.954 1.00 84.38 804 SER A O 1
ATOM 6381 N N . ILE A 1 805 ? 7.655 -1.246 22.275 1.00 88.12 805 ILE A N 1
ATOM 6382 C CA . ILE A 1 805 ? 8.991 -1.248 22.858 1.00 88.12 805 ILE A CA 1
ATOM 6383 C C . ILE A 1 805 ? 9.109 0.026 23.688 1.00 88.12 805 ILE A C 1
ATOM 6385 O O . ILE A 1 805 ? 8.818 1.124 23.210 1.00 88.12 805 ILE A O 1
ATOM 6389 N N . THR A 1 806 ? 9.508 -0.115 24.946 1.00 87.81 806 THR A N 1
ATOM 6390 C CA . THR A 1 806 ? 9.540 0.982 25.912 1.00 87.81 806 THR A CA 1
ATOM 6391 C C . THR A 1 806 ? 10.836 0.942 26.712 1.00 87.81 806 THR A C 1
ATOM 6393 O O . THR A 1 806 ? 11.141 -0.057 27.349 1.00 87.81 806 THR A O 1
ATOM 6396 N N . LEU A 1 807 ? 11.597 2.033 26.722 1.00 87.69 807 LEU A N 1
ATOM 6397 C CA . LEU A 1 807 ? 12.736 2.199 27.622 1.00 87.69 807 LEU A CA 1
ATOM 6398 C C . LEU A 1 807 ? 12.244 2.717 28.977 1.00 87.69 807 LEU A C 1
ATOM 6400 O O . LEU A 1 807 ? 11.531 3.718 29.014 1.00 87.69 807 LEU A O 1
ATOM 6404 N N . PHE A 1 808 ? 12.665 2.103 30.082 1.00 87.56 808 PHE A N 1
ATOM 6405 C CA . PHE A 1 808 ? 12.516 2.689 31.418 1.00 87.56 808 PHE A CA 1
ATOM 6406 C C . PHE A 1 808 ? 13.881 2.967 32.040 1.00 87.56 808 PHE A C 1
ATOM 6408 O O . PHE A 1 808 ? 14.842 2.227 31.820 1.00 87.56 808 PHE A O 1
ATOM 6415 N N . GLN A 1 809 ? 13.959 4.055 32.802 1.00 82.69 809 GLN A N 1
ATOM 6416 C CA . GLN A 1 809 ? 15.146 4.438 33.561 1.00 82.69 809 GLN A CA 1
ATOM 6417 C C . GLN A 1 809 ? 14.987 4.009 35.017 1.00 82.69 809 GLN A C 1
ATOM 6419 O O . GLN A 1 809 ? 13.912 4.168 35.588 1.00 82.69 809 GLN A O 1
ATOM 6424 N N . ILE A 1 810 ? 16.071 3.548 35.639 1.00 78.12 810 ILE A N 1
ATOM 6425 C CA . ILE A 1 810 ? 16.115 3.285 37.080 1.00 78.12 810 ILE A CA 1
ATOM 6426 C C . ILE A 1 810 ? 16.694 4.490 37.824 1.00 78.12 810 ILE A C 1
ATOM 6428 O O . ILE A 1 810 ? 17.775 4.989 37.507 1.00 78.12 810 ILE A O 1
ATOM 6432 N N . GLY A 1 811 ? 15.953 4.952 38.830 1.00 67.50 811 GLY A N 1
ATOM 6433 C CA . GLY A 1 811 ? 16.295 6.067 39.712 1.00 67.50 811 GLY A CA 1
ATOM 6434 C C . GLY A 1 811 ? 15.315 6.177 40.886 1.00 67.50 811 GLY A C 1
ATOM 6435 O O . GLY A 1 811 ? 14.266 5.535 40.871 1.00 67.50 811 GLY A O 1
ATOM 6436 N N . ALA A 1 812 ? 15.642 6.989 41.896 1.00 54.41 812 ALA A N 1
ATOM 6437 C CA . ALA A 1 812 ? 14.904 7.042 43.167 1.00 54.41 812 ALA A CA 1
ATOM 6438 C C . ALA A 1 812 ? 13.385 7.287 43.017 1.00 54.41 812 ALA A C 1
ATOM 6440 O O . ALA A 1 812 ? 12.602 6.651 43.714 1.00 54.41 812 ALA A O 1
ATOM 6441 N N . ASP A 1 813 ? 12.979 8.125 42.056 1.00 60.78 813 ASP A N 1
ATOM 6442 C CA . ASP A 1 813 ? 11.574 8.490 41.796 1.00 60.78 813 ASP A CA 1
ATOM 6443 C C . ASP A 1 813 ? 10.987 7.826 40.526 1.00 60.78 813 ASP A C 1
ATOM 6445 O O . ASP A 1 813 ? 9.955 8.245 40.001 1.00 60.78 813 ASP A O 1
ATOM 6449 N N . SER A 1 814 ? 11.659 6.806 39.974 1.00 71.56 814 SER A N 1
ATOM 6450 C CA . SER A 1 814 ? 11.302 6.210 38.667 1.00 71.56 814 SER A CA 1
ATOM 6451 C C . SER A 1 814 ? 10.097 5.260 38.685 1.00 71.56 814 SER A C 1
ATOM 6453 O O . SER A 1 814 ? 9.497 5.009 37.635 1.00 71.56 814 SER A O 1
ATOM 6455 N N . ILE A 1 815 ? 9.745 4.736 39.864 1.00 83.44 815 ILE A N 1
ATOM 6456 C CA . ILE A 1 815 ? 8.725 3.703 40.071 1.00 83.44 815 ILE A CA 1
ATOM 6457 C C . ILE A 1 815 ? 7.718 4.207 41.108 1.00 83.44 815 ILE A C 1
ATOM 6459 O O . ILE A 1 815 ? 8.095 4.656 42.186 1.00 83.44 815 ILE A O 1
ATOM 6463 N N . THR A 1 816 ? 6.422 4.102 40.817 1.00 84.75 816 THR A N 1
ATOM 6464 C CA . THR A 1 816 ? 5.345 4.384 41.781 1.00 84.75 816 THR A CA 1
ATOM 6465 C C . THR A 1 816 ? 4.450 3.160 41.925 1.00 84.75 816 THR A C 1
ATOM 6467 O O . THR A 1 816 ? 3.771 2.777 40.977 1.00 84.75 816 THR A O 1
ATOM 6470 N N . PHE A 1 817 ? 4.423 2.540 43.104 1.00 80.50 817 PHE A N 1
ATOM 6471 C CA . PHE A 1 817 ? 3.513 1.429 43.396 1.00 80.50 817 PHE A CA 1
ATOM 6472 C C . PHE A 1 817 ? 2.126 1.969 43.779 1.00 80.50 817 PHE A C 1
ATOM 6474 O O . PHE A 1 817 ? 1.993 2.758 44.719 1.00 80.50 817 PHE A O 1
ATOM 6481 N N . ASN A 1 818 ? 1.081 1.569 43.049 1.00 70.81 818 ASN A N 1
ATOM 6482 C CA . ASN A 1 818 ? -0.234 2.207 43.135 1.00 70.81 818 ASN A CA 1
ATOM 6483 C C . ASN A 1 818 ? -1.080 1.561 44.247 1.00 70.81 818 ASN A C 1
ATOM 6485 O O . ASN A 1 818 ? -1.875 0.655 44.011 1.00 70.81 818 ASN A O 1
ATOM 6489 N N . SER A 1 819 ? -0.934 2.058 45.480 1.00 52.50 819 SER A N 1
ATOM 6490 C CA . SER A 1 819 ? -1.653 1.554 46.667 1.00 52.50 819 SER A CA 1
ATOM 6491 C C . SER A 1 819 ? -3.129 1.975 46.770 1.00 52.50 819 SER A C 1
ATOM 6493 O O . SER A 1 819 ? -3.844 1.493 47.647 1.00 52.50 819 SER A O 1
ATOM 6495 N N . LYS A 1 820 ? -3.607 2.871 45.895 1.00 51.41 820 LYS A N 1
ATOM 6496 C CA . LYS A 1 820 ? -4.995 3.361 45.867 1.00 51.41 820 LYS A CA 1
ATOM 6497 C C . LYS A 1 820 ? -5.671 2.983 44.552 1.00 51.41 820 LYS A C 1
ATOM 6499 O O . LYS A 1 820 ? -5.147 3.274 43.479 1.00 51.41 820 LYS A O 1
ATOM 6504 N N . GLN A 1 821 ? -6.863 2.393 44.632 1.00 55.09 821 GLN A N 1
ATOM 6505 C CA . GLN A 1 821 ? -7.681 2.107 43.454 1.00 55.09 821 GLN A CA 1
ATOM 6506 C C . GLN A 1 821 ? -8.110 3.412 42.762 1.00 55.09 821 GLN A C 1
ATOM 6508 O O . GLN A 1 821 ? -8.656 4.319 43.393 1.00 55.09 821 GLN A O 1
ATOM 6513 N N . LYS A 1 822 ? -7.891 3.497 41.445 1.00 57.25 822 LYS A N 1
ATOM 6514 C CA . LYS A 1 822 ? -8.499 4.526 40.588 1.00 57.25 822 LYS A CA 1
ATOM 6515 C C . LYS A 1 822 ? -10.026 4.390 40.590 1.00 57.25 822 LYS A C 1
ATOM 6517 O O . LYS A 1 822 ? -10.549 3.277 40.603 1.00 57.25 822 LYS A O 1
ATOM 6522 N N . PHE A 1 823 ? -10.715 5.528 40.479 1.00 52.09 823 PHE A N 1
ATOM 6523 C CA . PHE A 1 823 ? -12.185 5.629 40.459 1.00 52.09 823 PHE A CA 1
ATOM 6524 C C . PHE A 1 823 ? -12.847 4.863 39.296 1.00 52.09 823 PHE A C 1
ATOM 6526 O O . PHE A 1 823 ? -14.005 4.473 39.393 1.00 52.09 823 PHE A O 1
ATOM 6533 N N . PHE A 1 824 ? -12.108 4.639 38.205 1.00 50.38 824 PHE A N 1
ATOM 6534 C CA . PHE A 1 824 ? -12.507 3.810 37.069 1.00 50.38 824 PHE A CA 1
ATOM 6535 C C . PHE A 1 824 ? -11.333 2.935 36.618 1.00 50.38 824 PHE A C 1
ATOM 6537 O O . PHE A 1 824 ? -10.178 3.357 36.690 1.00 50.38 824 PHE A O 1
ATOM 6544 N N . ASN A 1 825 ? -11.664 1.726 36.154 1.00 62.06 825 ASN A N 1
ATOM 6545 C CA . ASN A 1 825 ? -10.768 0.750 35.524 1.00 62.06 825 ASN A CA 1
ATOM 6546 C C . ASN A 1 825 ? -9.433 0.492 36.257 1.00 62.06 825 ASN A C 1
ATOM 6548 O O . ASN A 1 825 ? -8.397 0.327 35.617 1.00 62.06 825 ASN A O 1
ATOM 6552 N N . SER A 1 826 ? -9.425 0.455 37.592 1.00 70.50 826 SER A N 1
ATOM 6553 C CA . SER A 1 826 ? -8.233 0.053 38.347 1.00 70.50 826 SER A CA 1
ATOM 6554 C C . SER A 1 826 ? -7.963 -1.450 38.212 1.00 70.50 826 SER A C 1
ATOM 6556 O O . SER A 1 826 ? -8.885 -2.266 38.233 1.00 70.50 826 SER A O 1
ATOM 6558 N N . LYS A 1 827 ? -6.685 -1.827 38.099 1.00 78.81 827 LYS A N 1
ATOM 6559 C CA . LYS A 1 827 ? -6.236 -3.214 38.279 1.00 78.81 827 LYS A CA 1
ATOM 6560 C C . LYS A 1 827 ? -5.632 -3.391 39.676 1.00 78.81 827 LYS A C 1
ATOM 6562 O O . LYS A 1 827 ? -4.988 -2.464 40.169 1.00 78.81 827 LYS A O 1
ATOM 6567 N N . PRO A 1 828 ? -5.805 -4.564 40.316 1.00 80.94 828 PRO A N 1
ATOM 6568 C CA . PRO A 1 828 ? -4.939 -4.947 41.425 1.00 80.94 828 PRO A CA 1
ATOM 6569 C C . PRO A 1 828 ? -3.495 -5.067 40.920 1.00 80.94 828 PRO A C 1
ATOM 6571 O O . PRO A 1 828 ? -3.276 -5.239 39.721 1.00 80.94 828 PRO A O 1
ATOM 6574 N N . PHE A 1 829 ? -2.520 -4.999 41.829 1.00 87.25 829 PHE A N 1
ATOM 6575 C CA . PHE A 1 829 ? -1.098 -5.181 41.498 1.00 87.25 829 PHE A CA 1
ATOM 6576 C C . PHE A 1 829 ? -0.535 -4.150 40.498 1.00 87.25 829 PHE A C 1
ATOM 6578 O O . PHE A 1 829 ? 0.386 -4.452 39.736 1.00 87.25 829 PHE A O 1
ATOM 6585 N N . ALA A 1 830 ? -1.103 -2.939 40.484 1.00 87.50 830 ALA A N 1
ATOM 6586 C CA . ALA A 1 830 ? -0.702 -1.864 39.585 1.00 87.50 830 ALA A CA 1
ATOM 6587 C C . ALA A 1 830 ? 0.543 -1.102 40.077 1.00 87.50 830 ALA A C 1
ATOM 6589 O O . ALA A 1 830 ? 0.692 -0.792 41.261 1.00 87.50 830 ALA A O 1
ATOM 6590 N N . PHE A 1 831 ? 1.415 -0.750 39.139 1.00 88.69 831 PHE A N 1
ATOM 6591 C CA . PHE A 1 831 ? 2.606 0.067 39.342 1.00 88.69 831 PHE A CA 1
ATOM 6592 C C . PHE A 1 831 ? 2.843 0.957 38.117 1.00 88.69 831 PHE A C 1
ATOM 6594 O O . PHE A 1 831 ? 2.444 0.634 37.003 1.00 88.69 831 PHE A O 1
ATOM 6601 N N . THR A 1 832 ? 3.486 2.099 38.314 1.00 88.19 832 THR A N 1
ATOM 6602 C CA . THR A 1 832 ? 3.741 3.096 37.269 1.00 88.19 832 THR A CA 1
ATOM 6603 C C . THR A 1 832 ? 5.243 3.237 37.067 1.00 88.19 832 THR A C 1
ATOM 6605 O O . THR A 1 832 ? 5.972 3.379 38.048 1.00 88.19 832 THR A O 1
ATOM 6608 N N . LEU A 1 833 ? 5.699 3.222 35.813 1.00 88.12 833 LEU A N 1
ATOM 6609 C CA . LEU A 1 833 ? 7.103 3.399 35.433 1.00 88.12 833 LEU A CA 1
ATOM 6610 C C . LEU A 1 833 ? 7.284 4.674 34.602 1.00 88.12 833 LEU A C 1
ATOM 6612 O O . LEU A 1 833 ? 6.472 4.956 33.718 1.00 88.12 833 LEU A O 1
ATOM 6616 N N . GLN A 1 834 ? 8.374 5.411 34.829 1.00 86.69 834 GLN A N 1
ATOM 6617 C CA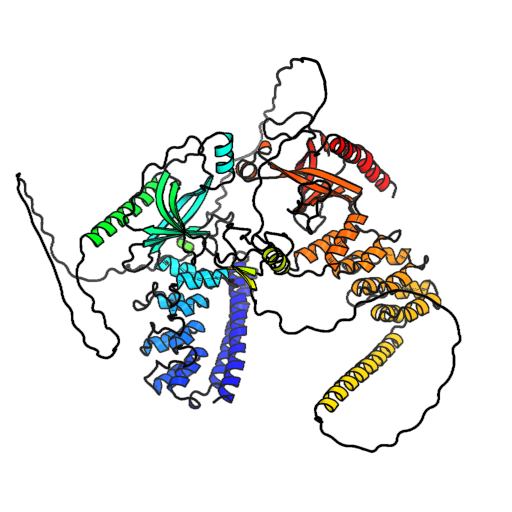 . GLN A 1 834 ? 8.754 6.558 33.993 1.00 86.69 834 GLN A CA 1
ATOM 6618 C C . GLN A 1 834 ? 9.459 6.101 32.710 1.00 86.69 834 GLN A C 1
ATOM 6620 O O . GLN A 1 834 ? 10.625 5.697 32.715 1.00 86.69 834 GLN A O 1
ATOM 6625 N N . CYS A 1 835 ? 8.737 6.181 31.596 1.00 86.12 835 CYS A N 1
ATOM 6626 C CA . CYS A 1 835 ? 9.022 5.436 30.376 1.00 86.12 835 CYS A CA 1
ATOM 6627 C C . CYS A 1 835 ? 9.162 6.319 29.129 1.00 86.12 835 CYS A C 1
ATOM 6629 O O . CYS A 1 835 ? 8.503 7.346 29.004 1.00 86.12 835 CYS A O 1
ATOM 6631 N N . ILE A 1 836 ? 9.954 5.868 28.159 1.00 84.38 836 ILE A N 1
ATOM 6632 C CA . ILE A 1 836 ? 10.053 6.423 26.804 1.00 84.38 836 ILE A CA 1
ATOM 6633 C C . ILE A 1 836 ? 9.604 5.337 25.820 1.00 84.38 836 ILE A C 1
ATOM 6635 O O . ILE A 1 836 ? 10.237 4.285 25.738 1.00 84.38 836 ILE A O 1
ATOM 6639 N N . ARG A 1 837 ? 8.538 5.576 25.048 1.00 81.56 837 ARG A N 1
ATOM 6640 C CA . ARG A 1 837 ? 8.141 4.674 23.950 1.00 81.56 837 ARG A CA 1
ATOM 6641 C C . ARG A 1 837 ? 9.113 4.819 22.771 1.00 81.56 837 ARG A C 1
ATOM 6643 O O . ARG A 1 837 ? 9.412 5.934 22.348 1.00 81.56 837 ARG A O 1
ATOM 6650 N N . LYS A 1 838 ? 9.620 3.697 22.248 1.00 76.25 838 LYS A N 1
ATOM 6651 C CA . LYS A 1 838 ? 10.447 3.645 21.032 1.00 76.25 838 LYS A CA 1
ATOM 6652 C C . LYS A 1 838 ? 9.534 3.585 19.801 1.00 76.25 838 LYS A C 1
ATOM 6654 O O . LYS A 1 838 ? 9.145 2.506 19.371 1.00 76.25 838 LYS A O 1
ATOM 6659 N N . ASP A 1 839 ? 9.257 4.742 19.202 1.00 63.03 839 ASP A N 1
ATOM 6660 C CA . ASP A 1 839 ? 8.553 4.834 17.907 1.00 63.03 839 ASP A CA 1
ATOM 6661 C C . ASP A 1 839 ? 9.485 4.588 16.696 1.00 63.03 839 ASP A C 1
ATOM 6663 O O . ASP A 1 839 ? 9.035 4.547 15.551 1.00 63.03 839 ASP A O 1
ATOM 6667 N N . THR A 1 840 ? 10.802 4.474 16.918 1.00 59.41 840 THR A N 1
ATOM 6668 C CA . THR A 1 840 ? 11.812 4.259 15.866 1.00 59.41 840 THR A CA 1
ATOM 6669 C C . THR A 1 840 ? 12.970 3.386 16.358 1.00 59.41 840 THR A C 1
ATOM 6671 O O . THR A 1 840 ? 13.237 3.304 17.556 1.00 59.41 840 THR A O 1
ATOM 6674 N N . SER A 1 841 ? 13.711 2.786 15.422 1.00 58.75 841 SER A N 1
ATOM 6675 C CA . SER A 1 841 ? 14.869 1.911 15.664 1.00 58.75 841 SER A CA 1
ATOM 6676 C C . SER A 1 841 ? 16.154 2.642 16.108 1.00 58.75 841 SER A C 1
ATOM 6678 O O . SER A 1 841 ? 17.250 2.245 15.709 1.00 58.75 841 SER A O 1
ATOM 6680 N N . TYR A 1 842 ? 16.047 3.740 16.860 1.00 61.81 842 TYR A N 1
ATOM 6681 C CA . TYR A 1 842 ? 17.184 4.546 17.324 1.00 61.81 842 TYR A CA 1
ATOM 6682 C C . TYR A 1 842 ? 17.118 4.746 18.838 1.00 61.81 842 TYR A C 1
ATOM 6684 O O . TYR A 1 842 ? 16.086 5.136 19.382 1.00 61.81 842 TYR A O 1
ATOM 6692 N N . THR A 1 843 ? 18.238 4.546 19.530 1.00 59.47 843 THR A N 1
ATOM 6693 C CA . THR A 1 843 ? 18.337 4.772 20.978 1.00 59.47 843 THR A CA 1
ATOM 6694 C C . THR A 1 843 ? 18.838 6.200 21.250 1.00 59.47 843 THR A C 1
ATOM 6696 O O . THR A 1 843 ? 19.958 6.418 21.708 1.00 59.47 843 THR A O 1
ATOM 6699 N N . SER A 1 844 ? 18.014 7.209 20.931 1.00 53.34 844 SER A N 1
ATOM 6700 C CA . SER A 1 844 ? 18.344 8.634 21.111 1.00 53.34 844 SER A CA 1
ATOM 6701 C C . SER A 1 844 ? 17.724 9.235 22.384 1.00 53.34 844 SER A C 1
ATOM 6703 O O . SER A 1 844 ? 16.639 9.816 22.349 1.00 53.34 844 SER A O 1
ATOM 6705 N N . LEU A 1 845 ? 18.442 9.147 23.506 1.00 56.06 845 LEU A N 1
ATOM 6706 C CA . LEU A 1 845 ? 18.029 9.722 24.798 1.00 56.06 845 LEU A CA 1
ATOM 6707 C C . LEU A 1 845 ? 17.756 11.249 24.836 1.00 56.06 845 LEU A C 1
ATOM 6709 O O . LEU A 1 845 ? 16.812 11.634 25.518 1.00 56.06 845 LEU A O 1
ATOM 6713 N N . PRO A 1 846 ? 18.517 12.151 24.172 1.00 49.03 846 PRO A N 1
ATOM 6714 C CA . PRO A 1 846 ? 18.500 13.580 24.542 1.00 49.03 846 PRO A CA 1
ATOM 6715 C C . PRO A 1 846 ? 17.220 14.379 24.244 1.00 49.03 846 PRO A C 1
ATOM 6717 O O . PRO A 1 846 ? 17.151 15.549 24.609 1.00 49.03 846 PRO A O 1
ATOM 6720 N N . THR A 1 847 ? 16.250 13.811 23.522 1.00 49.91 847 THR A N 1
ATOM 6721 C CA . THR A 1 847 ? 15.078 14.548 22.995 1.00 49.91 847 THR A CA 1
ATOM 6722 C C . THR A 1 847 ? 13.728 13.930 23.355 1.00 49.91 847 THR A C 1
ATOM 6724 O O . THR A 1 847 ? 12.695 14.500 23.007 1.00 49.91 847 THR A O 1
ATOM 6727 N N . MET A 1 848 ? 13.713 12.799 24.065 1.00 57.75 848 MET A N 1
ATOM 6728 C CA . MET A 1 848 ? 12.483 12.089 24.415 1.00 57.75 848 MET A CA 1
ATOM 6729 C C . MET A 1 848 ? 12.053 12.408 25.848 1.00 57.75 848 MET A C 1
ATOM 6731 O O . MET A 1 848 ? 12.839 12.299 26.785 1.00 57.75 848 MET A O 1
ATOM 6735 N N . LEU A 1 849 ? 10.790 12.800 26.020 1.00 65.44 849 LEU A N 1
ATOM 6736 C CA . LEU A 1 849 ? 10.200 13.052 27.334 1.00 65.44 849 LEU A CA 1
ATOM 6737 C C . LEU A 1 849 ? 9.754 11.732 27.970 1.00 65.44 849 LEU A C 1
ATOM 6739 O O . LEU A 1 849 ? 9.002 10.978 27.351 1.00 65.44 849 LEU A O 1
ATOM 6743 N N . HIS A 1 850 ? 10.159 11.490 29.218 1.00 73.75 850 HIS A N 1
ATOM 6744 C CA . HIS A 1 850 ? 9.590 10.404 30.014 1.00 73.75 850 HIS A CA 1
ATOM 6745 C C . HIS A 1 850 ? 8.099 10.660 30.261 1.00 73.75 850 HIS A C 1
ATOM 6747 O O . HIS A 1 850 ? 7.685 11.777 30.578 1.00 73.75 850 HIS A O 1
ATOM 6753 N N . GLN A 1 851 ? 7.301 9.607 30.128 1.00 79.88 851 GLN A N 1
ATOM 6754 C CA . GLN A 1 851 ? 5.874 9.590 30.408 1.00 79.88 851 GLN A CA 1
ATOM 6755 C C . GLN A 1 851 ? 5.572 8.482 31.428 1.00 79.88 851 GLN A C 1
ATOM 6757 O O . GLN A 1 851 ? 6.125 7.384 31.311 1.00 79.88 851 GLN A O 1
ATOM 6762 N N . PRO A 1 852 ? 4.684 8.722 32.407 1.00 84.56 852 PRO A N 1
ATOM 6763 C CA . PRO A 1 852 ? 4.236 7.678 33.317 1.00 84.56 852 PRO A CA 1
ATOM 6764 C C . PRO A 1 852 ? 3.366 6.669 32.558 1.00 84.56 852 PRO A C 1
ATOM 6766 O O . PRO A 1 852 ? 2.257 6.998 32.134 1.00 84.56 852 PRO A O 1
ATOM 6769 N N . ILE A 1 853 ? 3.849 5.435 32.414 1.00 86.25 853 ILE A N 1
ATOM 6770 C CA . ILE A 1 853 ? 3.060 4.315 31.888 1.00 86.25 853 ILE A CA 1
ATOM 6771 C C . ILE A 1 853 ? 2.668 3.418 33.057 1.00 86.25 853 ILE A C 1
ATOM 6773 O O . ILE A 1 853 ? 3.509 3.023 33.867 1.00 86.25 853 ILE A O 1
ATOM 6777 N N . GLU A 1 854 ? 1.373 3.126 33.161 1.00 88.69 854 GLU A N 1
ATOM 6778 C CA . GLU A 1 854 ? 0.842 2.231 34.182 1.00 88.69 854 GLU A CA 1
ATOM 6779 C C . GLU A 1 854 ? 0.849 0.784 33.680 1.00 88.69 854 GLU A C 1
ATOM 6781 O O . GLU A 1 854 ? 0.376 0.471 32.584 1.00 88.69 854 GLU A O 1
ATOM 6786 N N . PHE A 1 855 ? 1.369 -0.092 34.525 1.00 90.69 855 PHE A N 1
ATOM 6787 C CA . PHE A 1 855 ? 1.429 -1.530 34.358 1.00 90.69 855 PHE A CA 1
ATOM 6788 C C . PHE A 1 855 ? 0.712 -2.207 35.532 1.00 90.69 855 PHE A C 1
ATOM 6790 O O . PHE A 1 855 ? 0.537 -1.607 36.591 1.00 90.69 855 PHE A O 1
ATOM 6797 N N . ALA A 1 856 ? 0.293 -3.459 35.375 1.00 90.25 856 ALA A N 1
ATOM 6798 C CA . ALA A 1 856 ? -0.187 -4.265 36.494 1.00 90.25 856 ALA A CA 1
ATOM 6799 C C . ALA A 1 856 ? 0.206 -5.731 36.335 1.00 90.25 856 ALA A C 1
ATOM 6801 O O . ALA A 1 856 ? 0.032 -6.305 35.261 1.00 90.25 856 ALA A O 1
ATOM 6802 N N . ALA A 1 857 ? 0.717 -6.361 37.389 1.00 88.94 857 ALA A N 1
ATOM 6803 C CA . ALA A 1 857 ? 1.021 -7.788 37.334 1.00 88.94 857 ALA A CA 1
ATOM 6804 C C . ALA A 1 857 ? -0.268 -8.626 37.244 1.00 88.94 857 ALA A C 1
ATOM 6806 O O . ALA A 1 857 ? -1.332 -8.220 37.715 1.00 88.94 857 ALA A O 1
ATOM 6807 N N . VAL A 1 858 ? -0.187 -9.808 36.626 1.00 86.62 858 VAL A N 1
ATOM 6808 C CA . VAL A 1 858 ? -1.368 -10.676 36.447 1.00 86.62 858 VAL A CA 1
ATOM 6809 C C . VAL A 1 858 ? -1.762 -11.396 37.742 1.00 86.62 858 VAL A C 1
ATOM 6811 O O . VAL A 1 858 ? -2.949 -11.613 37.980 1.00 86.62 858 VAL A O 1
ATOM 6814 N N . THR A 1 859 ? -0.786 -11.728 38.588 1.00 86.56 859 THR A N 1
ATOM 6815 C CA . THR A 1 859 ? -0.959 -12.457 39.854 1.00 86.56 859 THR A CA 1
ATOM 6816 C C . THR A 1 859 ? -0.210 -11.762 40.993 1.00 86.56 859 THR A C 1
ATOM 6818 O O . THR A 1 859 ? 0.657 -10.921 40.749 1.00 86.56 859 THR A O 1
ATOM 6821 N N . ALA A 1 860 ? -0.516 -12.129 42.243 1.00 85.06 860 ALA A N 1
ATOM 6822 C CA . ALA A 1 860 ? 0.199 -11.626 43.418 1.00 85.06 860 ALA A CA 1
ATOM 6823 C C . ALA A 1 860 ? 1.684 -12.039 43.414 1.00 85.06 860 ALA A C 1
ATOM 6825 O O . ALA A 1 860 ? 2.550 -11.210 43.687 1.00 85.06 860 ALA A O 1
ATOM 6826 N N . ASP A 1 861 ? 1.989 -13.278 43.021 1.00 86.88 861 ASP A N 1
ATOM 6827 C CA . ASP A 1 861 ? 3.371 -13.762 42.900 1.00 86.88 861 ASP A CA 1
ATOM 6828 C C . ASP A 1 861 ? 4.113 -13.045 41.767 1.00 86.88 861 ASP A C 1
ATOM 6830 O O . ASP A 1 861 ? 5.261 -12.636 41.926 1.00 86.88 861 ASP A O 1
ATOM 6834 N N . GLY A 1 862 ? 3.426 -12.795 40.646 1.00 87.62 862 GLY A N 1
ATOM 6835 C CA . GLY A 1 862 ? 3.946 -11.961 39.566 1.00 87.62 862 GLY A CA 1
ATOM 6836 C C . GLY A 1 862 ? 4.226 -10.532 40.033 1.00 87.62 862 GLY A C 1
ATOM 6837 O O . GLY A 1 862 ? 5.241 -9.962 39.652 1.00 87.62 862 GLY A O 1
ATOM 6838 N N . TYR A 1 863 ? 3.377 -9.958 40.892 1.00 88.56 863 TYR A N 1
ATOM 6839 C CA . TYR A 1 863 ? 3.614 -8.641 41.487 1.00 88.56 863 TYR A CA 1
ATOM 6840 C C . TYR A 1 863 ? 4.855 -8.641 42.377 1.00 88.56 863 TYR A C 1
ATOM 6842 O O . TYR A 1 863 ? 5.696 -7.763 42.231 1.00 88.56 863 TYR A O 1
ATOM 6850 N N . ALA A 1 864 ? 5.013 -9.653 43.234 1.00 87.12 864 ALA A N 1
ATOM 6851 C CA . ALA A 1 864 ? 6.205 -9.811 44.059 1.00 87.12 864 ALA A CA 1
ATOM 6852 C C . ALA A 1 864 ? 7.479 -9.959 43.206 1.00 87.12 864 ALA A C 1
ATOM 6854 O O . ALA A 1 864 ? 8.479 -9.306 43.498 1.00 87.12 864 ALA A O 1
ATOM 6855 N N . ALA A 1 865 ? 7.431 -10.740 42.121 1.00 89.06 865 ALA A N 1
ATOM 6856 C CA . ALA A 1 865 ? 8.541 -10.899 41.180 1.00 89.06 865 ALA A CA 1
ATOM 6857 C C . ALA A 1 865 ? 8.888 -9.586 40.453 1.00 89.06 865 ALA A C 1
ATOM 6859 O O . ALA A 1 865 ? 10.048 -9.176 40.457 1.00 89.06 865 ALA A O 1
ATOM 6860 N N . TRP A 1 866 ? 7.891 -8.882 39.898 1.00 90.31 866 TRP A N 1
ATOM 6861 C CA . TRP A 1 866 ? 8.072 -7.558 39.288 1.00 90.31 866 TRP A CA 1
ATOM 6862 C C . TRP A 1 866 ? 8.639 -6.545 40.292 1.00 90.31 866 TRP A C 1
ATOM 6864 O O . TRP A 1 866 ? 9.565 -5.810 39.958 1.00 90.31 866 TRP A O 1
ATOM 6874 N N . THR A 1 867 ? 8.134 -6.511 41.529 1.00 87.88 867 THR A N 1
ATOM 6875 C CA . THR A 1 867 ? 8.638 -5.622 42.586 1.00 87.88 867 THR A CA 1
ATOM 6876 C C . THR A 1 867 ? 10.078 -5.961 42.973 1.00 87.88 867 THR A C 1
ATOM 6878 O O . THR A 1 867 ? 10.895 -5.045 43.045 1.00 87.88 867 THR A O 1
ATOM 6881 N N . ASN A 1 868 ? 10.421 -7.239 43.178 1.00 88.19 868 ASN A N 1
ATOM 6882 C CA . ASN A 1 868 ? 11.790 -7.656 43.500 1.00 88.19 868 ASN A CA 1
ATOM 6883 C C . ASN A 1 868 ? 12.766 -7.281 42.380 1.00 88.19 868 ASN A C 1
ATOM 6885 O O . ASN A 1 868 ? 13.810 -6.685 42.643 1.00 88.19 868 ASN A O 1
ATOM 6889 N N . PHE A 1 869 ? 12.386 -7.538 41.126 1.00 89.19 869 PHE A N 1
ATOM 6890 C CA . PHE A 1 869 ? 13.197 -7.144 39.984 1.00 89.19 869 PHE A CA 1
ATOM 6891 C C . PHE A 1 869 ? 13.395 -5.623 39.927 1.00 89.19 869 PHE A C 1
ATOM 6893 O O . PHE A 1 869 ? 14.527 -5.150 39.887 1.00 89.19 869 PHE A O 1
ATOM 6900 N N . LEU A 1 870 ? 12.312 -4.842 39.971 1.00 86.56 870 LEU A N 1
ATOM 6901 C CA . LEU A 1 870 ? 12.367 -3.384 39.817 1.00 86.56 870 LEU A CA 1
ATOM 6902 C C . LEU A 1 870 ? 13.098 -2.669 40.968 1.00 86.56 870 LEU A C 1
ATOM 6904 O O . LEU A 1 870 ? 13.747 -1.653 40.729 1.00 86.56 870 LEU A O 1
ATOM 6908 N N . VAL A 1 871 ? 12.990 -3.173 42.203 1.00 83.62 871 VAL A N 1
ATOM 6909 C CA . VAL A 1 871 ? 13.528 -2.519 43.413 1.00 83.62 871 VAL A CA 1
ATOM 6910 C C . VAL A 1 871 ? 14.896 -3.066 43.823 1.00 83.62 871 VAL A C 1
ATOM 6912 O O . VAL A 1 871 ? 15.709 -2.322 44.370 1.00 83.62 871 VAL A O 1
ATOM 6915 N N . THR A 1 872 ? 15.171 -4.348 43.580 1.00 81.62 872 THR A N 1
ATOM 6916 C CA . THR A 1 872 ? 16.385 -5.024 44.056 1.00 81.62 872 THR A CA 1
ATOM 6917 C C . THR A 1 872 ? 17.280 -5.441 42.901 1.00 81.62 872 THR A C 1
ATOM 6919 O O . THR A 1 872 ? 18.378 -4.899 42.777 1.00 81.62 872 THR A O 1
ATOM 6922 N N . ASP A 1 873 ? 16.830 -6.344 42.029 1.00 83.62 873 ASP A N 1
ATOM 6923 C CA . ASP A 1 873 ? 17.721 -6.952 41.031 1.00 83.62 873 ASP A CA 1
ATOM 6924 C C . ASP A 1 873 ? 18.206 -5.917 40.012 1.00 83.62 873 ASP A C 1
ATOM 6926 O O . ASP A 1 873 ? 19.399 -5.805 39.741 1.00 83.62 873 ASP A O 1
ATOM 6930 N N . ALA A 1 874 ? 17.302 -5.103 39.474 1.00 81.81 874 ALA A N 1
ATOM 6931 C CA . ALA A 1 874 ? 17.631 -4.133 38.444 1.00 81.81 874 ALA A CA 1
ATOM 6932 C C . ALA A 1 874 ? 18.452 -2.954 39.003 1.00 81.81 874 ALA A C 1
ATOM 6934 O O . ALA A 1 874 ? 19.378 -2.489 38.338 1.00 81.81 874 ALA A O 1
ATOM 6935 N N . VAL A 1 875 ? 18.216 -2.541 40.256 1.00 80.38 875 VAL A N 1
ATOM 6936 C CA . VAL A 1 875 ? 19.078 -1.583 40.979 1.00 80.38 875 VAL A CA 1
ATOM 6937 C C . VAL A 1 875 ? 20.477 -2.170 41.202 1.00 80.38 875 VAL A C 1
ATOM 6939 O O . VAL A 1 875 ? 21.478 -1.501 40.936 1.00 80.38 875 VAL A O 1
ATOM 6942 N N . TYR A 1 876 ? 20.571 -3.438 41.612 1.00 78.88 876 TYR A N 1
ATOM 6943 C CA . TYR A 1 876 ? 21.845 -4.138 41.777 1.00 78.88 876 TYR A CA 1
ATOM 6944 C C . TYR A 1 876 ? 22.615 -4.249 40.450 1.00 78.88 876 TYR A C 1
ATOM 6946 O O . TYR A 1 876 ? 23.810 -3.954 40.406 1.00 78.88 876 TYR A O 1
ATOM 6954 N N . GLN A 1 877 ? 21.927 -4.555 39.347 1.00 73.25 877 GLN A N 1
ATOM 6955 C CA . GLN A 1 877 ? 22.507 -4.597 38.001 1.00 73.25 877 GLN A CA 1
ATOM 6956 C C . GLN A 1 877 ? 23.038 -3.229 37.533 1.00 73.25 877 GLN A C 1
ATOM 6958 O O . GLN A 1 877 ? 24.075 -3.186 36.870 1.00 73.25 877 GLN A O 1
ATOM 6963 N N . VAL A 1 878 ? 22.382 -2.119 37.898 1.00 73.31 878 VAL A N 1
ATOM 6964 C CA . VAL A 1 878 ? 22.911 -0.758 37.672 1.00 73.31 878 VAL A CA 1
ATOM 6965 C C . VAL A 1 878 ? 24.152 -0.507 38.536 1.00 73.31 878 VAL A C 1
ATOM 6967 O O . VAL A 1 878 ? 25.110 0.091 38.053 1.00 73.31 878 VAL A O 1
ATOM 6970 N N . SER A 1 879 ? 24.173 -0.984 39.787 1.00 68.81 879 SER A N 1
ATOM 6971 C CA . SER A 1 879 ? 25.316 -0.785 40.691 1.00 68.81 879 SER A CA 1
ATOM 6972 C C . SER A 1 879 ? 26.566 -1.571 40.273 1.00 68.81 879 SER A C 1
ATOM 6974 O O . SER A 1 879 ? 27.660 -1.014 40.285 1.00 68.81 879 SER A O 1
ATOM 6976 N N . LEU A 1 880 ? 26.417 -2.817 39.801 1.00 64.00 880 LEU A N 1
ATOM 6977 C CA . LEU A 1 880 ? 27.510 -3.581 39.186 1.00 64.00 880 LEU A CA 1
ATOM 6978 C C . LEU A 1 880 ? 28.069 -2.856 37.957 1.00 64.00 880 LEU A C 1
ATOM 6980 O O . LEU A 1 880 ? 29.280 -2.722 37.808 1.00 64.00 880 LEU A O 1
ATOM 6984 N N . ALA A 1 881 ? 27.189 -2.298 37.123 1.00 56.53 881 ALA A N 1
ATOM 6985 C CA . ALA A 1 881 ? 27.582 -1.518 35.955 1.00 56.53 881 ALA A CA 1
ATOM 6986 C C . ALA A 1 881 ? 28.213 -0.146 36.286 1.00 56.53 881 ALA A C 1
ATOM 6988 O O . ALA A 1 881 ? 28.518 0.602 35.362 1.00 56.53 881 ALA A O 1
ATOM 6989 N N . GLN A 1 882 ? 28.402 0.226 37.557 1.00 50.84 882 GLN A N 1
ATOM 6990 C CA . GLN A 1 882 ? 29.238 1.370 37.962 1.00 50.84 882 GLN A CA 1
ATOM 6991 C C . GLN A 1 882 ? 30.661 0.959 38.382 1.00 50.84 882 GLN A C 1
ATOM 6993 O O . GLN A 1 882 ? 31.492 1.837 38.607 1.00 50.84 882 GLN A O 1
ATOM 6998 N N . ILE A 1 883 ? 30.923 -0.345 38.513 1.00 41.84 883 ILE A N 1
ATOM 6999 C CA . ILE A 1 883 ? 32.211 -0.913 38.938 1.00 41.84 883 ILE A CA 1
ATOM 7000 C C . ILE A 1 883 ? 33.056 -1.329 37.717 1.00 41.84 883 ILE A C 1
ATOM 7002 O O . ILE A 1 883 ? 34.276 -1.168 37.752 1.00 41.84 883 ILE A O 1
ATOM 7006 N N . ASP A 1 884 ? 32.400 -1.791 36.642 1.00 35.28 884 ASP A N 1
ATOM 7007 C CA . ASP A 1 884 ? 32.950 -1.908 35.273 1.00 35.28 884 ASP A CA 1
ATOM 7008 C C . ASP A 1 884 ? 32.954 -0.561 34.517 1.00 35.28 884 ASP A C 1
ATOM 7010 O O . ASP A 1 884 ? 33.561 -0.454 33.429 1.00 35.28 884 ASP A O 1
#

InterPro domains:
  IPR001841 Zinc finger, RING-type [PS50089] (465-505)
  IPR001841 Zinc finger, RING-type [SM00184] (465-504)
  IPR002110 Ankyrin repeat [PF12796] (76-165)
  IPR002110 Ankyrin repeat [PF12796] (597-696)
  IPR002110 Ankyrin repeat [PS50088] (137-158)
  IPR002110 Ankyrin repeat [PS50088] (631-663)
  IPR002110 Ankyrin repeat [SM00248] (104-133)
  IPR002110 Ankyrin repeat [SM00248] (137-167)
  IPR002110 Ankyrin repeat [SM00248] (592-620)
  IPR002110 Ankyrin repeat [SM00248] (631-660)
  IPR002110 Ankyrin repeat [SM00248] (668-698)
  IPR013083 Zinc finger, RING/FYVE/PHD-type [G3DSA:3.30.40.10] (450-526)
  IPR036770 Ankyrin repeat-containing domain superfamily [G3DSA:1.25.40.20] (68-188)
  IPR036770 Ankyrin repeat-containing domain superfamily [G3DSA:1.25.40.20] (574-723)
  IPR036770 Ankyrin repeat-containing domain superfamily [SSF48403] (75-186)
  IPR036770 Ankyrin repeat-containing domain superfamily [SSF48403] (594-710)

Foldseek 3Di:
DVVLVVQLVVLLVVLVVLVVVLLVLVLQLVVCVVPPVSNVVSVVVNVVSVVVNVVSLVVSLVSHDLVVDDLLVSLLVCLLSLNLVSNVVSCVVPLDQQDQDPPWRDGSLLSNLLNLNQSSNVVCVVSVHDQCRATPQRDGSLLNNLLNLSLVNNLVLLVDPNDFQLRATPLRDGSLQSLLVSCVVHDPRCSSLSSNVSSLVSFFDDWAKWWWWPQPDPVQVVCCVPPVFRDTDTFIWTWTWGDNHPLDQKIKIFTFHQDPVRDTDSHTQKIWIAGQQFDKDPAPDDTDPHDDPQKIKTWTFIDRGPPDPGDIDIIIIHHPDPVSSVVVVVVNVVSNVVVVVVVVDPDDDDDDDDDDDDDDDDDDDDDDDDDDDDDDDDDDDDDDDDDDDDDDDDDDDDDPDDDDDPCVVPPDDDPDDDDDDDDDDDDDDDDDDDDDDDDDDDDDDDDDDDDDDDDDDDDDDDFAAPVPRPAGQFKAFPPVRDSHHHVVVQVVLVPDPFRADPPPRDGGPHIHTDDDPDDPDDDDDDDDDDDDDDDDDDDDDDDDDDDDDDDDDDDDDDDDPPVVVVVVVVVVVVVVVVVVVVVVLVVVCVVPVLCVLLVCLLVLVLVSNLVVVVPDDLVSVLSSQCDADPQQAGSLLSNLLVLSLSSNVSQCVDPSRPVVQQQRATPFQQHSLLNNLLNLNLSNNLVQLPDPNRDQADQTNQQFGSLLSLVVVVVVPPDDPPCSSLSSNVSSLVSFFPDKAKKWWFADDPVCVVPVDSLPTDTDIWTWTWGDHPDLFKIKTFTFHWDDDDPDPVDTDTDSHTPWIKIFGADDPFKAFDPDADPHDGDPQKMWGFIFTDPHSHPDPPPTGTDIIMMGHPDPVSSVVVCCCRPPVSVVSSVVVVVD

Mean predicted aligned error: 22.7 Å